Protein AF-0000000074039065 (afdb_homodimer)

Nearest PDB structures (foldseek):
  3qdk-assembly1_B  TM=7.767E-01  e=5.233E-31  Halalkalibacterium halodurans
  5ya0-assembly2_B  TM=8.020E-01  e=1.059E-30  Escherichia coli K-12
  3qdk-assembly2_C  TM=7.735E-01  e=3.270E-31  Halalkalibacterium halodurans
  3qdk-assembly2_D  TM=7.666E-01  e=1.580E-29  Halalkalibacterium halodurans
  3qdk-assembly1_A  TM=7.804E-01  e=1.389E-28  Halalkalibacterium halodurans

InterPro domains:
  IPR018484 Carbohydrate kinase FGGY, N-terminal [PF00370] (7-230)
  IPR018485 Carbohydrate kinase FGGY, C-terminal [PF02782] (267-465)
  IPR043129 ATPase, nucleotide binding domain [SSF53067] (6-253)
  IPR043129 ATPase, nucleotide binding domain [SSF53067] (262-509)
  IPR050406 FGGY Carbohydrate Kinase [PTHR43095] (1-510)

Solvent-accessible surface area (backbone atoms only — not comparable to full-atom values): 50045 Å² total; per-residue (Å²): 128,59,72,42,63,26,23,33,6,27,21,42,48,79,50,37,27,36,26,30,31,24,41,90,82,70,42,75,71,28,51,20,57,28,81,53,70,66,46,77,55,97,89,30,43,24,57,61,66,65,54,53,51,49,32,50,30,48,6,47,44,45,17,54,52,45,30,46,70,74,37,70,81,48,44,68,37,47,64,21,23,23,36,20,9,51,50,23,14,37,38,40,17,26,86,83,70,43,74,60,52,80,39,34,39,50,83,36,72,83,13,61,70,30,13,51,52,47,16,62,74,63,72,40,80,41,56,33,28,21,21,51,17,44,50,47,28,37,58,75,64,62,44,84,46,61,74,52,55,40,33,42,40,31,63,19,27,48,54,44,20,70,39,34,69,35,64,39,22,8,38,19,27,41,22,36,35,43,68,50,30,61,86,76,57,32,72,29,63,70,56,50,53,55,49,36,52,52,32,56,73,67,68,48,90,63,52,64,78,68,25,44,53,47,59,36,55,71,57,36,78,49,37,29,32,29,70,84,42,22,52,72,46,24,76,85,52,47,48,39,58,60,28,36,21,30,41,18,28,12,38,67,32,18,36,26,52,41,59,68,24,68,48,62,24,21,19,34,32,44,30,35,54,36,27,36,36,40,34,20,36,85,59,72,74,87,68,78,49,94,61,50,47,70,39,30,29,52,85,41,38,37,27,42,32,24,58,23,64,42,16,38,53,45,48,51,49,50,51,51,33,53,33,53,48,16,36,72,62,67,14,80,56,50,72,67,53,44,49,70,57,46,50,59,33,24,79,72,27,51,57,35,10,32,45,37,41,44,46,47,24,72,44,31,31,66,59,78,71,29,84,57,33,41,36,37,41,40,35,37,78,85,37,51,83,39,56,24,12,52,36,30,19,41,58,50,32,28,48,43,56,33,40,52,38,50,45,49,40,29,74,75,58,64,49,59,69,59,36,34,32,47,37,53,66,56,47,65,52,80,63,46,31,30,46,52,48,4,20,66,71,66,27,33,16,28,40,47,78,64,42,78,60,32,34,14,46,15,21,17,51,49,15,50,38,45,72,47,79,86,63,53,68,72,60,51,46,48,62,71,51,62,81,54,69,66,52,71,31,69,49,46,73,60,39,38,53,14,35,52,54,33,49,52,51,45,63,43,42,47,57,16,50,52,39,35,37,68,55,62,99,126,58,71,42,63,26,21,33,5,26,21,41,49,79,52,38,27,34,27,28,32,24,41,91,82,70,43,74,72,27,52,20,57,28,81,53,70,66,46,77,55,95,88,32,45,25,56,60,67,67,52,54,51,50,32,50,31,47,6,47,44,44,16,53,52,45,30,47,71,74,38,70,80,48,42,68,35,46,64,22,24,22,36,19,8,51,50,25,13,38,37,40,16,25,87,84,68,43,74,58,52,78,38,34,38,49,83,36,73,82,12,61,69,28,11,52,51,48,15,63,72,61,72,40,80,40,56,32,29,20,20,50,17,44,50,47,32,36,58,75,63,61,43,84,45,62,74,53,55,40,32,41,40,30,62,19,26,47,53,44,21,70,38,34,70,35,62,38,21,9,38,19,28,41,22,35,35,44,68,52,29,60,86,78,56,33,72,28,62,70,56,49,52,55,50,36,51,53,31,58,77,68,66,49,89,63,52,62,78,70,25,45,53,47,59,36,56,72,57,36,78,51,36,29,33,30,73,85,41,22,51,71,46,25,76,85,54,45,48,39,58,60,28,36,23,28,40,19,28,12,37,70,32,17,37,24,52,42,58,69,24,70,46,64,24,21,18,34,32,44,30,35,55,34,26,37,35,41,34,20,34,86,60,72,74,88,67,78,50,94,59,48,46,69,40,30,29,50,87,42,37,38,26,43,30,26,59,23,65,42,17,38,54,45,48,51,49,52,51,50,32,52,34,54,48,14,36,71,62,66,15,81,55,51,70,67,53,44,50,70,57,46,49,59,34,23,79,72,27,50,57,35,10,32,46,38,40,43,44,47,25,72,45,32,32,68,60,78,71,30,83,56,32,41,35,37,41,39,36,36,79,85,37,53,82,39,56,24,11,50,36,29,21,42,57,50,32,27,47,43,55,33,39,54,38,49,45,48,42,30,76,75,58,63,52,59,69,57,37,33,32,48,36,52,66,56,48,65,50,80,64,47,31,32,45,50,48,3,20,66,72,66,28,33,17,29,39,47,77,62,42,76,59,31,33,15,46,14,21,18,50,51,14,49,38,47,72,46,79,85,64,51,69,72,60,52,48,49,61,70,49,64,80,53,68,67,51,72,32,69,48,46,73,59,38,38,53,14,36,52,55,34,48,52,51,44,62,44,41,46,57,15,50,52,38,35,36,67,55,61,98

Structure (mmCIF, N/CA/C/O backbone):
data_AF-0000000074039065-model_v1
#
loop_
_entity.id
_entity.type
_entity.pdbx_description
1 polymer 'Sugar (Pentulose or hexulose) kinase'
#
loop_
_atom_site.group_PDB
_atom_site.id
_atom_site.type_symbol
_atom_site.label_atom_id
_atom_site.label_alt_id
_atom_site.label_comp_id
_atom_site.label_asym_id
_atom_site.label_entity_id
_atom_site.label_seq_id
_atom_site.pdbx_PDB_ins_code
_atom_site.Cartn_x
_atom_site.Cartn_y
_atom_site.Cartn_z
_atom_site.occupancy
_atom_site.B_iso_or_equiv
_atom_site.auth_seq_id
_atom_site.auth_comp_id
_atom_site.auth_asym_id
_atom_site.auth_atom_id
_atom_site.pdbx_PDB_model_num
ATOM 1 N N . MET A 1 1 ? 15.367 -64.438 1.387 1 46.06 1 MET A N 1
ATOM 2 C CA . MET A 1 1 ? 15.422 -62.969 1.493 1 46.06 1 MET A CA 1
ATOM 3 C C . MET A 1 1 ? 14.047 -62.375 1.239 1 46.06 1 MET A C 1
ATOM 5 O O . MET A 1 1 ? 13.297 -62.844 0.389 1 46.06 1 MET A O 1
ATOM 9 N N . ASN A 1 2 ? 13.344 -61.688 2.262 1 66.31 2 ASN A N 1
ATOM 10 C CA . ASN A 1 2 ? 11.984 -61.156 2.266 1 66.31 2 ASN A CA 1
ATOM 11 C C . ASN A 1 2 ? 11.766 -60.156 1.143 1 66.31 2 ASN A C 1
ATOM 13 O O . ASN A 1 2 ? 12.266 -59.031 1.215 1 66.31 2 ASN A O 1
ATOM 17 N N . LYS A 1 3 ? 11.312 -60.625 0.099 1 76.62 3 LYS A N 1
ATOM 18 C CA . LYS A 1 3 ? 11.078 -59.812 -1.09 1 76.62 3 LYS A CA 1
ATOM 19 C C . LYS A 1 3 ? 9.859 -58.906 -0.909 1 76.62 3 LYS A C 1
ATOM 21 O O . LYS A 1 3 ? 8.797 -59.375 -0.495 1 76.62 3 LYS A O 1
ATOM 26 N N . GLN A 1 4 ? 10.18 -57.656 -1.077 1 85.69 4 GLN A N 1
ATOM 27 C CA . GLN A 1 4 ? 9.102 -56.656 -0.965 1 85.69 4 GLN A CA 1
ATOM 28 C C . GLN A 1 4 ? 8.758 -56.062 -2.324 1 85.69 4 GLN A C 1
ATOM 30 O O . GLN A 1 4 ? 9.633 -55.531 -3.012 1 85.69 4 GLN A O 1
ATOM 35 N N . GLU A 1 5 ? 7.492 -56.125 -2.773 1 91.25 5 GLU A N 1
ATOM 36 C CA . GLU A 1 5 ? 7.043 -55.531 -4.031 1 91.25 5 GLU A CA 1
ATOM 37 C C . GLU A 1 5 ? 6.824 -54.031 -3.887 1 91.25 5 GLU A C 1
ATOM 39 O O . GLU A 1 5 ? 6.09 -53.594 -2.998 1 91.25 5 GLU A O 1
ATOM 44 N N . LEU A 1 6 ? 7.488 -53.312 -4.758 1 95.44 6 LEU A N 1
ATOM 45 C CA . LEU A 1 6 ? 7.406 -51.844 -4.746 1 95.44 6 LEU A CA 1
ATOM 46 C C . LEU A 1 6 ? 7 -51.312 -6.117 1 95.44 6 LEU A C 1
ATOM 48 O O . LEU A 1 6 ? 7.062 -52.031 -7.113 1 95.44 6 LEU A O 1
ATOM 52 N N . VAL A 1 7 ? 6.547 -50.094 -6.105 1 96.75 7 VAL A N 1
ATOM 53 C CA . VAL A 1 7 ? 6.168 -49.438 -7.344 1 96.75 7 VAL A CA 1
ATOM 54 C C . VAL A 1 7 ? 6.906 -48.094 -7.461 1 96.75 7 VAL A C 1
ATOM 56 O O . VAL A 1 7 ? 7.051 -47.375 -6.473 1 96.75 7 VAL A O 1
ATOM 59 N N . LEU A 1 8 ? 7.367 -47.812 -8.656 1 97.12 8 LEU A N 1
ATOM 60 C CA . LEU A 1 8 ? 8.211 -46.656 -8.898 1 97.12 8 LEU A CA 1
ATOM 61 C C . LEU A 1 8 ? 7.434 -45.562 -9.641 1 97.12 8 LEU A C 1
ATOM 63 O O . LEU A 1 8 ? 6.836 -45.812 -10.688 1 97.12 8 LEU A O 1
ATOM 67 N N . GLY A 1 9 ? 7.395 -44.375 -9.086 1 97.56 9 GLY A N 1
ATOM 68 C CA . GLY A 1 9 ? 6.883 -43.188 -9.758 1 97.56 9 GLY A CA 1
ATOM 69 C C . GLY A 1 9 ? 7.961 -42.188 -10.078 1 97.56 9 GLY A C 1
ATOM 70 O O . GLY A 1 9 ? 8.812 -41.875 -9.234 1 97.56 9 GLY A O 1
ATOM 71 N N . ILE A 1 10 ? 7.953 -41.625 -11.305 1 97.44 10 ILE A N 1
ATOM 72 C CA . ILE A 1 10 ? 8.945 -40.656 -11.781 1 97.44 10 ILE A CA 1
ATOM 73 C C . ILE A 1 10 ? 8.242 -39.406 -12.297 1 97.44 10 ILE A C 1
ATOM 75 O O . ILE A 1 10 ? 7.25 -39.5 -13.023 1 97.44 10 ILE A O 1
ATOM 79 N N . GLU A 1 11 ? 8.734 -38.25 -11.922 1 96.75 11 GLU A N 1
ATOM 80 C CA . GLU A 1 11 ? 8.203 -37 -12.453 1 96.75 11 GLU A CA 1
ATOM 81 C C . GLU A 1 11 ? 9.328 -36.094 -12.922 1 96.75 11 GLU A C 1
ATOM 83 O O . GLU A 1 11 ? 10.188 -35.688 -12.125 1 96.75 11 GLU A O 1
ATOM 88 N N . LEU A 1 12 ? 9.328 -35.75 -14.172 1 96.94 12 LEU A N 1
ATOM 89 C CA . LEU A 1 12 ? 10.242 -34.781 -14.727 1 96.94 12 LEU A CA 1
ATOM 90 C C . LEU A 1 12 ? 9.633 -33.375 -14.656 1 96.94 12 LEU A C 1
ATOM 92 O O . LEU A 1 12 ? 9.062 -32.875 -15.641 1 96.94 12 LEU A O 1
ATOM 96 N N . GLY A 1 13 ? 9.852 -32.75 -13.562 1 92.31 13 GLY A N 1
ATOM 97 C CA . GLY A 1 13 ? 9.336 -31.406 -13.359 1 92.31 13 GLY A CA 1
ATOM 98 C C . GLY A 1 13 ? 10.234 -30.344 -13.953 1 92.31 13 GLY A C 1
ATOM 99 O O . GLY A 1 13 ? 11.281 -30.641 -14.523 1 92.31 13 GLY A O 1
ATOM 100 N N . SER A 1 14 ? 9.898 -29.062 -13.797 1 88.25 14 SER A N 1
ATOM 101 C CA . SER A 1 14 ? 10.602 -27.938 -14.406 1 88.25 14 SER A CA 1
ATOM 102 C C . SER A 1 14 ? 11.93 -27.672 -13.695 1 88.25 14 SER A C 1
ATOM 104 O O . SER A 1 14 ? 12.891 -27.234 -14.32 1 88.25 14 SER A O 1
ATOM 106 N N . THR A 1 15 ? 11.969 -27.953 -12.336 1 87.06 15 THR A N 1
ATOM 107 C CA . THR A 1 15 ? 13.188 -27.609 -11.609 1 87.06 15 THR A CA 1
ATOM 108 C C . THR A 1 15 ? 13.836 -28.859 -11.023 1 87.06 15 THR A C 1
ATOM 110 O O . THR A 1 15 ? 15.008 -28.828 -10.641 1 87.06 15 THR A O 1
ATOM 113 N N . ARG A 1 16 ? 13 -29.906 -10.844 1 88.88 16 ARG A N 1
ATOM 114 C CA . ARG A 1 16 ? 13.5 -31.141 -10.258 1 88.88 16 ARG A CA 1
ATOM 115 C C . ARG A 1 16 ? 12.93 -32.375 -10.977 1 88.88 16 ARG A C 1
ATOM 117 O O . ARG A 1 16 ? 11.766 -32.375 -11.375 1 88.88 16 ARG A O 1
ATOM 124 N N . ILE A 1 17 ? 13.742 -33.281 -11.031 1 95.94 17 ILE A N 1
ATOM 125 C CA . ILE A 1 17 ? 13.289 -34.625 -11.352 1 95.94 17 ILE A CA 1
ATOM 126 C C . ILE A 1 17 ? 13.133 -35.438 -10.07 1 95.94 17 ILE A C 1
ATOM 128 O O . ILE A 1 17 ? 14.102 -35.656 -9.336 1 95.94 17 ILE A O 1
ATOM 132 N N . LYS A 1 18 ? 11.844 -35.844 -9.797 1 95.75 18 LYS A N 1
ATOM 133 C CA . LYS A 1 18 ? 11.539 -36.531 -8.547 1 95.75 18 LYS A CA 1
ATOM 134 C C . LYS A 1 18 ? 11.148 -38 -8.805 1 95.75 18 LYS A C 1
ATOM 136 O O . LYS A 1 18 ? 10.469 -38.312 -9.797 1 95.75 18 LYS A O 1
ATOM 141 N N . THR A 1 19 ? 11.625 -38.844 -7.902 1 96.56 19 THR A N 1
ATOM 142 C CA . THR A 1 19 ? 11.234 -40.25 -7.938 1 96.56 19 THR A CA 1
ATOM 143 C C . THR A 1 19 ? 10.773 -40.719 -6.559 1 96.56 19 THR A C 1
ATOM 145 O O . THR A 1 19 ? 11.234 -40.219 -5.539 1 96.56 19 THR A O 1
ATOM 148 N N . VAL A 1 20 ? 9.828 -41.656 -6.559 1 96.06 20 VAL A N 1
ATOM 149 C CA . VAL A 1 20 ? 9.312 -42.188 -5.297 1 96.06 20 VAL A CA 1
ATOM 150 C C . VAL A 1 20 ? 9.062 -43.688 -5.43 1 96.06 20 VAL A C 1
ATOM 152 O O . VAL A 1 20 ? 8.68 -44.156 -6.496 1 96.06 20 VAL A O 1
ATOM 155 N N . LEU A 1 21 ? 9.367 -44.406 -4.395 1 95.69 21 LEU A N 1
ATOM 156 C CA . LEU A 1 21 ? 8.969 -45.812 -4.246 1 95.69 21 LEU A CA 1
ATOM 157 C C . LEU A 1 21 ? 7.82 -45.938 -3.25 1 95.69 21 LEU A C 1
ATOM 159 O O . LEU A 1 21 ? 7.871 -45.344 -2.16 1 95.69 21 LEU A O 1
ATOM 163 N N . ILE A 1 22 ? 6.832 -46.688 -3.678 1 95.19 22 ILE A N 1
ATOM 164 C CA . ILE A 1 22 ? 5.75 -46.906 -2.727 1 95.19 22 ILE A CA 1
ATOM 165 C C . ILE A 1 22 ? 5.574 -48.406 -2.488 1 95.19 22 ILE A C 1
ATOM 167 O O . ILE A 1 22 ? 5.91 -49.219 -3.35 1 95.19 22 ILE A O 1
ATOM 171 N N . ASP A 1 23 ? 5.035 -48.75 -1.323 1 94.38 23 ASP A N 1
ATOM 172 C CA . ASP A 1 23 ? 4.812 -50.125 -0.967 1 94.38 23 ASP A CA 1
ATOM 173 C C . ASP A 1 23 ? 3.373 -50.562 -1.254 1 94.38 23 ASP A C 1
ATOM 175 O O . ASP A 1 23 ? 2.65 -49.844 -1.967 1 94.38 23 ASP A O 1
ATOM 179 N N . SER A 1 24 ? 3.014 -51.75 -0.788 1 92.56 24 SER A N 1
ATOM 180 C CA . SER A 1 24 ? 1.707 -52.312 -1.093 1 92.56 24 SER A CA 1
ATOM 181 C C . SER A 1 24 ? 0.589 -51.562 -0.399 1 92.56 24 SER A C 1
ATOM 183 O O . SER A 1 24 ? -0.582 -51.688 -0.764 1 92.56 24 SER A O 1
ATOM 185 N N . ASP A 1 25 ? 0.93 -50.719 0.588 1 91.81 25 ASP A N 1
ATOM 186 C CA . ASP A 1 25 ? -0.03 -49.844 1.277 1 91.81 25 ASP A CA 1
ATOM 187 C C . ASP A 1 25 ? 0.015 -48.406 0.73 1 91.81 25 ASP A C 1
ATOM 189 O O . ASP A 1 25 ? -0.49 -47.5 1.363 1 91.81 25 ASP A O 1
ATOM 193 N N . TRP A 1 26 ? 0.671 -48.281 -0.429 1 92.44 26 TRP A N 1
ATOM 194 C CA . TRP A 1 26 ? 0.768 -47.031 -1.175 1 92.44 26 TRP A CA 1
ATOM 195 C C . TRP A 1 26 ? 1.562 -45.969 -0.394 1 92.44 26 TRP A C 1
ATOM 197 O O . TRP A 1 26 ? 1.438 -44.781 -0.645 1 92.44 26 TRP A O 1
ATOM 207 N N . LYS A 1 27 ? 2.359 -46.406 0.579 1 90.94 27 LYS A N 1
ATOM 208 C CA . LYS A 1 27 ? 3.168 -45.5 1.368 1 90.94 27 LYS A CA 1
ATOM 209 C C . LYS A 1 27 ? 4.535 -45.281 0.727 1 90.94 27 LYS A C 1
ATOM 211 O O . LYS A 1 27 ? 5.184 -46.219 0.292 1 90.94 27 LYS A O 1
ATOM 216 N N . PRO A 1 28 ? 4.902 -44.031 0.631 1 92.81 28 PRO A N 1
ATOM 217 C CA . PRO A 1 28 ? 6.266 -43.812 0.154 1 92.81 28 PRO A CA 1
ATOM 218 C C . PRO A 1 28 ? 7.328 -44.375 1.086 1 92.81 28 PRO A C 1
ATOM 220 O O . PRO A 1 28 ? 7.262 -44.188 2.303 1 92.81 28 PRO A O 1
ATOM 223 N N . VAL A 1 29 ? 8.328 -45.031 0.6 1 93.31 29 VAL A N 1
ATOM 224 C CA . VAL A 1 29 ? 9.352 -45.656 1.432 1 93.31 29 VAL A CA 1
ATOM 225 C C . VAL A 1 29 ? 10.719 -45.094 1.086 1 93.31 29 VAL A C 1
ATOM 227 O O . VAL A 1 29 ? 11.664 -45.219 1.873 1 93.31 29 VAL A O 1
ATOM 230 N N . ALA A 1 30 ? 10.828 -44.5 -0.089 1 93.62 30 ALA A N 1
ATOM 231 C CA . ALA A 1 30 ? 12.07 -43.844 -0.505 1 93.62 30 ALA A CA 1
ATOM 232 C C . ALA A 1 30 ? 11.805 -42.812 -1.606 1 93.62 30 ALA A C 1
ATOM 234 O O . ALA A 1 30 ? 10.844 -42.938 -2.361 1 93.62 30 ALA A O 1
ATOM 235 N N . SER A 1 31 ? 12.648 -41.875 -1.648 1 94.88 31 SER A N 1
ATOM 236 C CA . SER A 1 31 ? 12.547 -40.844 -2.68 1 94.88 31 SER A CA 1
ATOM 237 C C . SER A 1 31 ? 13.922 -40.438 -3.199 1 94.88 31 SER A C 1
ATOM 239 O O . SER A 1 31 ? 14.938 -40.688 -2.545 1 94.88 31 SER A O 1
ATOM 241 N N . GLY A 1 32 ? 14.008 -39.969 -4.375 1 94.88 32 GLY A N 1
ATOM 242 C CA . GLY A 1 32 ? 15.172 -39.375 -5.012 1 94.88 32 GLY A CA 1
ATOM 243 C C . GLY A 1 32 ? 14.852 -38.094 -5.766 1 94.88 32 GLY A C 1
ATOM 244 O O . GLY A 1 32 ? 13.68 -37.812 -6.027 1 94.88 32 GLY A O 1
ATOM 245 N N . SER A 1 33 ? 15.883 -37.344 -6.035 1 95 33 SER A N 1
ATOM 246 C CA . SER A 1 33 ? 15.664 -36.125 -6.766 1 95 33 SER A CA 1
ATOM 247 C C . SER A 1 33 ? 16.922 -35.688 -7.504 1 95 33 SER A C 1
ATOM 249 O O . SER A 1 33 ? 18.031 -36.094 -7.168 1 95 33 SER A O 1
ATOM 251 N N . TYR A 1 34 ? 16.75 -34.906 -8.5 1 96.44 34 TYR A N 1
ATOM 252 C CA . TYR A 1 34 ? 17.781 -34.25 -9.297 1 96.44 34 TYR A CA 1
ATOM 253 C C . TYR A 1 34 ? 17.375 -32.844 -9.695 1 96.44 34 TYR A C 1
ATOM 255 O O . TYR A 1 34 ? 16.312 -32.656 -10.297 1 96.44 34 TYR A O 1
ATOM 263 N N . THR A 1 35 ? 18.203 -31.875 -9.305 1 95.31 35 THR A N 1
ATOM 264 C CA . THR A 1 35 ? 17.906 -30.484 -9.617 1 95.31 35 THR A CA 1
ATOM 265 C C . THR A 1 35 ? 18.453 -30.109 -10.984 1 95.31 35 THR A C 1
ATOM 267 O O . THR A 1 35 ? 19.594 -30.453 -11.32 1 95.31 35 THR A O 1
ATOM 270 N N . TRP A 1 36 ? 17.641 -29.516 -11.828 1 94.19 36 TRP A N 1
ATOM 271 C CA . TRP A 1 36 ? 18.078 -29.031 -13.141 1 94.19 36 TRP A CA 1
ATOM 272 C C . TRP A 1 36 ? 17.359 -27.734 -13.5 1 94.19 36 TRP A C 1
ATOM 274 O O . TRP A 1 36 ? 16.5 -27.25 -12.758 1 94.19 36 TRP A O 1
ATOM 284 N N . GLN A 1 37 ? 17.828 -27.109 -14.57 1 90.81 37 GLN A N 1
ATOM 285 C CA . GLN A 1 37 ? 17.281 -25.828 -14.984 1 90.81 37 GLN A CA 1
ATOM 286 C C . GLN A 1 37 ? 17.25 -25.703 -16.5 1 90.81 37 GLN A C 1
ATOM 288 O O . GLN A 1 37 ? 18.172 -26.172 -17.188 1 90.81 37 GLN A O 1
ATOM 293 N N . ASP A 1 38 ? 16.188 -25.047 -16.938 1 91.31 38 ASP A N 1
ATOM 294 C CA . ASP A 1 38 ? 16.109 -24.781 -18.375 1 91.31 38 ASP A CA 1
ATOM 295 C C . ASP A 1 38 ? 17.062 -23.672 -18.781 1 91.31 38 ASP A C 1
ATOM 297 O O . ASP A 1 38 ? 17.625 -22.984 -17.938 1 91.31 38 ASP A O 1
ATOM 301 N N . SER A 1 39 ? 17.312 -23.578 -20.062 1 92.5 39 SER A N 1
ATOM 302 C CA . SER A 1 39 ? 18.141 -22.516 -20.656 1 92.5 39 SER A CA 1
ATOM 303 C C . SER A 1 39 ? 17.625 -22.125 -22.031 1 92.5 39 SER A C 1
ATOM 305 O O . SER A 1 39 ? 16.828 -22.844 -22.625 1 92.5 39 SER A O 1
ATOM 307 N N . GLN A 1 40 ? 18.047 -20.984 -22.516 1 91.19 40 GLN A N 1
ATOM 308 C CA . GLN A 1 40 ? 17.688 -20.531 -23.844 1 91.19 40 GLN A CA 1
ATOM 309 C C . GLN A 1 40 ? 18.609 -21.141 -24.906 1 91.19 40 GLN A C 1
ATOM 311 O O . GLN A 1 40 ? 19.828 -21.047 -24.797 1 91.19 40 GLN A O 1
ATOM 316 N N . VAL A 1 41 ? 17.984 -21.859 -25.828 1 91.75 41 VAL A N 1
ATOM 317 C CA . VAL A 1 41 ? 18.688 -22.422 -26.969 1 91.75 41 VAL A CA 1
ATOM 318 C C . VAL A 1 41 ? 17.984 -21.984 -28.266 1 91.75 41 VAL A C 1
ATOM 320 O O . VAL A 1 41 ? 16.844 -22.359 -28.516 1 91.75 41 VAL A O 1
ATOM 323 N N . ASP A 1 42 ? 18.625 -21.172 -29.078 1 89 42 ASP A N 1
ATOM 324 C CA . ASP A 1 42 ? 18.094 -20.672 -30.344 1 89 42 ASP A CA 1
ATOM 325 C C . ASP A 1 42 ? 16.781 -19.906 -30.109 1 89 42 ASP A C 1
ATOM 327 O O . ASP A 1 42 ? 15.82 -20.094 -30.859 1 89 42 ASP A O 1
ATOM 331 N N . GLY A 1 43 ? 16.75 -19.203 -28.984 1 88.69 43 GLY A N 1
ATOM 332 C CA . GLY A 1 43 ? 15.602 -18.359 -28.688 1 88.69 43 GLY A CA 1
ATOM 333 C C . GLY A 1 43 ? 14.469 -19.094 -28 1 88.69 43 GLY A C 1
ATOM 334 O O . GLY A 1 43 ? 13.43 -18.516 -27.688 1 88.69 43 GLY A O 1
ATOM 335 N N . PHE A 1 44 ? 14.648 -20.438 -27.672 1 92.06 44 PHE A N 1
ATOM 336 C CA . PHE A 1 44 ? 13.609 -21.234 -27.031 1 92.06 44 PHE A CA 1
ATOM 337 C C . PHE A 1 44 ? 14.07 -21.734 -25.656 1 92.06 44 PHE A C 1
ATOM 339 O O . PHE A 1 44 ? 15.234 -22.094 -25.5 1 92.06 44 PHE A O 1
ATOM 346 N N . TRP A 1 45 ? 13.172 -21.641 -24.75 1 91.75 45 TRP A N 1
ATOM 347 C CA . TRP A 1 45 ? 13.422 -22.344 -23.5 1 91.75 45 TRP A CA 1
ATOM 348 C C . TRP A 1 45 ? 13.492 -23.859 -23.719 1 91.75 45 TRP A C 1
ATOM 350 O O . TRP A 1 45 ? 12.602 -24.438 -24.344 1 91.75 45 TRP A O 1
ATOM 360 N N . SER A 1 46 ? 14.562 -24.484 -23.172 1 95.94 46 SER A N 1
ATOM 361 C CA . SER A 1 46 ? 14.797 -25.891 -23.484 1 95.94 46 SER A CA 1
ATOM 362 C C . SER A 1 46 ? 15.539 -26.594 -22.344 1 95.94 46 SER A C 1
ATOM 364 O O . SER A 1 46 ? 15.945 -25.938 -21.375 1 95.94 46 SER A O 1
ATOM 366 N N . TYR A 1 47 ? 15.508 -27.922 -22.406 1 94.94 47 TYR A N 1
ATOM 367 C CA . TYR A 1 47 ? 16.391 -28.797 -21.641 1 94.94 47 TYR A CA 1
ATOM 368 C C . TYR A 1 47 ? 17.203 -29.703 -22.547 1 94.94 47 TYR A C 1
ATOM 370 O O . TYR A 1 47 ? 16.672 -30.219 -23.547 1 94.94 47 TYR A O 1
ATOM 378 N N . PRO A 1 48 ? 18.484 -29.844 -22.203 1 93.62 48 PRO A N 1
ATOM 379 C CA . PRO A 1 48 ? 19.172 -30.922 -22.922 1 93.62 48 PRO A CA 1
ATOM 380 C C . PRO A 1 48 ? 18.641 -32.312 -22.578 1 93.62 48 PRO A C 1
ATOM 382 O O . PRO A 1 48 ? 18.484 -32.625 -21.391 1 93.62 48 PRO A O 1
ATOM 385 N N . LEU A 1 49 ? 18.344 -33.125 -23.609 1 94.5 49 LEU A N 1
ATOM 386 C CA . LEU A 1 49 ? 17.75 -34.438 -23.359 1 94.5 49 LEU A CA 1
ATOM 387 C C . LEU A 1 49 ? 18.719 -35.344 -22.625 1 94.5 49 LEU A C 1
ATOM 389 O O . LEU A 1 49 ? 18.312 -36.219 -21.859 1 94.5 49 LEU A O 1
ATOM 393 N N . ASP A 1 50 ? 19.984 -35.094 -22.859 1 94.62 50 ASP A N 1
ATOM 394 C CA . ASP A 1 50 ? 20.984 -35.844 -22.125 1 94.62 50 ASP A CA 1
ATOM 395 C C . ASP A 1 50 ? 20.922 -35.531 -20.625 1 94.62 50 ASP A C 1
ATOM 397 O O . ASP A 1 50 ? 21.172 -36.406 -19.797 1 94.62 50 ASP A O 1
ATOM 401 N N . ASP A 1 51 ? 20.672 -34.312 -20.375 1 96.06 51 ASP A N 1
ATOM 402 C CA . ASP A 1 51 ? 20.516 -33.938 -18.969 1 96.06 51 ASP A CA 1
ATOM 403 C C . ASP A 1 51 ? 19.281 -34.594 -18.359 1 96.06 51 ASP A C 1
ATOM 405 O O . ASP A 1 51 ? 19.297 -34.969 -17.188 1 96.06 51 ASP A O 1
ATOM 409 N N . ALA A 1 52 ? 18.234 -34.625 -19.141 1 96.06 52 ALA A N 1
ATOM 410 C CA . ALA A 1 52 ? 17.031 -35.312 -18.656 1 96.06 52 ALA A CA 1
ATOM 411 C C . ALA A 1 52 ? 17.312 -36.781 -18.312 1 96.06 52 ALA A C 1
ATOM 413 O O . ALA A 1 52 ? 16.875 -37.25 -17.281 1 96.06 52 ALA A O 1
ATOM 414 N N . TRP A 1 53 ? 18.047 -37.375 -19.141 1 95.94 53 TRP A N 1
ATOM 415 C CA . TRP A 1 53 ? 18.391 -38.781 -18.922 1 95.94 53 TRP A CA 1
ATOM 416 C C . TRP A 1 53 ? 19.297 -38.938 -17.719 1 95.94 53 TRP A C 1
ATOM 418 O O . TRP A 1 53 ? 19.078 -39.844 -16.875 1 95.94 53 TRP A O 1
ATOM 428 N N . GLN A 1 54 ? 20.281 -38.094 -17.672 1 96.56 54 GLN A N 1
ATOM 429 C CA . GLN A 1 54 ? 21.188 -38.156 -16.531 1 96.56 54 GLN A CA 1
ATOM 430 C C . GLN A 1 54 ? 20.453 -37.875 -15.227 1 96.56 54 GLN A C 1
ATOM 432 O O . GLN A 1 54 ? 20.734 -38.5 -14.203 1 96.56 54 GLN A O 1
ATOM 437 N N . GLY A 1 55 ? 19.625 -36.906 -15.281 1 97.56 55 GLY A N 1
ATOM 438 C CA . GLY A 1 55 ? 18.844 -36.594 -14.102 1 97.56 55 GLY A CA 1
ATOM 439 C C . GLY A 1 55 ? 17.953 -37.719 -13.648 1 97.56 55 GLY A C 1
ATOM 440 O O . GLY A 1 55 ? 17.812 -38 -12.453 1 97.56 55 GLY A O 1
ATOM 441 N N . LEU A 1 56 ? 17.344 -38.406 -14.625 1 97.12 56 LEU A N 1
ATOM 442 C CA . LEU A 1 56 ? 16.516 -39.562 -14.328 1 97.12 56 LEU A CA 1
ATOM 443 C C . LEU A 1 56 ? 17.344 -40.656 -13.648 1 97.12 56 LEU A C 1
ATOM 445 O O . LEU A 1 56 ? 16.938 -41.188 -12.609 1 97.12 56 LEU A O 1
ATOM 449 N N . LYS A 1 57 ? 18.469 -40.969 -14.203 1 96.56 57 LYS A N 1
ATOM 450 C CA . LYS A 1 57 ? 19.344 -42 -13.664 1 96.56 57 LYS A CA 1
ATOM 451 C C . LYS A 1 57 ? 19.766 -41.656 -12.234 1 96.56 57 LYS A C 1
ATOM 453 O O . LYS A 1 57 ? 19.656 -42.469 -11.336 1 96.56 57 LYS A O 1
ATOM 458 N N . THR A 1 58 ? 20.141 -40.406 -12.125 1 97.62 58 THR A N 1
ATOM 459 C CA . THR A 1 58 ? 20.609 -39.938 -10.82 1 97.62 58 THR A CA 1
ATOM 460 C C . THR A 1 58 ? 19.5 -40.031 -9.789 1 97.62 58 THR A C 1
ATOM 462 O O . THR A 1 58 ? 19.719 -40.5 -8.664 1 97.62 58 THR A O 1
ATOM 465 N N . SER A 1 59 ? 18.375 -39.594 -10.125 1 97.25 59 SER A N 1
ATOM 466 C CA . SER A 1 59 ? 17.25 -39.625 -9.195 1 97.25 59 SER A CA 1
ATOM 467 C C . SER A 1 59 ? 16.875 -41.031 -8.797 1 97.25 59 SER A C 1
ATOM 469 O O . SER A 1 59 ? 16.609 -41.312 -7.625 1 97.25 59 SER A O 1
ATOM 471 N N . VAL A 1 60 ? 16.844 -42 -9.742 1 96.38 60 VAL A N 1
ATOM 472 C CA . VAL A 1 60 ? 16.484 -43.375 -9.477 1 96.38 60 VAL A CA 1
ATOM 473 C C . VAL A 1 60 ? 17.547 -44.031 -8.617 1 96.38 60 VAL A C 1
ATOM 475 O O . VAL A 1 60 ? 17.234 -44.75 -7.652 1 96.38 60 VAL A O 1
ATOM 478 N N . GLN A 1 61 ? 18.75 -43.781 -8.906 1 96.25 61 GLN A N 1
ATOM 479 C CA . GLN A 1 61 ? 19.844 -44.406 -8.156 1 96.25 61 GLN A CA 1
ATOM 480 C C . GLN A 1 61 ? 19.891 -43.875 -6.727 1 96.25 61 GLN A C 1
ATOM 482 O O . GLN A 1 61 ? 20.125 -44.625 -5.781 1 96.25 61 GLN A O 1
ATOM 487 N N . THR A 1 62 ? 19.688 -42.562 -6.652 1 96.44 62 THR A N 1
ATOM 488 C CA . THR A 1 62 ? 19.609 -41.969 -5.324 1 96.44 62 THR A CA 1
ATOM 489 C C . THR A 1 62 ? 18.469 -42.594 -4.527 1 96.44 62 THR A C 1
ATOM 491 O O . THR A 1 62 ? 18.625 -42.906 -3.34 1 96.44 62 THR A O 1
ATOM 494 N N . LEU A 1 63 ? 17.344 -42.781 -5.137 1 95.56 63 LEU A N 1
ATOM 495 C CA . LEU A 1 63 ? 16.172 -43.375 -4.531 1 95.56 63 LEU A CA 1
ATOM 496 C C . LEU A 1 63 ? 16.484 -44.812 -4.051 1 95.56 63 LEU A C 1
ATOM 498 O O . LEU A 1 63 ? 16.141 -45.156 -2.926 1 95.56 63 LEU A O 1
ATOM 502 N N . LEU A 1 64 ? 17.078 -45.562 -4.84 1 94.06 64 LEU A N 1
ATOM 503 C CA . LEU A 1 64 ? 17.391 -46.969 -4.504 1 94.06 64 LEU A CA 1
ATOM 504 C C . LEU A 1 64 ? 18.422 -47.031 -3.383 1 94.06 64 LEU A C 1
ATOM 506 O O . LEU A 1 64 ? 18.344 -47.906 -2.512 1 94.06 64 LEU A O 1
ATOM 510 N N . GLY A 1 65 ? 19.375 -46.094 -3.469 1 94.19 65 GLY A N 1
ATOM 511 C CA . GLY A 1 65 ? 20.312 -46 -2.363 1 94.19 65 GLY A CA 1
ATOM 512 C C . GLY A 1 65 ? 19.641 -45.656 -1.043 1 94.19 65 GLY A C 1
ATOM 513 O O . GLY A 1 65 ? 19.969 -46.25 -0.01 1 94.19 65 GLY A O 1
ATOM 514 N N . ASN A 1 66 ? 18.719 -44.75 -1.103 1 95.25 66 ASN A N 1
ATOM 515 C CA . ASN A 1 66 ? 17.984 -44.344 0.092 1 95.25 66 ASN A CA 1
ATOM 516 C C . ASN A 1 66 ? 17.156 -45.531 0.646 1 95.25 66 ASN A C 1
ATOM 518 O O . ASN A 1 66 ? 17.062 -45.688 1.863 1 95.25 66 ASN A O 1
ATOM 522 N N . TYR A 1 67 ? 16.578 -46.281 -0.207 1 93.88 67 TYR A N 1
ATOM 523 C CA . TYR A 1 67 ? 15.805 -47.469 0.215 1 93.88 67 TYR A CA 1
ATOM 524 C C . TYR A 1 67 ? 16.703 -48.469 0.897 1 93.88 67 TYR A C 1
ATOM 526 O O . TYR A 1 67 ? 16.344 -49.031 1.94 1 93.88 67 TYR A O 1
ATOM 534 N N . ALA A 1 68 ? 17.812 -48.75 0.317 1 91.44 68 ALA A N 1
ATOM 535 C CA . ALA A 1 68 ? 18.75 -49.75 0.87 1 91.44 68 ALA A CA 1
ATOM 536 C C . ALA A 1 68 ? 19.203 -49.344 2.27 1 91.44 68 ALA A C 1
ATOM 538 O O . ALA A 1 68 ? 19.406 -50.188 3.135 1 91.44 68 ALA A O 1
ATOM 539 N N . LYS A 1 69 ? 19.375 -48.062 2.508 1 91.38 69 LYS A N 1
ATOM 540 C CA . LYS A 1 69 ? 19.781 -47.562 3.812 1 91.38 69 LYS A CA 1
ATOM 541 C C . LYS A 1 69 ? 18.672 -47.719 4.84 1 91.38 69 LYS A C 1
ATOM 543 O O . LYS A 1 69 ? 18.922 -48.062 5.996 1 91.38 69 LYS A O 1
ATOM 548 N N . CYS A 1 70 ? 17.484 -47.562 4.391 1 91 70 CYS A N 1
ATOM 549 C CA . CYS A 1 70 ? 16.359 -47.562 5.305 1 91 70 CYS A CA 1
ATOM 550 C C . CYS A 1 70 ? 15.867 -48.969 5.594 1 91 70 CYS A C 1
ATOM 552 O O . CYS A 1 70 ? 15.344 -49.25 6.676 1 91 70 CYS A O 1
ATOM 554 N N . CYS A 1 71 ? 15.977 -49.781 4.559 1 88.81 71 CYS A N 1
ATOM 555 C CA . CYS A 1 71 ? 15.484 -51.156 4.68 1 88.81 71 CYS A CA 1
ATOM 556 C C . CYS A 1 71 ? 16.562 -52.156 4.281 1 88.81 71 CYS A C 1
ATOM 558 O O . CYS A 1 71 ? 16.359 -52.969 3.361 1 88.81 71 CYS A O 1
ATOM 560 N N . PRO A 1 72 ? 17.609 -52.312 5.098 1 84.38 72 PRO A N 1
ATOM 561 C CA . PRO A 1 72 ? 18.734 -53.125 4.703 1 84.38 72 PRO A CA 1
ATOM 562 C C . PRO A 1 72 ? 18.391 -54.625 4.641 1 84.38 72 PRO A C 1
ATOM 564 O O . PRO A 1 72 ? 19.016 -55.375 3.9 1 84.38 72 PRO A O 1
ATOM 567 N N . ASP A 1 73 ? 17.438 -55.062 5.309 1 86.44 73 ASP A N 1
ATOM 568 C CA . ASP A 1 73 ? 17.125 -56.469 5.387 1 86.44 73 ASP A CA 1
ATOM 569 C C . ASP A 1 73 ? 16.062 -56.844 4.363 1 86.44 73 ASP A C 1
ATOM 571 O O . ASP A 1 73 ? 15.578 -58 4.352 1 86.44 73 ASP A O 1
ATOM 575 N N . LYS A 1 74 ? 15.648 -55.875 3.568 1 86.5 74 LYS A N 1
ATOM 576 C CA . LYS A 1 74 ? 14.625 -56.156 2.559 1 86.5 74 LYS A CA 1
ATOM 577 C C . LYS A 1 74 ? 15.203 -56.031 1.15 1 86.5 74 LYS A C 1
ATOM 579 O O . LYS A 1 74 ? 16.047 -55.188 0.886 1 86.5 74 LYS A O 1
ATOM 584 N N . THR A 1 75 ? 14.844 -57.031 0.349 1 83.31 75 THR A N 1
ATOM 585 C CA . THR A 1 75 ? 15.227 -56.969 -1.058 1 83.31 75 THR A CA 1
ATOM 586 C C . THR A 1 75 ? 14.109 -56.375 -1.902 1 83.31 75 THR A C 1
ATOM 588 O O . THR A 1 75 ? 13.023 -56.938 -1.999 1 83.31 75 THR A O 1
ATOM 591 N N . PRO A 1 76 ? 14.305 -55.219 -2.477 1 87.56 76 PRO A N 1
ATOM 592 C CA . PRO A 1 76 ? 13.25 -54.594 -3.27 1 87.56 76 PRO A CA 1
ATOM 593 C C . PRO A 1 76 ? 13.07 -55.219 -4.641 1 87.56 76 PRO A C 1
ATOM 595 O O . PRO A 1 76 ? 14.055 -55.656 -5.266 1 87.56 76 PRO A O 1
ATOM 598 N N . ARG A 1 77 ? 11.875 -55.344 -5.047 1 90.12 77 ARG A N 1
ATOM 599 C CA . ARG A 1 77 ? 11.477 -55.719 -6.41 1 90.12 77 ARG A CA 1
ATOM 600 C C . ARG A 1 77 ? 10.484 -54.688 -6.969 1 90.12 77 ARG A C 1
ATOM 602 O O . ARG A 1 77 ? 9.398 -54.531 -6.418 1 90.12 77 ARG A O 1
ATOM 609 N N . ILE A 1 78 ? 10.828 -54.094 -8.078 1 95.12 78 ILE A N 1
ATOM 610 C CA . ILE A 1 78 ? 9.93 -53.125 -8.68 1 95.12 78 ILE A CA 1
ATOM 611 C C . ILE A 1 78 ? 8.891 -53.844 -9.539 1 95.12 78 ILE A C 1
ATOM 613 O O . ILE A 1 78 ? 9.227 -54.406 -10.586 1 95.12 78 ILE A O 1
ATOM 617 N N . ALA A 1 79 ? 7.668 -53.75 -9.109 1 94.62 79 ALA A N 1
ATOM 618 C CA . ALA A 1 79 ? 6.59 -54.469 -9.773 1 94.62 79 ALA A CA 1
ATOM 619 C C . ALA A 1 79 ? 6.027 -53.688 -10.945 1 94.62 79 ALA A C 1
ATOM 621 O O . ALA A 1 79 ? 5.461 -54.25 -11.875 1 94.62 79 ALA A O 1
ATOM 622 N N . ALA A 1 80 ? 6.105 -52.406 -10.883 1 96.5 80 ALA A N 1
ATOM 623 C CA . ALA A 1 80 ? 5.625 -51.5 -11.93 1 96.5 80 ALA A CA 1
ATOM 624 C C . ALA A 1 80 ? 6.254 -50.094 -11.789 1 96.5 80 ALA A C 1
ATOM 626 O O . ALA A 1 80 ? 6.793 -49.75 -10.734 1 96.5 80 ALA A O 1
ATOM 627 N N . ALA A 1 81 ? 6.191 -49.375 -12.844 1 97.38 81 ALA A N 1
ATOM 628 C CA . ALA A 1 81 ? 6.73 -48 -12.844 1 97.38 81 ALA A CA 1
ATOM 629 C C . ALA A 1 81 ? 5.914 -47.094 -13.75 1 97.38 81 ALA A C 1
ATOM 631 O O . ALA A 1 81 ? 5.105 -47.562 -14.555 1 97.38 81 ALA A O 1
ATOM 632 N N . GLY A 1 82 ? 6.035 -45.844 -13.625 1 97.62 82 GLY A N 1
ATOM 633 C CA . GLY A 1 82 ? 5.406 -44.844 -14.484 1 97.62 82 GLY A CA 1
ATOM 634 C C . GLY A 1 82 ? 6.191 -43.562 -14.586 1 97.62 82 GLY A C 1
ATOM 635 O O . GLY A 1 82 ? 6.988 -43.25 -13.703 1 97.62 82 GLY A O 1
ATOM 636 N N . ILE A 1 83 ? 5.961 -42.781 -15.703 1 97.88 83 ILE A N 1
ATOM 637 C CA . ILE A 1 83 ? 6.664 -41.562 -15.977 1 97.88 83 ILE A CA 1
ATOM 638 C C . ILE A 1 83 ? 5.656 -40.406 -16.109 1 97.88 83 ILE A C 1
ATOM 640 O O . ILE A 1 83 ? 4.68 -40.5 -16.844 1 97.88 83 ILE A O 1
ATOM 644 N N . SER A 1 84 ? 5.898 -39.438 -15.344 1 97.19 84 SER A N 1
ATOM 645 C CA . SER A 1 84 ? 5.195 -38.156 -15.531 1 97.19 84 SER A CA 1
ATOM 646 C C . SER A 1 84 ? 6.164 -37.031 -15.867 1 97.19 84 SER A C 1
ATOM 648 O O . SER A 1 84 ? 7.348 -37.125 -15.531 1 97.19 84 SER A O 1
ATOM 650 N N . GLY A 1 85 ? 5.734 -36.031 -16.562 1 95.38 85 GLY A N 1
ATOM 651 C CA . GLY A 1 85 ? 6.547 -34.875 -16.891 1 95.38 85 GLY A CA 1
ATOM 652 C C . GLY A 1 85 ? 5.73 -33.625 -17.109 1 95.38 85 GLY A C 1
ATOM 653 O O . GLY A 1 85 ? 4.496 -33.656 -17.078 1 95.38 85 GLY A O 1
ATOM 654 N N . MET A 1 86 ? 6.504 -32.531 -17.266 1 94 86 MET A N 1
ATOM 655 C CA . MET A 1 86 ? 5.84 -31.281 -17.609 1 94 86 MET A CA 1
ATOM 656 C C . MET A 1 86 ? 4.98 -31.438 -18.859 1 94 86 MET A C 1
ATOM 658 O O . MET A 1 86 ? 5.43 -32.031 -19.859 1 94 86 MET A O 1
ATOM 662 N N . MET A 1 87 ? 3.775 -30.938 -18.75 1 93.12 87 MET A N 1
ATOM 663 C CA . MET A 1 87 ? 2.854 -31.109 -19.875 1 93.12 87 MET A CA 1
ATOM 664 C C . MET A 1 87 ? 3.289 -30.266 -21.078 1 93.12 87 MET A C 1
ATOM 666 O O . MET A 1 87 ? 4.117 -29.359 -20.938 1 93.12 87 MET A O 1
ATOM 670 N N . HIS A 1 88 ? 2.693 -30.594 -22.141 1 91.94 88 HIS A N 1
ATOM 671 C CA . HIS A 1 88 ? 2.902 -29.859 -23.375 1 91.94 88 HIS A CA 1
ATOM 672 C C . HIS A 1 88 ? 4.34 -30 -23.875 1 91.94 88 HIS A C 1
ATOM 674 O O . HIS A 1 88 ? 5.035 -30.953 -23.5 1 91.94 88 HIS A O 1
ATOM 680 N N . GLY A 1 89 ? 4.672 -29.094 -24.797 1 91.81 89 GLY A N 1
ATOM 681 C CA . GLY A 1 89 ? 6.012 -29.078 -25.359 1 91.81 89 GLY A CA 1
ATOM 682 C C . GLY A 1 89 ? 6.074 -29.688 -26.75 1 91.81 89 GLY A C 1
ATOM 683 O O . GLY A 1 89 ? 5.09 -30.25 -27.234 1 91.81 89 GLY A O 1
ATOM 684 N N . TYR A 1 90 ? 7.168 -29.516 -27.328 1 96.81 90 TYR A N 1
ATOM 685 C CA . TYR A 1 90 ? 7.434 -29.906 -28.703 1 96.81 90 TYR A CA 1
ATOM 686 C C . TYR A 1 90 ? 8.789 -30.594 -28.828 1 96.81 90 TYR A C 1
ATOM 688 O O . TYR A 1 90 ? 9.836 -29.953 -28.719 1 96.81 90 TYR A O 1
ATOM 696 N N . LEU A 1 91 ? 8.672 -31.922 -28.984 1 97.81 91 LEU A N 1
ATOM 697 C CA . LEU A 1 91 ? 9.852 -32.75 -29.172 1 97.81 91 LEU A CA 1
ATOM 698 C C . LEU A 1 91 ? 9.773 -33.531 -30.484 1 97.81 91 LEU A C 1
ATOM 700 O O . LEU A 1 91 ? 9.305 -34.688 -30.5 1 97.81 91 LEU A O 1
ATOM 704 N N . PRO A 1 92 ? 10.312 -32.938 -31.562 1 98.06 92 PRO A N 1
ATOM 705 C CA . PRO A 1 92 ? 10.258 -33.562 -32.875 1 98.06 92 PRO A CA 1
ATOM 706 C C . PRO A 1 92 ? 11.414 -34.531 -33.125 1 98.06 92 PRO A C 1
ATOM 708 O O . PRO A 1 92 ? 12.578 -34.156 -32.938 1 98.06 92 PRO A O 1
ATOM 711 N N . LEU A 1 93 ? 11.062 -35.719 -33.625 1 98 93 LEU A N 1
ATOM 712 C CA . LEU A 1 93 ? 12.062 -36.75 -33.906 1 98 93 LEU A CA 1
ATOM 713 C C . LEU A 1 93 ? 11.961 -37.188 -35.375 1 98 93 LEU A C 1
ATOM 715 O O . LEU A 1 93 ? 10.875 -37.188 -35.938 1 98 93 LEU A O 1
ATOM 719 N N . ASP A 1 94 ? 13.109 -37.625 -35.875 1 97.69 94 ASP A N 1
ATOM 720 C CA . ASP A 1 94 ? 13.094 -38.25 -37.188 1 97.69 94 ASP A CA 1
ATOM 721 C C . ASP A 1 94 ? 12.875 -39.75 -37.094 1 97.69 94 ASP A C 1
ATOM 723 O O . ASP A 1 94 ? 12.594 -40.281 -36.031 1 97.69 94 ASP A O 1
ATOM 727 N N . ALA A 1 95 ? 12.922 -40.406 -38.219 1 95 95 ALA A N 1
ATOM 728 C CA . ALA A 1 95 ? 12.625 -41.844 -38.281 1 95 95 ALA A CA 1
ATOM 729 C C . ALA A 1 95 ? 13.672 -42.656 -37.531 1 95 95 ALA A C 1
ATOM 731 O O . ALA A 1 95 ? 13.445 -43.844 -37.219 1 95 95 ALA A O 1
ATOM 732 N N . ARG A 1 96 ? 14.859 -42.062 -37.25 1 94.38 96 ARG A N 1
ATOM 733 C CA . ARG A 1 96 ? 15.93 -42.719 -36.531 1 94.38 96 ARG A CA 1
ATOM 734 C C . ARG A 1 96 ? 15.961 -42.312 -35.062 1 94.38 96 ARG A C 1
ATOM 736 O O . ARG A 1 96 ? 16.938 -42.562 -34.375 1 94.38 96 ARG A O 1
ATOM 743 N N . ASP A 1 97 ? 14.969 -41.562 -34.656 1 94 97 ASP A N 1
ATOM 744 C CA . ASP A 1 97 ? 14.758 -41.125 -33.281 1 94 97 ASP A CA 1
ATOM 745 C C . ASP A 1 97 ? 15.766 -40.031 -32.875 1 94 97 ASP A C 1
ATOM 747 O O . ASP A 1 97 ? 16.078 -39.875 -31.703 1 94 97 ASP A O 1
ATOM 751 N N . ASN A 1 98 ? 16.266 -39.406 -33.938 1 95.88 98 ASN A N 1
ATOM 752 C CA . ASN A 1 98 ? 17.109 -38.25 -33.656 1 95.88 98 ASN A CA 1
ATOM 753 C C . ASN A 1 98 ? 16.266 -37 -33.469 1 95.88 98 ASN A C 1
ATOM 755 O O . ASN A 1 98 ? 15.266 -36.781 -34.156 1 95.88 98 ASN A O 1
ATOM 759 N N . LEU A 1 99 ? 16.703 -36.25 -32.469 1 95.81 99 LEU A N 1
ATOM 760 C CA . LEU A 1 99 ? 16.031 -34.969 -32.219 1 95.81 99 LEU A CA 1
ATOM 761 C C . LEU A 1 99 ? 16.266 -34 -33.375 1 95.81 99 LEU A C 1
ATOM 763 O O . LEU A 1 99 ? 17.406 -33.75 -33.75 1 95.81 99 LEU A O 1
ATOM 767 N N . LEU A 1 100 ? 15.219 -33.375 -33.906 1 97 100 LEU A N 1
ATOM 768 C CA . LEU A 1 100 ? 15.297 -32.562 -35.094 1 97 100 LEU A CA 1
ATOM 769 C C . LEU A 1 100 ? 15.445 -31.078 -34.719 1 97 100 LEU A C 1
ATOM 771 O O . LEU A 1 100 ? 15.938 -30.281 -35.531 1 97 100 LEU A O 1
ATOM 775 N N . ALA A 1 101 ? 15.039 -30.656 -33.625 1 95.69 101 ALA A N 1
ATOM 776 C CA . ALA A 1 101 ? 15.109 -29.312 -33.062 1 95.69 101 ALA A CA 1
ATOM 777 C C . ALA A 1 101 ? 15.156 -29.375 -31.531 1 95.69 101 ALA A C 1
ATOM 779 O O . ALA A 1 101 ? 14.734 -30.359 -30.922 1 95.69 101 ALA A O 1
ATOM 780 N N . PRO A 1 102 ? 15.727 -28.328 -30.922 1 95.5 102 PRO A N 1
ATOM 781 C CA . PRO A 1 102 ? 15.727 -28.344 -29.453 1 95.5 102 PRO A CA 1
ATOM 782 C C . PRO A 1 102 ? 14.328 -28.516 -28.859 1 95.5 102 PRO A C 1
ATOM 784 O O . PRO A 1 102 ? 13.359 -27.969 -29.391 1 95.5 102 PRO A O 1
ATOM 787 N N . PHE A 1 103 ? 14.258 -29.312 -27.766 1 96.44 103 PHE A N 1
ATOM 788 C CA . PHE A 1 103 ? 13 -29.5 -27.062 1 96.44 103 PHE A CA 1
ATOM 789 C C . PHE A 1 103 ? 12.398 -28.141 -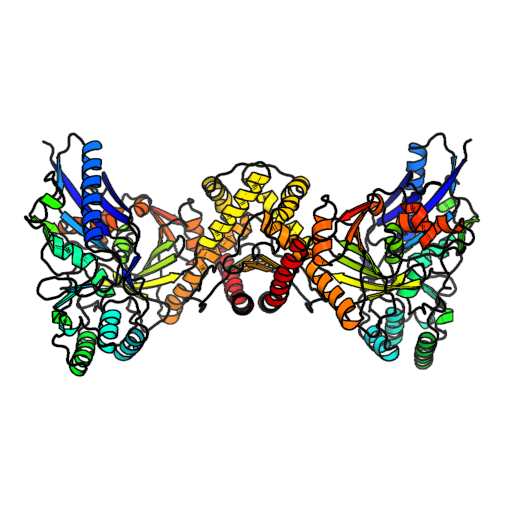26.672 1 96.44 103 PHE A C 1
ATOM 791 O O . PHE A 1 103 ? 13.023 -27.359 -25.953 1 96.44 103 PHE A O 1
ATOM 798 N N . ARG A 1 104 ? 11.211 -27.812 -27.172 1 96.69 104 ARG A N 1
ATOM 799 C CA . ARG A 1 104 ? 10.5 -26.594 -26.797 1 96.69 104 ARG A CA 1
ATOM 800 C C . ARG A 1 104 ? 9.547 -26.844 -25.625 1 96.69 104 ARG A C 1
ATOM 802 O O . ARG A 1 104 ? 8.5 -27.469 -25.812 1 96.69 104 ARG A O 1
ATOM 809 N N . THR A 1 105 ? 9.883 -26.297 -24.469 1 95.25 105 THR A N 1
ATOM 810 C CA . THR A 1 105 ? 9.117 -26.562 -23.266 1 95.25 105 THR A CA 1
ATOM 811 C C . THR A 1 105 ? 7.801 -25.781 -23.281 1 95.25 105 THR A C 1
ATOM 813 O O . THR A 1 105 ? 7.539 -25.016 -24.203 1 95.25 105 THR A O 1
ATOM 816 N N . TRP A 1 106 ? 7.023 -25.969 -22.266 1 90.12 106 TRP A N 1
ATOM 817 C CA . TRP A 1 106 ? 5.734 -25.312 -22.062 1 90.12 106 TRP A CA 1
ATOM 818 C C . TRP A 1 106 ? 5.906 -23.812 -21.906 1 90.12 106 TRP A C 1
ATOM 820 O O . TRP A 1 106 ? 4.953 -23.047 -22.094 1 90.12 106 TRP A O 1
ATOM 830 N N . ARG A 1 107 ? 7.094 -23.344 -21.609 1 86.44 107 ARG A N 1
ATOM 831 C CA . ARG A 1 107 ? 7.375 -21.938 -21.328 1 86.44 107 ARG A CA 1
ATOM 832 C C . ARG A 1 107 ? 7.387 -21.125 -22.609 1 86.44 107 ARG A C 1
ATOM 834 O O . ARG A 1 107 ? 7.363 -19.891 -22.578 1 86.44 107 ARG A O 1
ATOM 841 N N . ASN A 1 108 ? 7.426 -21.797 -23.75 1 89.5 108 ASN A N 1
ATOM 842 C CA . ASN A 1 108 ? 7.559 -21.094 -25.016 1 89.5 108 ASN A CA 1
ATOM 843 C C . ASN A 1 108 ? 6.199 -20.641 -25.547 1 89.5 108 ASN A C 1
ATOM 845 O O . ASN A 1 108 ? 5.434 -21.453 -26.062 1 89.5 108 ASN A O 1
ATOM 849 N N . ASN A 1 109 ? 5.949 -19.344 -25.484 1 85 109 ASN A N 1
ATOM 850 C CA . ASN A 1 109 ? 4.723 -18.734 -26 1 85 109 ASN A CA 1
ATOM 851 C C . ASN A 1 109 ? 4.984 -17.953 -27.281 1 85 109 ASN A C 1
ATOM 853 O O . ASN A 1 109 ? 4.598 -16.781 -27.391 1 85 109 ASN A O 1
ATOM 857 N N . ARG A 1 110 ? 5.578 -18.578 -28.219 1 87.69 110 ARG A N 1
ATOM 858 C CA . ARG A 1 110 ? 5.98 -17.922 -29.453 1 87.69 110 ARG A CA 1
ATOM 859 C C . ARG A 1 110 ? 5.18 -18.453 -30.641 1 87.69 110 ARG A C 1
ATOM 861 O O . ARG A 1 110 ? 5.68 -18.484 -31.766 1 87.69 110 ARG A O 1
ATOM 868 N N . THR A 1 111 ? 4.02 -18.938 -30.375 1 94.38 111 THR A N 1
ATOM 869 C CA . THR A 1 111 ? 3.219 -19.516 -31.453 1 94.38 111 THR A CA 1
ATOM 870 C C . THR A 1 111 ? 1.891 -18.781 -31.594 1 94.38 111 THR A C 1
ATOM 872 O O . THR A 1 111 ? 0.846 -19.406 -31.797 1 94.38 111 THR A O 1
ATOM 875 N N . GLN A 1 112 ? 1.94 -17.531 -31.516 1 90 112 GLN A N 1
ATOM 876 C CA . GLN A 1 112 ? 0.727 -16.719 -31.484 1 90 112 GLN A CA 1
ATOM 877 C C . GLN A 1 112 ? -0.106 -16.922 -32.75 1 90 112 GLN A C 1
ATOM 879 O O . GLN A 1 112 ? -1.316 -17.141 -32.656 1 90 112 GLN A O 1
ATOM 884 N N . LYS A 1 113 ? 0.505 -16.781 -33.938 1 95.12 113 LYS A N 1
ATOM 885 C CA . LYS A 1 113 ? -0.213 -16.922 -35.219 1 95.12 113 LYS A CA 1
ATOM 886 C C . LYS A 1 113 ? -0.849 -18.312 -35.312 1 95.12 113 LYS A C 1
ATOM 888 O O . LYS A 1 113 ? -2.029 -18.438 -35.656 1 95.12 113 LYS A O 1
ATOM 893 N N . ALA A 1 114 ? -0.089 -19.359 -35 1 96.75 114 ALA A N 1
ATOM 894 C CA . ALA A 1 114 ? -0.582 -20.734 -35.031 1 96.75 114 ALA A CA 1
ATOM 895 C C . ALA A 1 114 ? -1.725 -20.938 -34.062 1 96.75 114 ALA A C 1
ATOM 897 O O . ALA A 1 114 ? -2.74 -21.562 -34.406 1 96.75 114 ALA A O 1
ATOM 898 N N . SER A 1 115 ? -1.484 -20.516 -32.844 1 93.75 115 SER A N 1
ATOM 899 C CA . SER A 1 115 ? -2.492 -20.656 -31.812 1 93.75 115 SER A CA 1
ATOM 900 C C . SER A 1 115 ? -3.811 -20.016 -32.219 1 93.75 115 SER A C 1
ATOM 902 O O . SER A 1 115 ? -4.871 -20.625 -32.125 1 93.75 115 SER A O 1
ATOM 904 N N . GLN A 1 116 ? -3.77 -18.844 -32.75 1 92.31 116 GLN A N 1
ATOM 905 C CA . GLN A 1 116 ? -4.965 -18.109 -33.156 1 92.31 116 GLN A CA 1
ATOM 906 C C . GLN A 1 116 ? -5.668 -18.812 -34.312 1 92.31 116 GLN A C 1
ATOM 908 O O . GLN A 1 116 ? -6.883 -19.016 -34.281 1 92.31 116 GLN A O 1
ATOM 913 N N . GLU A 1 117 ? -4.941 -19.125 -35.281 1 96.19 117 GLU A N 1
ATOM 914 C CA . GLU A 1 117 ? -5.516 -19.75 -36.469 1 96.19 117 GLU A CA 1
ATOM 915 C C . GLU A 1 117 ? -6.137 -21.109 -36.156 1 96.19 117 GLU A C 1
ATOM 917 O O . GLU A 1 117 ? -7.246 -21.406 -36.594 1 96.19 117 GLU A O 1
ATOM 922 N N . LEU A 1 118 ? -5.41 -21.906 -35.438 1 96.06 118 LEU A N 1
ATOM 923 C CA . LEU A 1 118 ? -5.926 -23.234 -35.094 1 96.06 118 LEU A CA 1
ATOM 924 C C . LEU A 1 118 ? -7.176 -23.125 -34.219 1 96.06 118 LEU A C 1
ATOM 926 O O . LEU A 1 118 ? -8.125 -23.891 -34.375 1 96.06 118 LEU A O 1
ATOM 930 N N . SER A 1 119 ? -7.098 -22.234 -33.25 1 92.19 119 SER A N 1
ATOM 931 C CA . SER A 1 119 ? -8.266 -22.047 -32.375 1 92.19 119 SER A CA 1
ATOM 932 C C . SER A 1 119 ? -9.5 -21.672 -33.219 1 92.19 119 SER A C 1
ATOM 934 O O . SER A 1 119 ? -10.602 -22.141 -32.906 1 92.19 119 SER A O 1
ATOM 936 N N . GLU A 1 120 ? -9.305 -20.844 -34.188 1 92.5 120 GLU A N 1
ATOM 937 C CA . GLU A 1 120 ? -10.398 -20.438 -35.062 1 92.5 120 GLU A CA 1
ATOM 938 C C . GLU A 1 120 ? -10.898 -21.609 -35.906 1 92.5 120 GLU A C 1
ATOM 940 O O . GLU A 1 120 ? -12.109 -21.812 -36.062 1 92.5 120 GLU A O 1
ATOM 945 N N . ILE A 1 121 ? -9.992 -22.375 -36.406 1 94.25 121 ILE A N 1
ATOM 946 C CA . ILE A 1 121 ? -10.32 -23.484 -37.281 1 94.25 121 ILE A CA 1
ATOM 947 C C . ILE A 1 121 ? -11.039 -24.578 -36.5 1 94.25 121 ILE A C 1
ATOM 949 O O . ILE A 1 121 ? -12.023 -25.156 -36.969 1 94.25 121 ILE A O 1
ATOM 953 N N . PHE A 1 122 ? -10.492 -24.875 -35.312 1 92.31 122 PHE A N 1
ATOM 954 C CA . PHE A 1 122 ? -11.039 -25.953 -34.5 1 92.31 122 PHE A CA 1
ATOM 955 C C . PHE A 1 122 ? -12.258 -25.469 -33.719 1 92.31 122 PHE A C 1
ATOM 957 O O . PHE A 1 122 ? -13.039 -26.281 -33.219 1 92.31 122 PHE A O 1
ATOM 964 N N . GLN A 1 123 ? -12.406 -24.109 -33.594 1 87.44 123 GLN A N 1
ATOM 965 C CA . GLN A 1 123 ? -13.375 -23.562 -32.656 1 87.44 123 GLN A CA 1
ATOM 966 C C . GLN A 1 123 ? -13.172 -24.141 -31.266 1 87.44 123 GLN A C 1
ATOM 968 O O . GLN A 1 123 ? -14.133 -24.562 -30.625 1 87.44 123 GLN A O 1
ATOM 973 N N . PHE A 1 124 ? -11.969 -24.344 -31 1 86 124 PHE A N 1
ATOM 974 C CA . PHE A 1 124 ? -11.422 -24.875 -29.75 1 86 124 PHE A CA 1
ATOM 975 C C . PHE A 1 124 ? -10.125 -24.156 -29.391 1 86 124 PHE A C 1
ATOM 977 O O . PHE A 1 124 ? -9.289 -23.891 -30.25 1 86 124 PHE A O 1
ATOM 984 N N . PRO A 1 125 ? -10.047 -23.812 -28.172 1 86.69 125 PRO A N 1
ATOM 985 C CA . PRO A 1 125 ? -8.82 -23.094 -27.812 1 86.69 125 PRO A CA 1
ATOM 986 C C . PRO A 1 125 ? -7.566 -23.953 -27.953 1 86.69 125 PRO A C 1
ATOM 988 O O . PRO A 1 125 ? -7.512 -25.062 -27.422 1 86.69 125 PRO A O 1
ATOM 991 N N . ILE A 1 126 ? -6.605 -23.406 -28.641 1 91.5 126 ILE A N 1
ATOM 992 C CA . ILE A 1 126 ? -5.285 -24.016 -28.75 1 91.5 126 ILE A CA 1
ATOM 993 C C . ILE A 1 126 ? -4.234 -23.094 -28.141 1 91.5 126 ILE A C 1
ATOM 995 O O . ILE A 1 126 ? -3.752 -22.172 -28.812 1 91.5 126 ILE A O 1
ATOM 999 N N . PRO A 1 127 ? -3.832 -23.391 -26.906 1 87.62 127 PRO A N 1
ATOM 1000 C CA . PRO A 1 127 ? -2.811 -22.547 -26.281 1 87.62 127 PRO A CA 1
ATOM 1001 C C . PRO A 1 127 ? -1.482 -22.578 -27.031 1 87.62 127 PRO A C 1
ATOM 1003 O O . PRO A 1 127 ? -1.168 -23.562 -27.703 1 87.62 127 PRO A O 1
ATOM 1006 N N . GLN A 1 128 ? -0.702 -21.453 -26.828 1 89.56 128 GLN A N 1
ATOM 1007 C CA . GLN A 1 128 ? 0.567 -21.312 -27.547 1 89.56 128 GLN A CA 1
ATOM 1008 C C . GLN A 1 128 ? 1.559 -22.391 -27.125 1 89.56 128 GLN A C 1
ATOM 1010 O O . GLN A 1 128 ? 2.43 -22.781 -27.906 1 89.56 128 GLN A O 1
ATOM 1015 N N . ARG A 1 129 ? 1.397 -22.938 -25.969 1 90.94 129 ARG A N 1
ATOM 1016 C CA . ARG A 1 129 ? 2.369 -23.875 -25.406 1 90.94 129 ARG A CA 1
ATOM 1017 C C . ARG A 1 129 ? 2.102 -25.297 -25.875 1 90.94 129 ARG A C 1
ATOM 1019 O O . ARG A 1 129 ? 2.916 -26.188 -25.641 1 90.94 129 ARG A O 1
ATOM 1026 N N . TRP A 1 130 ? 0.993 -25.547 -26.562 1 95 130 TRP A N 1
ATOM 1027 C CA . TRP A 1 130 ? 0.639 -26.891 -27 1 95 130 TRP A CA 1
ATOM 1028 C C . TRP A 1 130 ? 1.587 -27.375 -28.094 1 95 130 TRP A C 1
ATOM 1030 O O . TRP A 1 130 ? 2.092 -26.562 -28.891 1 95 130 TRP A O 1
ATOM 1040 N N . SER A 1 131 ? 1.762 -28.672 -28.141 1 97.06 131 SER A N 1
ATOM 1041 C CA . SER A 1 131 ? 2.617 -29.297 -29.141 1 97.06 131 SER A CA 1
ATOM 1042 C C . SER A 1 131 ? 2.131 -28.984 -30.547 1 97.06 131 SER A C 1
ATOM 1044 O O . SER A 1 131 ? 2.934 -28.703 -31.438 1 97.06 131 SER A O 1
ATOM 1046 N N . ILE A 1 132 ? 0.854 -28.953 -30.766 1 97.44 132 ILE A N 1
ATOM 1047 C CA . ILE A 1 132 ? 0.302 -28.781 -32.094 1 97.44 132 ILE A CA 1
ATOM 1048 C C . ILE A 1 132 ? 0.468 -27.344 -32.562 1 97.44 132 ILE A C 1
ATOM 1050 O O . ILE A 1 132 ? 0.632 -27.062 -33.75 1 97.44 132 ILE A O 1
ATOM 1054 N N . ALA A 1 133 ? 0.321 -26.422 -31.641 1 96.56 133 ALA A N 1
ATOM 1055 C CA . ALA A 1 133 ? 0.591 -25.031 -31.984 1 96.56 133 ALA A CA 1
ATOM 1056 C C . ALA A 1 133 ? 2.035 -24.844 -32.438 1 96.56 133 ALA A C 1
ATOM 1058 O O . ALA A 1 133 ? 2.301 -24.141 -33.406 1 96.56 133 ALA A O 1
ATOM 1059 N N . HIS A 1 134 ? 2.943 -25.453 -31.719 1 97.25 134 HIS A N 1
ATOM 1060 C CA . HIS A 1 134 ? 4.352 -25.391 -32.094 1 97.25 134 HIS A CA 1
ATOM 1061 C C . HIS A 1 134 ? 4.582 -26.031 -33.469 1 97.25 134 HIS A C 1
ATOM 1063 O O . HIS A 1 134 ? 5.355 -25.5 -34.281 1 97.25 134 HIS A O 1
ATOM 1069 N N . LEU A 1 135 ? 3.99 -27.141 -33.75 1 98.19 135 LEU A N 1
ATOM 1070 C CA . LEU A 1 135 ? 4.129 -27.797 -35.031 1 98.19 135 LEU A CA 1
ATOM 1071 C C . LEU A 1 135 ? 3.604 -26.906 -36.156 1 98.19 135 LEU A C 1
ATOM 1073 O O . LEU A 1 135 ? 4.281 -26.703 -37.156 1 98.19 135 LEU A O 1
ATOM 1077 N N . TYR A 1 136 ? 2.404 -26.406 -35.938 1 98.38 136 TYR A N 1
ATOM 1078 C CA . TYR A 1 136 ? 1.795 -25.594 -36.969 1 98.38 136 TYR A CA 1
ATOM 1079 C C . TYR A 1 136 ? 2.6 -24.312 -37.188 1 98.38 136 TYR A C 1
ATOM 1081 O O . TYR A 1 136 ? 2.781 -23.875 -38.344 1 98.38 136 TYR A O 1
ATOM 1089 N N . GLU A 1 137 ? 3.047 -23.719 -36.125 1 97.88 137 GLU A N 1
ATOM 1090 C CA . GLU A 1 137 ? 3.902 -22.547 -36.25 1 97.88 137 GLU A CA 1
ATOM 1091 C C . GLU A 1 137 ? 5.16 -22.859 -37.031 1 97.88 137 GLU A C 1
ATOM 1093 O O . GLU A 1 137 ? 5.59 -22.062 -37.875 1 97.88 137 GLU A O 1
ATOM 1098 N N . ALA A 1 138 ? 5.766 -23.969 -36.781 1 97.5 138 ALA A N 1
ATOM 1099 C CA . ALA A 1 138 ? 6.957 -24.406 -37.531 1 97.5 138 ALA A CA 1
ATOM 1100 C C . ALA A 1 138 ? 6.656 -24.578 -39 1 97.5 138 ALA A C 1
ATOM 1102 O O . ALA A 1 138 ? 7.488 -24.281 -39.875 1 97.5 138 ALA A O 1
ATOM 1103 N N . ILE A 1 139 ? 5.516 -25.094 -39.281 1 97.88 139 ILE A N 1
ATOM 1104 C CA . ILE A 1 139 ? 5.078 -25.281 -40.688 1 97.88 139 ILE A CA 1
ATOM 1105 C C . ILE A 1 139 ? 4.902 -23.922 -41.344 1 97.88 139 ILE A C 1
ATOM 1107 O O . ILE A 1 139 ? 5.398 -23.719 -42.469 1 97.88 139 ILE A O 1
ATOM 1111 N N . LEU A 1 140 ? 4.211 -23.047 -40.625 1 97.44 140 LEU A N 1
ATOM 1112 C CA . LEU A 1 140 ? 3.998 -21.703 -41.156 1 97.44 140 LEU A CA 1
ATOM 1113 C C . LEU A 1 140 ? 5.328 -21 -41.438 1 97.44 140 LEU A C 1
ATOM 1115 O O . LEU A 1 140 ? 5.461 -20.266 -42.406 1 97.44 140 LEU A O 1
ATOM 1119 N N . ASN A 1 141 ? 6.27 -21.281 -40.594 1 96.56 141 ASN A N 1
ATOM 1120 C CA . ASN A 1 141 ? 7.578 -20.641 -40.719 1 96.56 141 ASN A CA 1
ATOM 1121 C C . ASN A 1 141 ? 8.492 -21.406 -41.656 1 96.56 141 ASN A C 1
ATOM 1123 O O . ASN A 1 141 ? 9.625 -20.984 -41.906 1 96.56 141 ASN A O 1
ATOM 1127 N N . LYS A 1 142 ? 8.125 -22.438 -42.094 1 96.31 142 LYS A N 1
ATOM 1128 C CA . LYS A 1 142 ? 8.906 -23.281 -43 1 96.31 142 LYS A CA 1
ATOM 1129 C C . LYS A 1 142 ? 10.234 -23.672 -42.375 1 96.31 142 LYS A C 1
ATOM 1131 O O . LYS A 1 142 ? 11.289 -23.547 -43 1 96.31 142 LYS A O 1
ATOM 1136 N N . GLU A 1 143 ? 10.086 -24.078 -41.125 1 96.62 143 GLU A N 1
ATOM 1137 C CA . GLU A 1 143 ? 11.305 -24.516 -40.438 1 96.62 143 GLU A CA 1
ATOM 1138 C C . GLU A 1 143 ? 11.891 -25.766 -41.094 1 96.62 143 GLU A C 1
ATOM 1140 O O . GLU A 1 143 ? 11.148 -26.641 -41.531 1 96.62 143 GLU A O 1
ATOM 1145 N N . SER A 1 144 ? 13.211 -25.969 -41.094 1 96.69 144 SER A N 1
ATOM 1146 C CA . SER A 1 144 ? 13.938 -26.953 -41.875 1 96.69 144 SER A CA 1
ATOM 1147 C C . SER A 1 144 ? 13.672 -28.359 -41.406 1 96.69 144 SER A C 1
ATOM 1149 O O . SER A 1 144 ? 13.773 -29.328 -42.156 1 96.69 144 SER A O 1
ATOM 1151 N N . HIS A 1 145 ? 13.289 -28.516 -40.156 1 97.31 145 HIS A N 1
ATOM 1152 C CA . HIS A 1 145 ? 13.172 -29.859 -39.594 1 97.31 145 HIS A CA 1
ATOM 1153 C C . HIS A 1 145 ? 11.828 -30.484 -39.938 1 97.31 145 HIS A C 1
ATOM 1155 O O . HIS A 1 145 ? 11.664 -31.703 -39.875 1 97.31 145 HIS A O 1
ATOM 1161 N N . VAL A 1 146 ? 10.828 -29.766 -40.406 1 97.62 146 VAL A N 1
ATOM 1162 C CA . VAL A 1 146 ? 9.438 -30.188 -40.531 1 97.62 146 VAL A CA 1
ATOM 1163 C C . VAL A 1 146 ? 9.328 -31.328 -41.531 1 97.62 146 VAL A C 1
ATOM 1165 O O . VAL A 1 146 ? 8.688 -32.344 -41.25 1 97.62 146 VAL A O 1
ATOM 1168 N N . PRO A 1 147 ? 10.039 -31.266 -42.562 1 96.56 147 PRO A N 1
ATOM 1169 C CA . PRO A 1 147 ? 9.883 -32.344 -43.562 1 96.56 147 PRO A CA 1
ATOM 1170 C C . PRO A 1 147 ? 10.469 -33.688 -43.062 1 96.56 147 PRO A C 1
ATOM 1172 O O . PRO A 1 147 ? 10.188 -34.75 -43.625 1 96.56 147 PRO A O 1
ATOM 1175 N N . HIS A 1 148 ? 11.281 -33.656 -42.094 1 97.25 148 HIS A N 1
ATOM 1176 C CA . HIS A 1 148 ? 11.977 -34.844 -41.594 1 97.25 148 HIS A CA 1
ATOM 1177 C C . HIS A 1 148 ? 11.289 -35.438 -40.375 1 97.25 148 HIS A C 1
ATOM 1179 O O . HIS A 1 148 ? 11.75 -36.406 -39.812 1 97.25 148 HIS A O 1
ATOM 1185 N N . LEU A 1 149 ? 10.18 -34.781 -40.031 1 97.69 149 LEU A N 1
ATOM 1186 C CA . LEU A 1 149 ? 9.477 -35.188 -38.812 1 97.69 149 LEU A CA 1
ATOM 1187 C C . LEU A 1 149 ? 8.828 -36.562 -39 1 97.69 149 LEU A C 1
ATOM 1189 O O . LEU A 1 149 ? 8.102 -36.781 -39.938 1 97.69 149 LEU A O 1
ATOM 1193 N N . ALA A 1 150 ? 9.133 -37.5 -38.062 1 97.81 150 ALA A N 1
ATOM 1194 C CA . ALA A 1 150 ? 8.531 -38.844 -38.062 1 97.81 150 ALA A CA 1
ATOM 1195 C C . ALA A 1 150 ? 7.746 -39.094 -36.781 1 97.81 150 ALA A C 1
ATOM 1197 O O . ALA A 1 150 ? 6.801 -39.875 -36.781 1 97.81 150 ALA A O 1
ATOM 1198 N N . ARG A 1 151 ? 8.18 -38.469 -35.719 1 97.75 151 ARG A N 1
ATOM 1199 C CA . ARG A 1 151 ? 7.535 -38.594 -34.438 1 97.75 151 ARG A CA 1
ATOM 1200 C C . ARG A 1 151 ? 7.523 -37.281 -33.688 1 97.75 151 ARG A C 1
ATOM 1202 O O . ARG A 1 151 ? 8.484 -36.5 -33.75 1 97.75 151 ARG A O 1
ATOM 1209 N N . LEU A 1 152 ? 6.445 -37 -33.094 1 98.38 152 LEU A N 1
ATOM 1210 C CA . LEU A 1 152 ? 6.266 -35.844 -32.219 1 98.38 152 LEU A CA 1
ATOM 1211 C C . LEU A 1 152 ? 5.746 -36.25 -30.859 1 98.38 152 LEU A C 1
ATOM 1213 O O . LEU A 1 152 ? 4.754 -37 -30.766 1 98.38 152 LEU A O 1
ATOM 1217 N N . THR A 1 153 ? 6.434 -35.906 -29.797 1 97.94 153 THR A N 1
ATOM 1218 C CA . THR A 1 153 ? 5.996 -36.312 -28.469 1 97.94 153 THR A CA 1
ATOM 1219 C C . THR A 1 153 ? 6.398 -35.281 -27.422 1 97.94 153 THR A C 1
ATOM 1221 O O . THR A 1 153 ? 6.762 -34.156 -27.781 1 97.94 153 THR A O 1
ATOM 1224 N N . THR A 1 154 ? 6.09 -35.5 -26.219 1 97.62 154 THR A N 1
ATOM 1225 C CA . THR A 1 154 ? 6.438 -34.656 -25.062 1 97.62 154 THR A CA 1
ATOM 1226 C C . THR A 1 154 ? 7.621 -35.25 -24.312 1 97.62 154 THR A C 1
ATOM 1228 O O . THR A 1 154 ? 8.148 -36.312 -24.688 1 97.62 154 THR A O 1
ATOM 1231 N N . LEU A 1 155 ? 8.039 -34.5 -23.312 1 97.88 155 LEU A N 1
ATOM 1232 C CA . LEU A 1 155 ? 9.172 -34.969 -22.531 1 97.88 155 LEU A CA 1
ATOM 1233 C C . LEU A 1 155 ? 8.852 -36.312 -21.875 1 97.88 155 LEU A C 1
ATOM 1235 O O . LEU A 1 155 ? 9.656 -37.25 -21.906 1 97.88 155 LEU A O 1
ATOM 1239 N N . ALA A 1 156 ? 7.68 -36.406 -21.266 1 97.75 156 ALA A N 1
ATOM 1240 C CA . ALA A 1 156 ? 7.262 -37.656 -20.641 1 97.75 156 ALA A CA 1
ATOM 1241 C C . ALA A 1 156 ? 7.207 -38.781 -21.656 1 97.75 156 ALA A C 1
ATOM 1243 O O . ALA A 1 156 ? 7.656 -39.906 -21.375 1 97.75 156 ALA A O 1
ATOM 1244 N N . GLY A 1 157 ? 6.641 -38.5 -22.781 1 97.88 157 GLY A N 1
ATOM 1245 C CA . GLY A 1 157 ? 6.559 -39.5 -23.828 1 97.88 157 GLY A CA 1
ATOM 1246 C C . GLY A 1 157 ? 7.914 -39.969 -24.344 1 97.88 157 GLY A C 1
ATOM 1247 O O . GLY A 1 157 ? 8.117 -41.125 -24.625 1 97.88 157 GLY A O 1
ATOM 1248 N N . TYR A 1 158 ? 8.789 -39 -24.453 1 97.94 158 TYR A N 1
ATOM 1249 C CA . TYR A 1 158 ? 10.125 -39.312 -24.938 1 97.94 158 TYR A CA 1
ATOM 1250 C C . TYR A 1 158 ? 10.859 -40.25 -23.984 1 97.94 158 TYR A C 1
ATOM 1252 O O . TYR A 1 158 ? 11.461 -41.219 -24.406 1 97.94 158 TYR A O 1
ATOM 1260 N N . ILE A 1 159 ? 10.828 -39.906 -22.75 1 97.81 159 ILE A N 1
ATOM 1261 C CA . ILE A 1 159 ? 11.531 -40.719 -21.766 1 97.81 159 ILE A CA 1
ATOM 1262 C C . ILE A 1 159 ? 10.891 -42.094 -21.688 1 97.81 159 ILE A C 1
ATOM 1264 O O . ILE A 1 159 ? 11.594 -43.125 -21.562 1 97.81 159 ILE A O 1
ATOM 1268 N N . HIS A 1 160 ? 9.586 -42.156 -21.703 1 98.19 160 HIS A N 1
ATOM 1269 C CA . HIS A 1 160 ? 8.898 -43.438 -21.734 1 98.19 160 HIS A CA 1
ATOM 1270 C C . HIS A 1 160 ? 9.359 -44.281 -22.922 1 98.19 160 HIS A C 1
ATOM 1272 O O . HIS A 1 160 ? 9.609 -45.469 -22.797 1 98.19 160 HIS A O 1
ATOM 1278 N N . TYR A 1 161 ? 9.406 -43.625 -24.062 1 97.44 161 TYR A N 1
ATOM 1279 C CA . TYR A 1 161 ? 9.867 -44.312 -25.266 1 97.44 161 TYR A CA 1
ATOM 1280 C C . TYR A 1 161 ? 11.289 -44.812 -25.094 1 97.44 161 TYR A C 1
ATOM 1282 O O . TYR A 1 161 ? 11.594 -45.938 -25.5 1 97.44 161 TYR A O 1
ATOM 1290 N N . LYS A 1 162 ? 12.133 -44.031 -24.547 1 96.06 162 LYS A N 1
ATOM 1291 C CA . LYS A 1 162 ? 13.516 -44.438 -24.312 1 96.06 162 LYS A CA 1
ATOM 1292 C C . LYS A 1 162 ? 13.594 -45.656 -23.391 1 96.06 162 LYS A C 1
ATOM 1294 O O . LYS A 1 162 ? 14.469 -46.5 -23.547 1 96.06 162 LYS A O 1
ATOM 1299 N N . LEU A 1 163 ? 12.711 -45.75 -22.516 1 96.94 163 LEU A N 1
ATOM 1300 C CA . LEU A 1 163 ? 12.742 -46.812 -21.516 1 96.94 163 LEU A CA 1
ATOM 1301 C C . LEU A 1 163 ? 12.094 -48.062 -22.047 1 96.94 163 LEU A C 1
ATOM 1303 O O . LEU A 1 163 ? 12.477 -49.188 -21.656 1 96.94 163 LEU A O 1
ATOM 1307 N N . THR A 1 164 ? 11.102 -47.969 -22.906 1 97.5 164 THR A N 1
ATOM 1308 C CA . THR A 1 164 ? 10.273 -49.125 -23.203 1 97.5 164 THR A CA 1
ATOM 1309 C C . THR A 1 164 ? 10.297 -49.438 -24.703 1 97.5 164 THR A C 1
ATOM 1311 O O . THR A 1 164 ? 9.883 -50.531 -25.125 1 97.5 164 THR A O 1
ATOM 1314 N N . GLY A 1 165 ? 10.648 -48.438 -25.438 1 96.25 165 GLY A N 1
ATOM 1315 C CA . GLY A 1 165 ? 10.578 -48.594 -26.891 1 96.25 165 GLY A CA 1
ATOM 1316 C C . GLY A 1 165 ? 9.195 -48.312 -27.438 1 96.25 165 GLY A C 1
ATOM 1317 O O . GLY A 1 165 ? 9 -48.312 -28.656 1 96.25 165 GLY A O 1
ATOM 1318 N N . ARG A 1 166 ? 8.258 -48.031 -26.609 1 97.38 166 ARG A N 1
ATOM 1319 C CA . ARG A 1 166 ? 6.891 -47.781 -27.078 1 97.38 166 ARG A CA 1
ATOM 1320 C C . ARG A 1 166 ? 6.578 -46.312 -27.125 1 97.38 166 ARG A C 1
ATOM 1322 O O . ARG A 1 166 ? 6.812 -45.594 -26.141 1 97.38 166 ARG A O 1
ATOM 1329 N N . PHE A 1 167 ? 6.047 -45.875 -28.25 1 97.69 167 PHE A N 1
ATOM 1330 C CA . PHE A 1 167 ? 5.676 -44.5 -28.484 1 97.69 167 PHE A CA 1
ATOM 1331 C C . PHE A 1 167 ? 4.227 -44.25 -28.094 1 97.69 167 PHE A C 1
ATOM 1333 O O . PHE A 1 167 ? 3.326 -44.312 -28.938 1 97.69 167 PHE A O 1
ATOM 1340 N N . ALA A 1 168 ? 3.986 -43.938 -26.781 1 97.88 168 ALA A N 1
ATOM 1341 C CA . ALA A 1 168 ? 2.637 -43.875 -26.234 1 97.88 168 ALA A CA 1
ATOM 1342 C C . ALA A 1 168 ? 2.518 -42.719 -25.203 1 97.88 168 ALA A C 1
ATOM 1344 O O . ALA A 1 168 ? 3.523 -42.281 -24.656 1 97.88 168 ALA A O 1
ATOM 1345 N N . LEU A 1 169 ? 1.354 -42.25 -25 1 98.25 169 LEU A N 1
ATOM 1346 C CA . LEU A 1 169 ? 0.998 -41.281 -23.953 1 98.25 169 LEU A CA 1
ATOM 1347 C C . LEU A 1 169 ? -0.284 -41.719 -23.25 1 98.25 169 LEU A C 1
ATOM 1349 O O . LEU A 1 169 ? -1.116 -42.406 -23.828 1 98.25 169 LEU A O 1
ATOM 1353 N N . GLY A 1 170 ? -0.334 -41.375 -22.016 1 98.06 170 GLY A N 1
ATOM 1354 C CA . GLY A 1 170 ? -1.626 -41.438 -21.344 1 98.06 170 GLY A CA 1
ATOM 1355 C C . GLY A 1 170 ? -2.588 -40.344 -21.797 1 98.06 170 GLY A C 1
ATOM 1356 O O . GLY A 1 170 ? -2.195 -39.406 -22.5 1 98.06 170 GLY A O 1
ATOM 1357 N N . ILE A 1 171 ? -3.771 -40.469 -21.328 1 97.38 171 ILE A N 1
ATOM 1358 C CA . ILE A 1 171 ? -4.871 -39.625 -21.781 1 97.38 171 ILE A CA 1
ATOM 1359 C C . ILE A 1 171 ? -4.605 -38.188 -21.391 1 97.38 171 ILE A C 1
ATOM 1361 O O . ILE A 1 171 ? -4.773 -37.281 -22.203 1 97.38 171 ILE A O 1
ATOM 1365 N N . ASN A 1 172 ? -4.238 -37.938 -20.188 1 97.25 172 ASN A N 1
ATOM 1366 C CA . ASN A 1 172 ? -3.994 -36.562 -19.703 1 97.25 172 ASN A CA 1
ATOM 1367 C C . ASN A 1 172 ? -2.902 -35.875 -20.516 1 97.25 172 ASN A C 1
ATOM 1369 O O . ASN A 1 172 ? -3.088 -34.75 -20.969 1 97.25 172 ASN A O 1
ATOM 1373 N N . GLU A 1 173 ? -1.782 -36.5 -20.656 1 97.44 173 GLU A N 1
ATOM 1374 C CA . GLU A 1 173 ? -0.659 -35.938 -21.391 1 97.44 173 GLU A CA 1
ATOM 1375 C C . GLU A 1 173 ? -1.013 -35.688 -22.844 1 97.44 173 GLU A C 1
ATOM 1377 O O . GLU A 1 173 ? -0.675 -34.656 -23.406 1 97.44 173 GLU A O 1
ATOM 1382 N N . ALA A 1 174 ? -1.701 -36.625 -23.438 1 98 174 ALA A N 1
ATOM 1383 C CA . ALA A 1 174 ? -2.119 -36.5 -24.828 1 98 174 ALA A CA 1
ATOM 1384 C C . ALA A 1 174 ? -3.02 -35.281 -25.031 1 98 174 ALA A C 1
ATOM 1386 O O . ALA A 1 174 ? -2.934 -34.594 -26.047 1 98 174 ALA A O 1
ATOM 1387 N N . SER A 1 175 ? -3.822 -35.062 -24.094 1 96.62 175 SER A N 1
ATOM 1388 C CA . SER A 1 175 ? -4.777 -33.938 -24.188 1 96.62 175 SER A CA 1
ATOM 1389 C C . SER A 1 175 ? -4.066 -32.594 -24.141 1 96.62 175 SER A C 1
ATOM 1391 O O . SER A 1 175 ? -4.645 -31.578 -24.516 1 96.62 175 SER A O 1
ATOM 1393 N N . GLY A 1 176 ? -2.85 -32.562 -23.719 1 94.56 176 GLY A N 1
ATOM 1394 C CA . GLY A 1 176 ? -2.053 -31.344 -23.734 1 94.56 176 GLY A CA 1
ATOM 1395 C C . GLY A 1 176 ? -1.302 -31.125 -25.031 1 94.56 176 GLY A C 1
ATOM 1396 O O . GLY A 1 176 ? -0.734 -30.062 -25.266 1 94.56 176 GLY A O 1
ATOM 1397 N N . MET A 1 177 ? -1.295 -32.156 -25.828 1 96.5 177 MET A N 1
ATOM 1398 C CA . MET A 1 177 ? -0.623 -32.094 -27.125 1 96.5 177 MET A CA 1
ATOM 1399 C C . MET A 1 177 ? -1.604 -31.703 -28.234 1 96.5 177 MET A C 1
ATOM 1401 O O . MET A 1 177 ? -1.269 -30.922 -29.125 1 96.5 177 MET A O 1
ATOM 1405 N N . PHE A 1 178 ? -2.75 -32.281 -28.188 1 96.94 178 PHE A N 1
ATOM 1406 C CA . PHE A 1 178 ? -3.818 -32.156 -29.172 1 96.94 178 PHE A CA 1
ATOM 1407 C C . PHE A 1 178 ? -5.168 -32.5 -28.562 1 96.94 178 PHE A C 1
ATOM 1409 O O . PHE A 1 178 ? -5.238 -33.312 -27.625 1 96.94 178 PHE A O 1
ATOM 1416 N N . PRO A 1 179 ? -6.273 -31.906 -29.109 1 94.88 179 PRO A N 1
ATOM 1417 C CA . PRO A 1 179 ? -7.59 -32.188 -28.531 1 94.88 179 PRO A CA 1
ATOM 1418 C C . PRO A 1 179 ? -7.91 -33.688 -28.531 1 94.88 179 PRO A C 1
ATOM 1420 O O . PRO A 1 179 ? -7.832 -34.344 -29.562 1 94.88 179 PRO A O 1
ATOM 1423 N N . VAL A 1 180 ? -8.219 -34.188 -27.359 1 95.5 180 VAL A N 1
ATOM 1424 C CA . VAL A 1 180 ? -8.641 -35.562 -27.156 1 95.5 180 VAL A CA 1
ATOM 1425 C C . VAL A 1 180 ? -10.141 -35.625 -26.906 1 95.5 180 VAL A C 1
ATOM 1427 O O . VAL A 1 180 ? -10.688 -34.781 -26.203 1 95.5 180 VAL A O 1
ATOM 1430 N N . ASP A 1 181 ? -10.797 -36.594 -27.547 1 92.94 181 ASP A N 1
ATOM 1431 C CA . ASP A 1 181 ? -12.234 -36.781 -27.359 1 92.94 181 ASP A CA 1
ATOM 1432 C C . ASP A 1 181 ? -12.508 -37.594 -26.094 1 92.94 181 ASP A C 1
ATOM 1434 O O . ASP A 1 181 ? -12.133 -38.781 -26.016 1 92.94 181 ASP A O 1
ATOM 1438 N N . PRO A 1 182 ? -13.203 -37.062 -25.141 1 89.81 182 PRO A N 1
ATOM 1439 C CA . PRO A 1 182 ? -13.469 -37.781 -23.906 1 89.81 182 PRO A CA 1
ATOM 1440 C C . PRO A 1 182 ? -14.297 -39.062 -24.125 1 89.81 182 PRO A C 1
ATOM 1442 O O . PRO A 1 182 ? -14.242 -39.969 -23.297 1 89.81 182 PRO A O 1
ATOM 1445 N N . GLU A 1 183 ? -15 -39.125 -25.141 1 90.69 183 GLU A N 1
ATOM 1446 C CA . GLU A 1 183 ? -15.836 -40.281 -25.422 1 90.69 183 GLU A CA 1
ATOM 1447 C C . GLU A 1 183 ? -15.016 -41.438 -26 1 90.69 183 GLU A C 1
ATOM 1449 O O . GLU A 1 183 ? -15.164 -42.594 -25.578 1 90.69 183 GLU A O 1
ATOM 1454 N N . THR A 1 184 ? -14.172 -41.125 -26.906 1 93.62 184 THR A N 1
ATOM 1455 C CA . THR A 1 184 ? -13.398 -42.156 -27.562 1 93.62 184 THR A CA 1
ATOM 1456 C C . THR A 1 184 ? -12.047 -42.375 -26.875 1 93.62 184 THR A C 1
ATOM 1458 O O . THR A 1 184 ? -11.352 -43.344 -27.125 1 93.62 184 THR A O 1
ATOM 1461 N N . MET A 1 185 ? -11.633 -41.469 -26.047 1 94 185 MET A N 1
ATOM 1462 C CA . MET A 1 185 ? -10.414 -41.5 -25.25 1 94 185 MET A CA 1
ATOM 1463 C C . MET A 1 185 ? -9.18 -41.5 -26.156 1 94 185 MET A C 1
ATOM 1465 O O . MET A 1 185 ? -8.195 -42.188 -25.859 1 94 185 MET A O 1
ATOM 1469 N N . THR A 1 186 ? -9.305 -40.938 -27.234 1 96.38 186 THR A N 1
ATOM 1470 C CA . THR A 1 186 ? -8.195 -40.719 -28.172 1 96.38 186 THR A CA 1
ATOM 1471 C C . THR A 1 186 ? -8.352 -39.406 -28.906 1 96.38 186 THR A C 1
ATOM 1473 O O . THR A 1 186 ? -9.266 -38.625 -28.594 1 96.38 186 THR A O 1
ATOM 1476 N N . TYR A 1 187 ? -7.391 -39.094 -29.844 1 97.81 187 TYR A N 1
ATOM 1477 C CA . TYR A 1 187 ? -7.383 -37.781 -30.531 1 97.81 187 TYR A CA 1
ATOM 1478 C C . TYR A 1 187 ? -8.703 -37.562 -31.25 1 97.81 187 TYR A C 1
ATOM 1480 O O . TYR A 1 187 ? -9.25 -38.469 -31.875 1 97.81 187 TYR A O 1
ATOM 1488 N N . ASN A 1 188 ? -9.242 -36.375 -31.109 1 96.38 188 ASN A N 1
ATOM 1489 C CA . ASN A 1 188 ? -10.508 -36 -31.734 1 96.38 188 ASN A CA 1
ATOM 1490 C C . ASN A 1 188 ? -10.414 -36.094 -33.25 1 96.38 188 ASN A C 1
ATOM 1492 O O . ASN A 1 188 ? -9.695 -35.312 -33.875 1 96.38 188 ASN A O 1
ATOM 1496 N N . THR A 1 189 ? -11.219 -36.906 -33.812 1 97.38 189 THR A N 1
ATOM 1497 C CA . THR A 1 189 ? -11.141 -37.25 -35.219 1 97.38 189 THR A CA 1
ATOM 1498 C C . THR A 1 189 ? -11.469 -36 -36.094 1 97.38 189 THR A C 1
ATOM 1500 O O . THR A 1 189 ? -10.867 -35.812 -37.125 1 97.38 189 THR A O 1
ATOM 1503 N N . THR A 1 190 ? -12.406 -35.25 -35.656 1 96.75 190 THR A N 1
ATOM 1504 C CA . THR A 1 190 ? -12.797 -34.062 -36.406 1 96.75 190 THR A CA 1
ATOM 1505 C C . THR A 1 190 ? -11.617 -33.094 -36.531 1 96.75 190 THR A C 1
ATOM 1507 O O . THR A 1 190 ? -11.328 -32.594 -37.625 1 96.75 190 THR A O 1
ATOM 1510 N N . TYR A 1 191 ? -10.992 -32.875 -35.469 1 96.75 191 TYR A N 1
ATOM 1511 C CA . TYR A 1 191 ? -9.875 -31.922 -35.469 1 96.75 191 TYR A CA 1
ATOM 1512 C C . TYR A 1 191 ? -8.68 -32.5 -36.219 1 96.75 191 TYR A C 1
ATOM 1514 O O . TYR A 1 191 ? -7.922 -31.766 -36.844 1 96.75 191 TYR A O 1
ATOM 1522 N N . VAL A 1 192 ? -8.508 -33.812 -36.156 1 98.25 192 VAL A N 1
ATOM 1523 C CA . VAL A 1 192 ? -7.441 -34.469 -36.875 1 98.25 192 VAL A CA 1
ATOM 1524 C C . VAL A 1 192 ? -7.633 -34.25 -38.375 1 98.25 192 VAL A C 1
ATOM 1526 O O . VAL A 1 192 ? -6.684 -33.906 -39.094 1 98.25 192 VAL A O 1
ATOM 1529 N N . ASN A 1 193 ? -8.828 -34.375 -38.781 1 98.12 193 ASN A N 1
ATOM 1530 C CA . ASN A 1 193 ? -9.133 -34.188 -40.188 1 98.12 193 ASN A CA 1
ATOM 1531 C C . ASN A 1 193 ? -8.891 -32.75 -40.625 1 98.12 193 ASN A C 1
ATOM 1533 O O . ASN A 1 193 ? -8.367 -32.5 -41.719 1 98.12 193 ASN A O 1
ATOM 1537 N N . LEU A 1 194 ? -9.273 -31.859 -39.812 1 97.81 194 LEU A N 1
ATOM 1538 C CA . LEU A 1 194 ? -9.055 -30.453 -40.094 1 97.81 194 LEU A CA 1
ATOM 1539 C C . LEU A 1 194 ? -7.57 -30.125 -40.188 1 97.81 194 LEU A C 1
ATOM 1541 O O . LEU A 1 194 ? -7.129 -29.391 -41.062 1 97.81 194 LEU A O 1
ATOM 1545 N N . PHE A 1 195 ? -6.859 -30.656 -39.281 1 98.19 195 PHE A N 1
ATOM 1546 C CA . PHE A 1 195 ? -5.426 -30.391 -39.281 1 98.19 195 PHE A CA 1
ATOM 1547 C C . PHE A 1 195 ? -4.746 -31.031 -40.469 1 98.19 195 PHE A C 1
ATOM 1549 O O . PHE A 1 195 ? -3.836 -30.453 -41.062 1 98.19 195 PHE A O 1
ATOM 1556 N N . ASP A 1 196 ? -5.164 -32.25 -40.812 1 98.06 196 ASP A N 1
ATOM 1557 C CA . ASP A 1 196 ? -4.594 -32.938 -41.938 1 98.06 196 ASP A CA 1
ATOM 1558 C C . ASP A 1 196 ? -4.816 -32.125 -43.25 1 98.06 196 ASP A C 1
ATOM 1560 O O . ASP A 1 196 ? -3.979 -32.156 -44.125 1 98.06 196 ASP A O 1
ATOM 1564 N N . SER A 1 197 ? -5.918 -31.469 -43.312 1 97.88 197 SER A N 1
ATOM 1565 C CA . SER A 1 197 ? -6.16 -30.594 -44.469 1 97.88 197 SER A CA 1
ATOM 1566 C C . SER A 1 197 ? -5.125 -29.469 -44.531 1 97.88 197 SER A C 1
ATOM 1568 O O . SER A 1 197 ? -4.715 -29.062 -45.625 1 97.88 197 SER A O 1
ATOM 1570 N N . LEU A 1 198 ? -4.812 -28.953 -43.375 1 97.19 198 LEU A N 1
ATOM 1571 C CA . LEU A 1 198 ? -3.77 -27.938 -43.312 1 97.19 198 LEU A CA 1
ATOM 1572 C C . LEU A 1 198 ? -2.422 -28.516 -43.75 1 97.19 198 LEU A C 1
ATOM 1574 O O . LEU A 1 198 ? -1.646 -27.844 -44.438 1 97.19 198 LEU A O 1
ATOM 1578 N N . LEU A 1 199 ? -2.199 -29.719 -43.344 1 96.62 199 LEU A N 1
ATOM 1579 C CA . LEU A 1 199 ? -0.955 -30.391 -43.688 1 96.62 199 LEU A CA 1
ATOM 1580 C C . LEU A 1 199 ? -0.872 -30.594 -45.219 1 96.62 199 LEU A C 1
ATOM 1582 O O . LEU A 1 199 ? 0.197 -30.438 -45.812 1 96.62 199 LEU A O 1
ATOM 1586 N N . GLU A 1 200 ? -1.927 -30.953 -45.781 1 96.62 200 GLU A N 1
ATOM 1587 C CA . GLU A 1 200 ? -1.983 -31.141 -47.219 1 96.62 200 GLU A CA 1
ATOM 1588 C C . GLU A 1 200 ? -1.692 -29.844 -47.969 1 96.62 200 GLU A C 1
ATOM 1590 O O . GLU A 1 200 ? -0.935 -29.844 -48.938 1 96.62 200 GLU A O 1
ATOM 1595 N N . LYS A 1 201 ? -2.316 -28.844 -47.5 1 96.69 201 LYS A N 1
ATOM 1596 C CA . LYS A 1 201 ? -2.104 -27.531 -48.094 1 96.69 201 LYS A CA 1
ATOM 1597 C C . LYS A 1 201 ? -0.642 -27.109 -48 1 96.69 201 LYS A C 1
ATOM 1599 O O . LYS A 1 201 ? -0.125 -26.422 -48.875 1 96.69 201 LYS A O 1
ATOM 1604 N N . ALA A 1 202 ? -0.013 -27.5 -46.969 1 96.19 202 ALA A N 1
ATOM 1605 C CA . ALA A 1 202 ? 1.379 -27.109 -46.75 1 96.19 202 ALA A CA 1
ATOM 1606 C C . ALA A 1 202 ? 2.334 -28.094 -47.406 1 96.19 202 ALA A C 1
ATOM 1608 O O . ALA A 1 202 ? 3.551 -27.891 -47.406 1 96.19 202 ALA A O 1
ATOM 1609 N N . ASN A 1 203 ? 1.896 -29.188 -47.938 1 95.75 203 ASN A N 1
ATOM 1610 C CA . ASN A 1 203 ? 2.65 -30.203 -48.656 1 95.75 203 ASN A CA 1
ATOM 1611 C C . ASN A 1 203 ? 3.701 -30.859 -47.781 1 95.75 203 ASN A C 1
ATOM 1613 O O . ASN A 1 203 ? 4.867 -30.969 -48.156 1 95.75 203 ASN A O 1
ATOM 1617 N N . VAL A 1 204 ? 3.27 -31.172 -46.562 1 95.56 204 VAL A N 1
ATOM 1618 C CA . VAL A 1 204 ? 4.164 -31.922 -45.688 1 95.56 204 VAL A CA 1
ATOM 1619 C C . VAL A 1 204 ? 3.975 -33.406 -45.906 1 95.56 204 VAL A C 1
ATOM 1621 O O . VAL A 1 204 ? 2.889 -33.875 -46.281 1 95.56 204 VAL A O 1
ATOM 1624 N N . PRO A 1 205 ? 4.988 -34.281 -45.688 1 95.19 205 PRO A N 1
ATOM 1625 C CA . PRO A 1 205 ? 4.977 -35.656 -46.125 1 95.19 205 PRO A CA 1
ATOM 1626 C C . PRO A 1 205 ? 4.348 -36.594 -45.094 1 95.19 205 PRO A C 1
ATOM 1628 O O . PRO A 1 205 ? 4.641 -37.781 -45.062 1 95.19 205 PRO A O 1
ATOM 1631 N N . PHE A 1 206 ? 3.625 -36.125 -44.156 1 96.94 206 PHE A N 1
ATOM 1632 C CA . PHE A 1 206 ? 3.021 -36.969 -43.156 1 96.94 206 PHE A CA 1
ATOM 1633 C C . PHE A 1 206 ? 1.608 -36.5 -42.812 1 96.94 206 PHE A C 1
ATOM 1635 O O . PHE A 1 206 ? 1.23 -35.375 -43.156 1 96.94 206 PHE A O 1
ATOM 1642 N N . ARG A 1 207 ? 0.8 -37.438 -42.219 1 97.62 207 ARG A N 1
ATOM 1643 C CA . ARG A 1 207 ? -0.47 -37.125 -41.562 1 97.62 207 ARG A CA 1
ATOM 1644 C C . ARG A 1 207 ? -0.305 -37.031 -40.062 1 97.62 207 ARG A C 1
ATOM 1646 O O . ARG A 1 207 ? 0.67 -37.531 -39.5 1 97.62 207 ARG A O 1
ATOM 1653 N N . LEU A 1 208 ? -1.208 -36.375 -39.5 1 98.06 208 LEU A N 1
ATOM 1654 C CA . LEU A 1 208 ? -1.049 -36.031 -38.062 1 98.06 208 LEU A CA 1
ATOM 1655 C C . LEU A 1 208 ? -0.904 -37.281 -37.219 1 98.06 208 LEU A C 1
ATOM 1657 O O . LEU A 1 208 ? 0.004 -37.375 -36.406 1 98.06 208 LEU A O 1
ATOM 1661 N N . LEU A 1 209 ? -1.772 -38.25 -37.469 1 97.75 209 LEU A N 1
ATOM 1662 C CA . LEU A 1 209 ? -1.793 -39.438 -36.594 1 97.75 209 LEU A CA 1
ATOM 1663 C C . LEU A 1 209 ? -0.585 -40.344 -36.875 1 97.75 209 LEU A C 1
ATOM 1665 O O . LEU A 1 209 ? -0.283 -41.25 -36.094 1 97.75 209 LEU A O 1
ATOM 1669 N N . ASP A 1 210 ? 0.203 -40.125 -37.969 1 96.69 210 ASP A N 1
ATOM 1670 C CA . ASP A 1 210 ? 1.44 -40.844 -38.281 1 96.69 210 ASP A CA 1
ATOM 1671 C C . ASP A 1 210 ? 2.543 -40.438 -37.281 1 96.69 210 ASP A C 1
ATOM 1673 O O . ASP A 1 210 ? 3.475 -41.219 -37.062 1 96.69 210 ASP A O 1
ATOM 1677 N N . ILE A 1 211 ? 2.396 -39.281 -36.812 1 97.81 211 ILE A N 1
ATOM 1678 C CA . ILE A 1 211 ? 3.559 -38.781 -36.094 1 97.81 211 ILE A CA 1
ATOM 1679 C C . ILE A 1 211 ? 3.232 -38.656 -34.594 1 97.81 211 ILE A C 1
ATOM 1681 O O . ILE A 1 211 ? 4.133 -38.531 -33.781 1 97.81 211 ILE A O 1
ATOM 1685 N N . LEU A 1 212 ? 1.948 -38.688 -34.188 1 98.31 212 LEU A N 1
ATOM 1686 C CA . LEU A 1 212 ? 1.574 -38.562 -32.781 1 98.31 212 LEU A CA 1
ATOM 1687 C C . LEU A 1 212 ? 1.65 -39.906 -32.062 1 98.31 212 LEU A C 1
ATOM 1689 O O . LEU A 1 212 ? 1.479 -40.969 -32.688 1 98.31 212 LEU A O 1
ATOM 1693 N N . PRO A 1 213 ? 1.936 -39.906 -30.797 1 98.19 213 PRO A N 1
ATOM 1694 C CA . PRO A 1 213 ? 1.96 -41.156 -30.047 1 98.19 213 PRO A CA 1
ATOM 1695 C C . PRO A 1 213 ? 0.575 -41.781 -29.891 1 98.19 213 PRO A C 1
ATOM 1697 O O . PRO A 1 213 ? -0.435 -41.062 -29.969 1 98.19 213 PRO A O 1
ATOM 1700 N N . GLU A 1 214 ? 0.606 -43.094 -29.672 1 97.94 214 GLU A N 1
ATOM 1701 C CA . GLU A 1 214 ? -0.63 -43.781 -29.328 1 97.94 214 GLU A CA 1
ATOM 1702 C C . GLU A 1 214 ? -1.161 -43.312 -27.969 1 97.94 214 GLU A C 1
ATOM 1704 O O . GLU A 1 214 ? -0.389 -43.125 -27.031 1 97.94 214 GLU A O 1
ATOM 1709 N N . VAL A 1 215 ? -2.508 -43.125 -27.891 1 98.25 215 VAL A N 1
ATOM 1710 C CA . VAL A 1 215 ? -3.119 -42.75 -26.625 1 98.25 215 VAL A CA 1
ATOM 1711 C C . VAL A 1 215 ? -3.598 -44.031 -25.906 1 98.25 215 VAL A C 1
ATOM 1713 O O . VAL A 1 215 ? -4.336 -44.812 -26.484 1 98.25 215 VAL A O 1
ATOM 1716 N N . LEU A 1 216 ? -3.162 -44.188 -24.703 1 97.19 216 LEU A N 1
ATOM 1717 C CA . LEU A 1 216 ? -3.535 -45.375 -23.922 1 97.19 216 LEU A CA 1
ATOM 1718 C C . LEU A 1 216 ? -4.281 -44.969 -22.656 1 97.19 216 LEU A C 1
ATOM 1720 O O . LEU A 1 216 ? -3.926 -44 -22.016 1 97.19 216 LEU A O 1
ATOM 1724 N N . PRO A 1 217 ? -5.324 -45.719 -22.312 1 94.5 217 PRO A N 1
ATOM 1725 C CA . PRO A 1 217 ? -6.039 -45.406 -21.062 1 94.5 217 PRO A CA 1
ATOM 1726 C C . PRO A 1 217 ? -5.27 -45.875 -19.828 1 94.5 217 PRO A C 1
ATOM 1728 O O . PRO A 1 217 ? -4.371 -46.719 -19.922 1 94.5 217 PRO A O 1
ATOM 1731 N N . HIS A 1 218 ? -5.637 -45.344 -18.734 1 93.38 218 HIS A N 1
ATOM 1732 C CA . HIS A 1 218 ? -5.078 -45.781 -17.469 1 93.38 218 HIS A CA 1
ATOM 1733 C C . HIS A 1 218 ? -5.336 -47.281 -17.25 1 93.38 218 HIS A C 1
ATOM 1735 O O . HIS A 1 218 ? -6.293 -47.844 -17.797 1 93.38 218 HIS A O 1
ATOM 1741 N N . GLY A 1 219 ? -4.438 -47.906 -16.469 1 92.5 219 GLY A N 1
ATOM 1742 C CA . GLY A 1 219 ? -4.621 -49.312 -16.141 1 92.5 219 GLY A CA 1
ATOM 1743 C C . GLY A 1 219 ? -4.094 -50.281 -17.203 1 92.5 219 GLY A C 1
ATOM 1744 O O . GLY A 1 219 ? -4.102 -51.5 -17.016 1 92.5 219 GLY A O 1
ATOM 1745 N N . THR A 1 220 ? -3.645 -49.688 -18.234 1 94.62 220 THR A N 1
ATOM 1746 C CA . THR A 1 220 ? -3.082 -50.5 -19.312 1 94.62 220 THR A CA 1
ATOM 1747 C C . THR A 1 220 ? -1.558 -50.5 -19.25 1 94.62 220 THR A C 1
ATOM 1749 O O . THR A 1 220 ? -0.952 -49.469 -18.906 1 94.62 220 THR A O 1
ATOM 1752 N N . GLU A 1 221 ? -0.978 -51.688 -19.562 1 96.19 221 GLU A N 1
ATOM 1753 C CA . GLU A 1 221 ? 0.475 -51.719 -19.703 1 96.19 221 GLU A CA 1
ATOM 1754 C C . GLU A 1 221 ? 0.929 -51 -20.969 1 96.19 221 GLU A C 1
ATOM 1756 O O . GLU A 1 221 ? 0.43 -51.281 -22.062 1 96.19 221 GLU A O 1
ATOM 1761 N N . ALA A 1 222 ? 1.792 -50.125 -20.812 1 97.75 222 ALA A N 1
ATOM 1762 C CA . ALA A 1 222 ? 2.234 -49.312 -21.938 1 97.75 222 ALA A CA 1
ATOM 1763 C C . ALA A 1 222 ? 3.629 -49.719 -22.406 1 97.75 222 ALA A C 1
ATOM 1765 O O . ALA A 1 222 ? 4.262 -49.031 -23.188 1 97.75 222 ALA A O 1
ATOM 1766 N N . GLY A 1 223 ? 4.098 -50.75 -21.906 1 97.25 223 GLY A N 1
ATOM 1767 C CA . GLY A 1 223 ? 5.414 -51.25 -22.25 1 97.25 223 GLY A CA 1
ATOM 1768 C C . GLY A 1 223 ? 6.184 -51.781 -21.047 1 97.25 223 GLY A C 1
ATOM 1769 O O . GLY A 1 223 ? 5.707 -51.656 -19.906 1 97.25 223 GLY A O 1
ATOM 1770 N N . ARG A 1 224 ? 7.336 -52.344 -21.344 1 97.44 224 ARG A N 1
ATOM 1771 C CA . ARG A 1 224 ? 8.211 -52.875 -20.297 1 97.44 224 ARG A CA 1
ATOM 1772 C C . ARG A 1 224 ? 9.633 -52.344 -20.453 1 97.44 224 ARG A C 1
ATOM 1774 O O . ARG A 1 224 ? 10.062 -52 -21.562 1 97.44 224 ARG A O 1
ATOM 1781 N N . LEU A 1 225 ? 10.258 -52.281 -19.297 1 97.06 225 LEU A N 1
ATOM 1782 C CA . LEU A 1 225 ? 11.625 -51.75 -19.328 1 97.06 225 LEU A CA 1
ATOM 1783 C C . LEU A 1 225 ? 12.523 -52.625 -20.203 1 97.06 225 LEU A C 1
ATOM 1785 O O . LEU A 1 225 ? 12.539 -53.844 -20.047 1 97.06 225 LEU A O 1
ATOM 1789 N N . LEU A 1 226 ? 13.219 -51.969 -21.047 1 96.69 226 LEU A N 1
ATOM 1790 C CA . LEU A 1 226 ? 14.086 -52.656 -21.984 1 96.69 226 LEU A CA 1
ATOM 1791 C C . LEU A 1 226 ? 15.32 -53.219 -21.281 1 96.69 226 LEU A C 1
ATOM 1793 O O . LEU A 1 226 ? 15.867 -52.562 -20.391 1 96.69 226 LEU A O 1
ATOM 1797 N N . ASP A 1 227 ? 15.773 -54.312 -21.797 1 94.88 227 ASP A N 1
ATOM 1798 C CA . ASP A 1 227 ? 16.969 -54.969 -21.266 1 94.88 227 ASP A CA 1
ATOM 1799 C C . ASP A 1 227 ? 18.203 -54.062 -21.438 1 94.88 227 ASP A C 1
ATOM 1801 O O . ASP A 1 227 ? 19.109 -54.094 -20.609 1 94.88 227 ASP A O 1
ATOM 1805 N N . SER A 1 228 ? 18.188 -53.344 -22.453 1 93.44 228 SER A N 1
ATOM 1806 C CA . SER A 1 228 ? 19.344 -52.531 -22.797 1 93.44 228 SER A CA 1
ATOM 1807 C C . SER A 1 228 ? 19.422 -51.281 -21.906 1 93.44 228 SER A C 1
ATOM 1809 O O . SER A 1 228 ? 20.484 -50.688 -21.766 1 93.44 228 SER A O 1
ATOM 1811 N N . VAL A 1 229 ? 18.312 -50.969 -21.281 1 94.19 229 VAL A N 1
ATOM 1812 C CA . VAL A 1 229 ? 18.234 -49.688 -20.578 1 94.19 229 VAL A CA 1
ATOM 1813 C C . VAL A 1 229 ? 18.281 -49.938 -19.062 1 94.19 229 VAL A C 1
ATOM 1815 O O . VAL A 1 229 ? 18.812 -49.125 -18.312 1 94.19 229 VAL A O 1
ATOM 1818 N N . ALA A 1 230 ? 17.844 -51.062 -18.641 1 92.56 230 ALA A N 1
ATOM 1819 C CA . ALA A 1 230 ? 17.641 -51.375 -17.234 1 92.56 230 ALA A CA 1
ATOM 1820 C C . ALA A 1 230 ? 18.938 -51.25 -16.438 1 92.56 230 ALA A C 1
ATOM 1822 O O . ALA A 1 230 ? 18.984 -50.656 -15.375 1 92.56 230 ALA A O 1
ATOM 1823 N N . PRO A 1 231 ? 20.078 -51.781 -17.031 1 92.06 231 PRO A N 1
ATOM 1824 C CA . PRO A 1 231 ? 21.328 -51.719 -16.25 1 92.06 231 PRO A CA 1
ATOM 1825 C C . PRO A 1 231 ? 21.844 -50.281 -16.094 1 92.06 231 PRO A C 1
ATOM 1827 O O . PRO A 1 231 ? 22.484 -49.969 -15.086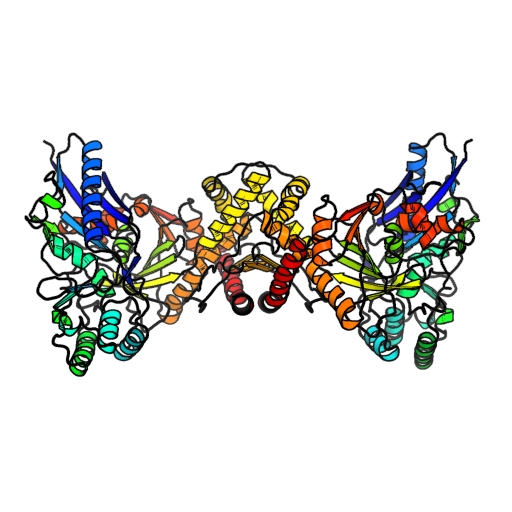 1 92.06 231 PRO A O 1
ATOM 1830 N N . ASP A 1 232 ? 21.547 -49.562 -17.078 1 92.06 232 ASP A N 1
ATOM 1831 C CA . ASP A 1 232 ? 21.969 -48.156 -17.016 1 92.06 232 ASP A CA 1
ATOM 1832 C C . ASP A 1 232 ? 21.141 -47.375 -15.984 1 92.06 232 ASP A C 1
ATOM 1834 O O . ASP A 1 232 ? 21.672 -46.531 -15.258 1 92.06 232 ASP A O 1
ATOM 1838 N N . LEU A 1 233 ? 19.906 -47.656 -15.945 1 92.5 233 LEU A N 1
ATOM 1839 C CA . LEU A 1 233 ? 18.969 -47 -15.023 1 92.5 233 LEU A CA 1
ATOM 1840 C C . LEU A 1 233 ? 19.234 -47.406 -13.586 1 92.5 233 LEU A C 1
ATOM 1842 O O . LEU A 1 233 ? 19.203 -46.594 -12.672 1 92.5 233 LEU A O 1
ATOM 1846 N N . ASP A 1 234 ? 19.547 -48.594 -13.438 1 91.88 234 ASP A N 1
ATOM 1847 C CA . ASP A 1 234 ? 19.797 -49.219 -12.133 1 91.88 234 ASP A CA 1
ATOM 1848 C C . ASP A 1 234 ? 20.906 -50.25 -12.211 1 91.88 234 ASP A C 1
ATOM 1850 O O . ASP A 1 234 ? 20.609 -51.438 -12.375 1 91.88 234 ASP A O 1
ATOM 1854 N N . PRO A 1 235 ? 22.016 -49.875 -11.836 1 86.25 235 PRO A N 1
ATOM 1855 C CA . PRO A 1 235 ? 23.125 -50.812 -11.891 1 86.25 235 PRO A CA 1
ATOM 1856 C C . PRO A 1 235 ? 23.016 -51.938 -10.852 1 86.25 235 PRO A C 1
ATOM 1858 O O . PRO A 1 235 ? 23.656 -52.969 -10.977 1 86.25 235 PRO A O 1
ATOM 1861 N N . THR A 1 236 ? 22.188 -51.781 -9.867 1 83.88 236 THR A N 1
ATOM 1862 C CA . THR A 1 236 ? 22.078 -52.75 -8.797 1 83.88 236 THR A CA 1
ATOM 1863 C C . THR A 1 236 ? 21.125 -53.906 -9.195 1 83.88 236 THR A C 1
ATOM 1865 O O . THR A 1 236 ? 21.094 -54.938 -8.547 1 83.88 236 THR A O 1
ATOM 1868 N N . GLY A 1 237 ? 20.328 -53.688 -10.25 1 85.12 237 GLY A N 1
ATOM 1869 C CA . GLY A 1 237 ? 19.469 -54.719 -10.781 1 85.12 237 GLY A CA 1
ATOM 1870 C C . GLY A 1 237 ? 18.109 -54.781 -10.102 1 85.12 237 GLY A C 1
ATOM 1871 O O . GLY A 1 237 ? 17.344 -55.719 -10.344 1 85.12 237 GLY A O 1
ATOM 1872 N N . THR A 1 238 ? 17.844 -53.906 -9.25 1 85.5 238 THR A N 1
ATOM 1873 C CA . THR A 1 238 ? 16.562 -53.844 -8.57 1 85.5 238 THR A CA 1
ATOM 1874 C C . THR A 1 238 ? 15.438 -53.562 -9.555 1 85.5 238 THR A C 1
ATOM 1876 O O . THR A 1 238 ? 14.359 -54.125 -9.469 1 85.5 238 THR A O 1
ATOM 1879 N N . VAL A 1 239 ? 15.711 -52.625 -10.422 1 89.62 239 VAL A N 1
ATOM 1880 C CA . VAL A 1 239 ? 14.781 -52.375 -11.516 1 89.62 239 VAL A CA 1
ATOM 1881 C C . VAL A 1 239 ? 15.102 -53.312 -12.68 1 89.62 239 VAL A C 1
ATOM 1883 O O . VAL A 1 239 ? 16.062 -53.094 -13.414 1 89.62 239 VAL A O 1
ATOM 1886 N N . SER A 1 240 ? 14.305 -54.281 -12.773 1 87.44 240 SER A N 1
ATOM 1887 C CA . SER A 1 240 ? 14.633 -55.344 -13.719 1 87.44 240 SER A CA 1
ATOM 1888 C C . SER A 1 240 ? 14.039 -55.062 -15.094 1 87.44 240 SER A C 1
ATOM 1890 O O . SER A 1 240 ? 13.055 -54.344 -15.211 1 87.44 240 SER A O 1
ATOM 1892 N N . ALA A 1 241 ? 14.711 -55.781 -15.945 1 86.38 241 ALA A N 1
ATOM 1893 C CA . ALA A 1 241 ? 14.109 -55.812 -17.281 1 86.38 241 ALA A CA 1
ATOM 1894 C C . ALA A 1 241 ? 12.711 -56.438 -17.234 1 86.38 241 ALA A C 1
ATOM 1896 O O . ALA A 1 241 ? 12.383 -57.188 -16.312 1 86.38 241 ALA A O 1
ATOM 1897 N N . GLU A 1 242 ? 11.82 -55.906 -18.016 1 89.75 242 GLU A N 1
ATOM 1898 C CA . GLU A 1 242 ? 10.461 -56.406 -18.203 1 89.75 242 GLU A CA 1
ATOM 1899 C C . GLU A 1 242 ? 9.5 -55.781 -17.188 1 89.75 242 GLU A C 1
ATOM 1901 O O . GLU A 1 242 ? 8.305 -56.094 -17.188 1 89.75 242 GLU A O 1
ATOM 1906 N N . THR A 1 243 ? 10.117 -54.938 -16.234 1 94.88 243 THR A N 1
ATOM 1907 C CA . THR A 1 243 ? 9.203 -54.188 -15.383 1 94.88 243 THR A CA 1
ATOM 1908 C C . THR A 1 243 ? 8.148 -53.5 -16.219 1 94.88 243 THR A C 1
ATOM 1910 O O . THR A 1 243 ? 8.477 -52.719 -17.141 1 94.88 243 THR A O 1
ATOM 1913 N N . PRO A 1 244 ? 6.887 -53.781 -15.953 1 96.69 244 PRO A N 1
ATOM 1914 C CA . PRO A 1 244 ? 5.844 -53.094 -16.719 1 96.69 244 PRO A CA 1
ATOM 1915 C C . PRO A 1 244 ? 5.719 -51.594 -16.375 1 96.69 244 PRO A C 1
ATOM 1917 O O . PRO A 1 244 ? 5.855 -51.219 -15.211 1 96.69 244 PRO A O 1
ATOM 1920 N N . LEU A 1 245 ? 5.473 -50.812 -17.375 1 98.06 245 LEU A N 1
ATOM 1921 C CA . LEU A 1 245 ? 5.219 -49.406 -17.188 1 98.06 245 LEU A CA 1
ATOM 1922 C C . LEU A 1 245 ? 3.799 -49.031 -17.609 1 98.06 245 LEU A C 1
ATOM 1924 O O . LEU A 1 245 ? 3.293 -49.562 -18.609 1 98.06 245 LEU A O 1
ATOM 1928 N N . CYS A 1 246 ? 3.105 -48.281 -16.781 1 97.69 246 CYS A N 1
ATOM 1929 C CA . CYS A 1 246 ? 1.818 -47.719 -17.172 1 97.69 246 CYS A CA 1
ATOM 1930 C C . CYS A 1 246 ? 2.006 -46.531 -18.141 1 97.69 246 CYS A C 1
ATOM 1932 O O . CYS A 1 246 ? 3.131 -46.094 -18.359 1 97.69 246 CYS A O 1
ATOM 1934 N N . PRO A 1 247 ? 0.935 -46.031 -18.797 1 97.88 247 PRO A N 1
ATOM 1935 C CA . PRO A 1 247 ? 1.073 -44.938 -19.75 1 97.88 247 PRO A CA 1
ATOM 1936 C C . PRO A 1 247 ? 1.652 -43.656 -19.125 1 97.88 247 PRO A C 1
ATOM 1938 O O . PRO A 1 247 ? 1.294 -43.312 -18 1 97.88 247 PRO A O 1
ATOM 1941 N N . PRO A 1 248 ? 2.578 -43 -19.828 1 98.31 248 PRO A N 1
ATOM 1942 C CA . PRO A 1 248 ? 3.125 -41.75 -19.297 1 98.31 248 PRO A CA 1
ATOM 1943 C C . PRO A 1 248 ? 2.086 -40.625 -19.234 1 98.31 248 PRO A C 1
ATOM 1945 O O . PRO A 1 248 ? 1.235 -40.531 -20.125 1 98.31 248 PRO A O 1
ATOM 1948 N N . GLU A 1 249 ? 2.111 -39.844 -18.219 1 98.19 249 GLU A N 1
ATOM 1949 C CA . GLU A 1 249 ? 1.13 -38.781 -17.984 1 98.19 249 GLU A CA 1
ATOM 1950 C C . GLU A 1 249 ? 1.811 -37.438 -17.75 1 98.19 249 GLU A C 1
ATOM 1952 O O . GLU A 1 249 ? 3.037 -37.375 -17.672 1 98.19 249 GLU A O 1
ATOM 1957 N N . GLY A 1 250 ? 0.964 -36.406 -17.719 1 96.31 250 GLY A N 1
ATOM 1958 C CA . GLY A 1 250 ? 1.437 -35.094 -17.391 1 96.31 250 GLY A CA 1
ATOM 1959 C C . GLY A 1 250 ? 1.402 -34.781 -15.906 1 96.31 250 GLY A C 1
ATOM 1960 O O . GLY A 1 250 ? 0.695 -35.438 -15.148 1 96.31 250 GLY A O 1
ATOM 1961 N N . ASP A 1 251 ? 2.197 -33.75 -15.523 1 93 251 ASP A N 1
ATOM 1962 C CA . ASP A 1 251 ? 2.299 -33.406 -14.117 1 93 251 ASP A CA 1
ATOM 1963 C C . ASP A 1 251 ? 0.954 -32.906 -13.578 1 93 251 ASP A C 1
ATOM 1965 O O . ASP A 1 251 ? 0.608 -33.188 -12.422 1 93 251 ASP A O 1
ATOM 1969 N N . ALA A 1 252 ? 0.099 -32.281 -14.398 1 91.12 252 ALA A N 1
ATOM 1970 C CA . ALA A 1 252 ? -1.222 -31.828 -13.945 1 91.12 252 ALA A CA 1
ATOM 1971 C C . ALA A 1 252 ? -2.086 -33.031 -13.555 1 91.12 252 ALA A C 1
ATOM 1973 O O . ALA A 1 252 ? -2.707 -33.031 -12.492 1 91.12 252 ALA A O 1
ATOM 1974 N N . GLY A 1 253 ? -2.092 -34 -14.406 1 94.56 253 GLY A N 1
ATOM 1975 C CA . GLY A 1 253 ? -2.889 -35.188 -14.156 1 94.56 253 GLY A CA 1
ATOM 1976 C C . GLY A 1 253 ? -2.432 -35.969 -12.938 1 94.56 253 GLY A C 1
ATOM 1977 O O . GLY A 1 253 ? -3.252 -36.406 -12.133 1 94.56 253 GLY A O 1
ATOM 1978 N N . THR A 1 254 ? -1.159 -36.125 -12.82 1 95.31 254 THR A N 1
ATOM 1979 C CA . THR A 1 254 ? -0.653 -36.906 -11.695 1 95.31 254 THR A CA 1
ATOM 1980 C C . THR A 1 254 ? -0.83 -36.125 -10.391 1 95.31 254 THR A C 1
ATOM 1982 O O . THR A 1 254 ? -1.002 -36.719 -9.328 1 95.31 254 THR A O 1
ATOM 1985 N N . GLY A 1 255 ? -0.78 -34.844 -10.492 1 92.31 255 GLY A N 1
ATOM 1986 C CA . GLY A 1 255 ? -1.151 -34.031 -9.328 1 92.31 255 GLY A CA 1
ATOM 1987 C C . GLY A 1 255 ? -2.586 -34.25 -8.891 1 92.31 255 GLY A C 1
ATOM 1988 O O . GLY A 1 255 ? -2.869 -34.312 -7.695 1 92.31 255 GLY A O 1
ATOM 1989 N N . MET A 1 256 ? -3.479 -34.344 -9.836 1 94.19 256 MET A N 1
ATOM 1990 C CA . MET A 1 256 ? -4.887 -34.625 -9.547 1 94.19 256 MET A CA 1
ATOM 1991 C C . MET A 1 256 ? -5.062 -36 -8.93 1 94.19 256 MET A C 1
ATOM 1993 O O . MET A 1 256 ? -5.895 -36.188 -8.039 1 94.19 256 MET A O 1
ATOM 1997 N N . ILE A 1 257 ? -4.273 -36.938 -9.375 1 94.88 257 ILE A N 1
ATOM 1998 C CA . ILE A 1 257 ? -4.289 -38.281 -8.797 1 94.88 257 ILE A CA 1
ATOM 1999 C C . ILE A 1 257 ? -3.826 -38.219 -7.344 1 94.88 257 ILE A C 1
ATOM 2001 O O . ILE A 1 257 ? -4.465 -38.781 -6.457 1 94.88 257 ILE A O 1
ATOM 2005 N N . ALA A 1 258 ? -2.766 -37.5 -7.105 1 92.56 258 ALA A N 1
ATOM 2006 C CA . ALA A 1 258 ? -2.145 -37.406 -5.785 1 92.56 258 ALA A CA 1
ATOM 2007 C C . ALA A 1 258 ? -3.074 -36.719 -4.785 1 92.56 258 ALA A C 1
ATOM 2009 O O . ALA A 1 258 ? -2.852 -36.812 -3.572 1 92.56 258 ALA A O 1
ATOM 2010 N N . THR A 1 259 ? -4.137 -36.125 -5.27 1 91.25 259 THR A N 1
ATOM 2011 C CA . THR A 1 259 ? -5.055 -35.406 -4.391 1 91.25 259 THR A CA 1
ATOM 2012 C C . THR A 1 259 ? -6.465 -35.969 -4.5 1 91.25 259 THR A C 1
ATOM 2014 O O . THR A 1 259 ? -7.414 -35.406 -3.973 1 91.25 259 THR A O 1
ATOM 2017 N N . ASN A 1 260 ? -6.609 -37.031 -5.242 1 92.31 260 ASN A N 1
ATOM 2018 C CA . ASN A 1 260 ? -7.898 -37.688 -5.469 1 92.31 260 ASN A CA 1
ATOM 2019 C C . ASN A 1 260 ? -8.93 -36.688 -6.023 1 92.31 260 ASN A C 1
ATOM 2021 O O . ASN A 1 260 ? -10.07 -36.656 -5.555 1 92.31 260 ASN A O 1
ATOM 2025 N N . SER A 1 261 ? -8.531 -35.906 -6.926 1 93.38 261 SER A N 1
ATOM 2026 C CA . SER A 1 261 ? -9.383 -34.906 -7.547 1 93.38 261 SER A CA 1
ATOM 2027 C C . SER A 1 261 ? -9.617 -35.219 -9.023 1 93.38 261 SER A C 1
ATOM 2029 O O . SER A 1 261 ? -9.273 -34.406 -9.891 1 93.38 261 SER A O 1
ATOM 2031 N N . ILE A 1 262 ? -10.258 -36.344 -9.258 1 95.19 262 ILE A N 1
ATOM 2032 C CA . ILE A 1 262 ? -10.422 -36.75 -10.648 1 95.19 262 ILE A CA 1
ATOM 2033 C C . ILE A 1 262 ? -11.906 -36.938 -10.961 1 95.19 262 ILE A C 1
ATOM 2035 O O . ILE A 1 262 ? -12.266 -37.312 -12.086 1 95.19 262 ILE A O 1
ATOM 2039 N N . ARG A 1 263 ? -12.812 -36.75 -9.977 1 95.5 263 ARG A N 1
ATOM 2040 C CA . ARG A 1 263 ? -14.25 -36.844 -10.18 1 95.5 263 ARG A CA 1
ATOM 2041 C C . ARG A 1 263 ? -14.859 -35.5 -10.539 1 95.5 263 ARG A C 1
ATOM 2043 O O . ARG A 1 263 ? -14.352 -34.469 -10.125 1 95.5 263 ARG A O 1
ATOM 2050 N N . PRO A 1 264 ? -15.969 -35.562 -11.273 1 95.19 264 PRO A N 1
ATOM 2051 C CA . PRO A 1 264 ? -16.656 -34.312 -11.523 1 95.19 264 PRO A CA 1
ATOM 2052 C C . PRO A 1 264 ? -16.984 -33.531 -10.242 1 95.19 264 PRO A C 1
ATOM 2054 O O . PRO A 1 264 ? -17.297 -34.156 -9.219 1 95.19 264 PRO A O 1
ATOM 2057 N N . ARG A 1 265 ? -16.844 -32.188 -10.281 1 95.06 265 ARG A N 1
ATOM 2058 C CA . ARG A 1 265 ? -17.172 -31.25 -9.219 1 95.06 265 ARG A CA 1
ATOM 2059 C C . ARG A 1 265 ? -16.094 -31.234 -8.141 1 95.06 265 ARG A C 1
ATOM 2061 O O . ARG A 1 265 ? -16.297 -30.688 -7.059 1 95.06 265 ARG A O 1
ATOM 2068 N N . THR A 1 266 ? -15.008 -31.906 -8.414 1 94.31 266 THR A N 1
ATOM 2069 C CA . THR A 1 266 ? -13.836 -31.781 -7.551 1 94.31 266 THR A CA 1
ATOM 2070 C C . THR A 1 266 ? -12.758 -30.922 -8.219 1 94.31 266 THR A C 1
ATOM 2072 O O . THR A 1 266 ? -12.797 -30.703 -9.422 1 94.31 266 THR A O 1
ATOM 2075 N N . ALA A 1 267 ? -11.914 -30.469 -7.367 1 94.88 267 ALA A N 1
ATOM 2076 C CA . ALA A 1 267 ? -10.82 -29.656 -7.883 1 94.88 267 ALA A CA 1
ATOM 2077 C C . ALA A 1 267 ? -9.586 -29.766 -6.988 1 94.88 267 ALA A C 1
ATOM 2079 O O . ALA A 1 267 ? -9.695 -30.078 -5.805 1 94.88 267 ALA A O 1
ATOM 2080 N N . ASN A 1 268 ? -8.492 -29.656 -7.559 1 93.94 268 ASN A N 1
ATOM 2081 C CA . ASN A 1 268 ? -7.273 -29.422 -6.789 1 93.94 268 ASN A CA 1
ATOM 2082 C C . ASN A 1 268 ? -6.699 -28.031 -7.039 1 93.94 268 ASN A C 1
ATOM 2084 O O . ASN A 1 268 ? -6.801 -27.5 -8.148 1 93.94 268 ASN A O 1
ATOM 2088 N N . VAL A 1 269 ? -6.184 -27.438 -6.008 1 93.56 269 VAL A N 1
ATOM 2089 C CA . VAL A 1 269 ? -5.594 -26.109 -6.078 1 93.56 269 VAL A CA 1
ATOM 2090 C C . VAL A 1 269 ? -4.148 -26.156 -5.598 1 93.56 269 VAL A C 1
ATOM 2092 O O . VAL A 1 269 ? -3.865 -26.672 -4.508 1 93.56 269 VAL A O 1
ATOM 2095 N N . SER A 1 270 ? -3.258 -25.797 -6.43 1 90.44 270 SER A N 1
ATOM 2096 C CA . SER A 1 270 ? -1.871 -25.562 -6.039 1 90.44 270 SER A CA 1
ATOM 2097 C C . SER A 1 270 ? -1.581 -24.078 -5.898 1 90.44 270 SER A C 1
ATOM 2099 O O . SER A 1 270 ? -1.729 -23.312 -6.855 1 90.44 270 SER A O 1
ATOM 2101 N N . ALA A 1 271 ? -1.19 -23.672 -4.723 1 91.94 271 ALA A N 1
ATOM 2102 C CA . ALA A 1 271 ? -0.982 -22.25 -4.465 1 91.94 271 ALA A CA 1
ATOM 2103 C C . ALA A 1 271 ? 0.373 -22.016 -3.809 1 91.94 271 ALA A C 1
ATOM 2105 O O . ALA A 1 271 ? 0.619 -22.469 -2.689 1 91.94 271 ALA A O 1
ATOM 2106 N N . GLY A 1 272 ? 1.293 -21.359 -4.508 1 89.88 272 GLY A N 1
ATOM 2107 C CA . GLY A 1 272 ? 2.592 -20.859 -4.086 1 89.88 272 GLY A CA 1
ATOM 2108 C C . GLY A 1 272 ? 2.887 -19.453 -4.59 1 89.88 272 GLY A C 1
ATOM 2109 O O . GLY A 1 272 ? 2.098 -18.531 -4.375 1 89.88 272 GLY A O 1
ATOM 2110 N N . THR A 1 273 ? 3.938 -19.375 -5.457 1 85 273 THR A N 1
ATOM 2111 C CA . THR A 1 273 ? 4.188 -18.094 -6.105 1 85 273 THR A CA 1
ATOM 2112 C C . THR A 1 273 ? 3.084 -17.766 -7.109 1 85 273 THR A C 1
ATOM 2114 O O . THR A 1 273 ? 2.611 -16.625 -7.172 1 85 273 THR A O 1
ATOM 2117 N N . SER A 1 274 ? 2.666 -18.766 -7.812 1 87.62 274 SER A N 1
ATOM 2118 C CA . SER A 1 274 ? 1.481 -18.75 -8.664 1 87.62 274 SER A CA 1
ATOM 2119 C C . SER A 1 274 ? 0.427 -19.734 -8.172 1 87.62 274 SER A C 1
ATOM 2121 O O . SER A 1 274 ? 0.668 -20.484 -7.23 1 87.62 274 SER A O 1
ATOM 2123 N N . ALA A 1 275 ? -0.751 -19.547 -8.672 1 91.69 275 ALA A N 1
ATOM 2124 C CA . ALA A 1 275 ? -1.818 -20.469 -8.281 1 91.69 275 ALA A CA 1
ATOM 2125 C C . ALA A 1 275 ? -2.545 -21.016 -9.508 1 91.69 275 ALA A C 1
ATOM 2127 O O . ALA A 1 275 ? -2.678 -20.312 -10.523 1 91.69 275 ALA A O 1
ATOM 2128 N N . PHE A 1 276 ? -2.979 -22.266 -9.469 1 91.25 276 PHE A N 1
ATOM 2129 C CA . PHE A 1 276 ? -3.891 -22.781 -10.484 1 91.25 276 PHE A CA 1
ATOM 2130 C C . PHE A 1 276 ? -4.902 -23.75 -9.867 1 91.25 276 PHE A C 1
ATOM 2132 O O . PHE A 1 276 ? -4.59 -24.453 -8.906 1 91.25 276 PHE A O 1
ATOM 2139 N N . ALA A 1 277 ? -5.996 -23.703 -10.289 1 94.5 277 ALA A N 1
ATOM 2140 C CA . ALA A 1 277 ? -7.098 -24.594 -9.953 1 94.5 277 ALA A CA 1
ATOM 2141 C C . ALA A 1 277 ? -7.496 -25.453 -11.148 1 94.5 277 ALA A C 1
ATOM 2143 O O . ALA A 1 277 ? -7.688 -24.938 -12.25 1 94.5 277 ALA A O 1
ATOM 2144 N N . MET A 1 278 ? -7.508 -26.734 -10.914 1 95.31 278 MET A N 1
ATOM 2145 C CA . MET A 1 278 ? -7.98 -27.688 -11.922 1 95.31 278 MET A CA 1
ATOM 2146 C C . MET A 1 278 ? -9.344 -28.25 -11.539 1 95.31 278 MET A C 1
ATOM 2148 O O . MET A 1 278 ? -9.445 -29.078 -10.625 1 95.31 278 MET A O 1
ATOM 2152 N N . VAL A 1 279 ? -10.297 -27.828 -12.25 1 95.62 279 VAL A N 1
ATOM 2153 C CA . VAL A 1 279 ? -11.68 -28.203 -11.961 1 95.62 279 VAL A CA 1
ATOM 2154 C C . VAL A 1 279 ? -12.125 -29.312 -12.906 1 95.62 279 VAL A C 1
ATOM 2156 O O . VAL A 1 279 ? -12.094 -29.156 -14.125 1 95.62 279 VAL A O 1
ATOM 2159 N N . VAL A 1 280 ? -12.547 -30.438 -12.305 1 96.44 280 VAL A N 1
ATOM 2160 C CA . VAL A 1 280 ? -13.094 -31.5 -13.125 1 96.44 280 VAL A CA 1
ATOM 2161 C C . VAL A 1 280 ? -14.555 -31.203 -13.469 1 96.44 280 VAL A C 1
ATOM 2163 O O . VAL A 1 280 ? -15.398 -31.094 -12.578 1 96.44 280 VAL A O 1
ATOM 2166 N N . LEU A 1 281 ? -14.812 -31.141 -14.711 1 94.75 281 LEU A N 1
ATOM 2167 C CA . LEU A 1 281 ? -16.109 -30.672 -15.195 1 94.75 281 LEU A CA 1
ATOM 2168 C C . LEU A 1 281 ? -17.094 -31.828 -15.336 1 94.75 281 LEU A C 1
ATOM 2170 O O . LEU A 1 281 ? -16.688 -32.969 -15.594 1 94.75 281 LEU A O 1
ATOM 2174 N N . GLU A 1 282 ? -18.344 -31.531 -15.156 1 93.19 282 GLU A N 1
ATOM 2175 C CA . GLU A 1 282 ? -19.406 -32.5 -15.43 1 93.19 282 GLU A CA 1
ATOM 2176 C C . GLU A 1 282 ? -19.609 -32.688 -16.922 1 93.19 282 GLU A C 1
ATOM 2178 O O . GLU A 1 282 ? -19.969 -33.781 -17.391 1 93.19 282 GLU A O 1
ATOM 2183 N N . GLN A 1 283 ? -19.406 -31.594 -17.641 1 88.62 283 GLN A N 1
ATOM 2184 C CA . GLN A 1 283 ? -19.516 -31.562 -19.094 1 88.62 283 GLN A CA 1
ATOM 2185 C C . GLN A 1 283 ? -18.422 -30.688 -19.703 1 88.62 283 GLN A C 1
ATOM 2187 O O . GLN A 1 283 ? -17.922 -29.75 -19.062 1 88.62 283 GLN A O 1
ATOM 2192 N N . PRO A 1 284 ? -18.062 -31.047 -20.922 1 86.44 284 PRO A N 1
ATOM 2193 C CA . PRO A 1 284 ? -17.094 -30.172 -21.578 1 86.44 284 PRO A CA 1
ATOM 2194 C C . PRO A 1 284 ? -17.578 -28.719 -21.672 1 86.44 284 PRO A C 1
ATOM 2196 O O . PRO A 1 284 ? -18.781 -28.469 -21.719 1 86.44 284 PRO A O 1
ATOM 2199 N N . LEU A 1 285 ? -16.656 -27.812 -21.719 1 86.56 285 LEU A N 1
ATOM 2200 C CA . LEU A 1 285 ? -17 -26.406 -21.828 1 86.56 285 LEU A CA 1
ATOM 2201 C C . LEU A 1 285 ? -17.781 -26.141 -23.109 1 86.56 285 LEU A C 1
ATOM 2203 O O . LEU A 1 285 ? -17.516 -26.75 -24.156 1 86.56 285 LEU A O 1
ATOM 2207 N N . SER A 1 286 ? -18.719 -25.234 -23.031 1 83.69 286 SER A N 1
ATOM 2208 C CA . SER A 1 286 ? -19.547 -24.891 -24.172 1 83.69 286 SER A CA 1
ATOM 2209 C C . SER A 1 286 ? -18.828 -23.953 -25.125 1 83.69 286 SER A C 1
ATOM 2211 O O . SER A 1 286 ? -19.125 -23.922 -26.328 1 83.69 286 SER A O 1
ATOM 2213 N N . GLY A 1 287 ? -17.859 -23.188 -24.609 1 78.5 287 GLY A N 1
ATOM 2214 C CA . GLY A 1 287 ? -17.141 -22.234 -25.438 1 78.5 287 GLY A CA 1
ATOM 2215 C C . GLY A 1 287 ? -15.703 -22.031 -24.984 1 78.5 287 GLY A C 1
ATOM 2216 O O . GLY A 1 287 ? -15.281 -22.594 -23.969 1 78.5 287 GLY A O 1
ATOM 2217 N N . HIS A 1 288 ? -15.102 -21.219 -25.875 1 78.5 288 HIS A N 1
ATOM 2218 C CA . HIS A 1 288 ? -13.711 -20.891 -25.594 1 78.5 288 HIS A CA 1
ATOM 2219 C C . HIS A 1 288 ? -13.602 -19.703 -24.656 1 78.5 288 HIS A C 1
ATOM 2221 O O . HIS A 1 288 ? -14.305 -18.703 -24.828 1 78.5 288 HIS A O 1
ATOM 2227 N N . HIS A 1 289 ? -12.805 -19.906 -23.609 1 81.56 289 HIS A N 1
ATOM 2228 C CA . HIS A 1 289 ? -12.477 -18.812 -22.703 1 81.56 289 HIS A CA 1
ATOM 2229 C C . HIS A 1 289 ? -10.969 -18.562 -22.656 1 81.56 289 HIS A C 1
ATOM 2231 O O . HIS A 1 289 ? -10.195 -19.453 -22.297 1 81.56 289 HIS A O 1
ATOM 2237 N N . GLU A 1 290 ? -10.492 -17.422 -23.031 1 74 290 GLU A N 1
ATOM 2238 C CA . GLU A 1 290 ? -9.086 -17.094 -23.234 1 74 290 GLU A CA 1
ATOM 2239 C C . GLU A 1 290 ? -8.266 -17.375 -21.969 1 74 290 GLU A C 1
ATOM 2241 O O . GLU A 1 290 ? -7.109 -17.781 -22.047 1 74 290 GLU A O 1
ATOM 2246 N N . ALA A 1 291 ? -8.828 -17.219 -20.859 1 77.88 291 ALA A N 1
ATOM 2247 C CA . ALA A 1 291 ? -8.031 -17.312 -19.641 1 77.88 291 ALA A CA 1
ATOM 2248 C C . ALA A 1 291 ? -8.18 -18.688 -18.984 1 77.88 291 ALA A C 1
ATOM 2250 O O . ALA A 1 291 ? -7.629 -18.922 -17.906 1 77.88 291 ALA A O 1
ATOM 2251 N N . ILE A 1 292 ? -8.812 -19.641 -19.703 1 86.19 292 ILE A N 1
ATOM 2252 C CA . ILE A 1 292 ? -9.07 -20.969 -19.141 1 86.19 292 ILE A CA 1
ATOM 2253 C C . ILE A 1 292 ? -8.445 -22.031 -20.047 1 86.19 292 ILE A C 1
ATOM 2255 O O . ILE A 1 292 ? -8.695 -22.062 -21.25 1 86.19 292 ILE A O 1
ATOM 2259 N N . ASP A 1 293 ? -7.59 -22.828 -19.484 1 85.94 293 ASP A N 1
ATOM 2260 C CA . ASP A 1 293 ? -7.035 -23.969 -20.203 1 85.94 293 ASP A CA 1
ATOM 2261 C C . ASP A 1 293 ? -7.879 -25.219 -19.984 1 85.94 293 ASP A C 1
ATOM 2263 O O . ASP A 1 293 ? -8.484 -25.391 -18.922 1 85.94 293 ASP A O 1
ATOM 2267 N N . VAL A 1 294 ? -7.871 -26.047 -21 1 89.5 294 VAL A N 1
ATOM 2268 C CA . VAL A 1 294 ? -8.68 -27.266 -20.891 1 89.5 294 VAL A CA 1
ATOM 2269 C C . VAL A 1 294 ? -7.824 -28.484 -21.219 1 89.5 294 VAL A C 1
ATOM 2271 O O . VAL A 1 294 ? -7.004 -28.438 -22.141 1 89.5 294 VAL A O 1
ATOM 2274 N N . PHE A 1 295 ? -7.961 -29.516 -20.453 1 92.81 295 PHE A N 1
ATOM 2275 C CA . PHE A 1 295 ? -7.379 -30.828 -20.688 1 92.81 295 PHE A CA 1
ATOM 2276 C C . PHE A 1 295 ? -8.227 -31.922 -20.062 1 92.81 295 PHE A C 1
ATOM 2278 O O . PHE A 1 295 ? -9.383 -31.688 -19.703 1 92.81 295 PHE A O 1
ATOM 2285 N N . LEU A 1 296 ? -7.727 -33.156 -20.047 1 96 296 LEU A N 1
ATOM 2286 C CA . LEU A 1 296 ? -8.477 -34.281 -19.453 1 96 296 LEU A CA 1
ATOM 2287 C C . LEU A 1 296 ? -7.727 -34.875 -18.266 1 96 296 LEU A C 1
ATOM 2289 O O . LEU A 1 296 ? -6.496 -34.781 -18.203 1 96 296 LEU A O 1
ATOM 2293 N N . THR A 1 297 ? -8.477 -35.406 -17.281 1 96.44 297 THR A N 1
ATOM 2294 C CA . THR A 1 297 ? -7.859 -36.25 -16.266 1 96.44 297 THR A CA 1
ATOM 2295 C C . THR A 1 297 ? -7.316 -37.531 -16.875 1 96.44 297 THR A C 1
ATOM 2297 O O . THR A 1 297 ? -7.68 -37.875 -18 1 96.44 297 THR A O 1
ATOM 2300 N N . PRO A 1 298 ? -6.469 -38.25 -16.062 1 95.81 298 PRO A N 1
ATOM 2301 C CA . PRO A 1 298 ? -6.062 -39.562 -16.547 1 95.81 298 PRO A CA 1
ATOM 2302 C C . PRO A 1 298 ? -7.246 -40.5 -16.766 1 95.81 298 PRO A C 1
ATOM 2304 O O . PRO A 1 298 ? -7.145 -41.469 -17.516 1 95.81 298 PRO A O 1
ATOM 2307 N N . ASP A 1 299 ? -8.344 -40.219 -16.188 1 95.12 299 ASP A N 1
ATOM 2308 C CA . ASP A 1 299 ? -9.562 -41.031 -16.297 1 95.12 299 ASP A CA 1
ATOM 2309 C C . ASP A 1 299 ? -10.453 -40.531 -17.422 1 95.12 299 ASP A C 1
ATOM 2311 O O . ASP A 1 299 ? -11.562 -41.031 -17.625 1 95.12 299 ASP A O 1
ATOM 2315 N N . GLY A 1 300 ? -10.062 -39.469 -18.078 1 94.56 300 GLY A N 1
ATOM 2316 C CA . GLY A 1 300 ? -10.742 -39.031 -19.281 1 94.56 300 GLY A CA 1
ATOM 2317 C C . GLY A 1 300 ? -11.828 -38 -19.031 1 94.56 300 GLY A C 1
ATOM 2318 O O . GLY A 1 300 ? -12.688 -37.75 -19.875 1 94.56 300 GLY A O 1
ATOM 2319 N N . LYS A 1 301 ? -11.82 -37.406 -17.891 1 95.25 301 LYS A N 1
ATOM 2320 C CA . LYS A 1 301 ? -12.789 -36.375 -17.578 1 95.25 301 LYS A CA 1
ATOM 2321 C C . LYS A 1 301 ? -12.234 -35 -17.938 1 95.25 301 LYS A C 1
ATOM 2323 O O . LYS A 1 301 ? -11.055 -34.719 -17.734 1 95.25 301 LYS A O 1
ATOM 2328 N N . SER A 1 302 ? -13.141 -34.125 -18.469 1 94.38 302 SER A N 1
ATOM 2329 C CA . SER A 1 302 ? -12.742 -32.781 -18.844 1 94.38 302 SER A CA 1
ATOM 2330 C C . SER A 1 302 ? -12.352 -31.969 -17.625 1 94.38 302 SER A C 1
ATOM 2332 O O . SER A 1 302 ? -13.023 -32.031 -16.594 1 94.38 302 SER A O 1
ATOM 2334 N N . VAL A 1 303 ? -11.242 -31.25 -17.797 1 95.31 303 VAL A N 1
ATOM 2335 C CA . VAL A 1 303 ? -10.734 -30.406 -16.719 1 95.31 303 VAL A CA 1
ATOM 2336 C C . VAL A 1 303 ? -10.562 -28.969 -17.234 1 95.31 303 VAL A C 1
ATOM 2338 O O . VAL A 1 303 ? -10.094 -28.766 -18.359 1 95.31 303 VAL A O 1
ATOM 2341 N N . ALA A 1 304 ? -11.016 -28.047 -16.516 1 93.56 304 ALA A N 1
ATOM 2342 C CA . ALA A 1 304 ? -10.727 -26.625 -16.766 1 93.56 304 ALA A CA 1
ATOM 2343 C C . ALA A 1 304 ? -9.727 -26.094 -15.742 1 93.56 304 ALA A C 1
ATOM 2345 O O . ALA A 1 304 ? -9.883 -26.312 -14.539 1 93.56 304 ALA A O 1
ATOM 2346 N N . MET A 1 305 ? -8.727 -25.5 -16.234 1 92.62 305 MET A N 1
ATOM 2347 C CA . MET A 1 305 ? -7.695 -24.969 -15.344 1 92.62 305 MET A CA 1
ATOM 2348 C C . MET A 1 305 ? -7.719 -23.438 -15.336 1 92.62 305 MET A C 1
ATOM 2350 O O . MET A 1 305 ? -7.664 -22.812 -16.391 1 92.62 305 MET A O 1
ATOM 2354 N N . ALA A 1 306 ? -7.879 -22.828 -14.227 1 92 306 ALA A N 1
ATOM 2355 C CA . ALA A 1 306 ? -7.68 -21.406 -13.992 1 92 306 ALA A CA 1
ATOM 2356 C C . ALA A 1 306 ? -6.332 -21.141 -13.328 1 92 306 ALA A C 1
ATOM 2358 O O . ALA A 1 306 ? -6.098 -21.562 -12.195 1 92 306 ALA A O 1
ATOM 2359 N N . HIS A 1 307 ? -5.488 -20.453 -14.047 1 90.75 307 HIS A N 1
ATOM 2360 C CA . HIS A 1 307 ? -4.133 -20.188 -13.578 1 90.75 307 HIS A CA 1
ATOM 2361 C C . HIS A 1 307 ? -3.926 -18.719 -13.266 1 90.75 307 HIS A C 1
ATOM 2363 O O . HIS A 1 307 ? -4.227 -17.859 -14.102 1 90.75 307 HIS A O 1
ATOM 2369 N N . SER A 1 308 ? -3.475 -18.406 -12.07 1 93.38 308 SER A N 1
ATOM 2370 C CA . SER A 1 308 ? -3.094 -17.047 -11.695 1 93.38 308 SER A CA 1
ATOM 2371 C C . SER A 1 308 ? -1.579 -16.906 -11.586 1 93.38 308 SER A C 1
ATOM 2373 O O . SER A 1 308 ? -0.918 -17.719 -10.938 1 93.38 308 SER A O 1
ATOM 2375 N N . ASN A 1 309 ? -1.029 -15.883 -12.211 1 87.88 309 ASN A N 1
ATOM 2376 C CA . ASN A 1 309 ? 0.41 -15.648 -12.188 1 87.88 309 ASN A CA 1
ATOM 2377 C C . ASN A 1 309 ? 0.869 -15.125 -10.828 1 87.88 309 ASN A C 1
ATOM 2379 O O . ASN A 1 309 ? 2.041 -15.258 -10.477 1 87.88 309 ASN A O 1
ATOM 2383 N N . ASN A 1 310 ? -0.002 -14.445 -10.195 1 93.44 310 ASN A N 1
ATOM 2384 C CA . ASN A 1 310 ? 0.316 -13.781 -8.938 1 93.44 310 ASN A CA 1
ATOM 2385 C C . ASN A 1 310 ? -0.458 -14.391 -7.773 1 93.44 310 ASN A C 1
ATOM 2387 O O . ASN A 1 310 ? -1.689 -14.367 -7.762 1 93.44 310 ASN A O 1
ATOM 2391 N N . CYS A 1 311 ? 0.282 -14.945 -6.832 1 95.75 311 CYS A N 1
ATOM 2392 C CA . CYS A 1 311 ? -0.373 -15.523 -5.664 1 95.75 311 CYS A CA 1
ATOM 2393 C C . CYS A 1 311 ? 0.311 -15.078 -4.375 1 95.75 311 CYS A C 1
ATOM 2395 O O . CYS A 1 311 ? 0.044 -13.984 -3.873 1 95.75 311 CYS A O 1
ATOM 2397 N N . THR A 1 312 ? 1.385 -15.797 -3.881 1 95.56 312 THR A N 1
ATOM 2398 C CA . THR A 1 312 ? 1.877 -15.492 -2.541 1 95.56 312 THR A CA 1
ATOM 2399 C C . THR A 1 312 ? 3.115 -14.602 -2.607 1 95.56 312 THR A C 1
ATOM 2401 O O . THR A 1 312 ? 3.631 -14.172 -1.574 1 95.56 312 THR A O 1
ATOM 2404 N N . SER A 1 313 ? 3.619 -14.281 -3.785 1 92.44 313 SER A N 1
ATOM 2405 C CA . SER A 1 313 ? 4.867 -13.531 -3.9 1 92.44 313 SER A CA 1
ATOM 2406 C C . SER A 1 313 ? 4.797 -12.211 -3.139 1 92.44 313 SER A C 1
ATOM 2408 O O . SER A 1 313 ? 5.73 -11.852 -2.418 1 92.44 313 SER A O 1
ATOM 2410 N N . ASP A 1 314 ? 3.707 -11.508 -3.309 1 96.94 314 ASP A N 1
ATOM 2411 C CA . ASP A 1 314 ? 3.566 -10.242 -2.602 1 96.94 314 ASP A CA 1
ATOM 2412 C C . ASP A 1 314 ? 3.461 -10.461 -1.095 1 96.94 314 ASP A C 1
ATOM 2414 O O . ASP A 1 314 ? 4.008 -9.68 -0.31 1 96.94 314 ASP A O 1
ATOM 2418 N N . LEU A 1 315 ? 2.701 -11.453 -0.689 1 97.25 315 LEU A N 1
ATOM 2419 C CA . LEU A 1 315 ? 2.631 -11.805 0.723 1 97.25 315 LEU A CA 1
ATOM 2420 C C . LEU A 1 315 ? 4.023 -12.078 1.285 1 97.25 315 LEU A C 1
ATOM 2422 O O . LEU A 1 315 ? 4.352 -11.633 2.387 1 97.25 315 LEU A O 1
ATOM 2426 N N . ASN A 1 316 ? 4.832 -12.805 0.553 1 95.25 316 ASN A N 1
ATOM 2427 C CA . ASN A 1 316 ? 6.195 -13.102 0.973 1 95.25 316 ASN A CA 1
ATOM 2428 C C . ASN A 1 316 ? 7.012 -11.828 1.176 1 95.25 316 ASN A C 1
ATOM 2430 O O . ASN A 1 316 ? 7.785 -11.727 2.131 1 95.25 316 ASN A O 1
ATOM 2434 N N . ASP A 1 317 ? 6.891 -10.883 0.267 1 96.44 317 ASP A N 1
ATOM 2435 C CA . ASP A 1 317 ? 7.57 -9.602 0.402 1 96.44 317 ASP A CA 1
ATOM 2436 C C . ASP A 1 317 ? 7.172 -8.898 1.697 1 96.44 317 ASP A C 1
ATOM 2438 O O . ASP A 1 317 ? 8.016 -8.336 2.393 1 96.44 317 ASP A O 1
ATOM 2442 N N . TRP A 1 318 ? 5.895 -8.914 2.014 1 98 318 TRP A N 1
ATOM 2443 C CA . TRP A 1 318 ? 5.391 -8.266 3.221 1 98 318 TRP A CA 1
ATOM 2444 C C . TRP A 1 318 ? 5.922 -8.961 4.473 1 98 318 TRP A C 1
ATOM 2446 O O . TRP A 1 318 ? 6.348 -8.297 5.422 1 98 318 TRP A O 1
ATOM 2456 N N . ILE A 1 319 ? 5.918 -10.281 4.457 1 97.12 319 ILE A N 1
ATOM 2457 C CA . ILE A 1 319 ? 6.441 -11.031 5.594 1 97.12 319 ILE A CA 1
ATOM 2458 C C . ILE A 1 319 ? 7.922 -10.711 5.785 1 97.12 319 ILE A C 1
ATOM 2460 O O . ILE A 1 319 ? 8.383 -10.547 6.918 1 97.12 319 ILE A O 1
ATOM 2464 N N . SER A 1 320 ? 8.625 -10.648 4.68 1 96 320 SER A N 1
ATOM 2465 C CA . SER A 1 320 ? 10.039 -10.289 4.75 1 96 320 SER A CA 1
ATOM 2466 C C . SER A 1 320 ? 10.227 -8.906 5.371 1 96 320 SER A C 1
ATOM 2468 O O . SER A 1 320 ? 11.086 -8.719 6.227 1 96 320 SER A O 1
ATOM 2470 N N . LEU A 1 321 ? 9.438 -7.926 4.961 1 97.5 321 LEU A N 1
ATOM 2471 C CA . LEU A 1 321 ? 9.516 -6.574 5.504 1 97.5 321 LEU A CA 1
ATOM 2472 C C . LEU A 1 321 ? 9.188 -6.566 6.996 1 97.5 321 LEU A C 1
ATOM 2474 O O . LEU A 1 321 ? 9.883 -5.922 7.781 1 97.5 321 LEU A O 1
ATOM 2478 N N . LEU A 1 322 ? 8.094 -7.215 7.391 1 96.88 322 LEU A N 1
ATOM 2479 C CA . LEU A 1 322 ? 7.676 -7.262 8.781 1 96.88 322 LEU A CA 1
ATOM 2480 C C . LEU A 1 322 ? 8.734 -7.941 9.648 1 96.88 322 LEU A C 1
ATOM 2482 O O . LEU A 1 322 ? 8.961 -7.531 10.789 1 96.88 322 LEU A O 1
ATOM 2486 N N . THR A 1 323 ? 9.359 -8.961 9.078 1 95.81 323 THR A N 1
ATOM 2487 C CA . THR A 1 323 ? 10.453 -9.633 9.781 1 95.81 323 THR A CA 1
ATOM 2488 C C . THR A 1 323 ? 11.633 -8.688 9.977 1 95.81 323 THR A C 1
ATOM 2490 O O . THR A 1 323 ? 12.203 -8.609 11.062 1 95.81 323 THR A O 1
ATOM 2493 N N . GLU A 1 324 ? 11.984 -8.016 8.906 1 95.44 324 GLU A N 1
ATOM 2494 C CA . GLU A 1 324 ? 13.086 -7.055 8.945 1 95.44 324 GLU A CA 1
ATOM 2495 C C . GLU A 1 324 ? 12.859 -5.988 10.008 1 95.44 324 GLU A C 1
ATOM 2497 O O . GLU A 1 324 ? 13.773 -5.668 10.781 1 95.44 324 GLU A O 1
ATOM 2502 N N . THR A 1 325 ? 11.672 -5.402 10.078 1 95.25 325 THR A N 1
ATOM 2503 C CA . THR A 1 325 ? 11.367 -4.344 11.039 1 95.25 325 THR A CA 1
ATOM 2504 C C . THR A 1 325 ? 11.344 -4.895 12.461 1 95.25 325 THR A C 1
ATOM 2506 O O . THR A 1 325 ? 11.766 -4.215 13.398 1 95.25 325 THR A O 1
ATOM 2509 N N . SER A 1 326 ? 10.82 -6.09 12.602 1 94 326 SER A N 1
ATOM 2510 C CA . SER A 1 326 ? 10.844 -6.727 13.914 1 94 326 SER A CA 1
ATOM 2511 C C . SER A 1 326 ? 12.273 -6.934 14.406 1 94 326 SER A C 1
ATOM 2513 O O . SER A 1 326 ? 12.57 -6.723 15.586 1 94 326 SER A O 1
ATOM 2515 N N . CYS A 1 327 ? 13.133 -7.371 13.516 1 94.06 327 CYS A N 1
ATOM 2516 C CA . CYS A 1 327 ? 14.539 -7.539 13.867 1 94.06 327 CYS A CA 1
ATOM 2517 C C . CYS A 1 327 ? 15.156 -6.211 14.289 1 94.06 327 CYS A C 1
ATOM 2519 O O . CYS A 1 327 ? 15.898 -6.152 15.273 1 94.06 327 CYS A O 1
ATOM 2521 N N . ALA A 1 328 ? 14.867 -5.188 13.586 1 94.06 328 ALA A N 1
ATOM 2522 C CA . ALA A 1 328 ? 15.367 -3.854 13.914 1 94.06 328 ALA A CA 1
ATOM 2523 C C . ALA A 1 328 ? 14.883 -3.404 15.289 1 94.06 328 ALA A C 1
ATOM 2525 O O . ALA A 1 328 ? 15.602 -2.703 16 1 94.06 328 ALA A O 1
ATOM 2526 N N . LEU A 1 329 ? 13.688 -3.818 15.672 1 93.5 329 LEU A N 1
ATOM 2527 C CA . LEU A 1 329 ? 13.078 -3.4 16.938 1 93.5 329 LEU A CA 1
ATOM 2528 C C . LEU A 1 329 ? 13.469 -4.344 18.062 1 93.5 329 LEU A C 1
ATOM 2530 O O . LEU A 1 329 ? 12.961 -4.219 19.188 1 93.5 329 LEU A O 1
ATOM 2534 N N . GLY A 1 330 ? 14.328 -5.348 17.734 1 88.56 330 GLY A N 1
ATOM 2535 C CA . GLY A 1 330 ? 14.93 -6.145 18.797 1 88.56 330 GLY A CA 1
ATOM 2536 C C . GLY A 1 330 ? 14.336 -7.535 18.906 1 88.56 330 GLY A C 1
ATOM 2537 O O . GLY A 1 330 ? 14.484 -8.195 19.938 1 88.56 330 GLY A O 1
ATOM 2538 N N . ALA A 1 331 ? 13.602 -7.926 17.953 1 82.12 331 ALA A N 1
ATOM 2539 C CA . ALA A 1 331 ? 13.078 -9.289 17.938 1 82.12 331 ALA A CA 1
ATOM 2540 C C . ALA A 1 331 ? 13.625 -10.07 16.75 1 82.12 331 ALA A C 1
ATOM 2542 O O . ALA A 1 331 ? 13.031 -10.062 15.664 1 82.12 331 ALA A O 1
ATOM 2543 N N . PRO A 1 332 ? 14.688 -10.742 17.016 1 84.75 332 PRO A N 1
ATOM 2544 C CA . PRO A 1 332 ? 15.148 -11.555 15.883 1 84.75 332 PRO A CA 1
ATOM 2545 C C . PRO A 1 332 ? 14.172 -12.672 15.523 1 84.75 332 PRO A C 1
ATOM 2547 O O . PRO A 1 332 ? 13.711 -13.406 16.406 1 84.75 332 PRO A O 1
ATOM 2550 N N . ALA A 1 333 ? 13.68 -12.68 14.383 1 86 333 ALA A N 1
ATOM 2551 C CA . ALA A 1 333 ? 12.758 -13.695 13.875 1 86 333 ALA A CA 1
ATOM 2552 C C . ALA A 1 333 ? 13.211 -14.203 12.508 1 86 333 ALA A C 1
ATOM 2554 O O . ALA A 1 333 ? 13.766 -13.445 11.711 1 86 333 ALA A O 1
ATOM 2555 N N . SER A 1 334 ? 13.023 -15.484 12.305 1 90.06 334 SER A N 1
ATOM 2556 C CA . SER A 1 334 ? 13.211 -16.047 10.977 1 90.06 334 SER A CA 1
ATOM 2557 C C . SER A 1 334 ? 11.969 -15.867 10.117 1 90.06 334 SER A C 1
ATOM 2559 O O . SER A 1 334 ? 10.883 -15.602 10.641 1 90.06 334 SER A O 1
ATOM 2561 N N . THR A 1 335 ? 12.141 -16.016 8.875 1 87.62 335 THR A N 1
ATOM 2562 C CA . THR A 1 335 ? 11.008 -15.93 7.961 1 87.62 335 THR A CA 1
ATOM 2563 C C . THR A 1 335 ? 9.945 -16.969 8.312 1 87.62 335 THR A C 1
ATOM 2565 O O . THR A 1 335 ? 8.75 -16.672 8.289 1 87.62 335 THR A O 1
ATOM 2568 N N . ASN A 1 336 ? 10.359 -18.078 8.641 1 87.44 336 ASN A N 1
ATOM 2569 C CA . ASN A 1 336 ? 9.438 -19.156 8.992 1 87.44 336 ASN A CA 1
ATOM 2570 C C . ASN A 1 336 ? 8.664 -18.828 10.273 1 87.44 336 ASN A C 1
ATOM 2572 O O . ASN A 1 336 ? 7.477 -19.125 10.375 1 87.44 336 ASN A O 1
ATOM 2576 N N . ASP A 1 337 ? 9.352 -18.25 11.188 1 90.56 337 ASP A N 1
ATOM 2577 C CA . ASP A 1 337 ? 8.703 -17.828 12.422 1 90.56 337 ASP A CA 1
ATOM 2578 C C . ASP A 1 337 ? 7.645 -16.766 12.156 1 90.56 337 ASP A C 1
ATOM 2580 O O . ASP A 1 337 ? 6.57 -16.781 12.758 1 90.56 337 ASP A O 1
ATOM 2584 N N . SER A 1 338 ? 8.039 -15.914 11.305 1 94.06 338 SER A N 1
ATOM 2585 C CA . SER A 1 338 ? 7.109 -14.844 10.969 1 94.06 338 SER A CA 1
ATOM 2586 C C . SER A 1 338 ? 5.848 -15.383 10.305 1 94.06 338 SER A C 1
ATOM 2588 O O . SER A 1 338 ? 4.738 -14.961 10.641 1 94.06 338 SER A O 1
ATOM 2590 N N . PHE A 1 339 ? 6.023 -16.344 9.406 1 94 339 PHE A N 1
ATOM 2591 C CA . PHE A 1 339 ? 4.863 -16.953 8.766 1 94 339 PHE A CA 1
ATOM 2592 C C . PHE A 1 339 ? 3.973 -17.641 9.797 1 94 339 PHE A C 1
ATOM 2594 O O . PHE A 1 339 ? 2.76 -17.406 9.82 1 94 339 PHE A O 1
ATOM 2601 N N . SER A 1 340 ? 4.574 -18.422 10.664 1 93.69 340 SER A N 1
ATOM 2602 C CA . SER A 1 340 ? 3.842 -19.25 11.625 1 93.69 340 SER A CA 1
ATOM 2603 C C . SER A 1 340 ? 3.139 -18.375 12.664 1 93.69 340 SER A C 1
ATOM 2605 O O . SER A 1 340 ? 2.115 -18.781 13.219 1 93.69 340 SER A O 1
ATOM 2607 N N . THR A 1 341 ? 3.67 -17.219 12.859 1 95.25 341 THR A N 1
ATOM 2608 C CA . THR A 1 341 ? 3.115 -16.344 13.891 1 95.25 341 THR A CA 1
ATOM 2609 C C . THR A 1 341 ? 2.086 -15.391 13.289 1 95.25 341 THR A C 1
ATOM 2611 O O . THR A 1 341 ? 1.03 -15.156 13.883 1 95.25 341 THR A O 1
ATOM 2614 N N . LEU A 1 342 ? 2.338 -14.828 12.148 1 96.94 342 LEU A N 1
ATOM 2615 C CA . LEU A 1 342 ? 1.537 -13.727 11.625 1 96.94 342 LEU A CA 1
ATOM 2616 C C . LEU A 1 342 ? 0.347 -14.25 10.828 1 96.94 342 LEU A C 1
ATOM 2618 O O . LEU A 1 342 ? -0.733 -13.656 10.859 1 96.94 342 LEU A O 1
ATOM 2622 N N . LEU A 1 343 ? 0.466 -15.352 10.078 1 97.25 343 LEU A N 1
ATOM 2623 C CA . LEU A 1 343 ? -0.589 -15.797 9.172 1 97.25 343 LEU A CA 1
ATOM 2624 C C . LEU A 1 343 ? -1.828 -16.219 9.953 1 97.25 343 LEU A C 1
ATOM 2626 O O . LEU A 1 343 ? -2.955 -15.938 9.539 1 97.25 343 LEU A O 1
ATOM 2630 N N . PRO A 1 344 ? -1.639 -16.891 11.156 1 97 344 PRO A N 1
ATOM 2631 C CA . PRO A 1 344 ? -2.832 -17.266 11.914 1 97 344 PRO A CA 1
ATOM 2632 C C . PRO A 1 344 ? -3.645 -16.062 12.375 1 97 344 PRO A C 1
ATOM 2634 O O . PRO A 1 344 ? -4.844 -16.188 12.633 1 97 344 PRO A O 1
ATOM 2637 N N . LEU A 1 345 ? -3.025 -14.906 12.469 1 97.5 345 LEU A N 1
ATOM 2638 C CA . LEU A 1 345 ? -3.742 -13.695 12.859 1 97.5 345 LEU A CA 1
ATOM 2639 C C . LEU A 1 345 ? -4.863 -13.383 11.867 1 97.5 345 LEU A C 1
ATOM 2641 O O . LEU A 1 345 ? -5.84 -12.719 12.219 1 97.5 345 LEU A O 1
ATOM 2645 N N . ALA A 1 346 ? -4.691 -13.836 10.602 1 97.81 346 ALA A N 1
ATOM 2646 C CA . ALA A 1 346 ? -5.684 -13.586 9.555 1 97.81 346 ALA A CA 1
ATOM 2647 C C . ALA A 1 346 ? -7.07 -14.047 10 1 97.81 346 ALA A C 1
ATOM 2649 O O . ALA A 1 346 ? -8.078 -13.461 9.609 1 97.81 346 ALA A O 1
ATOM 2650 N N . LEU A 1 347 ? -7.105 -15.109 10.828 1 96.94 347 LEU A N 1
ATOM 2651 C CA . LEU A 1 347 ? -8.367 -15.695 11.25 1 96.94 347 LEU A CA 1
ATOM 2652 C C . LEU A 1 347 ? -9 -14.891 12.375 1 96.94 347 LEU A C 1
ATOM 2654 O O . LEU A 1 347 ? -10.164 -15.086 12.711 1 96.94 347 LEU A O 1
ATOM 2658 N N . GLN A 1 348 ? -8.281 -13.93 12.883 1 97.25 348 GLN A N 1
ATOM 2659 C CA . GLN A 1 348 ? -8.766 -13.07 13.961 1 97.25 348 GLN A CA 1
ATOM 2660 C C . GLN A 1 348 ? -9.203 -11.711 13.422 1 97.25 348 GLN A C 1
ATOM 2662 O O . GLN A 1 348 ? -9.75 -10.891 14.156 1 97.25 348 GLN A O 1
ATOM 2667 N N . GLY A 1 349 ? -8.922 -11.422 12.188 1 97.56 349 GLY A N 1
ATOM 2668 C CA . GLY A 1 349 ? -9.281 -10.148 11.578 1 97.56 349 GLY A CA 1
ATOM 2669 C C . GLY A 1 349 ? -10.75 -10.047 11.227 1 97.56 349 GLY A C 1
ATOM 2670 O O . GLY A 1 349 ? -11.492 -11.031 11.352 1 97.56 349 GLY A O 1
ATOM 2671 N N . ASP A 1 350 ? -11.148 -8.836 10.781 1 98.44 350 ASP A N 1
ATOM 2672 C CA . ASP A 1 350 ? -12.508 -8.648 10.273 1 98.44 350 ASP A CA 1
ATOM 2673 C C . ASP A 1 350 ? -12.766 -9.539 9.062 1 98.44 350 ASP A C 1
ATOM 2675 O O . ASP A 1 350 ? -11.867 -9.773 8.25 1 98.44 350 ASP A O 1
ATOM 2679 N N . SER A 1 351 ? -13.969 -10.062 8.859 1 98.19 351 SER A N 1
ATOM 2680 C CA . SER A 1 351 ? -14.297 -11.047 7.828 1 98.19 351 SER A CA 1
ATOM 2681 C C . SER A 1 351 ? -14.031 -10.492 6.43 1 98.19 351 SER A C 1
ATOM 2683 O O . SER A 1 351 ? -13.742 -11.25 5.5 1 98.19 351 SER A O 1
ATOM 2685 N N . ASP A 1 352 ? -14.133 -9.156 6.254 1 98.44 352 ASP A N 1
ATOM 2686 C CA . ASP A 1 352 ? -13.891 -8.547 4.949 1 98.44 352 ASP A CA 1
ATOM 2687 C C . ASP A 1 352 ? -12.484 -7.949 4.875 1 98.44 352 ASP A C 1
ATOM 2689 O O . ASP A 1 352 ? -12.227 -7.078 4.043 1 98.44 352 ASP A O 1
ATOM 2693 N N . ALA A 1 353 ? -11.625 -8.25 5.898 1 98.62 353 ALA A N 1
ATOM 2694 C CA . ALA A 1 353 ? -10.25 -7.766 6.004 1 98.62 353 ALA A CA 1
ATOM 2695 C C . ALA A 1 353 ? -10.219 -6.293 6.387 1 98.62 353 ALA A C 1
ATOM 2697 O O . ALA A 1 353 ? -9.289 -5.566 6.016 1 98.62 353 ALA A O 1
ATOM 2698 N N . GLY A 1 354 ? -11.211 -5.715 6.992 1 98.5 354 GLY A N 1
ATOM 2699 C CA . GLY A 1 354 ? -11.234 -4.41 7.629 1 98.5 354 GLY A CA 1
ATOM 2700 C C . GLY A 1 354 ? -11.195 -3.26 6.641 1 98.5 354 GLY A C 1
ATOM 2701 O O . GLY A 1 354 ? -10.711 -2.172 6.961 1 98.5 354 GLY A O 1
ATOM 2702 N N . GLY A 1 355 ? -11.57 -3.502 5.387 1 98.31 355 GLY A N 1
ATOM 2703 C CA . GLY A 1 355 ? -11.555 -2.438 4.398 1 98.31 355 GLY A CA 1
ATOM 2704 C C . GLY A 1 355 ? -10.227 -2.316 3.672 1 98.31 355 GLY A C 1
ATOM 2705 O O . GLY A 1 355 ? -10.031 -1.405 2.865 1 98.31 355 GLY A O 1
ATOM 2706 N N . LEU A 1 356 ? -9.281 -3.23 3.961 1 98.69 356 LEU A N 1
ATOM 2707 C CA . LEU A 1 356 ? -8 -3.268 3.262 1 98.69 356 LEU A CA 1
ATOM 2708 C C . LEU A 1 356 ? -8.125 -4.004 1.932 1 98.69 356 LEU A C 1
ATOM 2710 O O . LEU A 1 356 ? -8.828 -5.012 1.84 1 98.69 356 LEU A O 1
ATOM 2714 N N . THR A 1 357 ? -7.531 -3.516 0.858 1 98.69 357 THR A N 1
ATOM 2715 C CA . THR A 1 357 ? -7.512 -4.156 -0.452 1 98.69 357 THR A CA 1
ATOM 2716 C C . THR A 1 357 ? -6.086 -4.254 -0.986 1 98.69 357 THR A C 1
ATOM 2718 O O . THR A 1 357 ? -5.359 -3.258 -1.023 1 98.69 357 THR A O 1
ATOM 2721 N N . VAL A 1 358 ? -5.715 -5.457 -1.335 1 98.62 358 VAL A N 1
ATOM 2722 C CA . VAL A 1 358 ? -4.391 -5.727 -1.886 1 98.62 358 VAL A CA 1
ATOM 2723 C C . VAL A 1 358 ? -4.523 -6.246 -3.316 1 98.62 358 VAL A C 1
ATOM 2725 O O . VAL A 1 358 ? -5.293 -7.176 -3.576 1 98.62 358 VAL A O 1
ATOM 2728 N N . ILE A 1 359 ? -3.898 -5.637 -4.285 1 98.5 359 ILE A N 1
ATOM 2729 C CA . ILE A 1 359 ? -3.633 -6.211 -5.602 1 98.5 359 ILE A CA 1
ATOM 2730 C C . ILE A 1 359 ? -2.186 -6.695 -5.672 1 98.5 359 ILE A C 1
ATOM 2732 O O . ILE A 1 359 ? -1.257 -5.883 -5.707 1 98.5 359 ILE A O 1
ATOM 2736 N N . PRO A 1 360 ? -2.002 -7.938 -5.695 1 97.88 360 PRO A N 1
ATOM 2737 C CA . PRO A 1 360 ? -0.663 -8.477 -5.453 1 97.88 360 PRO A CA 1
ATOM 2738 C C . PRO A 1 360 ? 0.156 -8.625 -6.734 1 97.88 360 PRO A C 1
ATOM 2740 O O . PRO A 1 360 ? 1.135 -9.375 -6.766 1 97.88 360 PRO A O 1
ATOM 2743 N N . TYR A 1 361 ? -0.064 -7.918 -7.836 1 96.25 361 TYR A N 1
ATOM 2744 C CA . TYR A 1 361 ? 0.519 -8.18 -9.148 1 96.25 361 TYR A CA 1
ATOM 2745 C C . TYR A 1 361 ? 1.98 -7.746 -9.188 1 96.25 361 TYR A C 1
ATOM 2747 O O . TYR A 1 361 ? 2.281 -6.551 -9.188 1 96.25 361 TYR A O 1
ATOM 2755 N N . ARG A 1 362 ? 2.846 -8.664 -9.141 1 92.19 362 ARG A N 1
ATOM 2756 C CA . ARG A 1 362 ? 4.258 -8.406 -9.406 1 92.19 362 ARG A CA 1
ATOM 2757 C C . ARG A 1 362 ? 4.562 -8.508 -10.898 1 92.19 362 ARG A C 1
ATOM 2759 O O . ARG A 1 362 ? 5.574 -7.98 -11.367 1 92.19 362 ARG A O 1
ATOM 2766 N N . SER A 1 363 ? 3.711 -9.203 -11.594 1 87.12 363 SER A N 1
ATOM 2767 C CA . SER A 1 363 ? 3.725 -9.375 -13.047 1 87.12 363 SER A CA 1
ATOM 2768 C C . SER A 1 363 ? 2.32 -9.258 -13.633 1 87.12 363 SER A C 1
ATOM 2770 O O . SER A 1 363 ? 1.35 -9.078 -12.891 1 87.12 363 SER A O 1
ATOM 2772 N N . GLY A 1 364 ? 2.236 -9.336 -14.891 1 88.81 364 GLY A N 1
ATOM 2773 C CA . GLY A 1 364 ? 0.924 -9.328 -15.523 1 88.81 364 GLY A CA 1
ATOM 2774 C C . GLY A 1 364 ? 0.01 -10.422 -15.008 1 88.81 364 GLY A C 1
ATOM 2775 O O . GLY A 1 364 ? 0.477 -11.414 -14.438 1 88.81 364 GLY A O 1
ATOM 2776 N N . GLU A 1 365 ? -1.28 -10.219 -15.102 1 91.94 365 GLU A N 1
ATOM 2777 C CA . GLU A 1 365 ? -2.316 -11.164 -14.695 1 91.94 365 GLU A CA 1
ATOM 2778 C C . GLU A 1 365 ? -3.4 -11.289 -15.766 1 91.94 365 GLU A C 1
ATOM 2780 O O . GLU A 1 365 ? -4.332 -10.484 -15.805 1 91.94 365 GLU A O 1
ATOM 2785 N N . HIS A 1 366 ? -3.346 -12.281 -16.547 1 85.12 366 HIS A N 1
ATOM 2786 C CA . HIS A 1 366 ? -4.211 -12.43 -17.719 1 85.12 366 HIS A CA 1
ATOM 2787 C C . HIS A 1 366 ? -5.66 -12.656 -17.297 1 85.12 366 HIS A C 1
ATOM 2789 O O . HIS A 1 366 ? -6.586 -12.273 -18.016 1 85.12 366 HIS A O 1
ATOM 2795 N N . LEU A 1 367 ? -5.926 -13.281 -16.109 1 89 367 LEU A N 1
ATOM 2796 C CA . LEU A 1 367 ? -7.293 -13.539 -15.656 1 89 367 LEU A CA 1
ATOM 2797 C C . LEU A 1 367 ? -8.047 -12.227 -15.445 1 89 367 LEU A C 1
ATOM 2799 O O . LEU A 1 367 ? -9.273 -12.203 -15.469 1 89 367 LEU A O 1
ATOM 2803 N N . THR A 1 368 ? -7.254 -11.125 -15.227 1 93.5 368 THR A N 1
ATOM 2804 C CA . THR A 1 368 ? -7.871 -9.828 -15 1 93.5 368 THR A CA 1
ATOM 2805 C C . THR A 1 368 ? -7.465 -8.836 -16.094 1 93.5 368 THR A C 1
ATOM 2807 O O . THR A 1 368 ? -7.672 -7.629 -15.945 1 93.5 368 THR A O 1
ATOM 2810 N N . GLY A 1 369 ? -6.785 -9.336 -17.078 1 88.5 369 GLY A N 1
ATOM 2811 C CA . GLY A 1 369 ? -6.531 -8.555 -18.281 1 88.5 369 GLY A CA 1
ATOM 2812 C C . GLY A 1 369 ? -5.305 -7.664 -18.156 1 88.5 369 GLY A C 1
ATOM 2813 O O . GLY A 1 369 ? -5.223 -6.625 -18.812 1 88.5 369 GLY A O 1
ATOM 2814 N N . PHE A 1 370 ? -4.359 -7.973 -17.297 1 91.62 370 PHE A N 1
ATOM 2815 C CA . PHE A 1 370 ? -3.17 -7.152 -17.125 1 91.62 370 PHE A CA 1
ATOM 2816 C C . PHE A 1 370 ? -1.961 -7.801 -17.781 1 91.62 370 PHE A C 1
ATOM 2818 O O . PHE A 1 370 ? -1.658 -8.969 -17.531 1 91.62 370 PHE A O 1
ATOM 2825 N N . THR A 1 371 ? -1.256 -7.043 -18.641 1 85.44 371 THR A N 1
ATOM 2826 C CA . THR A 1 371 ? -0.021 -7.512 -19.25 1 85.44 371 THR A CA 1
ATOM 2827 C C . THR A 1 371 ? 1.175 -7.238 -18.344 1 85.44 371 THR A C 1
ATOM 2829 O O . THR A 1 371 ? 2.207 -7.906 -18.453 1 85.44 371 THR A O 1
ATOM 2832 N N . ASP A 1 372 ? 1.051 -6.227 -17.562 1 90.12 372 ASP A N 1
ATOM 2833 C CA . ASP A 1 372 ? 2.018 -5.855 -16.531 1 90.12 372 ASP A CA 1
ATOM 2834 C C . ASP A 1 372 ? 1.329 -5.617 -15.188 1 90.12 372 ASP A C 1
ATOM 2836 O O . ASP A 1 372 ? 0.102 -5.516 -15.125 1 90.12 372 ASP A O 1
ATOM 2840 N N . GLY A 1 373 ? 2.146 -5.609 -14.172 1 94.12 373 GLY A N 1
ATOM 2841 C CA . GLY A 1 373 ? 1.562 -5.375 -12.859 1 94.12 373 GLY A CA 1
ATOM 2842 C C . GLY A 1 373 ? 2.529 -4.73 -11.883 1 94.12 373 GLY A C 1
ATOM 2843 O O . GLY A 1 373 ? 3.744 -4.785 -12.086 1 94.12 373 GLY A O 1
ATOM 2844 N N . LEU A 1 374 ? 2.092 -4.055 -10.977 1 96.5 374 LEU A N 1
ATOM 2845 C CA . LEU A 1 374 ? 2.82 -3.596 -9.805 1 96.5 374 LEU A CA 1
ATOM 2846 C C . LEU A 1 374 ? 1.971 -3.74 -8.547 1 96.5 374 LEU A C 1
ATOM 2848 O O . LEU A 1 374 ? 0.761 -3.506 -8.578 1 96.5 374 LEU A O 1
ATOM 2852 N N . PRO A 1 375 ? 2.541 -4.16 -7.453 1 97.88 375 PRO A N 1
ATOM 2853 C CA . PRO A 1 375 ? 1.775 -4.344 -6.219 1 97.88 375 PRO A CA 1
ATOM 2854 C C . PRO A 1 375 ? 1.139 -3.049 -5.719 1 97.88 375 PRO A C 1
ATOM 2856 O O . PRO A 1 375 ? 1.791 -2.002 -5.703 1 97.88 375 PRO A O 1
ATOM 2859 N N . LEU A 1 376 ? -0.135 -3.109 -5.43 1 98.19 376 LEU A N 1
ATOM 2860 C CA . LEU A 1 376 ? -0.944 -1.979 -4.988 1 98.19 376 LEU A CA 1
ATOM 2861 C C . LEU A 1 376 ? -1.651 -2.297 -3.676 1 98.19 376 LEU A C 1
ATOM 2863 O O . LEU A 1 376 ? -2.197 -3.389 -3.508 1 98.19 376 LEU A O 1
ATOM 2867 N N . PHE A 1 377 ? -1.539 -1.451 -2.645 1 98.69 377 PHE A N 1
ATOM 2868 C CA . PHE A 1 377 ? -2.205 -1.575 -1.354 1 98.69 377 PHE A CA 1
ATOM 2869 C C . PHE A 1 377 ? -3.051 -0.342 -1.061 1 98.69 377 PHE A C 1
ATOM 2871 O O . PHE A 1 377 ? -2.539 0.78 -1.055 1 98.69 377 PHE A O 1
ATOM 2878 N N . LEU A 1 378 ? -4.398 -0.551 -0.834 1 98.44 378 LEU A N 1
ATOM 2879 C CA . LEU A 1 378 ? -5.355 0.526 -0.606 1 98.44 378 LEU A CA 1
ATOM 2880 C C . LEU A 1 378 ? -6.078 0.339 0.724 1 98.44 378 LEU A C 1
ATOM 2882 O O . LEU A 1 378 ? -6.348 -0.792 1.135 1 98.44 378 LEU A O 1
ATOM 2886 N N . ARG A 1 379 ? -6.371 1.387 1.366 1 98.25 379 ARG A N 1
ATOM 2887 C CA . ARG A 1 379 ? -7.184 1.377 2.578 1 98.25 379 ARG A CA 1
ATOM 2888 C C . ARG A 1 379 ? -8.406 2.277 2.426 1 98.25 379 ARG A C 1
ATOM 2890 O O . ARG A 1 379 ? -8.273 3.5 2.352 1 98.25 379 ARG A O 1
ATOM 2897 N N . SER A 1 380 ? -9.578 1.66 2.377 1 97 380 SER A N 1
ATOM 2898 C CA . SER A 1 380 ? -10.812 2.414 2.236 1 97 380 SER A CA 1
ATOM 2899 C C . SER A 1 380 ? -11.047 3.322 3.439 1 97 380 SER A C 1
ATOM 2901 O O . SER A 1 380 ? -10.477 3.105 4.508 1 97 380 SER A O 1
ATOM 2903 N N . PRO A 1 381 ? -11.883 4.402 3.244 1 90.44 381 PRO A N 1
ATOM 2904 C CA . PRO A 1 381 ? -12.211 5.242 4.398 1 90.44 381 PRO A CA 1
ATOM 2905 C C . PRO A 1 381 ? -12.742 4.441 5.582 1 90.44 381 PRO A C 1
ATOM 2907 O O . PRO A 1 381 ? -13.625 3.594 5.41 1 90.44 381 PRO A O 1
ATOM 2910 N N . GLY A 1 382 ? -12.148 4.625 6.688 1 91.31 382 GLY A N 1
ATOM 2911 C CA . GLY A 1 382 ? -12.594 3.926 7.879 1 91.31 382 GLY A CA 1
ATOM 2912 C C . GLY A 1 382 ? -11.984 2.547 8.031 1 91.31 382 GLY A C 1
ATOM 2913 O O . GLY A 1 382 ? -12.352 1.792 8.93 1 91.31 382 GLY A O 1
ATOM 2914 N N . ALA A 1 383 ? -11.062 2.225 7.129 1 97.06 383 ALA A N 1
ATOM 2915 C CA . ALA A 1 383 ? -10.414 0.918 7.195 1 97.06 383 ALA A CA 1
ATOM 2916 C C . ALA A 1 383 ? -9.734 0.712 8.547 1 97.06 383 ALA A C 1
ATOM 2918 O O . ALA A 1 383 ? -9.234 1.666 9.148 1 97.06 383 ALA A O 1
ATOM 2919 N N . ARG A 1 384 ? -9.758 -0.451 9.102 1 97.81 384 ARG A N 1
ATOM 2920 C CA . ARG A 1 384 ? -9.07 -0.852 10.32 1 97.81 384 ARG A CA 1
ATOM 2921 C C . ARG A 1 384 ? -7.738 -1.521 10.008 1 97.81 384 ARG A C 1
ATOM 2923 O O . ARG A 1 384 ? -7.68 -2.732 9.789 1 97.81 384 ARG A O 1
ATOM 2930 N N . PHE A 1 385 ? -6.672 -0.771 9.977 1 98.19 385 PHE A N 1
ATOM 2931 C CA . PHE A 1 385 ? -5.324 -1.163 9.578 1 98.19 385 PHE A CA 1
ATOM 2932 C C . PHE A 1 385 ? -4.605 -1.875 10.719 1 98.19 385 PHE A C 1
ATOM 2934 O O . PHE A 1 385 ? -3.949 -1.234 11.539 1 98.19 385 PHE A O 1
ATOM 2941 N N . SER A 1 386 ? -4.723 -3.184 10.789 1 98.06 386 SER A N 1
ATOM 2942 C CA . SER A 1 386 ? -4.129 -4.039 11.805 1 98.06 386 SER A CA 1
ATOM 2943 C C . SER A 1 386 ? -3.391 -5.219 11.18 1 98.06 386 SER A C 1
ATOM 2945 O O . SER A 1 386 ? -3.568 -5.508 9.992 1 98.06 386 SER A O 1
ATOM 2947 N N . ALA A 1 387 ? -2.576 -5.883 12 1 98 387 ALA A N 1
ATOM 2948 C CA . ALA A 1 387 ? -1.831 -7.047 11.523 1 98 387 ALA A CA 1
ATOM 2949 C C . ALA A 1 387 ? -2.775 -8.148 11.062 1 98 387 ALA A C 1
ATOM 2951 O O . ALA A 1 387 ? -2.553 -8.766 10.016 1 98 387 ALA A O 1
ATOM 2952 N N . ALA A 1 388 ? -3.814 -8.391 11.805 1 98.56 388 ALA A N 1
ATOM 2953 C CA . ALA A 1 388 ? -4.789 -9.438 11.492 1 98.56 388 ALA A CA 1
ATOM 2954 C C . ALA A 1 388 ? -5.473 -9.156 10.156 1 98.56 388 ALA A C 1
ATOM 2956 O O . ALA A 1 388 ? -5.559 -10.039 9.297 1 98.56 388 ALA A O 1
ATOM 2957 N N . ASN A 1 389 ? -5.934 -7.918 9.961 1 98.81 389 ASN A N 1
ATOM 2958 C CA . ASN A 1 389 ? -6.613 -7.547 8.727 1 98.81 389 ASN A CA 1
ATOM 2959 C C . ASN A 1 389 ? -5.66 -7.543 7.539 1 98.81 389 ASN A C 1
ATOM 2961 O O . ASN A 1 389 ? -6.047 -7.883 6.422 1 98.81 389 ASN A O 1
ATOM 2965 N N . LEU A 1 390 ? -4.406 -7.148 7.789 1 98.81 390 LEU A N 1
ATOM 2966 C CA . LEU A 1 390 ? -3.41 -7.148 6.719 1 98.81 390 LEU A CA 1
ATOM 2967 C C . LEU A 1 390 ? -3.148 -8.57 6.223 1 98.81 390 LEU A C 1
ATOM 2969 O O . LEU A 1 390 ? -3.092 -8.805 5.012 1 98.81 390 LEU A O 1
ATOM 2973 N N . MET A 1 391 ? -2.982 -9.508 7.117 1 98.56 391 MET A N 1
ATOM 2974 C CA . MET A 1 391 ? -2.748 -10.898 6.73 1 98.56 391 MET A CA 1
ATOM 2975 C C . MET A 1 391 ? -3.947 -11.461 5.973 1 98.56 391 MET A C 1
ATOM 2977 O O . MET A 1 391 ? -3.783 -12.125 4.949 1 98.56 391 MET A O 1
ATOM 2981 N N . ARG A 1 392 ? -5.145 -11.203 6.48 1 98.62 392 ARG A N 1
ATOM 2982 C CA . ARG A 1 392 ? -6.344 -11.695 5.812 1 98.62 392 ARG A CA 1
ATOM 2983 C C . ARG A 1 392 ? -6.465 -11.125 4.406 1 98.62 392 ARG A C 1
ATOM 2985 O O . ARG A 1 392 ? -6.805 -11.836 3.463 1 98.62 392 ARG A O 1
ATOM 2992 N N . ALA A 1 393 ? -6.207 -9.805 4.262 1 98.81 393 ALA A N 1
ATOM 2993 C CA . ALA A 1 393 ? -6.273 -9.156 2.953 1 98.81 393 ALA A CA 1
ATOM 2994 C C . ALA A 1 393 ? -5.293 -9.805 1.975 1 98.81 393 ALA A C 1
ATOM 2996 O O . ALA A 1 393 ? -5.625 -10.008 0.804 1 98.81 393 ALA A O 1
ATOM 2997 N N . HIS A 1 394 ? -4.094 -10.125 2.418 1 98.62 394 HIS A N 1
ATOM 2998 C CA . HIS A 1 394 ? -3.088 -10.719 1.549 1 98.62 394 HIS A CA 1
ATOM 2999 C C . HIS A 1 394 ? -3.475 -12.141 1.153 1 98.62 394 HIS A C 1
ATOM 3001 O O . HIS A 1 394 ? -3.248 -12.555 0.015 1 98.62 394 HIS A O 1
ATOM 3007 N N . LEU A 1 395 ? -3.996 -12.836 2.09 1 98.31 395 LEU A N 1
ATOM 3008 C CA . LEU A 1 395 ? -4.418 -14.195 1.769 1 98.31 395 LEU A CA 1
ATOM 3009 C C . LEU A 1 395 ? -5.598 -14.18 0.802 1 98.31 395 LEU A C 1
ATOM 3011 O O . LEU A 1 395 ? -5.633 -14.961 -0.155 1 98.31 395 LEU A O 1
ATOM 3015 N N . PHE A 1 396 ? -6.574 -13.297 1.03 1 98.69 396 PHE A N 1
ATOM 3016 C CA . PHE A 1 396 ? -7.664 -13.125 0.079 1 98.69 396 PHE A CA 1
ATOM 3017 C C . PHE A 1 396 ? -7.129 -12.766 -1.302 1 98.69 396 PHE A C 1
ATOM 3019 O O . PHE A 1 396 ? -7.508 -13.383 -2.301 1 98.69 396 PHE A O 1
ATOM 3026 N N . SER A 1 397 ? -6.258 -11.797 -1.327 1 98.44 397 SER A N 1
ATOM 3027 C CA . SER A 1 397 ? -5.754 -11.273 -2.592 1 98.44 397 SER A CA 1
ATOM 3028 C C . SER A 1 397 ? -5.023 -12.352 -3.385 1 98.44 397 SER A C 1
ATOM 3030 O O . SER A 1 397 ? -5.074 -12.367 -4.617 1 98.44 397 SER A O 1
ATOM 3032 N N . ALA A 1 398 ? -4.348 -13.234 -2.729 1 97.81 398 ALA A N 1
ATOM 3033 C CA . ALA A 1 398 ? -3.535 -14.273 -3.354 1 97.81 398 ALA A CA 1
ATOM 3034 C C . ALA A 1 398 ? -4.391 -15.188 -4.23 1 97.81 398 ALA A C 1
ATOM 3036 O O . ALA A 1 398 ? -3.918 -15.703 -5.246 1 97.81 398 ALA A O 1
ATOM 3037 N N . LEU A 1 399 ? -5.691 -15.344 -3.875 1 97.81 399 LEU A N 1
ATOM 3038 C CA . LEU A 1 399 ? -6.516 -16.312 -4.574 1 97.81 399 LEU A CA 1
ATOM 3039 C C . LEU A 1 399 ? -7.613 -15.633 -5.379 1 97.81 399 LEU A C 1
ATOM 3041 O O . LEU A 1 399 ? -8.383 -16.297 -6.082 1 97.81 399 LEU A O 1
ATOM 3045 N N . THR A 1 400 ? -7.684 -14.305 -5.293 1 98.25 400 THR A N 1
ATOM 3046 C CA . THR A 1 400 ? -8.844 -13.609 -5.84 1 98.25 400 THR A CA 1
ATOM 3047 C C . THR A 1 400 ? -8.812 -13.625 -7.367 1 98.25 400 THR A C 1
ATOM 3049 O O . THR A 1 400 ? -9.859 -13.766 -8.008 1 98.25 400 THR A O 1
ATOM 3052 N N . ALA A 1 401 ? -7.629 -13.422 -7.973 1 96.31 401 ALA A N 1
ATOM 3053 C CA . ALA A 1 401 ? -7.559 -13.523 -9.43 1 96.31 401 ALA A CA 1
ATOM 3054 C C . ALA A 1 401 ? -8.031 -14.898 -9.898 1 96.31 401 ALA A C 1
ATOM 3056 O O . ALA A 1 401 ? -8.781 -15 -10.875 1 96.31 401 ALA A O 1
ATOM 3057 N N . MET A 1 402 ? -7.617 -15.93 -9.195 1 95.62 402 MET A N 1
ATOM 3058 C CA . MET A 1 402 ? -8.07 -17.281 -9.523 1 95.62 402 MET A CA 1
ATOM 3059 C C . MET A 1 402 ? -9.586 -17.406 -9.391 1 95.62 402 MET A C 1
ATOM 3061 O O . MET A 1 402 ? -10.242 -18.016 -10.227 1 95.62 402 MET A O 1
ATOM 3065 N N . ARG A 1 403 ? -10.125 -16.828 -8.359 1 96.75 403 ARG A N 1
ATOM 3066 C CA . ARG A 1 403 ? -11.57 -16.812 -8.164 1 96.75 403 ARG A CA 1
ATOM 3067 C C . ARG A 1 403 ? -12.289 -16.188 -9.359 1 96.75 403 ARG A C 1
ATOM 3069 O O . ARG A 1 403 ? -13.336 -16.672 -9.781 1 96.75 403 ARG A O 1
ATOM 3076 N N . ILE A 1 404 ? -11.773 -15.156 -9.859 1 95.19 404 ILE A N 1
ATOM 3077 C CA . ILE A 1 404 ? -12.359 -14.516 -11.031 1 95.19 404 ILE A CA 1
ATOM 3078 C C . ILE A 1 404 ? -12.406 -15.508 -12.188 1 95.19 404 ILE A C 1
ATOM 3080 O O . ILE A 1 404 ? -13.406 -15.578 -12.914 1 95.19 404 ILE A O 1
ATOM 3084 N N . GLY A 1 405 ? -11.367 -16.281 -12.352 1 92.06 405 GLY A N 1
ATOM 3085 C CA . GLY A 1 405 ? -11.375 -17.344 -13.344 1 92.06 405 GLY A CA 1
ATOM 3086 C C . GLY A 1 405 ? -12.43 -18.406 -13.07 1 92.06 405 GLY A C 1
ATOM 3087 O O . GLY A 1 405 ? -13.109 -18.859 -13.992 1 92.06 405 GLY A O 1
ATOM 3088 N N . LEU A 1 406 ? -12.57 -18.797 -11.844 1 94.12 406 LEU A N 1
ATOM 3089 C CA . LEU A 1 406 ? -13.555 -19.797 -11.453 1 94.12 406 LEU A CA 1
ATOM 3090 C C . LEU A 1 406 ? -14.977 -19.281 -11.664 1 94.12 406 LEU A C 1
ATOM 3092 O O . LEU A 1 406 ? -15.875 -20.047 -12 1 94.12 406 LEU A O 1
ATOM 3096 N N . ASP A 1 407 ? -15.148 -18.031 -11.469 1 94.5 407 ASP A N 1
ATOM 3097 C CA . ASP A 1 407 ? -16.453 -17.422 -11.695 1 94.5 407 ASP A CA 1
ATOM 3098 C C . ASP A 1 407 ? -16.859 -17.531 -13.164 1 94.5 407 ASP A C 1
ATOM 3100 O O . ASP A 1 407 ? -18.031 -17.719 -13.477 1 94.5 407 ASP A O 1
ATOM 3104 N N . VAL A 1 408 ? -15.914 -17.391 -14.031 1 89.5 408 VAL A N 1
ATOM 3105 C CA . VAL A 1 408 ? -16.188 -17.562 -15.461 1 89.5 408 VAL A CA 1
ATOM 3106 C C . VAL A 1 408 ? -16.719 -18.969 -15.719 1 89.5 408 VAL A C 1
ATOM 3108 O O . VAL A 1 408 ? -17.703 -19.156 -16.438 1 89.5 408 VAL A O 1
ATOM 3111 N N . LEU A 1 409 ? -16.109 -19.984 -15.102 1 90.81 409 LEU A N 1
ATOM 3112 C CA . LEU A 1 409 ? -16.5 -21.375 -15.258 1 90.81 409 LEU A CA 1
ATOM 3113 C C . LEU A 1 409 ? -17.906 -21.594 -14.68 1 90.81 409 LEU A C 1
ATOM 3115 O O . LEU A 1 409 ? -18.719 -22.297 -15.289 1 90.81 409 LEU A O 1
ATOM 3119 N N . ARG A 1 410 ? -18.109 -21 -13.602 1 92.19 410 ARG A N 1
ATOM 3120 C CA . ARG A 1 410 ? -19.406 -21.156 -12.945 1 92.19 410 ARG A CA 1
ATOM 3121 C C . ARG A 1 410 ? -20.5 -20.422 -13.711 1 92.19 410 ARG A C 1
ATOM 3123 O O . ARG A 1 410 ? -21.516 -21.016 -14.086 1 92.19 410 ARG A O 1
ATOM 3130 N N . ASP A 1 411 ? -20.312 -19.188 -13.984 1 91.81 411 ASP A N 1
ATOM 3131 C CA . ASP A 1 411 ? -21.359 -18.297 -14.492 1 91.81 411 ASP A CA 1
ATOM 3132 C C . ASP A 1 411 ? -21.609 -18.547 -15.977 1 91.81 411 ASP A C 1
ATOM 3134 O O . ASP A 1 411 ? -22.75 -18.469 -16.438 1 91.81 411 ASP A O 1
ATOM 3138 N N . ARG A 1 412 ? -20.609 -18.891 -16.703 1 87.38 412 ARG A N 1
ATOM 3139 C CA . ARG A 1 412 ? -20.766 -19.031 -18.141 1 87.38 412 ARG A CA 1
ATOM 3140 C C . ARG A 1 412 ? -20.938 -20.5 -18.531 1 87.38 412 ARG A C 1
ATOM 3142 O O . ARG A 1 412 ? -21.547 -20.812 -19.562 1 87.38 412 ARG A O 1
ATOM 3149 N N . GLU A 1 413 ? -20.438 -21.406 -17.719 1 89.12 413 GLU A N 1
ATOM 3150 C CA . GLU A 1 413 ? -20.406 -22.812 -18.125 1 89.12 413 GLU A CA 1
ATOM 3151 C C . GLU A 1 413 ? -21.188 -23.688 -17.156 1 89.12 413 GLU A C 1
ATOM 3153 O O . GLU A 1 413 ? -21.359 -24.891 -17.391 1 89.12 413 GLU A O 1
ATOM 3158 N N . GLY A 1 414 ? -21.625 -23.062 -16.047 1 89.81 414 GLY A N 1
ATOM 3159 C CA . GLY A 1 414 ? -22.422 -23.797 -15.078 1 89.81 414 GLY A CA 1
ATOM 3160 C C . GLY A 1 414 ? -21.625 -24.812 -14.289 1 89.81 414 GLY A C 1
ATOM 3161 O O . GLY A 1 414 ? -22.172 -25.781 -13.773 1 89.81 414 GLY A O 1
ATOM 3162 N N . ALA A 1 415 ? -20.375 -24.688 -14.25 1 89.31 415 ALA A N 1
ATOM 3163 C CA . ALA A 1 415 ? -19.531 -25.609 -13.492 1 89.31 415 ALA A CA 1
ATOM 3164 C C . ALA A 1 415 ? -19.797 -25.5 -11.992 1 89.31 415 ALA A C 1
ATOM 3166 O O . ALA A 1 415 ? -19.875 -24.391 -11.453 1 89.31 415 ALA A O 1
ATOM 3167 N N . ALA A 1 416 ? -20.031 -26.547 -11.383 1 90.25 416 ALA A N 1
ATOM 3168 C CA . ALA A 1 416 ? -20.234 -26.609 -9.938 1 90.25 416 ALA A CA 1
ATOM 3169 C C . ALA A 1 416 ? -19.031 -27.219 -9.234 1 90.25 416 ALA A C 1
ATOM 3171 O O . ALA A 1 416 ? -18.391 -28.141 -9.766 1 90.25 416 ALA A O 1
ATOM 3172 N N . LEU A 1 417 ? -18.688 -26.672 -8.117 1 92.88 417 LEU A N 1
ATOM 3173 C CA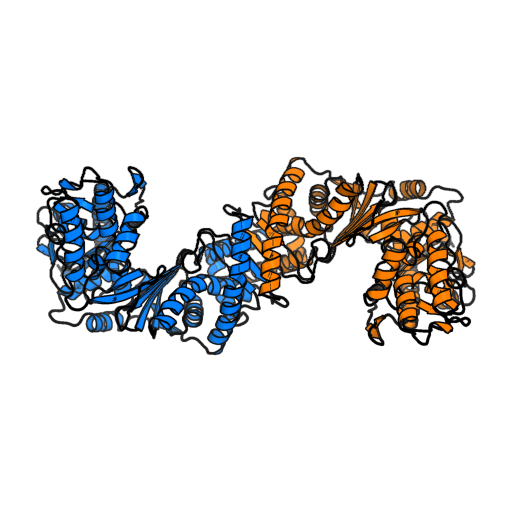 . LEU A 1 417 ? -17.578 -27.188 -7.312 1 92.88 417 LEU A CA 1
ATOM 3174 C C . LEU A 1 417 ? -18.062 -27.625 -5.938 1 92.88 417 LEU A C 1
ATOM 3176 O O . LEU A 1 417 ? -18.734 -26.859 -5.227 1 92.88 417 LEU A O 1
ATOM 3180 N N . GLU A 1 418 ? -17.766 -28.828 -5.59 1 92.12 418 GLU A N 1
ATOM 3181 C CA . GLU A 1 418 ? -18.172 -29.359 -4.293 1 92.12 418 GLU A CA 1
ATOM 3182 C C . GLU A 1 418 ? -17.016 -29.312 -3.301 1 92.12 418 GLU A C 1
ATOM 3184 O O . GLU A 1 418 ? -17.219 -29.078 -2.109 1 92.12 418 GLU A O 1
ATOM 3189 N N . ARG A 1 419 ? -15.883 -29.594 -3.756 1 93.88 419 ARG A N 1
ATOM 3190 C CA . ARG A 1 419 ? -14.727 -29.625 -2.875 1 93.88 419 ARG A CA 1
ATOM 3191 C C . ARG A 1 419 ? -13.445 -29.312 -3.641 1 93.88 419 ARG A C 1
ATOM 3193 O O . ARG A 1 419 ? -13.289 -29.703 -4.797 1 93.88 419 ARG A O 1
ATOM 3200 N N . ILE A 1 420 ? -12.57 -28.688 -2.912 1 94.88 420 ILE A N 1
ATOM 3201 C CA . ILE A 1 420 ? -11.234 -28.469 -3.455 1 94.88 420 ILE A CA 1
ATOM 3202 C C . ILE A 1 420 ? -10.195 -29.062 -2.516 1 94.88 420 ILE A C 1
ATOM 3204 O O . ILE A 1 420 ? -10.391 -29.094 -1.298 1 94.88 420 ILE A O 1
ATOM 3208 N N . THR A 1 421 ? -9.195 -29.594 -3.045 1 94 421 THR A N 1
ATOM 3209 C CA . THR A 1 421 ? -8.039 -30.047 -2.285 1 94 421 THR A CA 1
ATOM 3210 C C . THR A 1 421 ? -6.824 -29.172 -2.553 1 94 421 THR A C 1
ATOM 3212 O O . THR A 1 421 ? -6.395 -29.031 -3.699 1 94 421 THR A O 1
ATOM 3215 N N . GLY A 1 422 ? -6.355 -28.641 -1.476 1 92.38 422 GLY A N 1
ATOM 3216 C CA . GLY A 1 422 ? -5.285 -27.672 -1.623 1 92.38 422 GLY A CA 1
ATOM 3217 C C . GLY A 1 422 ? -3.916 -28.234 -1.295 1 92.38 422 GLY A C 1
ATOM 3218 O O . GLY A 1 422 ? -3.783 -29.078 -0.396 1 92.38 422 GLY A O 1
ATOM 3219 N N . HIS A 1 423 ? -2.904 -27.75 -1.988 1 87.75 423 HIS A N 1
ATOM 3220 C CA . HIS A 1 423 ? -1.506 -28 -1.654 1 87.75 423 HIS A CA 1
ATOM 3221 C C . HIS A 1 423 ? -0.625 -26.812 -2.047 1 87.75 423 HIS A C 1
ATOM 3223 O O . HIS A 1 423 ? -1.071 -25.906 -2.756 1 87.75 423 HIS A O 1
ATOM 3229 N N . GLY A 1 424 ? 0.677 -26.797 -1.553 1 85.75 424 GLY A N 1
ATOM 3230 C CA . GLY A 1 424 ? 1.596 -25.688 -1.802 1 85.75 424 GLY A CA 1
ATOM 3231 C C . GLY A 1 424 ? 1.855 -24.844 -0.573 1 85.75 424 GLY A C 1
ATOM 3232 O O . GLY A 1 424 ? 1.289 -25.094 0.493 1 85.75 424 GLY A O 1
ATOM 3233 N N . GLY A 1 425 ? 2.627 -23.828 -0.778 1 85.88 425 GLY A N 1
ATOM 3234 C CA . GLY A 1 425 ? 3.062 -22.984 0.324 1 85.88 425 GLY A CA 1
ATOM 3235 C C . GLY A 1 425 ? 1.922 -22.25 1.001 1 85.88 425 GLY A C 1
ATOM 3236 O O . GLY A 1 425 ? 1.972 -22 2.205 1 85.88 425 GLY A O 1
ATOM 3237 N N . PHE A 1 426 ? 0.854 -21.953 0.284 1 93.5 426 PHE A N 1
ATOM 3238 C CA . PHE A 1 426 ? -0.31 -21.234 0.803 1 93.5 426 PHE A CA 1
ATOM 3239 C C . PHE A 1 426 ? -0.98 -22.031 1.914 1 93.5 426 PHE A C 1
ATOM 3241 O O . PHE A 1 426 ? -1.587 -21.469 2.82 1 93.5 426 PHE A O 1
ATOM 3248 N N . PHE A 1 427 ? -0.802 -23.375 1.892 1 91.62 427 PHE A N 1
ATOM 3249 C CA . PHE A 1 427 ? -1.534 -24.25 2.791 1 91.62 427 PHE A CA 1
ATOM 3250 C C . PHE A 1 427 ? -0.618 -24.797 3.881 1 91.62 427 PHE A C 1
ATOM 3252 O O . PHE A 1 427 ? -0.98 -25.734 4.59 1 91.62 427 PHE A O 1
ATOM 3259 N N . THR A 1 428 ? 0.544 -24.25 4.016 1 83.44 428 THR A N 1
ATOM 3260 C CA . THR A 1 428 ? 1.53 -24.797 4.941 1 83.44 428 THR A CA 1
ATOM 3261 C C . THR A 1 428 ? 1.111 -24.547 6.387 1 83.44 428 THR A C 1
ATOM 3263 O O . THR A 1 428 ? 1.362 -25.375 7.266 1 83.44 428 THR A O 1
ATOM 3266 N N . THR A 1 429 ? 0.544 -23.344 6.641 1 85.31 429 THR A N 1
ATOM 3267 C CA . THR A 1 429 ? 0.042 -23.078 7.984 1 85.31 429 THR A CA 1
ATOM 3268 C C . THR A 1 429 ? -1.301 -23.766 8.211 1 85.31 429 THR A C 1
ATOM 3270 O O . THR A 1 429 ? -2.266 -23.516 7.484 1 85.31 429 THR A O 1
ATOM 3273 N N . PRO A 1 430 ? -1.349 -24.562 9.219 1 84.06 430 PRO A N 1
ATOM 3274 C CA . PRO A 1 430 ? -2.559 -25.375 9.414 1 84.06 430 PRO A CA 1
ATOM 3275 C C . PRO A 1 430 ? -3.822 -24.516 9.508 1 84.06 430 PRO A C 1
ATOM 3277 O O . PRO A 1 430 ? -3.83 -23.484 10.18 1 84.06 430 PRO A O 1
ATOM 3280 N N . VAL A 1 431 ? -4.809 -24.891 8.805 1 92.06 431 VAL A N 1
ATOM 3281 C CA . VAL A 1 431 ? -6.184 -24.422 8.867 1 92.06 431 VAL A CA 1
ATOM 3282 C C . VAL A 1 431 ? -6.297 -23.078 8.156 1 92.06 431 VAL A C 1
ATOM 3284 O O . VAL A 1 431 ? -7.312 -22.797 7.512 1 92.06 431 VAL A O 1
ATOM 3287 N N . VAL A 1 432 ? -5.266 -22.219 8.242 1 95.5 432 VAL A N 1
ATOM 3288 C CA . VAL A 1 432 ? -5.359 -20.844 7.766 1 95.5 432 VAL A CA 1
ATOM 3289 C C . VAL A 1 432 ? -5.645 -20.828 6.266 1 95.5 432 VAL A C 1
ATOM 3291 O O . VAL A 1 432 ? -6.652 -20.281 5.824 1 95.5 432 VAL A O 1
ATOM 3294 N N . GLY A 1 433 ? -4.758 -21.484 5.531 1 95.69 433 GLY A N 1
ATOM 3295 C CA . GLY A 1 433 ? -4.941 -21.547 4.09 1 95.69 433 GLY A CA 1
ATOM 3296 C C . GLY A 1 433 ? -6.258 -22.188 3.68 1 95.69 433 GLY A C 1
ATOM 3297 O O . GLY A 1 433 ? -6.922 -21.703 2.758 1 95.69 433 GLY A O 1
ATOM 3298 N N . GLN A 1 434 ? -6.672 -23.203 4.395 1 95.88 434 GLN A N 1
ATOM 3299 C CA . GLN A 1 434 ? -7.902 -23.922 4.094 1 95.88 434 GLN A CA 1
ATOM 3300 C C . GLN A 1 434 ? -9.125 -23.031 4.305 1 95.88 434 GLN A C 1
ATOM 3302 O O . GLN A 1 434 ? -10.039 -23.016 3.473 1 95.88 434 GLN A O 1
ATOM 3307 N N . ARG A 1 435 ? -9.117 -22.422 5.418 1 97.06 435 ARG A N 1
ATOM 3308 C CA . ARG A 1 435 ? -10.242 -21.547 5.746 1 97.06 435 ARG A CA 1
ATOM 3309 C C . ARG A 1 435 ? -10.398 -20.438 4.723 1 97.06 435 ARG A C 1
ATOM 3311 O O . ARG A 1 435 ? -11.508 -20.125 4.293 1 97.06 435 ARG A O 1
ATOM 3318 N N . ILE A 1 436 ? -9.281 -19.859 4.387 1 97.94 436 ILE A N 1
ATOM 3319 C CA . ILE A 1 436 ? -9.297 -18.75 3.434 1 97.94 436 ILE A CA 1
ATOM 3320 C C . ILE A 1 436 ? -9.727 -19.266 2.061 1 97.94 436 ILE A C 1
ATOM 3322 O O . ILE A 1 436 ? -10.578 -18.656 1.406 1 97.94 436 ILE A O 1
ATOM 3326 N N . ALA A 1 437 ? -9.141 -20.344 1.625 1 97.56 437 ALA A N 1
ATOM 3327 C CA . ALA A 1 437 ? -9.477 -20.922 0.323 1 97.56 437 ALA A CA 1
ATOM 3328 C C . ALA A 1 437 ? -10.953 -21.297 0.262 1 97.56 437 ALA A C 1
ATOM 3330 O O . ALA A 1 437 ? -11.625 -21.062 -0.749 1 97.56 437 ALA A O 1
ATOM 3331 N N . ALA A 1 438 ? -11.461 -21.906 1.349 1 97.44 438 ALA A N 1
ATOM 3332 C CA . ALA A 1 438 ? -12.875 -22.281 1.406 1 97.44 438 ALA A CA 1
ATOM 3333 C C . ALA A 1 438 ? -13.766 -21.047 1.239 1 97.44 438 ALA A C 1
ATOM 3335 O O . ALA A 1 438 ? -14.773 -21.094 0.531 1 97.44 438 ALA A O 1
ATOM 3336 N N . ALA A 1 439 ? -13.391 -20.031 1.868 1 97.75 439 ALA A N 1
ATOM 3337 C CA . ALA A 1 439 ? -14.156 -18.781 1.781 1 97.75 439 ALA A CA 1
ATOM 3338 C C . ALA A 1 439 ? -14.094 -18.203 0.372 1 97.75 439 ALA A C 1
ATOM 3340 O O . ALA A 1 439 ? -15.109 -17.734 -0.161 1 97.75 439 ALA A O 1
ATOM 3341 N N . VAL A 1 440 ? -12.938 -18.203 -0.236 1 97.75 440 VAL A N 1
ATOM 3342 C CA . VAL A 1 440 ? -12.711 -17.578 -1.537 1 97.75 440 VAL A CA 1
ATOM 3343 C C . VAL A 1 440 ? -13.43 -18.375 -2.623 1 97.75 440 VAL A C 1
ATOM 3345 O O . VAL A 1 440 ? -14.094 -17.812 -3.49 1 97.75 440 VAL A O 1
ATOM 3348 N N . ILE A 1 441 ? -13.312 -19.641 -2.541 1 95.75 441 ILE A N 1
ATOM 3349 C CA . ILE A 1 441 ? -13.844 -20.5 -3.6 1 95.75 441 ILE A CA 1
ATOM 3350 C C . ILE A 1 441 ? -15.312 -20.797 -3.326 1 95.75 441 ILE A C 1
ATOM 3352 O O . ILE A 1 441 ? -16.094 -21 -4.258 1 95.75 441 ILE A O 1
ATOM 3356 N N . GLY A 1 442 ? -15.703 -20.812 -2.031 1 95.44 442 GLY A N 1
ATOM 3357 C CA . GLY A 1 442 ? -17.094 -21 -1.665 1 95.44 442 GLY A CA 1
ATOM 3358 C C . GLY A 1 442 ? -17.484 -22.469 -1.542 1 95.44 442 GLY A C 1
ATOM 3359 O O . GLY A 1 442 ? -18.625 -22.844 -1.83 1 95.44 442 GLY A O 1
ATOM 3360 N N . CYS A 1 443 ? -16.547 -23.359 -1.207 1 95.19 443 CYS A N 1
ATOM 3361 C CA . CYS A 1 443 ? -16.812 -24.781 -1.011 1 95.19 443 CYS A CA 1
ATOM 3362 C C . CYS A 1 443 ? -15.82 -25.391 -0.023 1 95.19 443 CYS A C 1
ATOM 3364 O O . CYS A 1 443 ? -14.961 -24.688 0.51 1 95.19 443 CYS A O 1
ATOM 3366 N N . ASP A 1 444 ? -15.961 -26.641 0.274 1 96.06 444 ASP A N 1
ATOM 3367 C CA . ASP A 1 444 ? -15.078 -27.344 1.213 1 96.06 444 ASP A CA 1
ATOM 3368 C C . ASP A 1 444 ? -13.641 -27.375 0.692 1 96.06 444 ASP A C 1
ATOM 3370 O O . ASP A 1 444 ? -13.414 -27.594 -0.501 1 96.06 444 ASP A O 1
ATOM 3374 N N . CYS A 1 445 ? -12.734 -27.094 1.567 1 96 445 CYS A N 1
ATOM 3375 C CA . CYS A 1 445 ? -11.32 -27.172 1.231 1 96 445 CYS A CA 1
ATOM 3376 C C . CYS A 1 445 ? -10.602 -28.188 2.102 1 96 445 CYS A C 1
ATOM 3378 O O . CYS A 1 445 ? -10.625 -28.094 3.33 1 96 445 CYS A O 1
ATOM 3380 N N . SER A 1 446 ? -10 -29.094 1.468 1 93.31 446 SER A N 1
ATOM 3381 C CA . SER A 1 446 ? -9.273 -30.156 2.162 1 93.31 446 SER A CA 1
ATOM 3382 C C . SER A 1 446 ? -7.773 -30.047 1.918 1 93.31 446 SER A C 1
ATOM 3384 O O . SER A 1 446 ? -7.344 -29.562 0.868 1 93.31 446 SER A O 1
ATOM 3386 N N . VAL A 1 447 ? -7.023 -30.375 2.916 1 90.69 447 VAL A N 1
ATOM 3387 C CA . VAL A 1 447 ? -5.582 -30.547 2.787 1 90.69 447 VAL A CA 1
ATOM 3388 C C . VAL A 1 447 ? -5.188 -31.938 3.275 1 90.69 447 VAL A C 1
ATOM 3390 O O . VAL A 1 447 ? -5.777 -32.469 4.223 1 90.69 447 VAL A O 1
ATOM 3393 N N . MET A 1 448 ? -4.293 -32.5 2.52 1 85.56 448 MET A N 1
ATOM 3394 C CA . MET A 1 448 ? -3.84 -33.844 2.861 1 85.56 448 MET A CA 1
ATOM 3395 C C . MET A 1 448 ? -2.35 -33.844 3.188 1 85.56 448 MET A C 1
ATOM 3397 O O . MET A 1 448 ? -1.569 -33.125 2.555 1 85.56 448 MET A O 1
ATOM 3401 N N . GLU A 1 449 ? -1.937 -34.625 4.164 1 75.81 449 GLU A N 1
ATOM 3402 C CA . GLU A 1 449 ? -0.531 -34.75 4.527 1 75.81 449 GLU A CA 1
ATOM 3403 C C . GLU A 1 449 ? 0.288 -35.312 3.371 1 75.81 449 GLU A C 1
ATOM 3405 O O . GLU A 1 449 ? 1.452 -34.969 3.191 1 75.81 449 GLU A O 1
ATOM 3410 N N . THR A 1 450 ? -0.321 -36.094 2.617 1 65.19 450 THR A N 1
ATOM 3411 C CA . THR A 1 450 ? 0.369 -36.812 1.552 1 65.19 450 THR A CA 1
ATOM 3412 C C . THR A 1 450 ? 0.512 -35.938 0.311 1 65.19 450 THR A C 1
ATOM 3414 O O . THR A 1 450 ? 1.253 -36.25 -0.614 1 65.19 450 THR A O 1
ATOM 3417 N N . ALA A 1 451 ? -0.106 -34.906 0.277 1 61.03 451 ALA A N 1
ATOM 3418 C CA . ALA A 1 451 ? -0.083 -34 -0.889 1 61.03 451 ALA A CA 1
ATOM 3419 C C . ALA A 1 451 ? 1.333 -33.531 -1.184 1 61.03 451 ALA A C 1
ATOM 3421 O O . ALA A 1 451 ? 1.671 -33.25 -2.334 1 61.03 451 ALA A O 1
ATOM 3422 N N . GLY A 1 452 ? 2.033 -33.5 -0.199 1 62.16 452 GLY A N 1
ATOM 3423 C CA . GLY A 1 452 ? 3.404 -33.031 -0.349 1 62.16 452 GLY A CA 1
ATOM 3424 C C . GLY A 1 452 ? 4.258 -33.969 -1.188 1 62.16 452 GLY A C 1
ATOM 3425 O O . GLY A 1 452 ? 5.273 -33.562 -1.749 1 62.16 452 GLY A O 1
ATOM 3426 N N . GLU A 1 453 ? 3.77 -35.188 -1.336 1 68 453 GLU A N 1
ATOM 3427 C CA . GLU A 1 453 ? 4.523 -36.125 -2.164 1 68 453 GLU A CA 1
ATOM 3428 C C . GLU A 1 453 ? 4.445 -35.75 -3.641 1 68 453 GLU A C 1
ATOM 3430 O O . GLU A 1 453 ? 5.375 -36 -4.406 1 68 453 GLU A O 1
ATOM 3435 N N . GLY A 1 454 ? 3.32 -35.156 -4.062 1 80.88 454 GLY A N 1
ATOM 3436 C CA . GLY A 1 454 ? 3.219 -34.469 -5.34 1 80.88 454 GLY A CA 1
ATOM 3437 C C . GLY A 1 454 ? 2.99 -35.406 -6.508 1 80.88 454 GLY A C 1
ATOM 3438 O O . GLY A 1 454 ? 2.283 -36.406 -6.379 1 80.88 454 GLY A O 1
ATOM 3439 N N . GLY A 1 455 ? 3.434 -35.062 -7.703 1 88.69 455 GLY A N 1
ATOM 3440 C CA . GLY A 1 455 ? 3.145 -35.719 -8.969 1 88.69 455 GLY A CA 1
ATOM 3441 C C . GLY A 1 455 ? 3.807 -37.062 -9.109 1 88.69 455 GLY A C 1
ATOM 3442 O O . GLY A 1 455 ? 3.242 -38 -9.711 1 88.69 455 GLY A O 1
ATOM 3443 N N . SER A 1 456 ? 5.012 -37.25 -8.414 1 94.69 456 SER A N 1
ATOM 3444 C CA . SER A 1 456 ? 5.684 -38.531 -8.492 1 94.69 456 SER A CA 1
ATOM 3445 C C . SER A 1 456 ? 4.891 -39.625 -7.758 1 94.69 456 SER A C 1
ATOM 3447 O O . SER A 1 456 ? 4.809 -40.75 -8.219 1 94.69 456 SER A O 1
ATOM 3449 N N . TRP A 1 457 ? 4.34 -39.25 -6.676 1 95.19 457 TRP A N 1
ATOM 3450 C CA . TRP A 1 457 ? 3.49 -40.188 -5.957 1 95.19 457 TRP A CA 1
ATOM 3451 C C . TRP A 1 457 ? 2.232 -40.5 -6.758 1 95.19 457 TRP A C 1
ATOM 3453 O O . TRP A 1 457 ? 1.828 -41.688 -6.855 1 95.19 457 TRP A O 1
ATOM 3463 N N . GLY A 1 458 ? 1.621 -39.5 -7.305 1 95.69 458 GLY A N 1
ATOM 3464 C CA . GLY A 1 458 ? 0.479 -39.719 -8.172 1 95.69 458 GLY A CA 1
ATOM 3465 C C . GLY A 1 458 ? 0.777 -40.688 -9.312 1 95.69 458 GLY A C 1
ATOM 3466 O O . GLY A 1 458 ? -0.047 -41.531 -9.641 1 95.69 458 GLY A O 1
ATOM 3467 N N . MET A 1 459 ? 1.929 -40.531 -9.859 1 97.31 459 MET A N 1
ATOM 3468 C CA . MET A 1 459 ? 2.324 -41.406 -10.945 1 97.31 459 MET A CA 1
ATOM 3469 C C . MET A 1 459 ? 2.537 -42.844 -10.445 1 97.31 459 MET A C 1
ATOM 3471 O O . MET A 1 459 ? 2.193 -43.812 -11.125 1 97.31 459 MET A O 1
ATOM 3475 N N . ALA A 1 460 ? 3.143 -42.938 -9.25 1 97.19 460 ALA A N 1
ATOM 3476 C CA . ALA A 1 460 ? 3.314 -44.25 -8.648 1 97.19 460 ALA A CA 1
ATOM 3477 C C . ALA A 1 460 ? 1.967 -44.938 -8.43 1 97.19 460 ALA A C 1
ATOM 3479 O O . ALA A 1 460 ? 1.841 -46.156 -8.625 1 97.19 460 ALA A O 1
ATOM 3480 N N . LEU A 1 461 ? 1.008 -44.219 -8.031 1 96.38 461 LEU A N 1
ATOM 3481 C CA . LEU A 1 461 ? -0.325 -44.781 -7.82 1 96.38 461 LEU A CA 1
ATOM 3482 C C . LEU A 1 461 ? -0.912 -45.281 -9.125 1 96.38 461 LEU A C 1
ATOM 3484 O O . LEU A 1 461 ? -1.532 -46.344 -9.156 1 96.38 461 LEU A O 1
ATOM 3488 N N . LEU A 1 462 ? -0.769 -44.531 -10.18 1 97.25 462 LEU A N 1
ATOM 3489 C CA . LEU A 1 462 ? -1.251 -44.969 -11.477 1 97.25 462 LEU A CA 1
ATOM 3490 C C . LEU A 1 462 ? -0.543 -46.25 -11.914 1 97.25 462 LEU A C 1
ATOM 3492 O O . LEU A 1 462 ? -1.167 -47.156 -12.484 1 97.25 462 LEU A O 1
ATOM 3496 N N . ALA A 1 463 ? 0.738 -46.312 -11.641 1 97.56 463 ALA A N 1
ATOM 3497 C CA . ALA A 1 463 ? 1.489 -47.5 -11.969 1 97.56 463 ALA A CA 1
ATOM 3498 C C . ALA A 1 463 ? 0.999 -48.688 -11.141 1 97.56 463 ALA A C 1
ATOM 3500 O O . ALA A 1 463 ? 0.851 -49.812 -11.664 1 97.56 463 ALA A O 1
ATOM 3501 N N . ALA A 1 464 ? 0.782 -48.438 -9.891 1 96.56 464 ALA A N 1
ATOM 3502 C CA . ALA A 1 464 ? 0.287 -49.5 -9.008 1 96.56 464 ALA A CA 1
ATOM 3503 C C . ALA A 1 464 ? -1.085 -50 -9.453 1 96.56 464 ALA A C 1
ATOM 3505 O O . ALA A 1 464 ? -1.418 -51.156 -9.273 1 96.56 464 ALA A O 1
ATOM 3506 N N . PHE A 1 465 ? -1.845 -49.188 -10.016 1 97.06 465 PHE A N 1
ATOM 3507 C CA . PHE A 1 465 ? -3.193 -49.5 -10.477 1 97.06 465 PHE A CA 1
ATOM 3508 C C . PHE A 1 465 ? -3.16 -50.562 -11.57 1 97.06 465 PHE A C 1
ATOM 3510 O O . PHE A 1 465 ? -4.164 -51.219 -11.828 1 97.06 465 PHE A O 1
ATOM 3517 N N . LEU A 1 466 ? -2.037 -50.719 -12.281 1 94.62 466 LEU A N 1
ATOM 3518 C CA . LEU A 1 466 ? -1.895 -51.781 -13.289 1 94.62 466 LEU A CA 1
ATOM 3519 C C . LEU A 1 466 ? -2.262 -53.125 -12.719 1 94.62 466 LEU A C 1
ATOM 3521 O O . LEU A 1 466 ? -2.721 -54 -13.445 1 94.62 466 LEU A O 1
ATOM 3525 N N . LYS A 1 467 ? -1.998 -53.25 -11.453 1 89.12 467 LYS A N 1
ATOM 3526 C CA . LYS A 1 467 ? -2.246 -54.531 -10.805 1 89.12 467 LYS A CA 1
ATOM 3527 C C . LYS A 1 467 ? -3.713 -54.656 -10.406 1 89.12 467 LYS A C 1
ATOM 3529 O O . LYS A 1 467 ? -4.156 -55.75 -10.023 1 89.12 467 LYS A O 1
ATOM 3534 N N . ASP A 1 468 ? -4.344 -53.562 -10.359 1 83.06 468 ASP A N 1
ATOM 3535 C CA . ASP A 1 468 ? -5.754 -53.594 -9.977 1 83.06 468 ASP A CA 1
ATOM 3536 C C . ASP A 1 468 ? -6.637 -54 -11.148 1 83.06 468 ASP A C 1
ATOM 3538 O O . ASP A 1 468 ? -7.508 -53.25 -11.578 1 83.06 468 ASP A O 1
ATOM 3542 N N . ARG A 1 469 ? -6.531 -55.219 -11.719 1 73.25 469 ARG A N 1
ATOM 3543 C CA . ARG A 1 469 ? -7.133 -55.812 -12.906 1 73.25 469 ARG A CA 1
ATOM 3544 C C . ARG A 1 469 ? -8.648 -55.625 -12.914 1 73.25 469 ARG A C 1
ATOM 3546 O O . ARG A 1 469 ? -9.375 -56.375 -12.242 1 73.25 469 ARG A O 1
ATOM 3553 N N . GLY A 1 470 ? -9.047 -54.594 -13.719 1 71.12 470 GLY A N 1
ATOM 3554 C CA . GLY A 1 470 ? -10.477 -54.469 -13.938 1 71.12 470 GLY A CA 1
ATOM 3555 C C . GLY A 1 470 ? -11.133 -53.469 -13.008 1 71.12 470 GLY A C 1
ATOM 3556 O O . GLY A 1 470 ? -12.352 -53.281 -13.031 1 71.12 470 GLY A O 1
ATOM 3557 N N . GLY A 1 471 ? -10.391 -52.844 -12.227 1 85.25 471 GLY A N 1
ATOM 3558 C CA . GLY A 1 471 ? -10.984 -51.906 -11.297 1 85.25 471 GLY A CA 1
ATOM 3559 C C . GLY A 1 471 ? -11.203 -50.531 -11.906 1 85.25 471 GLY A C 1
ATOM 3560 O O . GLY A 1 471 ? -10.797 -50.281 -13.039 1 85.25 471 GLY A O 1
ATOM 3561 N N . ASN A 1 472 ? -12.047 -49.812 -11.117 1 92.75 472 ASN A N 1
ATOM 3562 C CA . ASN A 1 472 ? -12.328 -48.406 -11.414 1 92.75 472 ASN A CA 1
ATOM 3563 C C . ASN A 1 472 ? -11.367 -47.469 -10.688 1 92.75 472 ASN A C 1
ATOM 3565 O O . ASN A 1 472 ? -11.148 -47.625 -9.484 1 92.75 472 ASN A O 1
ATOM 3569 N N . LEU A 1 473 ? -10.711 -46.562 -11.531 1 95.75 473 LEU A N 1
ATOM 3570 C CA . LEU A 1 473 ? -9.656 -45.719 -10.961 1 95.75 473 LEU A CA 1
ATOM 3571 C C . LEU A 1 473 ? -10.188 -44.906 -9.789 1 95.75 473 LEU A C 1
ATOM 3573 O O . LEU A 1 473 ? -9.578 -44.875 -8.719 1 95.75 473 LEU A O 1
ATOM 3577 N N . PRO A 1 474 ? -11.383 -44.219 -9.867 1 95.12 474 PRO A N 1
ATOM 3578 C CA . PRO A 1 474 ? -11.898 -43.469 -8.727 1 95.12 474 PRO A CA 1
ATOM 3579 C C . PRO A 1 474 ? -12.078 -44.344 -7.477 1 95.12 474 PRO A C 1
ATOM 3581 O O . PRO A 1 474 ? -11.727 -43.906 -6.371 1 95.12 474 PRO A O 1
ATOM 3584 N N . ASP A 1 475 ? -12.539 -45.562 -7.633 1 94.88 475 ASP A N 1
ATOM 3585 C CA . ASP A 1 475 ? -12.719 -46.469 -6.508 1 94.88 475 ASP A CA 1
ATOM 3586 C C . ASP A 1 475 ? -11.375 -46.875 -5.918 1 94.88 475 ASP A C 1
ATOM 3588 O O . ASP A 1 475 ? -11.242 -47 -4.699 1 94.88 475 ASP A O 1
ATOM 3592 N N . TYR A 1 476 ? -10.5 -47.156 -6.777 1 95.5 476 TYR A N 1
ATOM 3593 C CA . TYR A 1 476 ? -9.148 -47.5 -6.352 1 95.5 476 TYR A CA 1
ATOM 3594 C C . TYR A 1 476 ? -8.562 -46.375 -5.492 1 95.5 476 TYR A C 1
ATOM 3596 O O . TYR A 1 476 ? -8.008 -46.656 -4.418 1 95.5 476 TYR A O 1
ATOM 3604 N N . LEU A 1 477 ? -8.703 -45.156 -5.957 1 94.19 477 LEU A N 1
ATOM 3605 C CA . LEU A 1 477 ? -8.156 -44 -5.219 1 94.19 477 LEU A CA 1
ATOM 3606 C C . LEU A 1 477 ? -8.867 -43.844 -3.877 1 94.19 477 LEU A C 1
ATOM 3608 O O . LEU A 1 477 ? -8.25 -43.438 -2.889 1 94.19 477 LEU A O 1
ATOM 3612 N N . ASP A 1 478 ? -10.117 -44.156 -3.816 1 93.19 478 ASP A N 1
ATOM 3613 C CA . ASP A 1 478 ? -10.828 -44.125 -2.541 1 93.19 478 ASP A CA 1
ATOM 3614 C C . ASP A 1 478 ? -10.172 -45.062 -1.523 1 93.19 478 ASP A C 1
ATOM 3616 O O . ASP A 1 478 ? -10.086 -44.719 -0.338 1 93.19 478 ASP A O 1
ATOM 3620 N N . ARG A 1 479 ? -9.773 -46.188 -1.97 1 92.88 479 ARG A N 1
ATOM 3621 C CA . ARG A 1 479 ? -9.094 -47.125 -1.087 1 92.88 479 ARG A CA 1
ATOM 3622 C C . ARG A 1 479 ? -7.734 -46.594 -0.65 1 92.88 479 ARG A C 1
ATOM 3624 O O . ARG A 1 479 ? -7.359 -46.719 0.518 1 92.88 479 ARG A O 1
ATOM 3631 N N . VAL A 1 480 ? -7.004 -46.031 -1.577 1 91.75 480 VAL A N 1
ATOM 3632 C CA . VAL A 1 480 ? -5.684 -45.469 -1.301 1 91.75 480 VAL A CA 1
ATOM 3633 C C . VAL A 1 480 ? -5.793 -44.406 -0.221 1 91.75 480 VAL A C 1
ATOM 3635 O O . VAL A 1 480 ? -4.961 -44.344 0.685 1 91.75 480 VAL A O 1
ATOM 3638 N N . PHE A 1 481 ? -6.844 -43.594 -0.336 1 90.44 481 PHE A N 1
ATOM 3639 C CA . PHE A 1 481 ? -6.938 -42.406 0.508 1 90.44 481 PHE A CA 1
ATOM 3640 C C . PHE A 1 481 ? -7.82 -42.688 1.722 1 90.44 481 PHE A C 1
ATOM 3642 O O . PHE A 1 481 ? -8.094 -41.781 2.51 1 90.44 481 PHE A O 1
ATOM 3649 N N . ALA A 1 482 ? -8.391 -43.844 1.886 1 87.19 482 ALA A N 1
ATOM 3650 C CA . ALA A 1 482 ? -9.281 -44.188 2.984 1 87.19 482 ALA A CA 1
ATOM 3651 C C . ALA A 1 482 ? -8.633 -43.906 4.336 1 87.19 482 ALA A C 1
ATOM 3653 O O . ALA A 1 482 ? -9.297 -43.469 5.273 1 87.19 482 ALA A O 1
ATOM 3654 N N . GLY A 1 483 ? -7.379 -44.156 4.547 1 77.94 483 GLY A N 1
ATOM 3655 C CA . GLY A 1 483 ? -6.715 -43.969 5.828 1 77.94 483 GLY A CA 1
ATOM 3656 C C . GLY A 1 483 ? -5.965 -42.656 5.926 1 77.94 483 GLY A C 1
ATOM 3657 O O . GLY A 1 483 ? -5.312 -42.375 6.934 1 77.94 483 GLY A O 1
ATOM 3658 N N . ALA A 1 484 ? -6.168 -41.875 4.902 1 77.56 484 ALA A N 1
ATOM 3659 C CA . ALA A 1 484 ? -5.402 -40.625 4.895 1 77.56 484 ALA A CA 1
ATOM 3660 C C . ALA A 1 484 ? -6.02 -39.625 5.844 1 77.56 484 ALA A C 1
ATOM 3662 O O . ALA A 1 484 ? -7.242 -39.531 5.98 1 77.56 484 ALA A O 1
ATOM 3663 N N . SER A 1 485 ? -5.191 -39 6.59 1 80.06 485 SER A N 1
ATOM 3664 C CA . SER A 1 485 ? -5.641 -37.875 7.414 1 80.06 485 SER A CA 1
ATOM 3665 C C . SER A 1 485 ? -5.98 -36.656 6.559 1 80.06 485 SER A C 1
ATOM 3667 O O . SER A 1 485 ? -5.098 -36.031 5.957 1 80.06 485 SER A O 1
ATOM 3669 N N . ILE A 1 486 ? -7.242 -36.469 6.234 1 83.75 486 ILE A N 1
ATOM 3670 C CA . ILE A 1 486 ? -7.762 -35.312 5.477 1 83.75 486 ILE A CA 1
ATOM 3671 C C . ILE A 1 486 ? -8.422 -34.344 6.43 1 83.75 486 ILE A C 1
ATOM 3673 O O . ILE A 1 486 ? -9.281 -34.688 7.234 1 83.75 486 ILE A O 1
ATOM 3677 N N . GLN A 1 487 ? -7.82 -33.188 6.449 1 89.12 487 GLN A N 1
ATOM 3678 C CA . GLN A 1 487 ? -8.453 -32.125 7.195 1 89.12 487 GLN A CA 1
ATOM 3679 C C . GLN A 1 487 ? -9.281 -31.219 6.277 1 89.12 487 GLN A C 1
ATOM 3681 O O . GLN A 1 487 ? -8.75 -30.609 5.344 1 89.12 487 GLN A O 1
ATOM 3686 N N . THR A 1 488 ? -10.562 -31.188 6.516 1 93.25 488 THR A N 1
ATOM 3687 C CA . THR A 1 488 ? -11.477 -30.422 5.684 1 93.25 488 THR A CA 1
ATOM 3688 C C . THR A 1 488 ? -12.07 -29.25 6.469 1 93.25 488 THR A C 1
ATOM 3690 O O . THR A 1 488 ? -12.422 -29.406 7.641 1 93.25 488 THR A O 1
ATOM 3693 N N . VAL A 1 489 ? -12.07 -28.109 5.816 1 95.5 489 VAL A N 1
ATOM 3694 C CA . VAL A 1 489 ? -12.688 -26.922 6.383 1 95.5 489 VAL A CA 1
ATOM 3695 C C . VAL A 1 489 ? -13.812 -26.438 5.465 1 95.5 489 VAL A C 1
ATOM 3697 O O . VAL A 1 489 ? -13.617 -26.297 4.258 1 95.5 489 VAL A O 1
ATOM 3700 N N . SER A 1 490 ? -14.977 -26.25 6.035 1 96.56 490 SER A N 1
ATOM 3701 C CA . SER A 1 490 ? -16.094 -25.656 5.309 1 96.56 490 SER A CA 1
ATOM 3702 C C . SER A 1 490 ? -16.156 -24.156 5.523 1 96.56 490 SER A C 1
ATOM 3704 O O . SER A 1 490 ? -15.859 -23.672 6.617 1 96.56 490 SER A O 1
ATOM 3706 N N . PRO A 1 491 ? -16.484 -23.469 4.492 1 96.44 491 PRO A N 1
ATOM 3707 C CA . PRO A 1 491 ? -16.609 -22.016 4.707 1 96.44 491 PRO A CA 1
ATOM 3708 C C . PRO A 1 491 ? -17.766 -21.656 5.629 1 96.44 491 PRO A C 1
ATOM 3710 O O . PRO A 1 491 ? -18.828 -22.297 5.574 1 96.44 491 PRO A O 1
ATOM 3713 N N . THR A 1 492 ? -17.594 -20.703 6.449 1 96.81 492 THR A N 1
ATOM 3714 C CA . THR A 1 492 ? -18.672 -20.188 7.289 1 96.81 492 THR A CA 1
ATOM 3715 C C . THR A 1 492 ? -19.438 -19.094 6.562 1 96.81 492 THR A C 1
ATOM 3717 O O . THR A 1 492 ? -18.906 -18.438 5.676 1 96.81 492 THR A O 1
ATOM 3720 N N . PRO A 1 493 ? -20.703 -18.938 6.949 1 97.62 493 PRO A N 1
ATOM 3721 C CA . PRO A 1 493 ? -21.453 -17.828 6.344 1 97.62 493 PRO A CA 1
ATOM 3722 C C . PRO A 1 493 ? -20.75 -16.484 6.512 1 97.62 493 PRO A C 1
ATOM 3724 O O . PRO A 1 493 ? -20.766 -15.656 5.594 1 97.62 493 PRO A O 1
ATOM 3727 N N . GLU A 1 494 ? -20.141 -16.266 7.598 1 97.62 494 GLU A N 1
ATOM 3728 C CA . GLU A 1 494 ? -19.438 -15.008 7.875 1 97.62 494 GLU A CA 1
ATOM 3729 C C . GLU A 1 494 ? -18.234 -14.828 6.941 1 97.62 494 GLU A C 1
ATOM 3731 O O . GLU A 1 494 ? -18.016 -13.734 6.41 1 97.62 494 GLU A O 1
ATOM 3736 N N . ASP A 1 495 ? -17.484 -15.859 6.738 1 96.94 495 ASP A N 1
ATOM 3737 C CA . ASP A 1 495 ? -16.328 -15.797 5.848 1 96.94 495 ASP A CA 1
ATOM 3738 C C . ASP A 1 495 ? -16.766 -15.555 4.402 1 96.94 495 ASP A C 1
ATOM 3740 O O . ASP A 1 495 ? -16.109 -14.82 3.666 1 96.94 495 ASP A O 1
ATOM 3744 N N . LEU A 1 496 ? -17.906 -16.219 4.031 1 98.06 496 LEU A N 1
ATOM 3745 C CA . LEU A 1 496 ? -18.406 -16.062 2.676 1 98.06 496 LEU A CA 1
ATOM 3746 C C . LEU A 1 496 ? -18.859 -14.625 2.434 1 98.06 496 LEU A C 1
ATOM 3748 O O . LEU A 1 496 ? -18.531 -14.031 1.401 1 98.06 496 LEU A O 1
ATOM 3752 N N . GLU A 1 497 ? -19.547 -14.078 3.385 1 98.38 497 GLU A N 1
ATOM 3753 C CA . GLU A 1 497 ? -20 -12.695 3.271 1 98.38 497 GLU A CA 1
ATOM 3754 C C . GLU A 1 497 ? -18.812 -11.727 3.291 1 98.38 497 GLU A C 1
ATOM 3756 O O . GLU A 1 497 ? -18.797 -10.75 2.541 1 98.38 497 GLU A O 1
ATOM 3761 N N . GLY A 1 498 ? -17.953 -11.93 4.215 1 98.56 498 GLY A N 1
ATOM 3762 C CA . GLY A 1 498 ? -16.75 -11.102 4.289 1 98.56 498 GLY A CA 1
ATOM 3763 C C . GLY A 1 498 ? -15.953 -11.094 2.998 1 98.56 498 GLY A C 1
ATOM 3764 O O . GLY A 1 498 ? -15.547 -10.031 2.525 1 98.56 498 GLY A O 1
ATOM 3765 N N . PHE A 1 499 ? -15.758 -12.219 2.432 1 98.62 499 PHE A N 1
ATOM 3766 C CA . PHE A 1 499 ? -15.016 -12.273 1.178 1 98.62 499 PHE A CA 1
ATOM 3767 C C . PHE A 1 499 ? -15.789 -11.586 0.061 1 98.62 499 PHE A C 1
ATOM 3769 O O . PHE A 1 499 ? -15.203 -10.93 -0.799 1 98.62 499 PHE A O 1
ATOM 3776 N N . ALA A 1 500 ? -17.062 -11.828 0.018 1 98.56 500 ALA A N 1
ATOM 3777 C CA . ALA A 1 500 ? -17.859 -11.164 -1.016 1 98.56 500 ALA A CA 1
ATOM 3778 C C . ALA A 1 500 ? -17.625 -9.656 -1.007 1 98.56 500 ALA A C 1
ATOM 3780 O O . ALA A 1 500 ? -17.516 -9.031 -2.064 1 98.56 500 ALA A O 1
ATOM 3781 N N . LYS A 1 501 ? -17.562 -9.039 0.176 1 98.44 501 LYS A N 1
ATOM 3782 C CA . LYS A 1 501 ? -17.281 -7.617 0.305 1 98.44 501 LYS A CA 1
ATOM 3783 C C . LYS A 1 501 ? -15.867 -7.293 -0.169 1 98.44 501 LYS A C 1
ATOM 3785 O O . LYS A 1 501 ? -15.656 -6.32 -0.896 1 98.44 501 LYS A O 1
ATOM 3790 N N . TYR 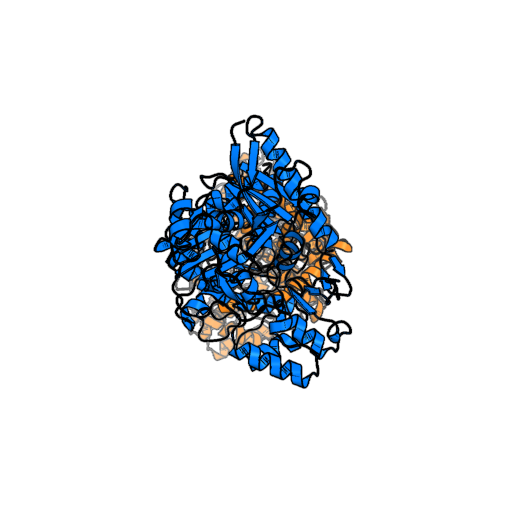A 1 502 ? -14.945 -8.055 0.251 1 98.69 502 TYR A N 1
ATOM 3791 C CA . TYR A 1 502 ? -13.57 -7.875 -0.186 1 98.69 502 TYR A CA 1
ATOM 3792 C C . TYR A 1 502 ? -13.453 -8 -1.701 1 98.69 502 TYR A C 1
ATOM 3794 O O . TYR A 1 502 ? -12.766 -7.207 -2.346 1 98.69 502 TYR A O 1
ATOM 3802 N N . TYR A 1 503 ? -14.133 -9.031 -2.215 1 98.69 503 TYR A N 1
ATOM 3803 C CA . TYR A 1 503 ? -14.133 -9.32 -3.643 1 98.69 503 TYR A CA 1
ATOM 3804 C C . TYR A 1 503 ? -14.641 -8.125 -4.441 1 98.69 503 TYR A C 1
ATOM 3806 O O . TYR A 1 503 ? -14.055 -7.754 -5.461 1 98.69 503 TYR A O 1
ATOM 3814 N N . SER A 1 504 ? -15.68 -7.559 -4.012 1 98.25 504 SER A N 1
ATOM 3815 C CA . SER A 1 504 ? -16.234 -6.371 -4.66 1 98.25 504 SER A CA 1
ATOM 3816 C C . SER A 1 504 ? -15.227 -5.227 -4.652 1 98.25 504 SER A C 1
ATOM 3818 O O . SER A 1 504 ? -15.062 -4.531 -5.66 1 98.25 504 SER A O 1
ATOM 3820 N N . ARG A 1 505 ? -14.586 -4.949 -3.557 1 98.19 505 ARG A N 1
ATOM 3821 C CA . ARG A 1 505 ? -13.562 -3.908 -3.465 1 98.19 505 ARG A CA 1
ATOM 3822 C C . ARG A 1 505 ? -12.398 -4.203 -4.395 1 98.19 505 ARG A C 1
ATOM 3824 O O . ARG A 1 505 ? -11.867 -3.299 -5.043 1 98.19 505 ARG A O 1
ATOM 3831 N N . TYR A 1 506 ? -11.984 -5.465 -4.371 1 98.56 506 TYR A N 1
ATOM 3832 C CA . TYR A 1 506 ? -10.891 -5.898 -5.23 1 98.56 506 TYR A CA 1
ATOM 3833 C C . TYR A 1 506 ? -11.18 -5.582 -6.691 1 98.56 506 TYR A C 1
ATOM 3835 O O . TYR A 1 506 ? -10.352 -4.977 -7.379 1 98.56 506 TYR A O 1
ATOM 3843 N N . LYS A 1 507 ? -12.297 -5.961 -7.18 1 97.88 507 LYS A N 1
ATOM 3844 C CA . LYS A 1 507 ? -12.688 -5.711 -8.562 1 97.88 507 LYS A CA 1
ATOM 3845 C C . LYS A 1 507 ? -12.734 -4.215 -8.859 1 97.88 507 LYS A C 1
ATOM 3847 O O . LYS A 1 507 ? -12.281 -3.771 -9.914 1 97.88 507 LYS A O 1
ATOM 3852 N N . ALA A 1 508 ? -13.258 -3.447 -7.949 1 97.81 508 ALA A N 1
ATOM 3853 C CA . ALA A 1 508 ? -13.305 -1.997 -8.117 1 97.81 508 ALA A CA 1
ATOM 3854 C C . ALA A 1 508 ? -11.898 -1.401 -8.172 1 97.81 508 ALA A C 1
ATOM 3856 O O . ALA A 1 508 ? -11.641 -0.475 -8.938 1 97.81 508 ALA A O 1
ATOM 3857 N N . ALA A 1 509 ? -11.016 -1.923 -7.383 1 98.12 509 ALA A N 1
ATOM 3858 C CA . ALA A 1 509 ? -9.656 -1.406 -7.25 1 98.12 509 ALA A CA 1
ATOM 3859 C C . ALA A 1 509 ? -8.836 -1.696 -8.508 1 98.12 509 ALA A C 1
ATOM 3861 O O . ALA A 1 509 ? -7.777 -1.103 -8.711 1 98.12 509 ALA A O 1
ATOM 3862 N N . LEU A 1 510 ? -9.289 -2.623 -9.352 1 97.94 510 LEU A N 1
ATOM 3863 C CA . LEU A 1 510 ? -8.547 -2.965 -10.562 1 97.94 510 LEU A CA 1
ATOM 3864 C C . LEU A 1 510 ? -8.406 -1.751 -11.469 1 97.94 510 LEU A C 1
ATOM 3866 O O . LEU A 1 510 ? -7.43 -1.64 -12.219 1 97.94 510 LEU A O 1
ATOM 3870 N N . ALA A 1 511 ? -9.352 -0.844 -11.438 1 97.56 511 ALA A N 1
ATOM 3871 C CA . ALA A 1 511 ? -9.219 0.393 -12.203 1 97.56 511 ALA A CA 1
ATOM 3872 C C . ALA A 1 511 ? -8.008 1.193 -11.75 1 97.56 511 ALA A C 1
ATOM 3874 O O . ALA A 1 511 ? -7.301 1.785 -12.578 1 97.56 511 ALA A O 1
ATOM 3875 N N . SER A 1 512 ? -7.848 1.301 -10.453 1 97.69 512 SER A N 1
ATOM 3876 C CA . SER A 1 512 ? -6.676 1.971 -9.898 1 97.69 512 SER A CA 1
ATOM 3877 C C . SER A 1 512 ? -5.387 1.271 -10.32 1 97.69 512 SER A C 1
ATOM 3879 O O . SER A 1 512 ? -4.391 1.927 -10.625 1 97.69 512 SER A O 1
ATOM 3881 N N . GLU A 1 513 ? -5.391 -0.056 -10.289 1 98.06 513 GLU A N 1
ATOM 3882 C CA . GLU A 1 513 ? -4.242 -0.831 -10.758 1 98.06 513 GLU A CA 1
ATOM 3883 C C . GLU A 1 513 ? -3.92 -0.517 -12.219 1 98.06 513 GLU A C 1
ATOM 3885 O O . GLU A 1 513 ? -2.752 -0.383 -12.586 1 98.06 513 GLU A O 1
ATOM 3890 N N . ARG A 1 514 ? -4.918 -0.43 -13.039 1 97.19 514 ARG A N 1
ATOM 3891 C CA . ARG A 1 514 ? -4.703 -0.107 -14.445 1 97.19 514 ARG A CA 1
ATOM 3892 C C . ARG A 1 514 ? -4.035 1.254 -14.602 1 97.19 514 ARG A C 1
ATOM 3894 O O . ARG A 1 514 ? -3.096 1.404 -15.383 1 97.19 514 ARG A O 1
ATOM 3901 N N . SER A 1 515 ? -4.5 2.264 -13.852 1 97.5 515 SER A N 1
ATOM 3902 C CA . SER A 1 515 ? -3.91 3.598 -13.891 1 97.5 515 SER A CA 1
ATOM 3903 C C . SER A 1 515 ? -2.461 3.576 -13.414 1 97.5 515 SER A C 1
ATOM 3905 O O . SER A 1 515 ? -1.61 4.273 -13.969 1 97.5 515 SER A O 1
ATOM 3907 N N . ALA A 1 516 ? -2.215 2.834 -12.367 1 97.12 516 ALA A N 1
ATOM 3908 C CA . ALA A 1 516 ? -0.858 2.725 -11.836 1 97.12 516 ALA A CA 1
ATOM 3909 C C . ALA A 1 516 ? 0.085 2.105 -12.859 1 97.12 516 ALA A C 1
ATOM 3911 O O . ALA A 1 516 ? 1.198 2.596 -13.062 1 97.12 516 ALA A O 1
ATOM 3912 N N . VAL A 1 517 ? -0.367 0.985 -13.469 1 95.19 517 VAL A N 1
ATOM 3913 C CA . VAL A 1 517 ? 0.443 0.292 -14.461 1 95.19 517 VAL A CA 1
ATOM 3914 C C . VAL A 1 517 ? 0.727 1.224 -15.641 1 95.19 517 VAL A C 1
ATOM 3916 O O . VAL A 1 517 ? 1.863 1.312 -16.109 1 95.19 517 VAL A O 1
ATOM 3919 N N . ASP A 1 518 ? -0.213 1.958 -16.078 1 94.5 518 ASP A N 1
ATOM 3920 C CA . ASP A 1 518 ? -0.061 2.893 -17.188 1 94.5 518 ASP A CA 1
ATOM 3921 C C . ASP A 1 518 ? 0.927 4.004 -16.844 1 94.5 518 ASP A C 1
ATOM 3923 O O . ASP A 1 518 ? 1.713 4.434 -17.688 1 94.5 518 ASP A O 1
ATOM 3927 N N . ALA A 1 519 ? 0.889 4.391 -15.602 1 94.12 519 ALA A N 1
ATOM 3928 C CA . ALA A 1 519 ? 1.649 5.566 -15.195 1 94.12 519 ALA A CA 1
ATOM 3929 C C . ALA A 1 519 ? 3.08 5.195 -14.82 1 94.12 519 ALA A C 1
ATOM 3931 O O . ALA A 1 519 ? 4.004 5.992 -14.992 1 94.12 519 ALA A O 1
ATOM 3932 N N . LEU A 1 520 ? 3.312 4.012 -14.336 1 94.75 520 LEU A N 1
ATOM 3933 C CA . LEU A 1 520 ? 4.57 3.76 -13.633 1 94.75 520 LEU A CA 1
ATOM 3934 C C . LEU A 1 520 ? 5.324 2.604 -14.281 1 94.75 520 LEU A C 1
ATOM 3936 O O . LEU A 1 520 ? 6.41 2.234 -13.82 1 94.75 520 LEU A O 1
ATOM 3940 N N . THR A 1 521 ? 4.68 1.855 -15.172 1 87.5 521 THR A N 1
ATOM 3941 C CA . THR A 1 521 ? 5.391 0.794 -15.875 1 87.5 521 THR A CA 1
ATOM 3942 C C . THR A 1 521 ? 5.727 1.227 -17.297 1 87.5 521 THR A C 1
ATOM 3944 O O . THR A 1 521 ? 5.051 2.082 -17.875 1 87.5 521 THR A O 1
ATOM 3947 N N . MET B 1 1 ? 13.883 42.062 48.5 1 44.69 1 MET B N 1
ATOM 3948 C CA . MET B 1 1 ? 13.43 40.938 47.719 1 44.69 1 MET B CA 1
ATOM 3949 C C . MET B 1 1 ? 13.773 41.125 46.219 1 44.69 1 MET B C 1
ATOM 3951 O O . MET B 1 1 ? 13.656 42.219 45.688 1 44.69 1 MET B O 1
ATOM 3955 N N . ASN B 1 2 ? 14.648 40.25 45.625 1 62.44 2 ASN B N 1
ATOM 3956 C CA . ASN B 1 2 ? 15.242 40.375 44.281 1 62.44 2 ASN B CA 1
ATOM 3957 C C . ASN B 1 2 ? 14.18 40.312 43.188 1 62.44 2 ASN B C 1
ATOM 3959 O O . ASN B 1 2 ? 13.539 39.281 43 1 62.44 2 ASN B O 1
ATOM 3963 N N . LYS B 1 3 ? 13.703 41.5 42.812 1 75.75 3 LYS B N 1
ATOM 3964 C CA . LYS B 1 3 ? 12.672 41.625 41.781 1 75.75 3 LYS B CA 1
ATOM 3965 C C . LYS B 1 3 ? 13.211 41.25 40.406 1 75.75 3 LYS B C 1
ATOM 3967 O O . LYS B 1 3 ? 14.273 41.719 40 1 75.75 3 LYS B O 1
ATOM 3972 N N . GLN B 1 4 ? 12.547 40.25 39.906 1 86.25 4 GLN B N 1
ATOM 3973 C CA . GLN B 1 4 ? 12.914 39.812 38.562 1 86.25 4 GLN B CA 1
ATOM 3974 C C . GLN B 1 4 ? 11.867 40.25 37.562 1 86.25 4 GLN B C 1
ATOM 3976 O O . GLN B 1 4 ? 10.68 39.969 37.688 1 86.25 4 GLN B O 1
ATOM 3981 N N . GLU B 1 5 ? 12.258 41 36.531 1 91.31 5 GLU B N 1
ATOM 3982 C CA . GLU B 1 5 ? 11.359 41.406 35.438 1 91.31 5 GLU B CA 1
ATOM 3983 C C . GLU B 1 5 ? 11.102 40.281 34.469 1 91.31 5 GLU B C 1
ATOM 3985 O O . GLU B 1 5 ? 12.047 39.688 33.938 1 91.31 5 GLU B O 1
ATOM 3990 N N . LEU B 1 6 ? 9.836 40 34.281 1 95.44 6 LEU B N 1
ATOM 3991 C CA . LEU B 1 6 ? 9.422 38.938 33.375 1 95.44 6 LEU B CA 1
ATOM 3992 C C . LEU B 1 6 ? 8.438 39.438 32.344 1 95.44 6 LEU B C 1
ATOM 3994 O O . LEU B 1 6 ? 7.879 40.531 32.5 1 95.44 6 LEU B O 1
ATOM 3998 N N . VAL B 1 7 ? 8.305 38.656 31.312 1 96.75 7 VAL B N 1
ATOM 3999 C CA . VAL B 1 7 ? 7.359 39 30.25 1 96.75 7 VAL B CA 1
ATOM 4000 C C . VAL B 1 7 ? 6.418 37.812 30.016 1 96.75 7 VAL B C 1
ATOM 4002 O O . VAL B 1 7 ? 6.848 36.656 30.031 1 96.75 7 VAL B O 1
ATOM 4005 N N . LEU B 1 8 ? 5.16 38.125 29.828 1 97.12 8 LEU B N 1
ATOM 4006 C CA . LEU B 1 8 ? 4.121 37.125 29.719 1 97.12 8 LEU B CA 1
ATOM 4007 C C . LEU B 1 8 ? 3.639 36.969 28.281 1 97.12 8 LEU B C 1
ATOM 4009 O O . LEU B 1 8 ? 3.273 37.969 27.641 1 97.12 8 LEU B O 1
ATOM 4013 N N . GLY B 1 9 ? 3.699 35.781 27.75 1 97.62 9 GLY B N 1
ATOM 4014 C CA . GLY B 1 9 ? 3.088 35.438 26.469 1 97.62 9 GLY B CA 1
ATOM 4015 C C . GLY B 1 9 ? 1.906 34.5 26.609 1 97.62 9 GLY B C 1
ATOM 4016 O O . GLY B 1 9 ? 1.973 33.531 27.344 1 97.62 9 GLY B O 1
ATOM 4017 N N . ILE B 1 10 ? 0.807 34.781 25.891 1 97.5 10 ILE B N 1
ATOM 4018 C CA . ILE B 1 10 ? -0.426 34 25.953 1 97.5 10 ILE B CA 1
ATOM 4019 C C . ILE B 1 10 ? -0.834 33.594 24.531 1 97.5 10 ILE B C 1
ATOM 4021 O O . ILE B 1 10 ? -0.799 34.406 23.609 1 97.5 10 ILE B O 1
ATOM 4025 N N . GLU B 1 11 ? -1.207 32.344 24.359 1 96.81 11 GLU B N 1
ATOM 4026 C CA . GLU B 1 11 ? -1.724 31.891 23.078 1 96.81 11 GLU B CA 1
ATOM 4027 C C . GLU B 1 11 ? -3.012 31.094 23.266 1 96.81 11 GLU B C 1
ATOM 4029 O O . GLU B 1 11 ? -3.02 30.062 23.938 1 96.81 11 GLU B O 1
ATOM 4034 N N . LEU B 1 12 ? -4.062 31.562 22.672 1 96.94 12 LEU B N 1
ATOM 4035 C CA . LEU B 1 12 ? -5.324 30.828 22.625 1 96.94 12 LEU B CA 1
ATOM 4036 C C . LEU B 1 12 ? -5.383 29.953 21.375 1 96.94 12 LEU B C 1
ATOM 4038 O O . LEU B 1 12 ? -5.977 30.328 20.359 1 96.94 12 LEU B O 1
ATOM 4042 N N . GLY B 1 13 ? -4.879 28.781 21.531 1 92.44 13 GLY B N 1
ATOM 4043 C CA . GLY B 1 13 ? -4.883 27.828 20.438 1 92.44 13 GLY B CA 1
ATOM 4044 C C . GLY B 1 13 ? -6.188 27.062 20.312 1 92.44 13 GLY B C 1
ATOM 4045 O O . GLY B 1 13 ? -7.105 27.266 21.109 1 92.44 13 GLY B O 1
ATOM 4046 N N . SER B 1 14 ? -6.289 26.125 19.391 1 88.56 14 SER B N 1
ATOM 4047 C CA . SER B 1 14 ? -7.52 25.406 19.078 1 88.56 14 SER B CA 1
ATOM 4048 C C . SER B 1 14 ? -7.82 24.359 20.156 1 88.56 14 SER B C 1
ATOM 4050 O O . SER B 1 14 ? -8.984 24.078 20.438 1 88.56 14 SER B O 1
ATOM 4052 N N . THR B 1 15 ? -6.723 23.766 20.781 1 87.31 15 THR B N 1
ATOM 4053 C CA . THR B 1 15 ? -6.977 22.703 21.734 1 87.31 15 THR B CA 1
ATOM 4054 C C . THR B 1 15 ? -6.484 23.094 23.125 1 87.31 15 THR B C 1
ATOM 4056 O O . THR B 1 15 ? -6.863 22.469 24.109 1 87.31 15 THR B O 1
ATOM 4059 N N . ARG B 1 16 ? -5.531 24.094 23.141 1 88.69 16 ARG B N 1
ATOM 4060 C CA . ARG B 1 16 ? -4.957 24.531 24.422 1 88.69 16 ARG B CA 1
ATOM 4061 C C . ARG B 1 16 ? -4.785 26.047 24.453 1 88.69 16 ARG B C 1
ATOM 4063 O O . ARG B 1 16 ? -4.434 26.656 23.438 1 88.69 16 ARG B O 1
ATOM 4070 N N . ILE B 1 17 ? -4.98 26.453 25.578 1 96.06 17 ILE B N 1
ATOM 4071 C CA . ILE B 1 17 ? -4.523 27.797 25.906 1 96.06 17 ILE B CA 1
ATOM 4072 C C . ILE B 1 17 ? -3.195 27.719 26.656 1 96.06 17 ILE B C 1
ATOM 4074 O O . ILE B 1 17 ? -3.123 27.141 27.75 1 96.06 17 ILE B O 1
ATOM 4078 N N . LYS B 1 18 ? -2.137 28.312 26.016 1 95.75 18 LYS B N 1
ATOM 4079 C CA . LYS B 1 18 ? -0.79 28.219 26.578 1 95.75 18 LYS B CA 1
ATOM 4080 C C . LYS B 1 18 ? -0.289 29.594 27.031 1 95.75 18 LYS B C 1
ATOM 4082 O O . LYS B 1 18 ? -0.557 30.594 26.375 1 95.75 18 LYS B O 1
ATOM 4087 N N . THR B 1 19 ? 0.408 29.562 28.172 1 96.62 19 THR B N 1
ATOM 4088 C CA . THR B 1 19 ? 1.061 30.766 28.672 1 96.62 19 THR B CA 1
ATOM 4089 C C . THR B 1 19 ? 2.52 30.484 29.016 1 96.62 19 THR B C 1
ATOM 4091 O O . THR B 1 19 ? 2.871 29.375 29.391 1 96.62 19 THR B O 1
ATOM 4094 N N . VAL B 1 20 ? 3.363 31.5 28.828 1 96.06 20 VAL B N 1
ATOM 4095 C CA . VAL B 1 20 ? 4.781 31.344 29.141 1 96.06 20 VAL B CA 1
ATOM 4096 C C . VAL B 1 20 ? 5.312 32.625 29.766 1 96.06 20 VAL B C 1
ATOM 4098 O O . VAL B 1 20 ? 4.871 33.719 29.422 1 96.06 20 VAL B O 1
ATOM 4101 N N . LEU B 1 21 ? 6.16 32.469 30.734 1 95.69 21 LEU B N 1
ATOM 4102 C CA . LEU B 1 21 ? 6.949 33.562 31.281 1 95.69 21 LEU B CA 1
ATOM 4103 C C . LEU B 1 21 ? 8.398 33.5 30.797 1 95.69 21 LEU B C 1
ATOM 4105 O O . LEU B 1 21 ? 9.008 32.406 30.859 1 95.69 21 LEU B O 1
ATOM 4109 N N . ILE B 1 22 ? 8.875 34.625 30.344 1 95.19 22 ILE B N 1
ATOM 4110 C CA . ILE B 1 22 ? 10.273 34.594 29.953 1 95.19 22 ILE B CA 1
ATOM 4111 C C . ILE B 1 22 ? 11.047 35.656 30.75 1 95.19 22 ILE B C 1
ATOM 4113 O O . ILE B 1 22 ? 10.469 36.656 31.203 1 95.19 22 ILE B O 1
ATOM 4117 N N . ASP B 1 23 ? 12.344 35.438 30.906 1 94.38 23 ASP B N 1
ATOM 4118 C CA . ASP B 1 23 ? 13.195 36.344 31.656 1 94.38 23 ASP B CA 1
ATOM 4119 C C . ASP B 1 23 ? 13.93 37.312 30.703 1 94.38 23 ASP B C 1
ATOM 4121 O O . ASP B 1 23 ? 13.562 37.438 29.531 1 94.38 23 ASP B O 1
ATOM 4125 N N . SER B 1 24 ? 14.875 38.031 31.266 1 92.44 24 SER B N 1
ATOM 4126 C CA . SER B 1 24 ? 15.57 39.094 30.5 1 92.44 24 SER B CA 1
ATOM 4127 C C . SER B 1 24 ? 16.469 38.469 29.438 1 92.44 24 SER B C 1
ATOM 4129 O O . SER B 1 24 ? 16.891 39.156 28.516 1 92.44 24 SER B O 1
ATOM 4131 N N . ASP B 1 25 ? 16.75 37.156 29.516 1 91.75 25 ASP B N 1
ATOM 4132 C CA . ASP B 1 25 ? 17.531 36.438 28.516 1 91.75 25 ASP B CA 1
ATOM 4133 C C . ASP B 1 25 ? 16.625 35.656 27.562 1 91.75 25 ASP B C 1
ATOM 4135 O O . ASP B 1 25 ? 17.094 34.781 26.859 1 91.75 25 ASP B O 1
ATOM 4139 N N . TRP B 1 26 ? 15.328 36 27.609 1 92.38 26 TRP B N 1
ATOM 4140 C CA . TRP B 1 26 ? 14.297 35.438 26.734 1 92.38 26 TRP B CA 1
ATOM 4141 C C . TRP B 1 26 ? 14.102 33.969 26.984 1 92.38 26 TRP B C 1
ATOM 4143 O O . TRP B 1 26 ? 13.594 33.25 26.125 1 92.38 26 TRP B O 1
ATOM 4153 N N . LYS B 1 27 ? 14.539 33.469 28.141 1 90.94 27 LYS B N 1
ATOM 4154 C CA . LYS B 1 27 ? 14.383 32.062 28.484 1 90.94 27 LYS B CA 1
ATOM 4155 C C . LYS B 1 27 ? 13.055 31.828 29.188 1 90.94 27 LYS B C 1
ATOM 4157 O O . LYS B 1 27 ? 12.672 32.594 30.078 1 90.94 27 LYS B O 1
ATOM 4162 N N . PRO B 1 28 ? 12.375 30.828 28.734 1 92.81 28 PRO B N 1
ATOM 4163 C CA . PRO B 1 28 ? 11.164 30.469 29.484 1 92.81 28 PRO B CA 1
ATOM 4164 C C . PRO B 1 28 ? 11.461 30.016 30.906 1 92.81 28 PRO B C 1
ATOM 4166 O O . PRO B 1 28 ? 12.367 29.203 31.125 1 92.81 28 PRO B O 1
ATOM 4169 N N . VAL B 1 29 ? 10.75 30.453 31.891 1 93.31 29 VAL B N 1
ATOM 4170 C CA . VAL B 1 29 ? 11.008 30.109 33.281 1 93.31 29 VAL B CA 1
ATOM 4171 C C . VAL B 1 29 ? 9.781 29.422 33.906 1 93.31 29 VAL B C 1
ATOM 4173 O O . VAL B 1 29 ? 9.891 28.75 34.906 1 93.31 29 VAL B O 1
ATOM 4176 N N . ALA B 1 30 ? 8.633 29.609 33.25 1 93.69 30 ALA B N 1
ATOM 4177 C CA . ALA B 1 30 ? 7.402 28.953 33.688 1 93.69 30 ALA B CA 1
ATOM 4178 C C . ALA B 1 30 ? 6.379 28.891 32.562 1 93.69 30 ALA B C 1
ATOM 4180 O O . ALA B 1 30 ? 6.391 29.734 31.656 1 93.69 30 ALA B O 1
ATOM 4181 N N . SER B 1 31 ? 5.562 27.922 32.625 1 94.94 31 SER B N 1
ATOM 4182 C CA . SER B 1 31 ? 4.5 27.781 31.641 1 94.94 31 SER B CA 1
ATOM 4183 C C . SER B 1 31 ? 3.199 27.328 32.281 1 94.94 31 SER B C 1
ATOM 4185 O O . SER B 1 31 ? 3.207 26.797 33.406 1 94.94 31 SER B O 1
ATOM 4187 N N . GLY B 1 32 ? 2.113 27.609 31.719 1 94.94 32 GLY B N 1
ATOM 4188 C CA . GLY B 1 32 ? 0.778 27.141 32.062 1 94.94 32 GLY B CA 1
ATOM 4189 C C . GLY B 1 32 ? -0.027 26.719 30.844 1 94.94 32 GLY B C 1
ATOM 4190 O O . GLY B 1 32 ? 0.338 27.031 29.719 1 94.94 32 GLY B O 1
ATOM 4191 N N . SER B 1 33 ? -1.066 25.969 31.125 1 95.06 33 SER B N 1
ATOM 4192 C CA . SER B 1 33 ? -1.902 25.516 30.016 1 95.06 33 SER B CA 1
ATOM 4193 C C . SER B 1 33 ? -3.316 25.203 30.484 1 95.06 33 SER B C 1
ATOM 4195 O O . SER B 1 33 ? -3.541 24.969 31.672 1 95.06 33 SER B O 1
ATOM 4197 N N . TYR B 1 34 ? -4.23 25.234 29.594 1 96.5 34 TYR B N 1
ATOM 4198 C CA . TYR B 1 34 ? -5.633 24.859 29.75 1 96.5 34 TYR B CA 1
ATOM 4199 C C . TYR B 1 34 ? -6.156 24.172 28.516 1 96.5 34 TYR B C 1
ATOM 4201 O O . TYR B 1 34 ? -6.086 24.719 27.406 1 96.5 34 TYR B O 1
ATOM 4209 N N . THR B 1 35 ? -6.645 22.938 28.703 1 95.38 35 THR B N 1
ATOM 4210 C CA . THR B 1 35 ? -7.176 22.172 27.578 1 95.38 35 THR B CA 1
ATOM 4211 C C . THR B 1 35 ? -8.656 22.484 27.359 1 95.38 35 THR B C 1
ATOM 4213 O O . THR B 1 35 ? -9.422 22.562 28.312 1 95.38 35 THR B O 1
ATOM 4216 N N . TRP B 1 36 ? -9.023 22.797 26.125 1 94.19 36 TRP B N 1
ATOM 4217 C CA . TRP B 1 36 ? -10.414 23.031 25.781 1 94.19 36 TRP B CA 1
ATOM 4218 C C . TRP B 1 36 ? -10.719 22.5 24.375 1 94.19 36 TRP B C 1
ATOM 4220 O O . TRP B 1 36 ? -9.828 22 23.688 1 94.19 36 TRP B O 1
ATOM 4230 N N . GLN B 1 37 ? -11.992 22.469 24.047 1 91.06 37 GLN B N 1
ATOM 4231 C CA . GLN B 1 37 ? -12.422 21.922 22.766 1 91.06 37 GLN B CA 1
ATOM 4232 C C . GLN B 1 37 ? -13.602 22.703 22.188 1 91.06 37 GLN B C 1
ATOM 4234 O O . GLN B 1 37 ? -14.477 23.141 22.938 1 91.06 37 GLN B O 1
ATOM 4239 N N . ASP B 1 38 ? -13.555 22.797 20.875 1 91.5 38 ASP B N 1
ATOM 4240 C CA . ASP B 1 38 ? -14.68 23.453 20.219 1 91.5 38 ASP B CA 1
ATOM 4241 C C . ASP B 1 38 ? -15.898 22.531 20.172 1 91.5 38 ASP B C 1
ATOM 4243 O O . ASP B 1 38 ? -15.797 21.344 20.484 1 91.5 38 ASP B O 1
ATOM 4247 N N . SER B 1 39 ? -17.031 23.094 19.922 1 92.62 39 SER B N 1
ATOM 4248 C CA . SER B 1 39 ? -18.297 22.375 19.75 1 92.62 39 SER B CA 1
ATOM 4249 C C . SER B 1 39 ? -19.188 23.031 18.703 1 92.62 39 SER B C 1
ATOM 4251 O O . SER B 1 39 ? -18.953 24.188 18.328 1 92.62 39 SER B O 1
ATOM 4253 N N . GLN B 1 40 ? -20.156 22.312 18.219 1 91.44 40 GLN B N 1
ATOM 4254 C CA . GLN B 1 40 ? -21.109 22.859 17.266 1 91.44 40 GLN B CA 1
ATOM 4255 C C . GLN B 1 40 ? -22.219 23.625 17.984 1 91.44 40 GLN B C 1
ATOM 4257 O O . GLN B 1 40 ? -22.859 23.094 18.891 1 91.44 40 GLN B O 1
ATOM 4262 N N . VAL B 1 41 ? -22.328 24.891 17.625 1 91.94 41 VAL B N 1
ATOM 4263 C CA . VAL B 1 41 ? -23.406 25.75 18.125 1 91.94 41 VAL B CA 1
ATOM 4264 C C . VAL B 1 41 ? -24.141 26.391 16.953 1 91.94 41 VAL B C 1
ATOM 4266 O O . VAL B 1 41 ? -23.547 27.172 16.188 1 91.94 41 VAL B O 1
ATOM 4269 N N . ASP B 1 42 ? -25.375 26.031 16.719 1 89 42 ASP B N 1
ATOM 4270 C CA . ASP B 1 42 ? -26.203 26.547 15.625 1 89 42 ASP B CA 1
ATOM 4271 C C . ASP B 1 42 ? -25.547 26.266 14.266 1 89 42 ASP B C 1
ATOM 4273 O O . ASP B 1 42 ? -25.516 27.141 13.398 1 89 42 ASP B O 1
ATOM 4277 N N . GLY B 1 43 ? -24.906 25.109 14.188 1 88.94 43 GLY B N 1
ATOM 4278 C CA . GLY B 1 43 ? -24.328 24.672 12.93 1 88.94 43 GLY B CA 1
ATOM 4279 C C . GLY B 1 43 ? -22.922 25.203 12.711 1 88.94 43 GLY B C 1
ATOM 4280 O O . GLY B 1 43 ? -22.297 24.922 11.688 1 88.94 43 GLY B O 1
ATOM 4281 N N . PHE B 1 44 ? -22.328 25.969 13.695 1 92.25 44 PHE B N 1
ATOM 4282 C CA . PHE B 1 44 ? -20.984 26.531 13.562 1 92.25 44 PHE B CA 1
ATOM 4283 C C . PHE B 1 44 ? -20.047 25.969 14.625 1 92.25 44 PHE B C 1
ATOM 4285 O O . PHE B 1 44 ? -20.453 25.766 15.773 1 92.25 44 PHE B O 1
ATOM 4292 N N . TRP B 1 45 ? -18.875 25.688 14.188 1 91.94 45 TRP B N 1
ATOM 4293 C CA . TRP B 1 45 ? -17.844 25.422 15.172 1 91.94 45 TRP B CA 1
ATOM 4294 C C . TRP B 1 45 ? -17.547 26.656 16.016 1 91.94 45 TRP B C 1
ATOM 4296 O O . TRP B 1 45 ? -17.328 27.75 15.484 1 91.94 45 TRP B O 1
ATOM 4306 N N . SER B 1 46 ? -17.531 26.469 17.359 1 96 46 SER B N 1
ATOM 4307 C CA . SER B 1 46 ? -17.438 27.625 18.25 1 96 46 SER B CA 1
ATOM 4308 C C . SER B 1 46 ? -16.766 27.266 19.562 1 96 46 SER B C 1
ATOM 4310 O O . SER B 1 46 ? -16.469 26.094 19.812 1 96 46 SER B O 1
ATOM 4312 N N . TYR B 1 47 ? -16.359 28.297 20.281 1 95.06 47 TYR B N 1
ATOM 4313 C CA . TYR B 1 47 ? -15.992 28.234 21.688 1 95.06 47 TYR B CA 1
ATOM 4314 C C . TYR B 1 47 ? -16.844 29.172 22.531 1 95.06 47 TYR B C 1
ATOM 4316 O O . TYR B 1 47 ? -17.141 30.297 22.109 1 95.06 47 TYR B O 1
ATOM 4324 N N . PRO B 1 48 ? -17.266 28.672 23.688 1 93.62 48 PRO B N 1
ATOM 4325 C CA . PRO B 1 48 ? -17.844 29.656 24.609 1 93.62 48 PRO B CA 1
ATOM 4326 C C . PRO B 1 48 ? -16.812 30.688 25.094 1 93.62 48 PRO B C 1
ATOM 4328 O O . PRO B 1 48 ? -15.727 30.312 25.547 1 93.62 48 PRO B O 1
ATOM 4331 N N . LEU B 1 49 ? -17.156 32 25.016 1 94.5 49 LEU B N 1
ATOM 4332 C CA . LEU B 1 49 ? -16.203 33.031 25.391 1 94.5 49 LEU B CA 1
ATOM 4333 C C . LEU B 1 49 ? -15.898 32.969 26.891 1 94.5 49 LEU B C 1
ATOM 4335 O O . LEU B 1 49 ? -14.797 33.312 27.312 1 94.5 49 LEU B O 1
ATOM 4339 N N . ASP B 1 50 ? -16.891 32.5 27.609 1 94.56 50 ASP B N 1
ATOM 4340 C CA . ASP B 1 50 ? -16.641 32.312 29.047 1 94.56 50 ASP B CA 1
ATOM 4341 C C . ASP B 1 50 ? -15.57 31.266 29.281 1 94.56 50 ASP B C 1
ATOM 4343 O O . ASP B 1 50 ? -14.797 31.359 30.234 1 94.56 50 ASP B O 1
ATOM 4347 N N . ASP B 1 51 ? -15.633 30.297 28.484 1 96.06 51 ASP B N 1
ATOM 4348 C CA . ASP B 1 51 ? -14.609 29.25 28.594 1 96.06 51 ASP B CA 1
ATOM 4349 C C . ASP B 1 51 ? -13.234 29.797 28.219 1 96.06 51 ASP B C 1
ATOM 4351 O O . ASP B 1 51 ? -12.227 29.422 28.812 1 96.06 51 ASP B O 1
ATOM 4355 N N . ALA B 1 52 ? -13.211 30.609 27.203 1 96.12 52 ALA B N 1
ATOM 4356 C CA . ALA B 1 52 ? -11.953 31.25 26.828 1 96.12 52 ALA B CA 1
ATOM 4357 C C . ALA B 1 52 ? -11.375 32.062 27.984 1 96.12 52 ALA B C 1
ATOM 4359 O O . ALA B 1 52 ? -10.18 31.984 28.266 1 96.12 52 ALA B O 1
ATOM 4360 N N . TRP B 1 53 ? -12.211 32.75 28.641 1 95.94 53 TRP B N 1
ATOM 4361 C CA . TRP B 1 53 ? -11.781 33.562 29.766 1 95.94 53 TRP B CA 1
ATOM 4362 C C . TRP B 1 53 ? -11.328 32.688 30.938 1 95.94 53 TRP B C 1
ATOM 4364 O O . TRP B 1 53 ? -10.281 32.969 31.531 1 95.94 53 TRP B O 1
ATOM 4374 N N . GLN B 1 54 ? -12.125 31.719 31.203 1 96.62 54 GLN B N 1
ATOM 4375 C CA . GLN B 1 54 ? -11.766 30.797 32.281 1 96.62 54 GLN B CA 1
ATOM 4376 C C . GLN B 1 54 ? -10.445 30.094 31.984 1 96.62 54 GLN B C 1
ATOM 4378 O O . GLN B 1 54 ? -9.625 29.891 32.875 1 96.62 54 GLN B O 1
ATOM 4383 N N . GLY B 1 55 ? -10.344 29.656 30.781 1 97.62 55 GLY B N 1
ATOM 4384 C CA . GLY B 1 55 ? -9.102 29.016 30.375 1 97.62 55 GLY B CA 1
ATOM 4385 C C . GLY B 1 55 ? -7.887 29.906 30.5 1 97.62 55 GLY B C 1
ATOM 4386 O O . GLY B 1 55 ? -6.82 29.453 30.922 1 97.62 55 GLY B O 1
ATOM 4387 N N . LEU B 1 56 ? -8.055 31.172 30.109 1 97.12 56 LEU B N 1
ATOM 4388 C CA . LEU B 1 56 ? -6.98 32.156 30.25 1 97.12 56 LEU B CA 1
ATOM 4389 C C . LEU B 1 56 ? -6.578 32.312 31.719 1 97.12 56 LEU B C 1
ATOM 4391 O O . LEU B 1 56 ? -5.395 32.25 32.031 1 97.12 56 LEU B O 1
ATOM 4395 N N . LYS B 1 57 ? -7.531 32.5 32.562 1 96.62 57 LYS B N 1
ATOM 4396 C CA . LYS B 1 57 ? -7.285 32.656 34 1 96.62 57 LYS B CA 1
ATOM 4397 C C . LYS B 1 57 ? -6.547 31.453 34.562 1 96.62 57 LYS B C 1
ATOM 4399 O O . LYS B 1 57 ? -5.531 31.609 35.25 1 96.62 57 LYS B O 1
ATOM 4404 N N . THR B 1 58 ? -7.094 30.328 34.188 1 97.62 58 THR B N 1
ATOM 4405 C CA . THR B 1 58 ? -6.516 29.094 34.688 1 97.62 58 THR B CA 1
ATOM 4406 C C . THR B 1 58 ? -5.074 28.938 34.219 1 97.62 58 THR B C 1
ATOM 4408 O O . THR B 1 58 ? -4.195 28.562 35 1 97.62 58 THR B O 1
ATOM 4411 N N . SER B 1 59 ? -4.84 29.172 33 1 97.19 59 SER B N 1
ATOM 4412 C CA . SER B 1 59 ? -3.5 29.016 32.438 1 97.19 59 SER B CA 1
ATOM 4413 C C . SER B 1 59 ? -2.516 29.984 33.094 1 97.19 59 SER B C 1
ATOM 4415 O O . SER B 1 59 ? -1.387 29.609 33.438 1 97.19 59 SER B O 1
ATOM 4417 N N . VAL B 1 60 ? -2.902 31.25 33.312 1 96.44 60 VAL B N 1
ATOM 4418 C CA . VAL B 1 60 ? -2.041 32.281 33.906 1 96.44 60 VAL B CA 1
ATOM 4419 C C . VAL B 1 60 ? -1.768 31.922 35.375 1 96.44 60 VAL B C 1
ATOM 4421 O O . VAL B 1 60 ? -0.628 32.031 35.844 1 96.44 60 VAL B O 1
ATOM 4424 N N . GLN B 1 61 ? -2.748 31.5 36.062 1 96.31 61 GLN B N 1
ATOM 4425 C CA . GLN B 1 61 ? -2.594 31.172 37.469 1 96.31 61 GLN B CA 1
ATOM 4426 C C . GLN B 1 61 ? -1.707 29.953 37.656 1 96.31 61 GLN B C 1
ATOM 4428 O O . GLN B 1 61 ? -0.882 29.906 38.562 1 96.31 61 GLN B O 1
ATOM 4433 N N . THR B 1 62 ? -1.97 28.984 36.781 1 96.44 62 THR B N 1
ATOM 4434 C CA . THR B 1 62 ? -1.108 27.812 36.812 1 96.44 62 THR B CA 1
ATOM 4435 C C . THR B 1 62 ? 0.344 28.203 36.562 1 96.44 62 THR B C 1
ATOM 4437 O O . THR B 1 62 ? 1.255 27.703 37.219 1 96.44 62 THR B O 1
ATOM 4440 N N . LEU B 1 63 ? 0.558 29.047 35.594 1 95.5 63 LEU B N 1
ATOM 4441 C CA . LEU B 1 63 ? 1.883 29.547 35.25 1 95.5 63 LEU B CA 1
ATOM 4442 C C . LEU B 1 63 ? 2.535 30.234 36.438 1 95.5 63 LEU B C 1
ATOM 4444 O O . LEU B 1 63 ? 3.705 30 36.75 1 95.5 63 LEU B O 1
ATOM 4448 N N . LEU B 1 64 ? 1.867 31.094 37.094 1 94.06 64 LEU B N 1
ATOM 4449 C CA . LEU B 1 64 ? 2.396 31.828 38.25 1 94.06 64 LEU B CA 1
ATOM 4450 C C . LEU B 1 64 ? 2.688 30.906 39.406 1 94.06 64 LEU B C 1
ATOM 4452 O O . LEU B 1 64 ? 3.672 31.094 40.125 1 94.06 64 LEU B O 1
ATOM 4456 N N . GLY B 1 65 ? 1.786 29.938 39.562 1 94.12 65 GLY B N 1
ATOM 4457 C CA . GLY B 1 65 ? 2.055 28.922 40.562 1 94.12 65 GLY B CA 1
ATOM 4458 C C . GLY B 1 65 ? 3.326 28.141 40.281 1 94.12 65 GLY B C 1
ATOM 4459 O O . GLY B 1 65 ? 4.113 27.875 41.219 1 94.12 65 GLY B O 1
ATOM 4460 N N . ASN B 1 66 ? 3.496 27.781 39.062 1 95.19 66 ASN B N 1
ATOM 4461 C CA . ASN B 1 66 ? 4.695 27.047 38.656 1 95.19 66 ASN B CA 1
ATOM 4462 C C . ASN B 1 66 ? 5.957 27.875 38.875 1 95.19 66 ASN B C 1
ATOM 4464 O O . ASN B 1 66 ? 6.992 27.344 39.281 1 95.19 66 ASN B O 1
ATOM 4468 N N . TYR B 1 67 ? 5.883 29.141 38.594 1 93.75 67 TYR B N 1
ATOM 4469 C CA . TYR B 1 67 ? 7.02 30.031 38.812 1 93.75 67 TYR B CA 1
ATOM 4470 C C . TYR B 1 67 ? 7.367 30.125 40.281 1 93.75 67 TYR B C 1
ATOM 4472 O O . TYR B 1 67 ? 8.539 30.078 40.656 1 93.75 67 TYR B O 1
ATOM 4480 N N . ALA B 1 68 ? 6.398 30.297 41.125 1 91.44 68 ALA B N 1
ATOM 4481 C CA . ALA B 1 68 ? 6.613 30.422 42.562 1 91.44 68 ALA B CA 1
ATOM 4482 C C . ALA B 1 68 ? 7.285 29.172 43.125 1 91.44 68 ALA B C 1
ATOM 4484 O O . ALA B 1 68 ? 8.094 29.25 44.031 1 91.44 68 ALA B O 1
ATOM 4485 N N . LYS B 1 69 ? 6.965 28.031 42.594 1 91.75 69 LYS B N 1
ATOM 4486 C CA . LYS B 1 69 ? 7.555 26.766 43.031 1 91.75 69 LYS B CA 1
ATOM 4487 C C . LYS B 1 69 ? 9.016 26.656 42.594 1 91.75 69 LYS B C 1
ATOM 4489 O O . LYS B 1 69 ? 9.859 26.172 43.344 1 91.75 69 LYS B O 1
ATOM 4494 N N . CYS B 1 70 ? 9.273 27.172 41.469 1 90.94 70 CYS B N 1
ATOM 4495 C CA . CYS B 1 70 ? 10.602 27.016 40.875 1 90.94 70 CYS B CA 1
ATOM 4496 C C . CYS B 1 70 ? 11.562 28.078 41.406 1 90.94 70 CYS B C 1
ATOM 4498 O O . CYS B 1 70 ? 12.766 27.844 41.5 1 90.94 70 CYS B O 1
ATOM 4500 N N . CYS B 1 71 ? 10.992 29.266 41.625 1 88.5 71 CYS B N 1
ATOM 4501 C CA . CYS B 1 71 ? 11.812 30.391 42.062 1 88.5 71 CYS B CA 1
ATOM 4502 C C . CYS B 1 71 ? 11.234 31.016 43.344 1 88.5 71 CYS B C 1
ATOM 4504 O O . CYS B 1 71 ? 10.914 32.219 43.344 1 88.5 71 CYS B O 1
ATOM 4506 N N . PRO B 1 72 ? 11.312 30.312 44.469 1 84 72 PRO B N 1
ATOM 4507 C CA . PRO B 1 72 ? 10.648 30.781 45.688 1 84 72 PRO B CA 1
ATOM 4508 C C . PRO B 1 72 ? 11.289 32.062 46.25 1 84 72 PRO B C 1
ATOM 4510 O O . PRO B 1 72 ? 10.617 32.844 46.906 1 84 72 PRO B O 1
ATOM 4513 N N . ASP B 1 73 ? 12.469 32.312 46 1 86.38 73 ASP B N 1
ATOM 4514 C CA . ASP B 1 73 ? 13.18 33.438 46.594 1 86.38 73 ASP B CA 1
ATOM 4515 C C . ASP B 1 73 ? 13.133 34.656 45.688 1 86.38 73 ASP B C 1
ATOM 4517 O O . ASP B 1 73 ? 13.766 35.688 45.969 1 86.38 73 ASP B O 1
ATOM 4521 N N . LYS B 1 74 ? 12.445 34.531 44.562 1 86.31 74 LYS B N 1
ATOM 4522 C CA . LYS B 1 74 ? 12.336 35.656 43.625 1 86.31 74 LYS B CA 1
ATOM 4523 C C . LYS B 1 74 ? 10.914 36.188 43.562 1 86.31 74 LYS B C 1
ATOM 4525 O O . LYS B 1 74 ? 9.953 35.406 43.625 1 86.31 74 LYS B O 1
ATOM 4530 N N . THR B 1 75 ? 10.82 37.5 43.594 1 83.06 75 THR B N 1
ATOM 4531 C CA . THR B 1 75 ? 9.523 38.125 43.406 1 83.06 75 THR B CA 1
ATOM 4532 C C . THR B 1 75 ? 9.305 38.531 41.969 1 83.06 75 THR B C 1
ATOM 4534 O O . THR B 1 75 ? 10.023 39.375 41.406 1 83.06 75 THR B O 1
ATOM 4537 N N . PRO B 1 76 ? 8.383 37.906 41.281 1 87.31 76 PRO B N 1
ATOM 4538 C CA . PRO B 1 76 ? 8.156 38.219 39.844 1 87.31 76 PRO B CA 1
ATOM 4539 C C . PRO B 1 76 ? 7.426 39.531 39.656 1 87.31 76 PRO B C 1
ATOM 4541 O O . PRO B 1 76 ? 6.539 39.875 40.438 1 87.31 76 PRO B O 1
ATOM 4544 N N . ARG B 1 77 ? 7.832 40.281 38.688 1 90.19 77 ARG B N 1
ATOM 4545 C CA . ARG B 1 77 ? 7.133 41.438 38.156 1 90.19 77 ARG B CA 1
ATOM 4546 C C . ARG B 1 77 ? 6.938 41.344 36.656 1 90.19 77 ARG B C 1
ATOM 4548 O O . ARG B 1 77 ? 7.906 41.25 35.906 1 90.19 77 ARG B O 1
ATOM 4555 N N . ILE B 1 78 ? 5.703 41.375 36.219 1 95.12 78 ILE B N 1
ATOM 4556 C CA . ILE B 1 78 ? 5.43 41.281 34.781 1 95.12 78 ILE B CA 1
ATOM 4557 C C . ILE B 1 78 ? 5.59 42.656 34.125 1 95.12 78 ILE B C 1
ATOM 4559 O O . ILE B 1 78 ? 4.789 43.562 34.375 1 95.12 78 ILE B O 1
ATOM 4563 N N . ALA B 1 79 ? 6.59 42.75 33.281 1 94.62 79 ALA B N 1
ATOM 4564 C CA . ALA B 1 79 ? 6.926 44.031 32.688 1 94.62 79 ALA B CA 1
ATOM 4565 C C . ALA B 1 79 ? 6.094 44.281 31.422 1 94.62 79 ALA B C 1
ATOM 4567 O O . ALA B 1 79 ? 5.891 45.438 31.031 1 94.62 79 ALA B O 1
ATOM 4568 N N . ALA B 1 80 ? 5.672 43.281 30.781 1 96.44 80 ALA B N 1
ATOM 4569 C CA . ALA B 1 80 ? 4.859 43.344 29.562 1 96.44 80 ALA B CA 1
ATOM 4570 C C . ALA B 1 80 ? 4.156 42 29.297 1 96.44 80 ALA B C 1
ATOM 4572 O O . ALA B 1 80 ? 4.547 40.969 29.844 1 96.44 80 ALA B O 1
ATOM 4573 N N . ALA B 1 81 ? 3.158 42.062 28.5 1 97.31 81 ALA B N 1
ATOM 4574 C CA . ALA B 1 81 ? 2.41 40.875 28.125 1 97.31 81 ALA B CA 1
ATOM 4575 C C . ALA B 1 81 ? 1.879 40.969 26.703 1 97.31 81 ALA B C 1
ATOM 4577 O O . ALA B 1 81 ? 1.882 42.031 26.109 1 97.31 81 ALA B O 1
ATOM 4578 N N . GLY B 1 82 ? 1.502 39.906 26.125 1 97.62 82 GLY B N 1
ATOM 4579 C CA . GLY B 1 82 ? 0.882 39.875 24.812 1 97.62 82 GLY B CA 1
ATOM 4580 C C . GLY B 1 82 ? -0.065 38.688 24.641 1 97.62 82 GLY B C 1
ATOM 4581 O O . GLY B 1 82 ? 0.052 37.688 25.344 1 97.62 82 GLY B O 1
ATOM 4582 N N . ILE B 1 83 ? -1.028 38.844 23.672 1 97.88 83 ILE B N 1
ATOM 4583 C CA . ILE B 1 83 ? -2.043 37.812 23.406 1 97.88 83 ILE B CA 1
ATOM 4584 C C . ILE B 1 83 ? -1.939 37.375 21.953 1 97.88 83 ILE B C 1
ATOM 4586 O O . ILE B 1 83 ? -1.92 38.188 21.031 1 97.88 83 ILE B O 1
ATOM 4590 N N . SER B 1 84 ? -1.814 36.125 21.812 1 97.19 84 SER B N 1
ATOM 4591 C CA . SER B 1 84 ? -1.976 35.5 20.5 1 97.19 84 SER B CA 1
ATOM 4592 C C . SER B 1 84 ? -3.145 34.531 20.484 1 97.19 84 SER B C 1
ATOM 4594 O O . SER B 1 84 ? -3.533 34 21.531 1 97.19 84 SER B O 1
ATOM 4596 N N . GLY B 1 85 ? -3.754 34.312 19.375 1 95.38 85 GLY B N 1
ATOM 4597 C CA . GLY B 1 85 ? -4.848 33.375 19.219 1 95.38 85 GLY B CA 1
ATOM 4598 C C . GLY B 1 85 ? -4.965 32.812 17.812 1 95.38 85 GLY B C 1
ATOM 4599 O O . GLY B 1 85 ? -4.23 33.219 16.906 1 95.38 85 GLY B O 1
ATOM 4600 N N . MET B 1 86 ? -5.871 31.828 17.719 1 94.12 86 MET B N 1
ATOM 4601 C CA . MET B 1 86 ? -6.172 31.297 16.391 1 94.12 86 MET B CA 1
ATOM 4602 C C . MET B 1 86 ? -6.578 32.438 15.445 1 94.12 86 MET B C 1
ATOM 4604 O O . MET B 1 86 ? -7.379 33.281 15.805 1 94.12 86 MET B O 1
ATOM 4608 N N . MET B 1 87 ? -5.992 32.375 14.266 1 93.25 87 MET B N 1
ATOM 4609 C CA . MET B 1 87 ? -6.273 33.469 13.312 1 93.25 87 MET B CA 1
ATOM 4610 C C . MET B 1 87 ? -7.695 33.344 12.781 1 93.25 87 MET B C 1
ATOM 4612 O O . MET B 1 87 ? -8.352 32.312 12.945 1 93.25 87 MET B O 1
ATOM 4616 N N . HIS B 1 88 ? -8.078 34.406 12.172 1 92 88 HIS B N 1
ATOM 4617 C CA . HIS B 1 88 ? -9.375 34.469 11.508 1 92 88 HIS B CA 1
ATOM 4618 C C . HIS B 1 88 ? -10.516 34.375 12.523 1 92 88 HIS B C 1
ATOM 4620 O O . HIS B 1 88 ? -10.312 34.656 13.711 1 92 88 HIS B O 1
ATOM 4626 N N . GLY B 1 89 ? -11.688 34.094 11.953 1 91.75 89 GLY B N 1
ATOM 4627 C CA . GLY B 1 89 ? -12.883 33.969 12.773 1 91.75 89 GLY B CA 1
ATOM 4628 C C . GLY B 1 89 ? -13.766 35.188 12.742 1 91.75 89 GLY B C 1
ATOM 4629 O O . GLY B 1 89 ? -13.398 36.219 12.148 1 91.75 89 GLY B O 1
ATOM 4630 N N . TYR B 1 90 ? -14.875 35.031 13.312 1 96.88 90 TYR B N 1
ATOM 4631 C CA . TYR B 1 90 ? -15.945 36.031 13.297 1 96.88 90 TYR B CA 1
ATOM 4632 C C . TYR B 1 90 ? -16.562 36.188 14.68 1 96.88 90 TYR B C 1
ATOM 4634 O O . TYR B 1 90 ? -17.266 35.281 15.156 1 96.88 90 TYR B O 1
ATOM 4642 N N . LEU B 1 91 ? -16.188 37.312 15.305 1 97.88 91 LEU B N 1
ATOM 4643 C CA . LEU B 1 91 ? -16.703 37.656 16.625 1 97.88 91 LEU B CA 1
ATOM 4644 C C . LEU B 1 91 ? -17.406 39 16.594 1 97.88 91 LEU B C 1
ATOM 4646 O O . LEU B 1 91 ? -16.797 40.031 16.891 1 97.88 91 LEU B O 1
ATOM 4650 N N . PRO B 1 92 ? -18.719 39 16.312 1 98.06 92 PRO B N 1
ATOM 4651 C CA . PRO B 1 92 ? -19.484 40.25 16.219 1 98.06 92 PRO B CA 1
ATOM 4652 C C . PRO B 1 92 ? -20.016 40.719 17.562 1 98.06 92 PRO B C 1
ATOM 4654 O O . PRO B 1 92 ? -20.625 39.938 18.312 1 98.06 92 PRO B O 1
ATOM 4657 N N . LEU B 1 93 ? -19.797 42 17.844 1 98.06 93 LEU B N 1
ATOM 4658 C CA . LEU B 1 93 ? -20.25 42.625 19.094 1 98.06 93 LEU B CA 1
ATOM 4659 C C . LEU B 1 93 ? -21.141 43.812 18.812 1 98.06 93 LEU B C 1
ATOM 4661 O O . LEU B 1 93 ? -20.984 44.5 17.797 1 98.06 93 LEU B O 1
ATOM 4665 N N . ASP B 1 94 ? -22.047 44.062 19.766 1 97.69 94 ASP B N 1
ATOM 4666 C CA . ASP B 1 94 ? -22.828 45.281 19.688 1 97.69 94 ASP B CA 1
ATOM 4667 C C . ASP B 1 94 ? -22.141 46.438 20.406 1 97.69 94 ASP B C 1
ATOM 4669 O O . ASP B 1 94 ? -20.984 46.281 20.844 1 97.69 94 ASP B O 1
ATOM 4673 N N . ALA B 1 95 ? -22.781 47.562 20.484 1 94.94 95 ALA B N 1
ATOM 4674 C CA . ALA B 1 95 ? -22.203 48.75 21.047 1 94.94 95 ALA B CA 1
ATOM 4675 C C . ALA B 1 95 ? -21.969 48.625 22.547 1 94.94 95 ALA B C 1
ATOM 4677 O O . ALA B 1 95 ? -21.219 49.375 23.141 1 94.94 95 ALA B O 1
ATOM 4678 N N . ARG B 1 96 ? -22.625 47.625 23.172 1 94.94 96 ARG B N 1
ATOM 4679 C CA . ARG B 1 96 ? -22.469 47.344 24.594 1 94.94 96 ARG B CA 1
ATOM 4680 C C . ARG B 1 96 ? -21.516 46.188 24.844 1 94.94 96 ARG B C 1
ATOM 4682 O O . ARG B 1 96 ? -21.438 45.656 25.953 1 94.94 96 ARG B O 1
ATOM 4689 N N . ASP B 1 97 ? -20.891 45.688 23.797 1 93.94 97 ASP B N 1
ATOM 4690 C CA . ASP B 1 97 ? -19.859 44.656 23.828 1 93.94 97 ASP B CA 1
ATOM 4691 C C . ASP B 1 97 ? -20.484 43.281 24.094 1 93.94 97 ASP B C 1
ATOM 4693 O O . ASP B 1 97 ? -19.812 42.406 24.625 1 93.94 97 ASP B O 1
ATOM 4697 N N . ASN B 1 98 ? -21.781 43.25 23.766 1 95.88 98 ASN B N 1
ATOM 4698 C CA . ASN B 1 98 ? -22.422 41.938 23.828 1 95.88 98 ASN B CA 1
ATOM 4699 C C . ASN B 1 98 ? -22.188 41.156 22.531 1 95.88 98 ASN B C 1
ATOM 4701 O O . ASN B 1 98 ? -22.219 41.719 21.438 1 95.88 98 ASN B O 1
ATOM 4705 N N . LEU B 1 99 ? -21.938 39.875 22.766 1 95.81 99 LEU B N 1
ATOM 4706 C CA . LEU B 1 99 ? -21.781 39 21.609 1 95.81 99 LEU B CA 1
ATOM 4707 C C . LEU B 1 99 ? -23.109 38.844 20.859 1 95.81 99 LEU B C 1
ATOM 4709 O O . LEU B 1 99 ? -24.141 38.531 21.469 1 95.81 99 LEU B O 1
ATOM 4713 N N . LEU B 1 100 ? -23.125 39.062 19.547 1 97.06 100 LEU B N 1
ATOM 4714 C CA . LEU B 1 100 ? -24.359 39.094 18.75 1 97.06 100 LEU B CA 1
ATOM 4715 C C . LEU B 1 100 ? -24.641 37.719 18.141 1 97.06 100 LEU B C 1
ATOM 4717 O O . LEU B 1 100 ? -25.781 37.406 17.812 1 97.06 100 LEU B O 1
ATOM 4721 N N . ALA B 1 101 ? -23.719 36.906 17.938 1 95.81 101 ALA B N 1
ATOM 4722 C CA . ALA B 1 101 ? -23.75 35.531 17.406 1 95.81 101 ALA B CA 1
ATOM 4723 C C . ALA B 1 101 ? -22.609 34.688 17.953 1 95.81 101 ALA B C 1
ATOM 4725 O O . ALA B 1 101 ? -21.578 35.25 18.391 1 95.81 101 ALA B O 1
ATOM 4726 N N . PRO B 1 102 ? -22.812 33.375 17.984 1 95.56 102 PRO B N 1
ATOM 4727 C CA . PRO B 1 102 ? -21.688 32.562 18.469 1 95.56 102 PRO B CA 1
ATOM 4728 C C . PRO B 1 102 ? -20.406 32.812 17.688 1 95.56 102 PRO B C 1
ATOM 4730 O O . PRO B 1 102 ? -20.438 33.031 16.484 1 95.56 102 PRO B O 1
ATOM 4733 N N . PHE B 1 103 ? -19.266 32.812 18.438 1 96.5 103 PHE B N 1
ATOM 4734 C CA . PHE B 1 103 ? -17.953 32.969 17.812 1 96.5 103 PHE B CA 1
ATOM 4735 C C . PHE B 1 103 ? -17.766 31.922 16.703 1 96.5 103 PHE B C 1
ATOM 4737 O O . PHE B 1 103 ? -17.828 30.719 16.953 1 96.5 103 PHE B O 1
ATOM 4744 N N . ARG B 1 104 ? -17.594 32.344 15.461 1 96.75 104 ARG B N 1
ATOM 4745 C CA . ARG B 1 104 ? -17.312 31.438 14.344 1 96.75 104 ARG B CA 1
ATOM 4746 C C . ARG B 1 104 ? -15.805 31.281 14.133 1 96.75 104 ARG B C 1
ATOM 4748 O O . ARG B 1 104 ? -15.148 32.188 13.625 1 96.75 104 ARG B O 1
ATOM 4755 N N . THR B 1 105 ? -15.289 30.109 14.438 1 95.25 105 THR B N 1
ATOM 4756 C CA . THR B 1 105 ? -13.852 29.891 14.391 1 95.25 105 THR B CA 1
ATOM 4757 C C . THR B 1 105 ? -13.375 29.75 12.945 1 95.25 105 THR B C 1
ATOM 4759 O O . THR B 1 105 ? -14.188 29.781 12.016 1 95.25 105 THR B O 1
ATOM 4762 N N . TRP B 1 106 ? -12.117 29.547 12.781 1 90.12 106 TRP B N 1
ATOM 4763 C CA . TRP B 1 106 ? -11.453 29.375 11.492 1 90.12 106 TRP B CA 1
ATOM 4764 C C . TRP B 1 106 ? -11.922 28.094 10.812 1 90.12 106 TRP B C 1
ATOM 4766 O O . TRP B 1 106 ? -11.781 27.922 9.602 1 90.12 106 TRP B O 1
ATOM 4776 N N . ARG B 1 107 ? -12.508 27.188 11.555 1 86.62 107 ARG B N 1
ATOM 4777 C CA . ARG B 1 107 ? -12.914 25.875 11.055 1 86.62 107 ARG B CA 1
ATOM 4778 C C . ARG B 1 107 ? -14.172 25.984 10.188 1 86.62 107 ARG B C 1
ATOM 4780 O O . ARG B 1 107 ? -14.523 25.047 9.477 1 86.62 107 ARG B O 1
ATOM 4787 N N . ASN B 1 108 ? -14.836 27.141 10.242 1 89.69 108 ASN B N 1
ATOM 4788 C CA . ASN B 1 108 ? -16.094 27.281 9.539 1 89.69 108 ASN B CA 1
ATOM 4789 C C . ASN B 1 108 ? -15.883 27.703 8.086 1 89.69 108 ASN B C 1
ATOM 4791 O O . ASN B 1 108 ? -15.562 28.844 7.805 1 89.69 108 ASN B O 1
ATOM 4795 N N . ASN B 1 109 ? -16.125 26.766 7.16 1 85.12 109 ASN B N 1
ATOM 4796 C CA . ASN B 1 109 ? -16.031 27.016 5.727 1 85.12 109 ASN B CA 1
ATOM 4797 C C . ASN B 1 109 ? -17.406 27.078 5.066 1 85.12 109 ASN B C 1
ATOM 4799 O O . ASN B 1 109 ? -17.641 26.391 4.074 1 85.12 109 ASN B O 1
ATOM 4803 N N . ARG B 1 110 ? -18.234 27.859 5.598 1 87.88 110 ARG B N 1
ATOM 4804 C CA . ARG B 1 110 ? -19.609 27.938 5.137 1 87.88 110 ARG B CA 1
ATOM 4805 C C . ARG B 1 110 ? -19.891 29.281 4.461 1 87.88 110 ARG B C 1
ATOM 4807 O O . ARG B 1 110 ? -21.016 29.781 4.492 1 87.88 110 ARG B O 1
ATOM 4814 N N . THR B 1 111 ? -18.891 29.875 3.934 1 94.38 111 THR B N 1
ATOM 4815 C CA . THR B 1 111 ? -19.047 31.188 3.326 1 94.38 111 THR B CA 1
ATOM 4816 C C . THR B 1 111 ? -18.656 31.156 1.851 1 94.38 111 THR B C 1
ATOM 4818 O O . THR B 1 111 ? -18.016 32.062 1.352 1 94.38 111 THR B O 1
ATOM 4821 N N . GLN B 1 112 ? -19.047 30.141 1.193 1 90.12 112 GLN B N 1
ATOM 4822 C CA . GLN B 1 112 ? -18.594 29.906 -0.179 1 90.12 112 GLN B CA 1
ATOM 4823 C C . GLN B 1 112 ? -19.016 31.062 -1.091 1 90.12 112 GLN B C 1
ATOM 4825 O O . GLN B 1 112 ? -18.203 31.578 -1.859 1 90.12 112 GLN B O 1
ATOM 4830 N N . LYS B 1 113 ? -20.328 31.438 -1.1 1 95.12 113 LYS B N 1
ATOM 4831 C CA . LYS B 1 113 ? -20.828 32.5 -1.953 1 95.12 113 LYS B CA 1
ATOM 4832 C C . LYS B 1 113 ? -20.094 33.812 -1.679 1 95.12 113 LYS B C 1
ATOM 4834 O O . LYS B 1 113 ? -19.641 34.5 -2.609 1 95.12 113 LYS B O 1
ATOM 4839 N N . ALA B 1 114 ? -19.922 34.156 -0.392 1 96.75 114 ALA B N 1
ATOM 4840 C CA . ALA B 1 114 ? -19.234 35.406 0.003 1 96.75 114 ALA B CA 1
ATOM 4841 C C . ALA B 1 114 ? -17.781 35.375 -0.43 1 96.75 114 ALA B C 1
ATOM 4843 O O . ALA B 1 114 ? -17.266 36.344 -0.956 1 96.75 114 ALA B O 1
ATOM 4844 N N . SER B 1 115 ? -17.141 34.281 -0.11 1 93.81 115 SER B N 1
ATOM 4845 C CA . SER B 1 115 ? -15.742 34.125 -0.465 1 93.81 115 SER B CA 1
ATOM 4846 C C . SER B 1 115 ? -15.523 34.312 -1.962 1 93.81 115 SER B C 1
ATOM 4848 O O . SER B 1 115 ? -14.633 35.062 -2.375 1 93.81 115 SER B O 1
ATOM 4850 N N . GLN B 1 116 ? -16.328 33.719 -2.773 1 92.38 116 GLN B N 1
ATOM 4851 C CA . GLN B 1 116 ? -16.203 33.812 -4.227 1 92.38 116 GLN B CA 1
ATOM 4852 C C . GLN B 1 116 ? -16.453 35.219 -4.727 1 92.38 116 GLN B C 1
ATOM 4854 O O . GLN B 1 116 ? -15.68 35.75 -5.516 1 92.38 116 GLN B O 1
ATOM 4859 N N . GLU B 1 117 ? -17.484 35.75 -4.301 1 96.19 117 GLU B N 1
ATOM 4860 C CA . GLU B 1 117 ? -17.859 37.094 -4.754 1 96.19 117 GLU B CA 1
ATOM 4861 C C . GLU B 1 117 ? -16.828 38.125 -4.344 1 96.19 117 GLU B C 1
ATOM 4863 O O . GLU B 1 117 ? -16.438 38.969 -5.152 1 96.19 117 GLU B O 1
ATOM 4868 N N . LEU B 1 118 ? -16.406 38.094 -3.104 1 96.06 118 LEU B N 1
ATOM 4869 C CA . LEU B 1 118 ? -15.43 39.062 -2.633 1 96.06 118 LEU B CA 1
ATOM 4870 C C . LEU B 1 118 ? -14.102 38.875 -3.373 1 96.06 118 LEU B C 1
ATOM 4872 O O . LEU B 1 118 ? -13.438 39.875 -3.695 1 96.06 118 LEU B O 1
ATOM 4876 N N . SER B 1 119 ? -13.711 37.656 -3.512 1 92.12 119 SER B N 1
ATOM 4877 C CA . SER B 1 119 ? -12.469 37.406 -4.238 1 92.12 119 SER B CA 1
ATOM 4878 C C . SER B 1 119 ? -12.516 38 -5.641 1 92.12 119 SER B C 1
ATOM 4880 O O . SER B 1 119 ? -11.523 38.562 -6.121 1 92.12 119 SER B O 1
ATOM 4882 N N . GLU B 1 120 ? -13.625 37.875 -6.273 1 92.38 120 GLU B N 1
ATOM 4883 C CA . GLU B 1 120 ? -13.812 38.438 -7.613 1 92.38 120 GLU B CA 1
ATOM 4884 C C . GLU B 1 120 ? -13.781 39.938 -7.586 1 92.38 120 GLU B C 1
ATOM 4886 O O . GLU B 1 120 ? -13.148 40.594 -8.43 1 92.38 120 GLU B O 1
ATOM 4891 N N . ILE B 1 121 ? -14.422 40.5 -6.617 1 94.19 121 ILE B N 1
ATOM 4892 C CA . ILE B 1 121 ? -14.539 41.969 -6.512 1 94.19 121 ILE B CA 1
ATOM 4893 C C . ILE B 1 121 ? -13.18 42.562 -6.18 1 94.19 121 ILE B C 1
ATOM 4895 O O . ILE B 1 121 ? -12.797 43.594 -6.75 1 94.19 121 ILE B O 1
ATOM 4899 N N . PHE B 1 122 ? -12.5 41.938 -5.227 1 92.19 122 PHE B N 1
ATOM 4900 C CA . PHE B 1 122 ? -11.219 42.469 -4.773 1 92.19 122 PHE B CA 1
ATOM 4901 C C . PHE B 1 122 ? -10.094 42.062 -5.727 1 92.19 122 PHE B C 1
ATOM 4903 O O . PHE B 1 122 ? -9.008 42.625 -5.691 1 92.19 122 PHE B O 1
ATOM 4910 N N . GLN B 1 123 ? -10.375 41 -6.586 1 87.25 123 GLN B N 1
ATOM 4911 C CA . GLN B 1 123 ? -9.297 40.375 -7.336 1 87.25 123 GLN B CA 1
ATOM 4912 C C . GLN B 1 123 ? -8.156 39.938 -6.41 1 87.25 123 GLN B C 1
ATOM 4914 O O . GLN B 1 123 ? -6.988 40.219 -6.688 1 87.25 123 GLN B O 1
ATOM 4919 N N . PHE B 1 124 ? -8.57 39.562 -5.309 1 85.81 124 PHE B N 1
ATOM 4920 C CA . PHE B 1 124 ? -7.762 39.062 -4.195 1 85.81 124 PHE B CA 1
ATOM 4921 C C . PHE B 1 124 ? -8.445 37.906 -3.5 1 85.81 124 PHE B C 1
ATOM 4923 O O . PHE B 1 124 ? -9.656 37.906 -3.291 1 85.81 124 PHE B O 1
ATOM 4930 N N . PRO B 1 125 ? -7.676 36.906 -3.25 1 86.69 125 PRO B N 1
ATOM 4931 C CA . PRO B 1 125 ? -8.328 35.75 -2.621 1 86.69 125 PRO B CA 1
ATOM 4932 C C . PRO B 1 125 ? -8.859 36.062 -1.225 1 86.69 125 PRO B C 1
ATOM 4934 O O . PRO B 1 125 ? -8.125 36.594 -0.381 1 86.69 125 PRO B O 1
ATOM 4937 N N . ILE B 1 126 ? -10.109 35.75 -1.028 1 91.44 126 ILE B N 1
ATOM 4938 C CA . ILE B 1 126 ? -10.734 35.844 0.287 1 91.44 126 ILE B CA 1
ATOM 4939 C C . ILE B 1 126 ? -11.164 34.438 0.749 1 91.44 126 ILE B C 1
ATOM 4941 O O . ILE B 1 126 ? -12.25 33.969 0.387 1 91.44 126 ILE B O 1
ATOM 4945 N N . PRO B 1 127 ? -10.359 33.844 1.631 1 87.69 127 PRO B N 1
ATOM 4946 C CA . PRO B 1 127 ? -10.734 32.5 2.123 1 87.69 127 PRO B CA 1
ATOM 4947 C C . PRO B 1 127 ? -12.047 32.531 2.9 1 87.69 127 PRO B C 1
ATOM 4949 O O . PRO B 1 127 ? -12.414 33.531 3.49 1 87.69 127 PRO B O 1
ATOM 4952 N N . GLN B 1 128 ? -12.695 31.312 2.916 1 89.5 128 GLN B N 1
ATOM 4953 C CA . GLN B 1 128 ? -14 31.172 3.566 1 89.5 128 GLN B CA 1
ATOM 4954 C C . GLN B 1 128 ? -13.891 31.422 5.066 1 89.5 128 GLN B C 1
ATOM 4956 O O . GLN B 1 128 ? -14.852 31.875 5.699 1 89.5 128 GLN B O 1
ATOM 4961 N N . ARG B 1 129 ? -12.742 31.234 5.625 1 91 129 ARG B N 1
ATOM 4962 C CA . ARG B 1 129 ? -12.562 31.297 7.07 1 91 129 ARG B CA 1
ATOM 4963 C C . ARG B 1 129 ? -12.305 32.719 7.535 1 91 129 ARG B C 1
ATOM 4965 O O . ARG B 1 129 ? -12.305 33 8.734 1 91 129 ARG B O 1
ATOM 4972 N N . TRP B 1 130 ? -12.117 33.688 6.629 1 95.06 130 TRP B N 1
ATOM 4973 C CA . TRP B 1 130 ? -11.812 35.062 6.988 1 95.06 130 TRP B CA 1
ATOM 4974 C C . TRP B 1 130 ? -13.023 35.719 7.633 1 95.06 130 TRP B C 1
ATOM 4976 O O . TRP B 1 130 ? -14.164 35.406 7.305 1 95.06 130 TRP B O 1
ATOM 4986 N N . SER B 1 131 ? -12.727 36.656 8.492 1 97.06 131 SER B N 1
ATOM 4987 C CA . SER B 1 131 ? -13.766 37.438 9.188 1 97.06 131 SER B CA 1
ATOM 4988 C C . SER B 1 131 ? -14.664 38.156 8.195 1 97.06 131 SER B C 1
ATOM 4990 O O . SER B 1 131 ? -15.883 38.188 8.359 1 97.06 131 SER B O 1
ATOM 4992 N N . ILE B 1 132 ? -14.109 38.656 7.137 1 97.44 132 ILE B N 1
ATOM 4993 C CA . ILE B 1 132 ? -14.875 39.5 6.207 1 97.44 132 ILE B CA 1
ATOM 4994 C C . ILE B 1 132 ? -15.781 38.594 5.355 1 97.44 132 ILE B C 1
ATOM 4996 O O . ILE B 1 132 ? -16.859 39.031 4.949 1 97.44 132 ILE B O 1
ATOM 5000 N N . ALA B 1 133 ? -15.305 37.438 5 1 96.56 133 ALA B N 1
ATOM 5001 C CA . ALA B 1 133 ? -16.172 36.5 4.297 1 96.56 133 ALA B CA 1
ATOM 5002 C C . ALA B 1 133 ? -17.391 36.156 5.145 1 96.56 133 ALA B C 1
ATOM 5004 O O . ALA B 1 133 ? -18.516 36.062 4.629 1 96.56 133 ALA B O 1
ATOM 5005 N N . HIS B 1 134 ? -17.156 35.906 6.414 1 97.31 134 HIS B N 1
ATOM 5006 C CA . HIS B 1 134 ? -18.266 35.594 7.316 1 97.31 134 HIS B CA 1
ATOM 5007 C C . HIS B 1 134 ? -19.219 36.781 7.426 1 97.31 134 HIS B C 1
ATOM 5009 O O . HIS B 1 134 ? -20.438 36.594 7.457 1 97.31 134 HIS B O 1
ATOM 5015 N N . LEU B 1 135 ? -18.719 37.969 7.535 1 98.25 135 LEU B N 1
ATOM 5016 C CA . LEU B 1 135 ? -19.578 39.156 7.605 1 98.25 135 LEU B CA 1
ATOM 5017 C C . LEU B 1 135 ? -20.422 39.312 6.344 1 98.25 135 LEU B C 1
ATOM 5019 O O . LEU B 1 135 ? -21.625 39.5 6.422 1 98.25 135 LEU B O 1
ATOM 5023 N N . TYR B 1 136 ? -19.734 39.188 5.215 1 98.44 136 TYR B N 1
ATOM 5024 C CA . TYR B 1 136 ? -20.453 39.375 3.955 1 98.44 136 TYR B CA 1
ATOM 5025 C C . TYR B 1 136 ? -21.484 38.281 3.764 1 98.44 136 TYR B C 1
ATOM 5027 O O . TYR B 1 136 ? -22.594 38.531 3.295 1 98.44 136 TYR B O 1
ATOM 5035 N N . GLU B 1 137 ? -21.125 37.062 4.109 1 97.94 137 GLU B N 1
ATOM 5036 C CA . GLU B 1 137 ? -22.078 35.969 4.043 1 97.94 137 GLU B CA 1
ATOM 5037 C C . GLU B 1 137 ? -23.297 36.25 4.926 1 97.94 137 GLU B C 1
ATOM 5039 O O . GLU B 1 137 ? -24.438 35.969 4.531 1 97.94 137 GLU B O 1
ATOM 5044 N N . ALA B 1 138 ? -23.094 36.75 6.109 1 97.56 138 ALA B N 1
ATOM 5045 C CA . ALA B 1 138 ? -24.172 37.094 7.027 1 97.56 138 ALA B CA 1
ATOM 5046 C C . ALA B 1 138 ? -25.062 38.156 6.434 1 97.56 138 ALA B C 1
ATOM 5048 O O . ALA B 1 138 ? -26.281 38.125 6.625 1 97.56 138 ALA B O 1
ATOM 5049 N N . ILE B 1 139 ? -24.469 39.094 5.766 1 97.94 139 ILE B N 1
ATOM 5050 C CA . ILE B 1 139 ? -25.219 40.156 5.109 1 97.94 139 ILE B CA 1
ATOM 5051 C C . ILE B 1 139 ? -26.078 39.594 3.986 1 97.94 139 ILE B C 1
ATOM 5053 O O . ILE B 1 139 ? -27.266 39.906 3.881 1 97.94 139 ILE B O 1
ATOM 5057 N N . LEU B 1 140 ? -25.438 38.719 3.18 1 97.5 140 LEU B N 1
ATOM 5058 C CA . LEU B 1 140 ? -26.156 38.094 2.086 1 97.5 140 LEU B CA 1
ATOM 5059 C C . LEU B 1 140 ? -27.328 37.281 2.611 1 97.5 140 LEU B C 1
ATOM 5061 O O . LEU B 1 140 ? -28.391 37.219 1.979 1 97.5 140 LEU B O 1
ATOM 5065 N N . ASN B 1 141 ? -27.125 36.719 3.74 1 96.69 141 ASN B N 1
ATOM 5066 C CA . ASN B 1 141 ? -28.156 35.875 4.34 1 96.69 141 ASN B CA 1
ATOM 5067 C C . ASN B 1 141 ? -29.156 36.688 5.164 1 96.69 141 ASN B C 1
ATOM 5069 O O . ASN B 1 141 ? -30.109 36.125 5.699 1 96.69 141 ASN B O 1
ATOM 5073 N N . LYS B 1 142 ? -28.938 37.844 5.34 1 96.38 142 LYS B N 1
ATOM 5074 C CA . LYS B 1 142 ? -29.797 38.719 6.133 1 96.38 142 LYS B CA 1
ATOM 5075 C C . LYS B 1 142 ? -29.922 38.219 7.566 1 96.38 142 LYS B C 1
ATOM 5077 O O . LYS B 1 142 ? -31.047 38.125 8.086 1 96.38 142 LYS B O 1
ATOM 5082 N N . GLU B 1 143 ? -28.781 37.875 8.062 1 96.69 143 GLU B N 1
ATOM 5083 C CA . GLU B 1 143 ? -28.812 37.406 9.445 1 96.69 143 GLU B CA 1
ATOM 5084 C C . GLU B 1 143 ? -29.219 38.531 10.398 1 96.69 143 GLU B C 1
ATOM 5086 O O . GLU B 1 143 ? -28.844 39.688 10.203 1 96.69 143 GLU B O 1
ATOM 5091 N N . SER B 1 144 ? -29.875 38.25 11.531 1 96.75 144 SER B N 1
ATOM 5092 C CA . SER B 1 144 ? -30.562 39.188 12.383 1 96.75 144 SER B CA 1
ATOM 5093 C C . SER B 1 144 ? -29.578 40.062 13.148 1 96.75 144 SER B C 1
ATOM 5095 O O . SER B 1 144 ? -29.906 41.188 13.539 1 96.75 144 SER B O 1
ATOM 5097 N N . HIS B 1 145 ? -28.375 39.594 13.344 1 97.38 145 HIS B N 1
ATOM 5098 C CA . HIS B 1 145 ? -27.453 40.312 14.203 1 97.38 145 HIS B CA 1
ATOM 5099 C C . HIS B 1 145 ? -26.75 41.438 13.438 1 97.38 145 HIS B C 1
ATOM 5101 O O . HIS B 1 145 ? -26.203 42.375 14.039 1 97.38 145 HIS B O 1
ATOM 5107 N N . VAL B 1 146 ? -26.766 41.469 12.117 1 97.69 146 VAL B N 1
ATOM 5108 C CA .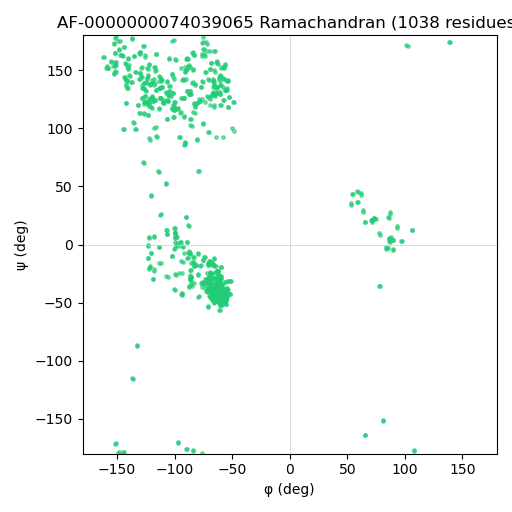 VAL B 1 146 ? -25.938 42.312 11.273 1 97.69 146 VAL B CA 1
ATOM 5109 C C . VAL B 1 146 ? -26.25 43.781 11.531 1 97.69 146 VAL B C 1
ATOM 5111 O O . VAL B 1 146 ? -25.344 44.625 11.711 1 97.69 146 VAL B O 1
ATOM 5114 N N . PRO B 1 147 ? -27.484 44.125 11.695 1 96.56 147 PRO B N 1
ATOM 5115 C CA . PRO B 1 147 ? -27.766 45.562 11.891 1 96.56 147 PRO B CA 1
ATOM 5116 C C . PRO B 1 147 ? -27.297 46.062 13.25 1 96.56 147 PRO B C 1
ATOM 5118 O O . PRO B 1 147 ? -27.203 47.281 13.461 1 96.56 147 PRO B O 1
ATOM 5121 N N . HIS B 1 148 ? -27.016 45.219 14.156 1 97.31 148 HIS B N 1
ATOM 5122 C CA . HIS B 1 148 ? -26.656 45.594 15.516 1 97.31 148 HIS B CA 1
ATOM 5123 C C . HIS B 1 148 ? -25.141 45.562 15.711 1 97.31 148 HIS B C 1
ATOM 5125 O O . HIS B 1 148 ? -24.656 45.844 16.812 1 97.31 148 HIS B O 1
ATOM 5131 N N . LEU B 1 149 ? -24.469 45.25 14.617 1 97.75 149 LEU B N 1
ATOM 5132 C CA . LEU B 1 149 ? -23.031 45.094 14.68 1 97.75 149 LEU B CA 1
ATOM 5133 C C . LEU B 1 149 ? -22.344 46.438 14.922 1 97.75 149 LEU B C 1
ATOM 5135 O O . LEU B 1 149 ? -22.578 47.406 14.195 1 97.75 149 LEU B O 1
ATOM 5139 N N . ALA B 1 150 ? -21.5 46.531 15.992 1 97.81 150 ALA B N 1
ATOM 5140 C CA . ALA B 1 150 ? -20.734 47.719 16.297 1 97.81 150 ALA B CA 1
ATOM 5141 C C . ALA B 1 150 ? -19.234 47.438 16.25 1 97.81 150 ALA B C 1
ATOM 5143 O O . ALA B 1 150 ? -18.438 48.344 15.977 1 97.81 150 ALA B O 1
ATOM 5144 N N . ARG B 1 151 ? -18.891 46.25 16.547 1 97.75 151 ARG B N 1
ATOM 5145 C CA . ARG B 1 151 ? -17.484 45.812 16.562 1 97.75 151 ARG B CA 1
ATOM 5146 C C . ARG B 1 151 ? -17.344 44.406 16.031 1 97.75 151 ARG B C 1
ATOM 5148 O O . ARG B 1 151 ? -18.188 43.531 16.281 1 97.75 151 ARG B O 1
ATOM 5155 N N . LEU B 1 152 ? -16.391 44.219 15.242 1 98.38 152 LEU B N 1
ATOM 5156 C CA . LEU B 1 152 ? -16.016 42.906 14.711 1 98.38 152 LEU B CA 1
ATOM 5157 C C . LEU B 1 152 ? -14.539 42.594 14.984 1 98.38 152 LEU B C 1
ATOM 5159 O O . LEU B 1 152 ? -13.664 43.438 14.688 1 98.38 152 LEU B O 1
ATOM 5163 N N . THR B 1 153 ? -14.234 41.531 15.641 1 97.94 153 THR B N 1
ATOM 5164 C CA . THR B 1 153 ? -12.844 41.219 15.961 1 97.94 153 THR B CA 1
ATOM 5165 C C . THR B 1 153 ? -12.625 39.688 15.992 1 97.94 153 THR B C 1
ATOM 5167 O O . THR B 1 153 ? -13.461 38.938 15.516 1 97.94 153 THR B O 1
ATOM 5170 N N . THR B 1 154 ? -11.469 39.281 16.281 1 97.62 154 THR B N 1
ATOM 5171 C CA . THR B 1 154 ? -11.062 37.875 16.422 1 97.62 154 THR B CA 1
ATOM 5172 C C . THR B 1 154 ? -10.961 37.5 17.891 1 97.62 154 THR B C 1
ATOM 5174 O O . THR B 1 154 ? -11.188 38.344 18.781 1 97.62 154 THR B O 1
ATOM 5177 N N . LEU B 1 155 ? -10.695 36.25 18.109 1 97.88 155 LEU B N 1
ATOM 5178 C CA . LEU B 1 155 ? -10.57 35.781 19.484 1 97.88 155 LEU B CA 1
ATOM 5179 C C . LEU B 1 155 ? -9.445 36.531 20.203 1 97.88 155 LEU B C 1
ATOM 5181 O O . LEU B 1 155 ? -9.625 36.969 21.344 1 97.88 155 LEU B O 1
ATOM 5185 N N . ALA B 1 156 ? -8.297 36.625 19.562 1 97.75 156 ALA B N 1
ATOM 5186 C CA . ALA B 1 156 ? -7.176 37.344 20.156 1 97.75 156 ALA B CA 1
ATOM 5187 C C . ALA B 1 156 ? -7.547 38.812 20.438 1 97.75 156 ALA B C 1
ATOM 5189 O O . ALA B 1 156 ? -7.215 39.344 21.5 1 97.75 156 ALA B O 1
ATOM 5190 N N . GLY B 1 157 ? -8.172 39.406 19.5 1 97.94 157 GLY B N 1
ATOM 5191 C CA . GLY B 1 157 ? -8.602 40.781 19.672 1 97.94 157 GLY B CA 1
ATOM 5192 C C . GLY B 1 157 ? -9.602 40.969 20.797 1 97.94 157 GLY B C 1
ATOM 5193 O O . GLY B 1 157 ? -9.555 41.938 21.531 1 97.94 157 GLY B O 1
ATOM 5194 N N . TYR B 1 158 ? -10.484 40.031 20.875 1 97.94 158 TYR B N 1
ATOM 5195 C CA . TYR B 1 158 ? -11.516 40.094 21.906 1 97.94 158 TYR B CA 1
ATOM 5196 C C . TYR B 1 158 ? -10.898 40 23.297 1 97.94 158 TYR B C 1
ATOM 5198 O O . TYR B 1 158 ? -11.234 40.781 24.188 1 97.94 158 TYR B O 1
ATOM 5206 N N . ILE B 1 159 ? -10.055 39.062 23.484 1 97.81 159 ILE B N 1
ATOM 5207 C CA . ILE B 1 159 ? -9.43 38.875 24.781 1 97.81 159 ILE B CA 1
ATOM 5208 C C . ILE B 1 159 ? -8.562 40.094 25.125 1 97.81 159 ILE B C 1
ATOM 5210 O O . ILE B 1 159 ? -8.523 40.531 26.266 1 97.81 159 ILE B O 1
ATOM 5214 N N . HIS B 1 160 ? -7.812 40.562 24.141 1 98.19 160 HIS B N 1
ATOM 5215 C CA . HIS B 1 160 ? -7.035 41.781 24.344 1 98.19 160 HIS B CA 1
ATOM 5216 C C . HIS B 1 160 ? -7.926 42.938 24.797 1 98.19 160 HIS B C 1
ATOM 5218 O O . HIS B 1 160 ? -7.57 43.688 25.719 1 98.19 160 HIS B O 1
ATOM 5224 N N . TYR B 1 161 ? -9.023 43.094 24.125 1 97.44 161 TYR B N 1
ATOM 5225 C CA . TYR B 1 161 ? -9.992 44.125 24.469 1 97.44 161 TYR B CA 1
ATOM 5226 C C . TYR B 1 161 ? -10.484 43.938 25.906 1 97.44 161 TYR B C 1
ATOM 5228 O O . TYR B 1 161 ? -10.602 44.906 26.656 1 97.44 161 TYR B O 1
ATOM 5236 N N . LYS B 1 162 ? -10.797 42.75 26.266 1 96.06 162 LYS B N 1
ATOM 5237 C CA . LYS B 1 162 ? -11.273 42.469 27.609 1 96.06 162 LYS B CA 1
ATOM 5238 C C . LYS B 1 162 ? -10.219 42.844 28.656 1 96.06 162 LYS B C 1
ATOM 5240 O O . LYS B 1 162 ? -10.555 43.25 29.766 1 96.06 162 LYS B O 1
ATOM 5245 N N . LEU B 1 163 ? -9.031 42.688 28.312 1 97 163 LEU B N 1
ATOM 5246 C CA . LEU B 1 163 ? -7.938 42.906 29.25 1 97 163 LEU B CA 1
ATOM 5247 C C . LEU B 1 163 ? -7.57 44.375 29.328 1 97 163 LEU B C 1
ATOM 5249 O O . LEU B 1 163 ? -7.125 44.875 30.359 1 97 163 LEU B O 1
ATOM 5253 N N . THR B 1 164 ? -7.688 45.125 28.25 1 97.5 164 THR B N 1
ATOM 5254 C CA . THR B 1 164 ? -7.066 46.438 28.188 1 97.5 164 THR B CA 1
ATOM 5255 C C . THR B 1 164 ? -8.117 47.531 27.906 1 97.5 164 THR B C 1
ATOM 5257 O O . THR B 1 164 ? -7.855 48.719 28.094 1 97.5 164 THR B O 1
ATOM 5260 N N . GLY B 1 165 ? -9.211 47.062 27.375 1 96.25 165 GLY B N 1
ATOM 5261 C CA . GLY B 1 165 ? -10.219 48.031 26.938 1 96.25 165 GLY B CA 1
ATOM 5262 C C . GLY B 1 165 ? -9.953 48.594 25.562 1 96.25 165 GLY B C 1
ATOM 5263 O O . GLY B 1 165 ? -10.773 49.344 25.016 1 96.25 165 GLY B O 1
ATOM 5264 N N . ARG B 1 166 ? -8.883 48.219 24.953 1 97.38 166 ARG B N 1
ATOM 5265 C CA . ARG B 1 166 ? -8.547 48.75 23.625 1 97.38 166 ARG B CA 1
ATOM 5266 C C . ARG B 1 166 ? -8.891 47.75 22.531 1 97.38 166 ARG B C 1
ATOM 5268 O O . ARG B 1 166 ? -8.531 46.594 22.609 1 97.38 166 ARG B O 1
ATOM 5275 N N . PHE B 1 167 ? -9.586 48.25 21.531 1 97.69 167 PHE B N 1
ATOM 5276 C CA . PHE B 1 167 ? -10.016 47.469 20.391 1 97.69 167 PHE B CA 1
ATOM 5277 C C . PHE B 1 167 ? -8.977 47.531 19.266 1 97.69 167 PHE B C 1
ATOM 5279 O O . PHE B 1 167 ? -9.086 48.375 18.359 1 97.69 167 PHE B O 1
ATOM 5286 N N . ALA B 1 168 ? -7.941 46.625 19.328 1 97.88 168 ALA B N 1
ATOM 5287 C CA . ALA B 1 168 ? -6.785 46.719 18.438 1 97.88 168 ALA B CA 1
ATOM 5288 C C . ALA B 1 168 ? -6.316 45.312 18.016 1 97.88 168 ALA B C 1
ATOM 5290 O O . ALA B 1 168 ? -6.617 44.344 18.688 1 97.88 168 ALA B O 1
ATOM 5291 N N . LEU B 1 169 ? -5.66 45.219 16.906 1 98.31 169 LEU B N 1
ATOM 5292 C CA . LEU B 1 169 ? -4.98 44.031 16.422 1 98.31 169 LEU B CA 1
ATOM 5293 C C . LEU B 1 169 ? -3.582 44.375 15.922 1 98.31 169 LEU B C 1
ATOM 5295 O O . LEU B 1 169 ? -3.328 45.5 15.5 1 98.31 169 LEU B O 1
ATOM 5299 N N . GLY B 1 170 ? -2.721 43.406 16.094 1 98.06 170 GLY B N 1
ATOM 5300 C CA . GLY B 1 170 ? -1.466 43.531 15.359 1 98.06 170 GLY B CA 1
ATOM 5301 C C . GLY B 1 170 ? -1.617 43.281 13.875 1 98.06 170 GLY B C 1
ATOM 5302 O O . GLY B 1 170 ? -2.676 42.844 13.414 1 98.06 170 GLY B O 1
ATOM 5303 N N . ILE B 1 171 ? -0.562 43.5 13.18 1 97.44 171 ILE B N 1
ATOM 5304 C CA . ILE B 1 171 ? -0.562 43.469 11.727 1 97.44 171 ILE B CA 1
ATOM 5305 C C . ILE B 1 171 ? -0.885 42.062 11.219 1 97.44 171 ILE B C 1
ATOM 5307 O O . ILE B 1 171 ? -1.699 41.906 10.312 1 97.44 171 ILE B O 1
ATOM 5311 N N . ASN B 1 172 ? -0.261 41.094 11.734 1 97.31 172 ASN B N 1
ATOM 5312 C CA . ASN B 1 172 ? -0.473 39.719 11.305 1 97.31 172 ASN B CA 1
ATOM 5313 C C . ASN B 1 172 ? -1.928 39.281 11.477 1 97.31 172 ASN B C 1
ATOM 5315 O O . ASN B 1 172 ? -2.539 38.75 10.555 1 97.31 172 ASN B O 1
ATOM 5319 N N . GLU B 1 173 ? -2.469 39.469 12.641 1 97.5 173 GLU B N 1
ATOM 5320 C CA . GLU B 1 173 ? -3.844 39.094 12.93 1 97.5 173 GLU B CA 1
ATOM 5321 C C . GLU B 1 173 ? -4.832 39.844 12.062 1 97.5 173 GLU B C 1
ATOM 5323 O O . GLU B 1 173 ? -5.793 39.281 11.539 1 97.5 173 GLU B O 1
ATOM 5328 N N . ALA B 1 174 ? -4.59 41.125 11.883 1 98 174 ALA B N 1
ATOM 5329 C CA . ALA B 1 174 ? -5.457 41.938 11.047 1 98 174 ALA B CA 1
ATOM 5330 C C . ALA B 1 174 ? -5.492 41.438 9.609 1 98 174 ALA B C 1
ATOM 5332 O O . ALA B 1 174 ? -6.539 41.469 8.961 1 98 174 ALA B O 1
ATOM 5333 N N . SER B 1 175 ? -4.395 41 9.172 1 96.62 175 SER B N 1
ATOM 5334 C CA . SER B 1 175 ? -4.285 40.531 7.793 1 96.62 175 SER B CA 1
ATOM 5335 C C . SER B 1 175 ? -5.082 39.25 7.574 1 96.62 175 SER B C 1
ATOM 5337 O O . SER B 1 175 ? -5.379 38.875 6.438 1 96.62 175 SER B O 1
ATOM 5339 N N . GLY B 1 176 ? -5.477 38.594 8.602 1 94.62 176 GLY B N 1
ATOM 5340 C CA . GLY B 1 176 ? -6.328 37.406 8.516 1 94.62 176 GLY B CA 1
ATOM 5341 C C . GLY B 1 176 ? -7.809 37.75 8.547 1 94.62 176 GLY B C 1
ATOM 5342 O O . GLY B 1 176 ? -8.648 36.875 8.297 1 94.62 176 GLY B O 1
ATOM 5343 N N . MET B 1 177 ? -8.078 38.969 8.883 1 96.5 177 MET B N 1
ATOM 5344 C CA . MET B 1 177 ? -9.461 39.438 8.953 1 96.5 177 MET B CA 1
ATOM 5345 C C . MET B 1 177 ? -9.867 40.094 7.648 1 96.5 177 MET B C 1
ATOM 5347 O O . MET B 1 177 ? -10.992 39.906 7.172 1 96.5 177 MET B O 1
ATOM 5351 N N . PHE B 1 178 ? -9.023 40.875 7.109 1 96.88 178 PHE B N 1
ATOM 5352 C CA . PHE B 1 178 ? -9.203 41.719 5.922 1 96.88 178 PHE B CA 1
ATOM 5353 C C . PHE B 1 178 ? -7.863 42.062 5.293 1 96.88 178 PHE B C 1
ATOM 5355 O O . PHE B 1 178 ? -6.852 42.156 5.992 1 96.88 178 PHE B O 1
ATOM 5362 N N . PRO B 1 179 ? -7.852 42.312 3.938 1 94.88 179 PRO B N 1
ATOM 5363 C CA . PRO B 1 179 ? -6.578 42.625 3.291 1 94.88 179 PRO B CA 1
ATOM 5364 C C . PRO B 1 179 ? -5.902 43.844 3.902 1 94.88 179 PRO B C 1
ATOM 5366 O O . PRO B 1 179 ? -6.523 44.906 4.016 1 94.88 179 PRO B O 1
ATOM 5369 N N . VAL B 1 180 ? -4.68 43.656 4.332 1 95.5 180 VAL B N 1
ATOM 5370 C CA . VAL B 1 180 ? -3.836 44.719 4.867 1 95.5 180 VAL B CA 1
ATOM 5371 C C . VAL B 1 180 ? -2.779 45.125 3.836 1 95.5 180 VAL B C 1
ATOM 5373 O O . VAL B 1 180 ? -2.221 44.25 3.154 1 95.5 180 VAL B O 1
ATOM 5376 N N . ASP B 1 181 ? -2.578 46.406 3.676 1 92.94 181 ASP B N 1
ATOM 5377 C CA . ASP B 1 181 ? -1.562 46.938 2.764 1 92.94 181 ASP B CA 1
ATOM 5378 C C . ASP B 1 181 ? -0.182 46.938 3.414 1 92.94 181 ASP B C 1
ATOM 5380 O O . ASP B 1 181 ? 0.051 47.625 4.398 1 92.94 181 ASP B O 1
ATOM 5384 N N . PRO B 1 182 ? 0.755 46.219 2.879 1 90 182 PRO B N 1
ATOM 5385 C CA . PRO B 1 182 ? 2.088 46.125 3.482 1 90 182 PRO B CA 1
ATOM 5386 C C . PRO B 1 182 ? 2.799 47.469 3.516 1 90 182 PRO B C 1
ATOM 5388 O O . PRO B 1 182 ? 3.691 47.688 4.34 1 90 182 PRO B O 1
ATOM 5391 N N . GLU B 1 183 ? 2.445 48.375 2.707 1 90.75 183 GLU B N 1
ATOM 5392 C CA . GLU B 1 183 ? 3.082 49.688 2.646 1 90.75 183 GLU B CA 1
ATOM 5393 C C . GLU B 1 183 ? 2.564 50.594 3.748 1 90.75 183 GLU B C 1
ATOM 5395 O O . GLU B 1 183 ? 3.348 51.25 4.422 1 90.75 183 GLU B O 1
ATOM 5400 N N . THR B 1 184 ? 1.291 50.594 3.924 1 93.69 184 THR B N 1
ATOM 5401 C CA . THR B 1 184 ? 0.7 51.5 4.902 1 93.69 184 THR B CA 1
ATOM 5402 C C . THR B 1 184 ? 0.527 50.781 6.25 1 93.69 184 THR B C 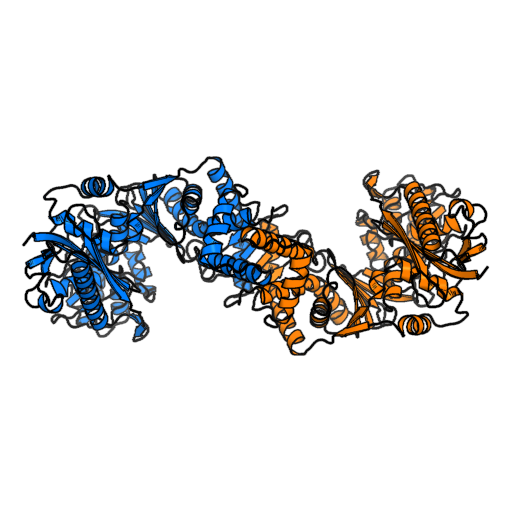1
ATOM 5404 O O . THR B 1 184 ? 0.273 51.438 7.266 1 93.69 184 THR B O 1
ATOM 5407 N N . MET B 1 185 ? 0.628 49.5 6.312 1 94.12 185 MET B N 1
ATOM 5408 C CA . MET B 1 185 ? 0.556 48.688 7.508 1 94.12 185 MET B CA 1
ATOM 5409 C C . MET B 1 185 ? -0.814 48.781 8.172 1 94.12 185 MET B C 1
ATOM 5411 O O . MET B 1 185 ? -0.917 48.812 9.398 1 94.12 185 MET B O 1
ATOM 5415 N N . THR B 1 186 ? -1.766 49.031 7.395 1 96.44 186 THR B N 1
ATOM 5416 C CA . THR B 1 186 ? -3.16 49.031 7.82 1 96.44 186 THR B CA 1
ATOM 5417 C C . THR B 1 186 ? -4.066 48.5 6.715 1 96.44 186 THR B C 1
ATOM 5419 O O . THR B 1 186 ? -3.586 48.062 5.672 1 96.44 186 THR B O 1
ATOM 5422 N N . TYR B 1 187 ? -5.43 48.469 6.961 1 97.88 187 TYR B N 1
ATOM 5423 C CA . TYR B 1 187 ? -6.383 47.906 6.016 1 97.88 187 TYR B CA 1
ATOM 5424 C C . TYR B 1 187 ? -6.266 48.562 4.652 1 97.88 187 TYR B C 1
ATOM 5426 O O . TYR B 1 187 ? -6.133 49.812 4.562 1 97.88 187 TYR B O 1
ATOM 5434 N N . ASN B 1 188 ? -6.219 47.781 3.613 1 96.38 188 ASN B N 1
ATOM 5435 C CA . ASN B 1 188 ? -6.105 48.281 2.248 1 96.38 188 ASN B CA 1
ATOM 5436 C C . ASN B 1 188 ? -7.281 49.188 1.884 1 96.38 188 ASN B C 1
ATOM 5438 O O . ASN B 1 188 ? -8.414 48.719 1.788 1 96.38 188 ASN B O 1
ATOM 5442 N N . THR B 1 189 ? -6.98 50.375 1.566 1 97.38 189 THR B N 1
ATOM 5443 C CA . THR B 1 189 ? -7.996 51.406 1.364 1 97.38 189 THR B CA 1
ATOM 5444 C C . THR B 1 189 ? -8.859 51.062 0.148 1 97.38 189 THR B C 1
ATOM 5446 O O . THR B 1 189 ? -10.062 51.312 0.154 1 97.38 189 THR B O 1
ATOM 5449 N N . THR B 1 190 ? -8.266 50.562 -0.861 1 96.75 190 THR B N 1
ATOM 5450 C CA . THR B 1 190 ? -9.008 50.219 -2.07 1 96.75 190 THR B CA 1
ATOM 5451 C C . THR B 1 190 ? -10.086 49.188 -1.767 1 96.75 190 THR B C 1
ATOM 5453 O O . THR B 1 190 ? -11.234 49.344 -2.172 1 96.75 190 THR B O 1
ATOM 5456 N N . TYR B 1 191 ? -9.703 48.188 -1.094 1 96.75 191 TYR B N 1
ATOM 5457 C CA . TYR B 1 191 ? -10.641 47.125 -0.783 1 96.75 191 TYR B CA 1
ATOM 5458 C C . TYR B 1 191 ? -11.688 47.594 0.219 1 96.75 191 TYR B C 1
ATOM 5460 O O . TYR B 1 191 ? -12.844 47.156 0.173 1 96.75 191 TYR B O 1
ATOM 5468 N N . VAL B 1 192 ? -11.297 48.469 1.121 1 98.25 192 VAL B N 1
ATOM 5469 C CA . VAL B 1 192 ? -12.242 49.062 2.074 1 98.25 192 VAL B CA 1
ATOM 5470 C C . VAL B 1 192 ? -13.344 49.781 1.324 1 98.25 192 VAL B C 1
ATOM 5472 O O . VAL B 1 192 ? -14.531 49.625 1.629 1 98.25 192 VAL B O 1
ATOM 5475 N N . ASN B 1 193 ? -12.93 50.531 0.367 1 98.19 193 ASN B N 1
ATOM 5476 C CA . ASN B 1 193 ? -13.898 51.281 -0.418 1 98.19 193 ASN B CA 1
ATOM 5477 C C . ASN B 1 193 ? -14.836 50.375 -1.192 1 98.19 193 ASN B C 1
ATOM 5479 O O . ASN B 1 193 ? -16.047 50.625 -1.271 1 98.19 193 ASN B O 1
ATOM 5483 N N . LEU B 1 194 ? -14.305 49.344 -1.724 1 97.81 194 LEU B N 1
ATOM 5484 C CA . LEU B 1 194 ? -15.109 48.375 -2.463 1 97.81 194 LEU B CA 1
ATOM 5485 C C . LEU B 1 194 ? -16.109 47.688 -1.538 1 97.81 194 LEU B C 1
ATOM 5487 O O . LEU B 1 194 ? -17.266 47.5 -1.901 1 97.81 194 LEU B O 1
ATOM 5491 N N . PHE B 1 195 ? -15.656 47.344 -0.417 1 98.25 195 PHE B N 1
ATOM 5492 C CA . PHE B 1 195 ? -16.547 46.656 0.524 1 98.25 195 PHE B CA 1
ATOM 5493 C C . PHE B 1 195 ? -17.625 47.625 1.025 1 98.25 195 PHE B C 1
ATOM 5495 O O . PHE B 1 195 ? -18.781 47.219 1.196 1 98.25 195 PHE B O 1
ATOM 5502 N N . ASP B 1 196 ? -17.25 48.844 1.292 1 98.12 196 ASP B N 1
ATOM 5503 C CA . ASP B 1 196 ? -18.219 49.844 1.754 1 98.12 196 ASP B CA 1
ATOM 5504 C C . ASP B 1 196 ? -19.328 50.031 0.725 1 98.12 196 ASP B C 1
ATOM 5506 O O . ASP B 1 196 ? -20.469 50.281 1.087 1 98.12 196 ASP B O 1
ATOM 5510 N N . SER B 1 197 ? -18.984 49.938 -0.523 1 97.94 197 SER B N 1
ATOM 5511 C CA . SER B 1 197 ? -20 50.031 -1.565 1 97.94 197 SER B CA 1
ATOM 5512 C C . SER B 1 197 ? -21 48.875 -1.441 1 97.94 197 SER B C 1
ATOM 5514 O O . SER B 1 197 ? -22.188 49.062 -1.713 1 97.94 197 SER B O 1
ATOM 5516 N N . LEU B 1 198 ? -20.484 47.719 -1.133 1 97.31 198 LEU B N 1
ATOM 5517 C CA . LEU B 1 198 ? -21.359 46.594 -0.91 1 97.31 198 LEU B CA 1
ATOM 5518 C C . LEU B 1 198 ? -22.25 46.812 0.304 1 97.31 198 LEU B C 1
ATOM 5520 O O . LEU B 1 198 ? -23.422 46.438 0.294 1 97.31 198 LEU B O 1
ATOM 5524 N N . LEU B 1 199 ? -21.656 47.406 1.3 1 96.81 199 LEU B N 1
ATOM 5525 C CA . LEU B 1 199 ? -22.422 47.688 2.512 1 96.81 199 LEU B CA 1
ATOM 5526 C C . LEU B 1 199 ? -23.547 48.688 2.223 1 96.81 199 LEU B C 1
ATOM 5528 O O . LEU B 1 199 ? -24.641 48.562 2.758 1 96.81 199 LEU B O 1
ATOM 5532 N N . GLU B 1 200 ? -23.266 49.625 1.436 1 96.62 200 GLU B N 1
ATOM 5533 C CA . GLU B 1 200 ? -24.25 50.625 1.054 1 96.62 200 GLU B CA 1
ATOM 5534 C C . GLU B 1 200 ? -25.406 49.969 0.293 1 96.62 200 GLU B C 1
ATOM 5536 O O . GLU B 1 200 ? -26.578 50.281 0.558 1 96.62 200 GLU B O 1
ATOM 5541 N N . LYS B 1 201 ? -25.062 49.094 -0.647 1 95.5 201 LYS B N 1
ATOM 5542 C CA . LYS B 1 201 ? -26.062 48.406 -1.436 1 95.5 201 LYS B CA 1
ATOM 5543 C C . LYS B 1 201 ? -26.953 47.531 -0.546 1 95.5 201 LYS B C 1
ATOM 5545 O O . LYS B 1 201 ? -28.141 47.344 -0.846 1 95.5 201 LYS B O 1
ATOM 5550 N N . ALA B 1 202 ? -26.391 47.094 0.532 1 96.38 202 ALA B N 1
ATOM 5551 C CA . ALA B 1 202 ? -27.125 46.219 1.443 1 96.38 202 ALA B CA 1
ATOM 5552 C C . ALA B 1 202 ? -27.844 47.031 2.52 1 96.38 202 ALA B C 1
ATOM 5554 O O . ALA B 1 202 ? -28.594 46.469 3.318 1 96.38 202 ALA B O 1
ATOM 5555 N N . ASN B 1 203 ? -27.641 48.281 2.629 1 95.88 203 ASN B N 1
ATOM 5556 C CA . ASN B 1 203 ? -28.266 49.219 3.557 1 95.88 203 ASN B CA 1
ATOM 5557 C C . ASN B 1 203 ? -27.969 48.875 5.008 1 95.88 203 ASN B C 1
ATOM 5559 O O . ASN B 1 203 ? -28.875 48.781 5.836 1 95.88 203 ASN B O 1
ATOM 5563 N N . VAL B 1 204 ? -26.719 48.531 5.246 1 95.69 204 VAL B N 1
ATOM 5564 C CA . VAL B 1 204 ? -26.312 48.312 6.625 1 95.69 204 VAL B CA 1
ATOM 5565 C C . VAL B 1 204 ? -25.891 49.625 7.273 1 95.69 204 VAL B C 1
ATOM 5567 O O . VAL B 1 204 ? -25.406 50.531 6.59 1 95.69 204 VAL B O 1
ATOM 5570 N N . PRO B 1 205 ? -26 49.812 8.586 1 95.31 205 PRO B N 1
ATOM 5571 C CA . PRO B 1 205 ? -25.859 51.094 9.25 1 95.31 205 PRO B CA 1
ATOM 5572 C C . PRO B 1 205 ? -24.422 51.438 9.633 1 95.31 205 PRO B C 1
ATOM 5574 O O . PRO B 1 205 ? -24.188 52.219 10.555 1 95.31 205 PRO B O 1
ATOM 5577 N N . PHE B 1 206 ? -23.484 50.781 9.094 1 97 206 PHE B N 1
ATOM 5578 C CA . PHE B 1 206 ? -22.094 51.031 9.453 1 97 206 PHE B CA 1
ATOM 5579 C C . PHE B 1 206 ? -21.203 50.969 8.219 1 97 206 PHE B C 1
ATOM 5581 O O . PHE B 1 206 ? -21.594 50.438 7.188 1 97 206 PHE B O 1
ATOM 5588 N N . ARG B 1 207 ? -19.969 51.594 8.336 1 97.69 207 ARG B N 1
ATOM 5589 C CA . ARG B 1 207 ? -18.875 51.406 7.402 1 97.69 207 ARG B CA 1
ATOM 5590 C C . ARG B 1 207 ? -17.859 50.406 7.945 1 97.69 207 ARG B C 1
ATOM 5592 O O . ARG B 1 207 ? -17.812 50.156 9.148 1 97.69 207 ARG B O 1
ATOM 5599 N N . LEU B 1 208 ? -17.125 49.906 7.059 1 98.12 208 LEU B N 1
ATOM 5600 C CA . LEU B 1 208 ? -16.25 48.781 7.43 1 98.12 208 LEU B CA 1
ATOM 5601 C C . LEU B 1 208 ? -15.281 49.219 8.523 1 98.12 208 LEU B C 1
ATOM 5603 O O . LEU B 1 208 ? -15.133 48.5 9.531 1 98.12 208 LEU B O 1
ATOM 5607 N N . LEU B 1 209 ? -14.648 50.375 8.352 1 97.75 209 LEU B N 1
ATOM 5608 C CA . LEU B 1 209 ? -13.602 50.781 9.281 1 97.75 209 LEU B CA 1
ATOM 5609 C C . LEU B 1 209 ? -14.203 51.219 10.617 1 97.75 209 LEU B C 1
ATOM 5611 O O . LEU B 1 209 ? -13.484 51.344 11.617 1 97.75 209 LEU B O 1
ATOM 5615 N N . ASP B 1 210 ? -15.547 51.406 10.742 1 96.69 210 ASP B N 1
ATOM 5616 C CA . ASP B 1 210 ? -16.234 51.688 12 1 96.69 210 ASP B CA 1
ATOM 5617 C C . ASP B 1 210 ? -16.234 50.469 12.922 1 96.69 210 ASP B C 1
ATOM 5619 O O . ASP B 1 210 ? -16.328 50.625 14.141 1 96.69 210 ASP B O 1
ATOM 5623 N N . ILE B 1 211 ? -16.156 49.406 12.312 1 97.81 211 ILE B N 1
ATOM 5624 C CA . ILE B 1 211 ? -16.438 48.219 13.133 1 97.81 211 ILE B CA 1
ATOM 5625 C C . ILE B 1 211 ? -15.164 47.375 13.289 1 97.81 211 ILE B C 1
ATOM 5627 O O . ILE B 1 211 ? -15.094 46.5 14.148 1 97.81 211 ILE B O 1
ATOM 5631 N N . LEU B 1 212 ? -14.117 47.594 12.453 1 98.31 212 LEU B N 1
ATOM 5632 C CA . LEU B 1 212 ? -12.891 46.812 12.539 1 98.31 212 LEU B CA 1
ATOM 5633 C C . LEU B 1 212 ? -11.953 47.375 13.594 1 98.31 212 LEU B C 1
ATOM 5635 O O . LEU B 1 212 ? -11.977 48.594 13.859 1 98.31 212 LEU B O 1
ATOM 5639 N N . PRO B 1 213 ? -11.148 46.562 14.203 1 98.19 213 PRO B N 1
ATOM 5640 C CA . PRO B 1 213 ? -10.18 47.062 15.172 1 98.19 213 PRO B CA 1
ATOM 5641 C C . PRO B 1 213 ? -9.078 47.906 14.531 1 98.19 213 PRO B C 1
ATOM 5643 O O . PRO B 1 213 ? -8.797 47.75 13.344 1 98.19 213 PRO B O 1
ATOM 5646 N N . GLU B 1 214 ? -8.508 48.75 15.383 1 97.94 214 GLU B N 1
ATOM 5647 C CA . GLU B 1 214 ? -7.32 49.5 14.953 1 97.94 214 GLU B CA 1
ATOM 5648 C C . GLU B 1 214 ? -6.141 48.562 14.719 1 97.94 214 GLU B C 1
ATOM 5650 O O . GLU B 1 214 ? -5.922 47.625 15.484 1 97.94 214 GLU B O 1
ATOM 5655 N N . VAL B 1 215 ? -5.398 48.812 13.602 1 98.31 215 VAL B N 1
ATOM 5656 C CA . VAL B 1 215 ? -4.203 48 13.336 1 98.31 215 VAL B CA 1
ATOM 5657 C C . VAL B 1 215 ? -2.979 48.719 13.922 1 98.31 215 VAL B C 1
ATOM 5659 O O . VAL B 1 215 ? -2.734 49.875 13.633 1 98.31 215 VAL B O 1
ATOM 5662 N N . LEU B 1 216 ? -2.248 48.031 14.727 1 97.19 216 LEU B N 1
ATOM 5663 C CA . LEU B 1 216 ? -1.062 48.594 15.367 1 97.19 216 LEU B CA 1
ATOM 5664 C C . LEU B 1 216 ? 0.189 47.812 14.969 1 97.19 216 LEU B C 1
ATOM 5666 O O . LEU B 1 216 ? 0.155 46.562 14.867 1 97.19 216 LEU B O 1
ATOM 5670 N N . PRO B 1 217 ? 1.283 48.5 14.711 1 94.44 217 PRO B N 1
ATOM 5671 C CA . PRO B 1 217 ? 2.533 47.812 14.398 1 94.44 217 PRO B CA 1
ATOM 5672 C C . PRO B 1 217 ? 3.186 47.156 15.625 1 94.44 217 PRO B C 1
ATOM 5674 O O . PRO B 1 217 ? 2.885 47.562 16.75 1 94.44 217 PRO B O 1
ATOM 5677 N N . HIS B 1 218 ? 4.051 46.281 15.398 1 93.38 218 HIS B N 1
ATOM 5678 C CA . HIS B 1 218 ? 4.844 45.719 16.484 1 93.38 218 HIS B CA 1
ATOM 5679 C C . HIS B 1 218 ? 5.641 46.781 17.203 1 93.38 218 HIS B C 1
ATOM 5681 O O . HIS B 1 218 ? 5.941 47.844 16.641 1 93.38 218 HIS B O 1
ATOM 5687 N N . GLY B 1 219 ? 5.926 46.562 18.469 1 92.25 219 GLY B N 1
ATOM 5688 C CA . GLY B 1 219 ? 6.746 47.469 19.234 1 92.25 219 GLY B CA 1
ATOM 5689 C C . GLY B 1 219 ? 5.953 48.625 19.844 1 92.25 219 GLY B C 1
ATOM 5690 O O . GLY B 1 219 ? 6.492 49.406 20.625 1 92.25 219 GLY B O 1
ATOM 5691 N N . THR B 1 220 ? 4.707 48.625 19.516 1 94.62 220 THR B N 1
ATOM 5692 C CA . THR B 1 220 ? 3.855 49.688 20.078 1 94.62 220 THR B CA 1
ATOM 5693 C C . THR B 1 220 ? 3.035 49.125 21.25 1 94.62 220 THR B C 1
ATOM 5695 O O . THR B 1 220 ? 2.633 47.969 21.234 1 94.62 220 THR B O 1
ATOM 5698 N N . GLU B 1 221 ? 2.861 50 22.25 1 96.12 221 GLU B N 1
ATOM 5699 C CA . GLU B 1 221 ? 1.952 49.625 23.344 1 96.12 221 GLU B CA 1
ATOM 5700 C C . GLU B 1 221 ? 0.499 49.656 22.875 1 96.12 221 GLU B C 1
ATOM 5702 O O . GLU B 1 221 ? 0.042 50.656 22.312 1 96.12 221 GLU B O 1
ATOM 5707 N N . ALA B 1 222 ? -0.157 48.625 23.094 1 97.81 222 ALA B N 1
ATOM 5708 C CA . ALA B 1 222 ? -1.529 48.5 22.594 1 97.81 222 ALA B CA 1
ATOM 5709 C C . ALA B 1 222 ? -2.529 48.625 23.75 1 97.81 222 ALA B C 1
ATOM 5711 O O . ALA B 1 222 ? -3.715 48.312 23.578 1 97.81 222 ALA B O 1
ATOM 5712 N N . GLY B 1 223 ? -2.092 48.969 24.828 1 97.25 223 GLY B N 1
ATOM 5713 C CA . GLY B 1 223 ? -2.924 49.094 26.016 1 97.25 223 GLY B CA 1
ATOM 5714 C C . GLY B 1 223 ? -2.275 48.562 27.281 1 97.25 223 GLY B C 1
ATOM 5715 O O . GLY B 1 223 ? -1.177 48 27.219 1 97.25 223 GLY B O 1
ATOM 5716 N N . ARG B 1 224 ? -2.961 48.781 28.391 1 97.44 224 ARG B N 1
ATOM 5717 C CA . ARG B 1 224 ? -2.494 48.281 29.672 1 97.44 224 ARG B CA 1
ATOM 5718 C C . ARG B 1 224 ? -3.584 47.5 30.391 1 97.44 224 ARG B C 1
ATOM 5720 O O . ARG B 1 224 ? -4.773 47.75 30.188 1 97.44 224 ARG B O 1
ATOM 5727 N N . LEU B 1 225 ? -3.074 46.594 31.203 1 97.06 225 LEU B N 1
ATOM 5728 C CA . LEU B 1 225 ? -4.031 45.75 31.922 1 97.06 225 LEU B CA 1
ATOM 5729 C C . LEU B 1 225 ? -4.914 46.625 32.844 1 97.06 225 LEU B C 1
ATOM 5731 O O . LEU B 1 225 ? -4.414 47.438 33.594 1 97.06 225 LEU B O 1
ATOM 5735 N N . LEU B 1 226 ? -6.176 46.375 32.719 1 96.75 226 LEU B N 1
ATOM 5736 C CA . LEU B 1 226 ? -7.148 47.156 33.469 1 96.75 226 LEU B CA 1
ATOM 5737 C C . LEU B 1 226 ? -7.121 46.75 34.938 1 96.75 226 LEU B C 1
ATOM 5739 O O . LEU B 1 226 ? -6.957 45.562 35.281 1 96.75 226 LEU B O 1
ATOM 5743 N N . ASP B 1 227 ? -7.414 47.75 35.75 1 94.94 227 ASP B N 1
ATOM 5744 C CA . ASP B 1 227 ? -7.469 47.531 37.188 1 94.94 227 ASP B CA 1
ATOM 5745 C C . ASP B 1 227 ? -8.578 46.531 37.562 1 94.94 227 ASP B C 1
ATOM 5747 O O . ASP B 1 227 ? -8.453 45.781 38.531 1 94.94 227 ASP B O 1
ATOM 5751 N N . SER B 1 228 ? -9.57 46.562 36.812 1 93.44 228 SER B N 1
ATOM 5752 C CA . SER B 1 228 ? -10.75 45.75 37.125 1 93.44 228 SER B CA 1
ATOM 5753 C C . SER B 1 228 ? -10.516 44.312 36.75 1 93.44 228 SER B C 1
ATOM 5755 O O . SER B 1 228 ? -11.203 43.406 37.25 1 93.44 228 SER B O 1
ATOM 5757 N N . VAL B 1 229 ? -9.539 44.062 35.906 1 94.25 229 VAL B N 1
ATOM 5758 C CA . VAL B 1 229 ? -9.367 42.719 35.344 1 94.25 229 VAL B CA 1
ATOM 5759 C C . VAL B 1 229 ? -8.164 42.031 36 1 94.25 229 VAL B C 1
ATOM 5761 O O . VAL B 1 229 ? -8.156 40.812 36.188 1 94.25 229 VAL B O 1
ATOM 5764 N N . ALA B 1 230 ? -7.219 42.781 36.438 1 92.62 230 ALA B N 1
ATOM 5765 C CA . ALA B 1 230 ? -5.93 42.312 36.938 1 92.62 230 ALA B CA 1
ATOM 5766 C C . ALA B 1 230 ? -6.109 41.344 38.094 1 92.62 230 ALA B C 1
ATOM 5768 O O . ALA B 1 230 ? -5.512 40.25 38.125 1 92.62 230 ALA B O 1
ATOM 5769 N N . PRO B 1 231 ? -7.031 41.688 39.094 1 92 231 PRO B N 1
ATOM 5770 C CA . PRO B 1 231 ? -7.176 40.781 40.219 1 92 231 PRO B CA 1
ATOM 5771 C C . PRO B 1 231 ? -7.805 39.438 39.875 1 92 231 PRO B C 1
ATOM 5773 O O . PRO B 1 231 ? -7.516 38.406 40.5 1 92 231 PRO B O 1
ATOM 5776 N N . ASP B 1 232 ? -8.625 39.562 38.906 1 92.06 232 ASP B N 1
ATOM 5777 C CA . ASP B 1 232 ? -9.266 38.312 38.438 1 92.06 232 ASP B CA 1
ATOM 5778 C C . ASP B 1 232 ? -8.266 37.438 37.688 1 92.06 232 ASP B C 1
ATOM 5780 O O . ASP B 1 232 ? -8.297 36.219 37.844 1 92.06 232 ASP B O 1
ATOM 5784 N N . LEU B 1 233 ? -7.449 38 36.906 1 92.56 233 LEU B N 1
ATOM 5785 C CA . LEU B 1 233 ? -6.449 37.312 36.125 1 92.56 233 LEU B CA 1
ATOM 5786 C C . LEU B 1 233 ? -5.359 36.719 37.031 1 92.56 233 LEU B C 1
ATOM 5788 O O . LEU B 1 233 ? -4.914 35.594 36.812 1 92.56 233 LEU B O 1
ATOM 5792 N N . ASP B 1 234 ? -5.031 37.438 38 1 91.94 234 ASP B N 1
ATOM 5793 C CA . ASP B 1 234 ? -3.986 37.062 38.938 1 91.94 234 ASP B CA 1
ATOM 5794 C C . ASP B 1 234 ? -4.316 37.531 40.344 1 91.94 234 ASP B C 1
ATOM 5796 O O . ASP B 1 234 ? -3.893 38.625 40.75 1 91.94 234 ASP B O 1
ATOM 5800 N N . PRO B 1 235 ? -4.801 36.656 41.094 1 86.12 235 PRO B N 1
ATOM 5801 C CA . PRO B 1 235 ? -5.16 37.031 42.469 1 86.12 235 PRO B CA 1
ATOM 5802 C C . PRO B 1 235 ? -3.939 37.312 43.344 1 86.12 235 PRO B C 1
ATOM 5804 O O . PRO B 1 235 ? -4.055 37.969 44.375 1 86.12 235 PRO B O 1
ATOM 5807 N N . THR B 1 236 ? -2.779 36.938 42.938 1 83.81 236 THR B N 1
ATOM 5808 C CA . THR B 1 236 ? -1.579 37.094 43.75 1 83.81 236 THR B CA 1
ATOM 5809 C C . THR B 1 236 ? -0.979 38.469 43.562 1 83.81 236 THR B C 1
ATOM 5811 O O . THR B 1 236 ? -0.131 38.906 44.344 1 83.81 236 THR B O 1
ATOM 5814 N N . GLY B 1 237 ? -1.398 39.188 42.5 1 85.06 237 GLY B N 1
ATOM 5815 C CA . GLY B 1 237 ? -0.981 40.562 42.281 1 85.06 237 GLY B CA 1
ATOM 5816 C C . GLY B 1 237 ? 0.318 40.656 41.5 1 85.06 237 GLY B C 1
ATOM 5817 O O . GLY B 1 237 ? 0.873 41.75 41.344 1 85.06 237 GLY B O 1
ATOM 5818 N N . THR B 1 238 ? 0.824 39.594 41.031 1 85.38 238 THR B N 1
ATOM 5819 C CA . THR B 1 238 ? 2.049 39.594 40.25 1 85.38 238 THR B CA 1
ATOM 5820 C C . THR B 1 238 ? 1.831 40.312 38.906 1 85.38 238 THR B C 1
ATOM 5822 O O . THR B 1 238 ? 2.699 41.031 38.438 1 85.38 238 THR B O 1
ATOM 5825 N N . VAL B 1 239 ? 0.706 40 38.312 1 89.62 239 VAL B N 1
ATOM 5826 C CA . VAL B 1 239 ? 0.313 40.75 37.125 1 89.62 239 VAL B CA 1
ATOM 5827 C C . VAL B 1 239 ? -0.43 42.031 37.531 1 89.62 239 VAL B C 1
ATOM 5829 O O . VAL B 1 239 ? -1.605 41.969 37.906 1 89.62 239 VAL B O 1
ATOM 5832 N N . SER B 1 240 ? 0.276 43.062 37.469 1 87.44 240 SER B N 1
ATOM 5833 C CA . SER B 1 240 ? -0.273 44.312 38.031 1 87.44 240 SER B CA 1
ATOM 5834 C C . SER B 1 240 ? -1.079 45.062 36.969 1 87.44 240 SER B C 1
ATOM 5836 O O . SER B 1 240 ? -0.86 44.906 35.781 1 87.44 240 SER B O 1
ATOM 5838 N N . ALA B 1 241 ? -1.877 45.875 37.625 1 86.25 241 ALA B N 1
ATOM 5839 C CA . ALA B 1 241 ? -2.545 46.844 36.781 1 86.25 241 ALA B CA 1
ATOM 5840 C C . ALA B 1 241 ? -1.53 47.75 36.062 1 86.25 241 ALA B C 1
ATOM 5842 O O . ALA B 1 241 ? -0.403 47.906 36.531 1 86.25 241 ALA B O 1
ATOM 5843 N N . GLU B 1 242 ? -1.792 48.062 34.844 1 89.69 242 GLU B N 1
ATOM 5844 C CA . GLU B 1 242 ? -1.01 49 34.031 1 89.69 242 GLU B CA 1
ATOM 5845 C C . GLU B 1 242 ? 0.09 48.281 33.281 1 89.69 242 GLU B C 1
ATOM 5847 O O . GLU B 1 242 ? 0.859 48.906 32.531 1 89.69 242 GLU B O 1
ATOM 5852 N N . THR B 1 243 ? 0.21 46.906 33.594 1 94.88 243 THR B N 1
ATOM 5853 C CA . THR B 1 243 ? 1.121 46.156 32.719 1 94.88 243 THR B CA 1
ATOM 5854 C C . THR B 1 243 ? 0.844 46.438 31.25 1 94.88 243 THR B C 1
ATOM 5856 O O . THR B 1 243 ? -0.283 46.281 30.781 1 94.88 243 THR B O 1
ATOM 5859 N N . PRO B 1 244 ? 1.853 46.906 30.547 1 96.69 244 PRO B N 1
ATOM 5860 C CA . PRO B 1 244 ? 1.627 47.188 29.125 1 96.69 244 PRO B CA 1
ATOM 5861 C C . PRO B 1 244 ? 1.475 45.906 28.297 1 96.69 244 PRO B C 1
ATOM 5863 O O . PRO B 1 244 ? 2.16 44.938 28.547 1 96.69 244 PRO B O 1
ATOM 5866 N N . LEU B 1 245 ? 0.601 45.969 27.344 1 98.06 245 LEU B N 1
ATOM 5867 C CA . LEU B 1 245 ? 0.422 44.875 26.391 1 98.06 245 LEU B CA 1
ATOM 5868 C C . LEU B 1 245 ? 0.787 45.312 24.984 1 98.06 245 LEU B C 1
ATOM 5870 O O . LEU B 1 245 ? 0.481 46.438 24.578 1 98.06 245 LEU B O 1
ATOM 5874 N N . CYS B 1 246 ? 1.562 44.5 24.281 1 97.69 246 CYS B N 1
ATOM 5875 C CA . CYS B 1 246 ? 1.801 44.719 22.859 1 97.69 246 CYS B CA 1
ATOM 5876 C C . CYS B 1 246 ? 0.583 44.344 22.031 1 97.69 246 CYS B C 1
ATOM 5878 O O . CYS B 1 246 ? -0.367 43.75 22.562 1 97.69 246 CYS B O 1
ATOM 5880 N N . PRO B 1 247 ? 0.515 44.688 20.719 1 97.88 247 PRO B N 1
ATOM 5881 C CA . PRO B 1 247 ? -0.65 44.344 19.906 1 97.88 247 PRO B CA 1
ATOM 5882 C C . PRO B 1 247 ? -0.909 42.844 19.812 1 97.88 247 PRO B C 1
ATOM 5884 O O . PRO B 1 247 ? 0.034 42.062 19.703 1 97.88 247 PRO B O 1
ATOM 5887 N N . PRO B 1 248 ? -2.182 42.438 19.922 1 98.31 248 PRO B N 1
ATOM 5888 C CA . PRO B 1 248 ? -2.498 41.031 19.781 1 98.31 248 PRO B CA 1
ATOM 5889 C C . PRO B 1 248 ? -2.23 40.5 18.375 1 98.31 248 PRO B C 1
ATOM 5891 O O . PRO B 1 248 ? -2.461 41.188 17.391 1 98.31 248 PRO B O 1
ATOM 5894 N N . GLU B 1 249 ? -1.726 39.312 18.266 1 98.19 249 GLU B N 1
ATOM 5895 C CA . GLU B 1 249 ? -1.34 38.719 17 1 98.19 249 GLU B CA 1
ATOM 5896 C C . GLU B 1 249 ? -1.981 37.344 16.828 1 98.19 249 GLU B C 1
ATOM 5898 O O . GLU B 1 249 ? -2.633 36.844 17.734 1 98.19 249 GLU B O 1
ATOM 5903 N N . GLY B 1 250 ? -1.824 36.812 15.609 1 96.31 250 GLY B N 1
ATOM 5904 C CA . GLY B 1 250 ? -2.281 35.469 15.312 1 96.31 250 GLY B CA 1
ATOM 5905 C C . GLY B 1 250 ? -1.231 34.406 15.578 1 96.31 250 GLY B C 1
ATOM 5906 O O . GLY B 1 250 ? -0.039 34.719 15.648 1 96.31 250 GLY B O 1
ATOM 5907 N N . ASP B 1 251 ? -1.716 33.156 15.727 1 93 251 ASP B N 1
ATOM 5908 C CA . ASP B 1 251 ? -0.825 32.062 16.031 1 93 251 ASP B CA 1
ATOM 5909 C C . ASP B 1 251 ? 0.184 31.828 14.914 1 93 251 ASP B C 1
ATOM 5911 O O . ASP B 1 251 ? 1.342 31.5 15.172 1 93 251 ASP B O 1
ATOM 5915 N N . ALA B 1 252 ? -0.173 32.094 13.641 1 91.19 252 ALA B N 1
ATOM 5916 C CA . ALA B 1 252 ? 0.769 31.953 12.531 1 91.19 252 ALA B CA 1
ATOM 5917 C C . ALA B 1 252 ? 1.942 32.906 12.68 1 91.19 252 ALA B C 1
ATOM 5919 O O . ALA B 1 252 ? 3.102 32.531 12.539 1 91.19 252 ALA B O 1
ATOM 5920 N N . GLY B 1 253 ? 1.614 34.125 12.953 1 94.62 253 GLY B N 1
ATOM 5921 C CA . GLY B 1 253 ? 2.643 35.156 13.109 1 94.62 253 GLY B CA 1
ATOM 5922 C C . GLY B 1 253 ? 3.562 34.906 14.289 1 94.62 253 GLY B C 1
ATOM 5923 O O . GLY B 1 253 ? 4.781 35.062 14.18 1 94.62 253 GLY B O 1
ATOM 5924 N N . THR B 1 254 ? 2.99 34.531 15.383 1 95.31 254 THR B N 1
ATOM 5925 C CA . THR B 1 254 ? 3.814 34.281 16.562 1 95.31 254 THR B CA 1
ATOM 5926 C C . THR B 1 254 ? 4.652 33.031 16.406 1 95.31 254 THR B C 1
ATOM 5928 O O . THR B 1 254 ? 5.75 32.938 16.938 1 95.31 254 THR B O 1
ATOM 5931 N N . GLY B 1 255 ? 4.125 32.094 15.656 1 92.44 255 GLY B N 1
ATOM 5932 C CA . GLY B 1 255 ? 4.953 30.969 15.289 1 92.44 255 GLY B CA 1
ATOM 5933 C C . GLY B 1 255 ? 6.168 31.359 14.461 1 92.44 255 GLY B C 1
ATOM 5934 O O . GLY B 1 255 ? 7.258 30.812 14.656 1 92.44 255 GLY B O 1
ATOM 5935 N N . MET B 1 256 ? 5.984 32.281 13.555 1 94.31 256 MET B N 1
ATOM 5936 C CA . MET B 1 256 ? 7.082 32.781 12.734 1 94.31 256 MET B CA 1
ATOM 5937 C C . MET B 1 256 ? 8.102 33.5 13.586 1 94.31 256 MET B C 1
ATOM 5939 O O . MET B 1 256 ? 9.312 33.406 13.344 1 94.31 256 MET B O 1
ATOM 5943 N N . ILE B 1 257 ? 7.625 34.219 14.578 1 94.94 257 ILE B N 1
ATOM 5944 C CA . ILE B 1 257 ? 8.508 34.875 15.516 1 94.94 257 ILE B CA 1
ATOM 5945 C C . ILE B 1 257 ? 9.336 33.875 16.297 1 94.94 257 ILE B C 1
ATOM 5947 O O . ILE B 1 257 ? 10.555 34 16.422 1 94.94 257 ILE B O 1
ATOM 5951 N N . ALA B 1 258 ? 8.688 32.844 16.75 1 92.75 258 ALA B N 1
ATOM 5952 C CA . ALA B 1 258 ? 9.305 31.812 17.594 1 92.75 258 ALA B CA 1
ATOM 5953 C C . ALA B 1 258 ? 10.367 31.047 16.812 1 92.75 258 ALA B C 1
ATOM 5955 O O . ALA B 1 258 ? 11.195 30.344 17.406 1 92.75 258 ALA B O 1
ATOM 5956 N N . THR B 1 259 ? 10.398 31.219 15.508 1 91.38 259 THR B N 1
ATOM 5957 C CA . THR B 1 259 ? 11.344 30.469 14.68 1 91.38 259 THR B CA 1
ATOM 5958 C C . THR B 1 259 ? 12.242 31.438 13.898 1 91.38 259 THR B C 1
ATOM 5960 O O . THR B 1 259 ? 13 31.016 13.023 1 91.38 259 THR B O 1
ATOM 5963 N N . ASN B 1 260 ? 12.117 32.688 14.172 1 92.44 260 ASN B N 1
ATOM 5964 C CA . ASN B 1 260 ? 12.883 33.75 13.492 1 92.44 260 ASN B CA 1
ATOM 5965 C C . ASN B 1 260 ? 12.719 33.656 11.977 1 92.44 260 ASN B C 1
ATOM 5967 O O . ASN B 1 260 ? 13.703 33.75 11.234 1 92.44 260 ASN B O 1
ATOM 5971 N N . SER B 1 261 ? 11.539 33.438 11.539 1 93.38 261 SER B N 1
ATOM 5972 C CA . SER B 1 261 ? 11.219 33.312 10.125 1 93.38 261 SER B CA 1
ATOM 5973 C C . SER B 1 261 ? 10.336 34.469 9.656 1 93.38 261 SER B C 1
ATOM 5975 O O . SER B 1 261 ? 9.211 34.25 9.188 1 93.38 261 SER B O 1
ATOM 5977 N N . ILE B 1 262 ? 10.891 35.688 9.742 1 95.31 262 ILE B N 1
ATOM 5978 C CA . ILE B 1 262 ? 10.062 36.844 9.414 1 95.31 262 ILE B CA 1
ATOM 5979 C C . ILE B 1 262 ? 10.719 37.656 8.297 1 95.31 262 ILE B C 1
ATOM 5981 O O . ILE B 1 262 ? 10.18 38.656 7.852 1 95.31 262 ILE B O 1
ATOM 5985 N N . ARG B 1 263 ? 11.914 37.219 7.801 1 95.56 263 ARG B N 1
ATOM 5986 C CA . ARG B 1 263 ? 12.609 37.906 6.707 1 95.56 263 ARG B CA 1
ATOM 5987 C C . ARG B 1 263 ? 12.25 37.281 5.363 1 95.56 263 ARG B C 1
ATOM 5989 O O . ARG B 1 263 ? 11.938 36.094 5.289 1 95.56 263 ARG B O 1
ATOM 5996 N N . PRO B 1 264 ? 12.32 38.094 4.324 1 95.31 264 PRO B N 1
ATOM 5997 C CA . PRO B 1 264 ? 12.109 37.5 3 1 95.31 264 PRO B CA 1
ATOM 5998 C C . PRO B 1 264 ? 13.008 36.312 2.73 1 95.31 264 PRO B C 1
ATOM 6000 O O . PRO B 1 264 ? 14.172 36.312 3.156 1 95.31 264 PRO B O 1
ATOM 6003 N N . ARG B 1 265 ? 12.469 35.281 2.062 1 95.19 265 ARG B N 1
ATOM 6004 C CA . ARG B 1 265 ? 13.148 34.062 1.608 1 95.19 265 ARG B CA 1
ATOM 6005 C C . ARG B 1 265 ? 13.352 33.094 2.76 1 95.19 265 ARG B C 1
ATOM 6007 O O . ARG B 1 265 ? 14.102 32.125 2.631 1 95.19 265 ARG B O 1
ATOM 6014 N N . THR B 1 266 ? 12.75 33.375 3.877 1 94.44 266 THR B N 1
ATOM 6015 C CA . THR B 1 266 ? 12.711 32.438 4.969 1 94.44 266 THR B CA 1
ATOM 6016 C C . THR B 1 266 ? 11.32 31.797 5.086 1 94.44 266 THR B C 1
ATOM 6018 O O . THR B 1 266 ? 10.352 32.344 4.543 1 94.44 266 THR B O 1
ATOM 6021 N N . ALA B 1 267 ? 11.328 30.688 5.73 1 95 267 ALA B N 1
ATOM 6022 C CA . ALA B 1 267 ? 10.055 30.016 5.934 1 95 267 ALA B CA 1
ATOM 6023 C C . ALA B 1 267 ? 10.078 29.188 7.215 1 95 267 ALA B C 1
ATOM 6025 O O . ALA B 1 267 ? 11.148 28.781 7.684 1 95 267 ALA B O 1
ATOM 6026 N N . ASN B 1 268 ? 8.992 29.078 7.812 1 94.25 268 ASN B N 1
ATOM 6027 C CA . ASN B 1 268 ? 8.812 28.062 8.852 1 94.25 268 ASN B CA 1
ATOM 6028 C C . ASN B 1 268 ? 7.844 26.969 8.414 1 94.25 268 ASN B C 1
ATOM 6030 O O . ASN B 1 268 ? 6.883 27.25 7.691 1 94.25 268 ASN B O 1
ATOM 6034 N N . VAL B 1 269 ? 8.148 25.766 8.781 1 93.81 269 VAL B N 1
ATOM 6035 C CA . VAL B 1 269 ? 7.332 24.609 8.445 1 93.81 269 VAL B CA 1
ATOM 6036 C C . VAL B 1 269 ? 6.898 23.891 9.719 1 93.81 269 VAL B C 1
ATOM 6038 O O . VAL B 1 269 ? 7.73 23.562 10.57 1 93.81 269 VAL B O 1
ATOM 6041 N N . SER B 1 270 ? 5.645 23.812 9.93 1 90.69 270 SER B N 1
ATOM 6042 C CA . SER B 1 270 ? 5.082 22.953 10.969 1 90.69 270 SER B CA 1
ATOM 6043 C C . SER B 1 270 ? 4.535 21.656 10.383 1 90.69 270 SER B C 1
ATOM 6045 O O . SER B 1 270 ? 3.648 21.688 9.523 1 90.69 270 SER B O 1
ATOM 6047 N N . ALA B 1 271 ? 5.074 20.547 10.82 1 92.19 271 ALA B N 1
ATOM 6048 C CA . ALA B 1 271 ? 4.684 19.266 10.25 1 92.19 271 ALA B CA 1
ATOM 6049 C C . ALA B 1 271 ? 4.34 18.266 11.344 1 92.19 271 ALA B C 1
ATOM 6051 O O . ALA B 1 271 ? 5.195 17.891 12.148 1 92.19 271 ALA B O 1
ATOM 6052 N N . GLY B 1 272 ? 3.074 17.859 11.445 1 90.25 272 GLY B N 1
ATOM 6053 C CA . GLY B 1 272 ? 2.5 16.812 12.273 1 90.25 272 GLY B CA 1
ATOM 6054 C C . GLY B 1 272 ? 1.487 15.953 11.539 1 90.25 272 GLY B C 1
ATOM 6055 O O . GLY B 1 272 ? 1.789 15.398 10.484 1 90.25 272 GLY B O 1
ATOM 6056 N N . THR B 1 273 ? 0.211 16.047 12.016 1 85.69 273 THR B N 1
ATOM 6057 C CA . THR B 1 273 ? -0.845 15.367 11.266 1 85.69 273 THR B CA 1
ATOM 6058 C C . THR B 1 273 ? -1.084 16.062 9.93 1 85.69 273 THR B C 1
ATOM 6060 O O . THR B 1 273 ? -1.239 15.391 8.898 1 85.69 273 THR B O 1
ATOM 6063 N N . SER B 1 274 ? -1.051 17.359 9.961 1 88 274 SER B N 1
ATOM 6064 C CA . SER B 1 274 ? -1.035 18.219 8.781 1 88 274 SER B CA 1
ATOM 6065 C C . SER B 1 274 ? 0.256 19.031 8.695 1 88 274 SER B C 1
ATOM 6067 O O . SER B 1 274 ? 1.082 18.984 9.609 1 88 274 SER B O 1
ATOM 6069 N N . ALA B 1 275 ? 0.492 19.547 7.551 1 92 275 ALA B N 1
ATOM 6070 C CA . ALA B 1 275 ? 1.687 20.375 7.391 1 92 275 ALA B CA 1
ATOM 6071 C C . ALA B 1 275 ? 1.343 21.719 6.762 1 92 275 ALA B C 1
ATOM 6073 O O . ALA B 1 275 ? 0.426 21.828 5.941 1 92 275 ALA B O 1
ATOM 6074 N N . PHE B 1 276 ? 2.025 22.797 7.168 1 91.38 276 PHE B N 1
ATOM 6075 C CA . PHE B 1 276 ? 1.938 24.062 6.449 1 91.38 276 PHE B CA 1
ATOM 6076 C C . PHE B 1 276 ? 3.291 24.766 6.426 1 91.38 276 PHE B C 1
ATOM 6078 O O . PHE B 1 276 ? 4.082 24.625 7.359 1 91.38 276 PHE B O 1
ATOM 6085 N N . ALA B 1 277 ? 3.584 25.328 5.438 1 94.62 277 ALA B N 1
ATOM 6086 C CA . ALA B 1 277 ? 4.754 26.172 5.223 1 94.62 277 ALA B CA 1
ATOM 6087 C C . ALA B 1 277 ? 4.348 27.641 5.027 1 94.62 277 ALA B C 1
ATOM 6089 O O . ALA B 1 277 ? 3.453 27.938 4.234 1 94.62 277 ALA B O 1
ATOM 6090 N N . MET B 1 278 ? 4.945 28.469 5.832 1 95.31 278 MET B N 1
ATOM 6091 C CA . MET B 1 278 ? 4.758 29.922 5.695 1 95.31 278 MET B CA 1
ATOM 6092 C C . MET B 1 278 ? 6 30.578 5.105 1 95.31 278 MET B C 1
ATOM 6094 O O . MET B 1 278 ? 7.016 30.719 5.793 1 95.31 278 MET B O 1
ATOM 6098 N N . VAL B 1 279 ? 5.859 30.969 3.908 1 95.69 279 VAL B N 1
ATOM 6099 C CA . VAL B 1 279 ? 6.977 31.547 3.166 1 95.69 279 VAL B CA 1
ATOM 6100 C C . VAL B 1 279 ? 6.875 33.062 3.166 1 95.69 279 VAL B C 1
ATOM 6102 O O . VAL B 1 279 ? 5.875 33.625 2.713 1 95.69 279 VAL B O 1
ATOM 6105 N N . VAL B 1 280 ? 7.938 33.719 3.676 1 96.5 280 VAL B N 1
ATOM 6106 C CA . VAL B 1 280 ? 7.977 35.156 3.609 1 96.5 280 VAL B CA 1
ATOM 6107 C C . VAL B 1 280 ? 8.438 35.594 2.223 1 96.5 280 VAL B C 1
ATOM 6109 O O . VAL B 1 280 ? 9.555 35.281 1.805 1 96.5 280 VAL B O 1
ATOM 6112 N N . LEU B 1 281 ? 7.621 36.344 1.59 1 94.81 281 LEU B N 1
ATOM 6113 C CA . LEU B 1 281 ? 7.832 36.688 0.188 1 94.81 281 LEU B CA 1
ATOM 6114 C C . LEU B 1 281 ? 8.656 37.969 0.058 1 94.81 281 LEU B C 1
ATOM 6116 O O . LEU B 1 281 ? 8.602 38.844 0.93 1 94.81 281 LEU B O 1
ATOM 6120 N N . GLU B 1 282 ? 9.406 38.062 -1.014 1 93.31 282 GLU B N 1
ATOM 6121 C CA . GLU B 1 282 ? 10.117 39.281 -1.341 1 93.31 282 GLU B CA 1
ATOM 6122 C C . GLU B 1 282 ? 9.156 40.344 -1.872 1 93.31 282 GLU B C 1
ATOM 6124 O O . GLU B 1 282 ? 9.375 41.531 -1.665 1 93.31 282 GLU B O 1
ATOM 6129 N N . GLN B 1 283 ? 8.133 39.875 -2.564 1 88.75 283 GLN B N 1
ATOM 6130 C CA . GLN B 1 283 ? 7.078 40.719 -3.115 1 88.75 283 GLN B CA 1
ATOM 6131 C C . GLN B 1 283 ? 5.715 40.031 -2.973 1 88.75 283 GLN B C 1
ATOM 6133 O O . GLN B 1 283 ? 5.621 38.812 -2.93 1 88.75 283 GLN B O 1
ATOM 6138 N N . PRO B 1 284 ? 4.711 40.875 -2.885 1 86.56 284 PRO B N 1
ATOM 6139 C CA . PRO B 1 284 ? 3.379 40.281 -2.859 1 86.56 284 PRO B CA 1
ATOM 6140 C C . PRO B 1 284 ? 3.104 39.406 -4.082 1 86.56 284 PRO B C 1
ATOM 6142 O O . PRO B 1 284 ? 3.676 39.625 -5.152 1 86.56 284 PRO B O 1
ATOM 6145 N N . LEU B 1 285 ? 2.26 38.438 -3.916 1 86.69 285 LEU B N 1
ATOM 6146 C CA . LEU B 1 285 ? 1.907 37.562 -5.02 1 86.69 285 LEU B CA 1
ATOM 6147 C C . LEU B 1 285 ? 1.293 38.344 -6.172 1 86.69 285 LEU B C 1
ATOM 6149 O O . LEU B 1 285 ? 0.563 39.312 -5.949 1 86.69 285 LEU B O 1
ATOM 6153 N N . SER B 1 286 ? 1.586 37.906 -7.371 1 83.88 286 SER B N 1
ATOM 6154 C CA . SER B 1 286 ? 1.081 38.594 -8.562 1 83.88 286 SER B CA 1
ATOM 6155 C C . SER B 1 286 ? -0.367 38.219 -8.844 1 83.88 286 SER B C 1
ATOM 6157 O O . SER B 1 286 ? -1.107 38.969 -9.477 1 83.88 286 SER B O 1
ATOM 6159 N N . GLY B 1 287 ? -0.767 37.031 -8.398 1 78.56 287 GLY B N 1
ATOM 6160 C CA . GLY B 1 287 ? -2.117 36.531 -8.641 1 78.56 287 GLY B CA 1
ATOM 6161 C C . GLY B 1 287 ? -2.645 35.656 -7.535 1 78.56 287 GLY B C 1
ATOM 6162 O O . GLY B 1 287 ? -1.931 35.344 -6.574 1 78.56 287 GLY B O 1
ATOM 6163 N N . HIS B 1 288 ? -3.918 35.344 -7.812 1 78.5 288 HIS B N 1
ATOM 6164 C CA . HIS B 1 288 ? -4.598 34.5 -6.852 1 78.5 288 HIS B CA 1
ATOM 6165 C C . HIS B 1 288 ? -4.336 33 -7.148 1 78.5 288 HIS B C 1
ATOM 6167 O O . HIS B 1 288 ? -4.402 32.594 -8.305 1 78.5 288 HIS B O 1
ATOM 6173 N N . HIS B 1 289 ? -3.936 32.312 -6.113 1 81.69 289 HIS B N 1
ATOM 6174 C CA . HIS B 1 289 ? -3.783 30.859 -6.188 1 81.69 289 HIS B CA 1
ATOM 6175 C C . HIS B 1 289 ? -4.691 30.156 -5.18 1 81.69 289 HIS B C 1
ATOM 6177 O O . HIS B 1 289 ? -4.559 30.359 -3.971 1 81.69 289 HIS B O 1
ATOM 6183 N N . GLU B 1 290 ? -5.617 29.359 -5.578 1 74.19 290 GLU B N 1
ATOM 6184 C CA . GLU B 1 290 ? -6.672 28.766 -4.762 1 74.19 290 GLU B CA 1
ATOM 6185 C C . GLU B 1 290 ? -6.09 27.984 -3.59 1 74.19 290 GLU B C 1
ATOM 6187 O O . GLU B 1 290 ? -6.664 27.969 -2.5 1 74.19 290 GLU B O 1
ATOM 6192 N N . ALA B 1 291 ? -4.984 27.422 -3.752 1 77.81 291 ALA B N 1
ATOM 6193 C CA . ALA B 1 291 ? -4.48 26.531 -2.711 1 77.81 291 ALA B CA 1
ATOM 6194 C C . ALA B 1 291 ? -3.455 27.234 -1.83 1 77.81 291 ALA B C 1
ATOM 6196 O O . ALA B 1 291 ? -2.877 26.625 -0.927 1 77.81 291 ALA B O 1
ATOM 6197 N N . ILE B 1 292 ? -3.318 28.578 -1.979 1 86.06 292 ILE B N 1
ATOM 6198 C CA . ILE B 1 292 ? -2.318 29.344 -1.24 1 86.06 292 ILE B CA 1
ATOM 6199 C C . ILE B 1 292 ? -3.004 30.453 -0.441 1 86.06 292 ILE B C 1
ATOM 6201 O O . ILE B 1 292 ? -3.766 31.25 -0.997 1 86.06 292 ILE B O 1
ATOM 6205 N N . ASP B 1 293 ? -2.793 30.453 0.833 1 86 293 ASP B N 1
ATOM 6206 C CA . ASP B 1 293 ? -3.273 31.531 1.683 1 86 293 ASP B CA 1
ATOM 6207 C C . ASP B 1 293 ? -2.221 32.625 1.822 1 86 293 ASP B C 1
ATOM 6209 O O . ASP B 1 293 ? -1.02 32.344 1.807 1 86 293 ASP B O 1
ATOM 6213 N N . VAL B 1 294 ? -2.721 33.812 1.971 1 89.44 294 VAL B N 1
ATOM 6214 C CA . VAL B 1 294 ? -1.788 34.938 2.08 1 89.44 294 VAL B CA 1
ATOM 6215 C C . VAL B 1 294 ? -2.117 35.781 3.316 1 89.44 294 VAL B C 1
ATOM 6217 O O . VAL B 1 294 ? -3.289 36 3.629 1 89.44 294 VAL B O 1
ATOM 6220 N N . PHE B 1 295 ? -1.115 36.125 4.035 1 92.94 295 PHE B N 1
ATOM 6221 C CA . PHE B 1 295 ? -1.198 37.094 5.148 1 92.94 295 PHE B CA 1
ATOM 6222 C C . PHE B 1 295 ? 0.122 37.812 5.332 1 92.94 295 PHE B C 1
ATOM 6224 O O . PHE B 1 295 ? 0.969 37.812 4.434 1 92.94 295 PHE B O 1
ATOM 6231 N N . LEU B 1 296 ? 0.264 38.594 6.422 1 96 296 LEU B N 1
ATOM 6232 C CA . LEU B 1 296 ? 1.49 39.344 6.676 1 96 296 LEU B CA 1
ATOM 6233 C C . LEU B 1 296 ? 2.166 38.844 7.957 1 96 296 LEU B C 1
ATOM 6235 O O . LEU B 1 296 ? 1.499 38.344 8.867 1 96 296 LEU B O 1
ATOM 6239 N N . THR B 1 297 ? 3.504 38.938 8.008 1 96.5 297 THR B N 1
ATOM 6240 C CA . THR B 1 297 ? 4.207 38.781 9.273 1 96.5 297 THR B CA 1
ATOM 6241 C C . THR B 1 297 ? 3.861 39.906 10.227 1 96.5 297 THR B C 1
ATOM 6243 O O . THR B 1 297 ? 3.33 40.938 9.812 1 96.5 297 THR B O 1
ATOM 6246 N N . PRO B 1 298 ? 4.223 39.719 11.539 1 95.75 298 PRO B N 1
ATOM 6247 C CA . PRO B 1 298 ? 4.062 40.844 12.445 1 95.75 298 PRO B CA 1
ATOM 6248 C C . PRO B 1 298 ? 4.875 42.062 12.016 1 95.75 298 PRO B C 1
ATOM 6250 O O . PRO B 1 298 ? 4.555 43.219 12.406 1 95.75 298 PRO B O 1
ATOM 6253 N N . ASP B 1 299 ? 5.844 41.875 11.211 1 95.06 299 ASP B N 1
ATOM 6254 C CA . ASP B 1 299 ? 6.711 42.969 10.711 1 95.06 299 ASP B CA 1
ATOM 6255 C C . ASP B 1 299 ? 6.188 43.5 9.383 1 95.06 299 ASP B C 1
ATOM 6257 O O . ASP B 1 299 ? 6.836 44.344 8.766 1 95.06 299 ASP B O 1
ATOM 6261 N N . GLY B 1 300 ? 5.113 42.938 8.867 1 94.56 300 GLY B N 1
ATOM 6262 C CA . GLY B 1 300 ? 4.434 43.531 7.723 1 94.56 300 GLY B CA 1
ATOM 6263 C C . GLY B 1 300 ? 4.906 42.969 6.395 1 94.56 300 GLY B C 1
ATOM 6264 O O . GLY B 1 300 ? 4.68 43.594 5.344 1 94.56 300 GLY B O 1
ATOM 6265 N N . LYS B 1 301 ? 5.578 41.906 6.434 1 95.31 301 LYS B N 1
ATOM 6266 C CA . LYS B 1 301 ? 6.016 41.25 5.195 1 95.31 301 LYS B CA 1
ATOM 6267 C C . LYS B 1 301 ? 4.984 40.25 4.711 1 95.31 301 LYS B C 1
ATOM 6269 O O . LYS B 1 301 ? 4.383 39.531 5.516 1 95.31 301 LYS B O 1
ATOM 6274 N N . SER B 1 302 ? 4.82 40.188 3.379 1 94.44 302 SER B N 1
ATOM 6275 C CA . SER B 1 302 ? 3.867 39.25 2.791 1 94.44 302 SER B CA 1
ATOM 6276 C C . SER B 1 302 ? 4.305 37.812 3.004 1 94.44 302 SER B C 1
ATOM 6278 O O . SER B 1 302 ? 5.48 37.469 2.844 1 94.44 302 SER B O 1
ATOM 6280 N N . VAL B 1 303 ? 3.311 37.031 3.383 1 95.38 303 VAL B N 1
ATOM 6281 C CA . VAL B 1 303 ? 3.555 35.594 3.619 1 95.38 303 VAL B CA 1
ATOM 6282 C C . VAL B 1 303 ? 2.596 34.75 2.779 1 95.38 303 VAL B C 1
ATOM 6284 O O . VAL B 1 303 ? 1.415 35.094 2.656 1 95.38 303 VAL B O 1
ATOM 6287 N N . ALA B 1 304 ? 3.094 33.812 2.139 1 93.62 304 ALA B N 1
ATOM 6288 C CA . ALA B 1 304 ? 2.285 32.781 1.479 1 93.62 304 ALA B CA 1
ATOM 6289 C C . ALA B 1 304 ? 2.32 31.469 2.258 1 93.62 304 ALA B C 1
ATOM 6291 O O . ALA B 1 304 ? 3.391 31 2.652 1 93.62 304 ALA B O 1
ATOM 6292 N N . MET B 1 305 ? 1.186 30.969 2.516 1 92.62 305 MET B N 1
ATOM 6293 C CA . MET B 1 305 ? 1.104 29.719 3.27 1 92.62 305 MET B CA 1
ATOM 6294 C C . MET B 1 305 ? 0.625 28.578 2.381 1 92.62 305 MET B C 1
ATOM 6296 O O . MET B 1 305 ? -0.411 28.688 1.724 1 92.62 305 MET B O 1
ATOM 6300 N N . ALA B 1 306 ? 1.374 27.547 2.273 1 92.12 306 ALA B N 1
ATOM 6301 C CA . ALA B 1 306 ? 0.968 26.266 1.681 1 92.12 306 ALA B CA 1
ATOM 6302 C C . ALA B 1 306 ? 0.626 25.25 2.76 1 92.12 306 ALA B C 1
ATOM 6304 O O . ALA B 1 306 ? 1.492 24.844 3.543 1 92.12 306 ALA B O 1
ATOM 6305 N N . HIS B 1 307 ? -0.623 24.859 2.77 1 90.88 307 HIS B N 1
ATOM 6306 C CA . HIS B 1 307 ? -1.113 23.953 3.801 1 90.88 307 HIS B CA 1
ATOM 6307 C C . HIS B 1 307 ? -1.481 22.594 3.209 1 90.88 307 HIS B C 1
ATOM 6309 O O . HIS B 1 307 ? -2.213 22.531 2.219 1 90.88 307 HIS B O 1
ATOM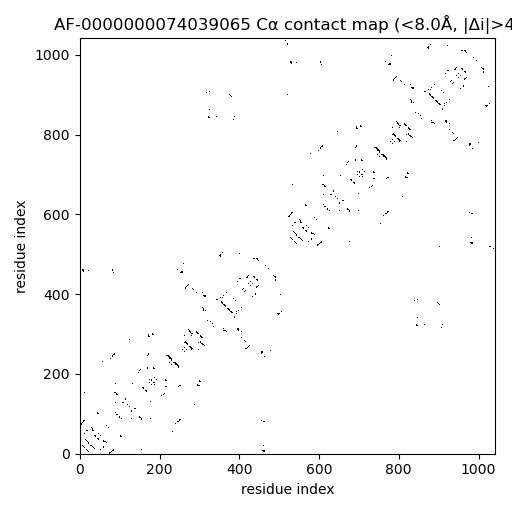 6315 N N . SER B 1 308 ? -0.939 21.531 3.752 1 93.5 308 SER B N 1
ATOM 6316 C CA . SER B 1 308 ? -1.312 20.172 3.387 1 93.5 308 SER B CA 1
ATOM 6317 C C . SER B 1 308 ? -2.133 19.5 4.488 1 93.5 308 SER B C 1
ATOM 6319 O O . SER B 1 308 ? -1.751 19.531 5.66 1 93.5 308 SER B O 1
ATOM 6321 N N . ASN B 1 309 ? -3.246 18.906 4.133 1 88.12 309 ASN B N 1
ATOM 6322 C CA . ASN B 1 309 ? -4.117 18.234 5.094 1 88.12 309 ASN B CA 1
ATOM 6323 C C . ASN B 1 309 ? -3.52 16.922 5.574 1 88.12 309 ASN B C 1
ATOM 6325 O O . ASN B 1 309 ? -3.863 16.438 6.652 1 88.12 309 ASN B O 1
ATOM 6329 N N . ASN B 1 310 ? -2.768 16.328 4.727 1 93.56 310 ASN B N 1
ATOM 6330 C CA . ASN B 1 310 ? -2.213 15.008 4.984 1 93.56 310 ASN B CA 1
ATOM 6331 C C . ASN B 1 310 ? -0.693 15.055 5.117 1 93.56 310 ASN B C 1
ATOM 6333 O O . ASN B 1 310 ? 0.006 15.43 4.176 1 93.56 310 ASN B O 1
ATOM 6337 N N . CYS B 1 311 ? -0.209 14.703 6.297 1 95.81 311 CYS B N 1
ATOM 6338 C CA . CYS B 1 311 ? 1.234 14.688 6.5 1 95.81 311 CYS B CA 1
ATOM 6339 C C . CYS B 1 311 ? 1.68 13.391 7.168 1 95.81 311 CYS B C 1
ATOM 6341 O O . CYS B 1 311 ? 1.862 12.375 6.5 1 95.81 311 CYS B O 1
ATOM 6343 N N . THR B 1 312 ? 1.669 13.289 8.539 1 95.75 312 THR B N 1
ATOM 6344 C CA . THR B 1 312 ? 2.309 12.141 9.172 1 95.75 312 THR B CA 1
ATOM 6345 C C . THR B 1 312 ? 1.269 11.102 9.578 1 95.75 312 THR B C 1
ATOM 6347 O O . THR B 1 312 ? 1.618 10.016 10.062 1 95.75 312 THR B O 1
ATOM 6350 N N . SER B 1 313 ? -0.006 11.359 9.398 1 92.62 313 SER B N 1
ATOM 6351 C CA . SER B 1 313 ? -1.041 10.453 9.883 1 92.62 313 SER B CA 1
ATOM 6352 C C . SER B 1 313 ? -0.854 9.047 9.312 1 92.62 313 SER B C 1
ATOM 6354 O O . SER B 1 313 ? -0.952 8.055 10.047 1 92.62 313 SER B O 1
ATOM 6356 N N . ASP B 1 314 ? -0.604 8.969 8.039 1 97 314 ASP B N 1
ATOM 6357 C CA . ASP B 1 314 ? -0.404 7.656 7.434 1 97 314 ASP B CA 1
ATOM 6358 C C . ASP B 1 314 ? 0.871 7 7.957 1 97 314 ASP B C 1
ATOM 6360 O O . ASP B 1 314 ? 0.904 5.789 8.18 1 97 314 ASP B O 1
ATOM 6364 N N . LEU B 1 315 ? 1.934 7.77 8.062 1 97.38 315 LEU B N 1
ATOM 6365 C CA . LEU B 1 315 ? 3.162 7.258 8.664 1 97.38 315 LEU B CA 1
ATOM 6366 C C . LEU B 1 315 ? 2.895 6.688 10.047 1 97.38 315 LEU B C 1
ATOM 6368 O O . LEU B 1 315 ? 3.398 5.613 10.391 1 97.38 315 LEU B O 1
ATOM 6372 N N . ASN B 1 316 ? 2.117 7.387 10.852 1 95.5 316 ASN B N 1
ATOM 6373 C CA . ASN B 1 316 ? 1.768 6.926 12.195 1 95.5 316 ASN B CA 1
ATOM 6374 C C . ASN B 1 316 ? 1.044 5.582 12.148 1 95.5 316 ASN B C 1
ATOM 6376 O O . ASN B 1 316 ? 1.301 4.707 12.984 1 95.5 316 ASN B O 1
ATOM 6380 N N . ASP B 1 317 ? 0.118 5.418 11.227 1 96.56 317 ASP B N 1
ATOM 6381 C CA . ASP B 1 317 ? -0.584 4.152 11.062 1 96.56 317 ASP B CA 1
ATOM 6382 C C . ASP B 1 317 ? 0.395 3.016 10.766 1 96.56 317 ASP B C 1
ATOM 6384 O O . ASP B 1 317 ? 0.261 1.917 11.305 1 96.56 317 ASP B O 1
ATOM 6388 N N . TRP B 1 318 ? 1.356 3.262 9.898 1 98 318 TRP B N 1
ATOM 6389 C CA . TRP B 1 318 ? 2.344 2.252 9.523 1 98 318 TRP B CA 1
ATOM 6390 C C . TRP B 1 318 ? 3.221 1.887 10.719 1 98 318 TRP B C 1
ATOM 6392 O O . TRP B 1 318 ? 3.486 0.708 10.969 1 98 318 TRP B O 1
ATOM 6402 N N . ILE B 1 319 ? 3.643 2.904 11.469 1 97.19 319 ILE B N 1
ATOM 6403 C CA . ILE B 1 319 ? 4.461 2.648 12.656 1 97.19 319 ILE B CA 1
ATOM 6404 C C . ILE B 1 319 ? 3.666 1.815 13.656 1 97.19 319 ILE B C 1
ATOM 6406 O O . ILE B 1 319 ? 4.207 0.897 14.273 1 97.19 319 ILE B O 1
ATOM 6410 N N . SER B 1 320 ? 2.41 2.168 13.812 1 96.06 320 SER B N 1
ATOM 6411 C CA . SER B 1 320 ? 1.55 1.391 14.695 1 96.06 320 SER B CA 1
ATOM 6412 C C . SER B 1 320 ? 1.466 -0.065 14.25 1 96.06 320 SER B C 1
ATOM 6414 O O . SER B 1 320 ? 1.569 -0.979 15.07 1 96.06 320 SER B O 1
ATOM 6416 N N . LEU B 1 321 ? 1.273 -0.323 12.969 1 97.5 321 LEU B N 1
ATOM 6417 C CA . LEU B 1 321 ? 1.198 -1.675 12.43 1 97.5 321 LEU B CA 1
ATOM 6418 C C . LEU B 1 321 ? 2.51 -2.422 12.648 1 97.5 321 LEU B C 1
ATOM 6420 O O . LEU B 1 321 ? 2.504 -3.586 13.055 1 97.5 321 LEU B O 1
ATOM 6424 N N . LEU B 1 322 ? 3.631 -1.793 12.305 1 96.88 322 LEU B N 1
ATOM 6425 C CA . LEU B 1 322 ? 4.941 -2.416 12.453 1 96.88 322 LEU B CA 1
ATOM 6426 C C . LEU B 1 322 ? 5.227 -2.744 13.914 1 96.88 322 LEU B C 1
ATOM 6428 O O . LEU B 1 322 ? 5.824 -3.779 14.219 1 96.88 322 LEU B O 1
ATOM 6432 N N . THR B 1 323 ? 4.777 -1.854 14.797 1 95.81 323 THR B N 1
ATOM 6433 C CA . THR B 1 323 ? 4.914 -2.102 16.219 1 95.81 323 THR B CA 1
ATOM 6434 C C . THR B 1 323 ? 4.086 -3.311 16.641 1 95.81 323 THR B C 1
ATOM 6436 O O . THR B 1 323 ? 4.566 -4.18 17.375 1 95.81 323 THR B O 1
ATOM 6439 N N . GLU B 1 324 ? 2.857 -3.332 16.203 1 95.44 324 GLU B N 1
ATOM 6440 C CA . GLU B 1 324 ? 1.949 -4.434 16.5 1 95.44 324 GLU B CA 1
ATOM 6441 C C . GLU B 1 324 ? 2.537 -5.77 16.062 1 95.44 324 GLU B C 1
ATOM 6443 O O . GLU B 1 324 ? 2.502 -6.75 16.812 1 95.44 324 GLU B O 1
ATOM 6448 N N . THR B 1 325 ? 3.066 -5.867 14.836 1 95.25 325 THR B N 1
ATOM 6449 C CA . THR B 1 325 ? 3.613 -7.113 14.305 1 95.25 325 THR B CA 1
ATOM 6450 C C . THR B 1 325 ? 4.887 -7.504 15.055 1 95.25 325 THR B C 1
ATOM 6452 O O . THR B 1 325 ? 5.137 -8.688 15.281 1 95.25 325 THR B O 1
ATOM 6455 N N . SER B 1 326 ? 5.684 -6.504 15.383 1 94 326 SER B N 1
ATOM 6456 C CA . SER B 1 326 ? 6.875 -6.781 16.172 1 94 326 SER B CA 1
ATOM 6457 C C . SER B 1 326 ? 6.508 -7.375 17.531 1 94 326 SER B C 1
ATOM 6459 O O . SER B 1 326 ? 7.168 -8.297 18.016 1 94 326 SER B O 1
ATOM 6461 N N . CYS B 1 327 ? 5.492 -6.816 18.156 1 94.12 327 CYS B N 1
ATOM 6462 C CA . CYS B 1 327 ? 5.023 -7.348 19.422 1 94.12 327 CYS B CA 1
ATOM 6463 C C . CYS B 1 327 ? 4.559 -8.789 19.281 1 94.12 327 CYS B C 1
ATOM 6465 O O . CYS B 1 327 ? 4.871 -9.641 20.109 1 94.12 327 CYS B O 1
ATOM 6467 N N . ALA B 1 328 ? 3.859 -9.078 18.25 1 94.06 328 ALA B N 1
ATOM 6468 C CA . ALA B 1 328 ? 3.385 -10.438 17.969 1 94.06 328 ALA B CA 1
ATOM 6469 C C . ALA B 1 328 ? 4.551 -11.398 17.781 1 94.06 328 ALA B C 1
ATOM 6471 O O . ALA B 1 328 ? 4.465 -12.57 18.156 1 94.06 328 ALA B O 1
ATOM 6472 N N . LEU B 1 329 ? 5.656 -10.914 17.234 1 93.44 329 LEU B N 1
ATOM 6473 C CA . LEU B 1 329 ? 6.816 -11.742 16.938 1 93.44 329 LEU B CA 1
ATOM 6474 C C . LEU B 1 329 ? 7.77 -11.797 18.125 1 93.44 329 LEU B C 1
ATOM 6476 O O . LEU B 1 329 ? 8.859 -12.367 18.016 1 93.44 329 LEU B O 1
ATOM 6480 N N . GLY B 1 330 ? 7.367 -11.133 19.234 1 88.62 330 GLY B N 1
ATOM 6481 C CA . GLY B 1 330 ? 8.094 -11.336 20.484 1 88.62 330 GLY B CA 1
ATOM 6482 C C . GLY B 1 330 ? 8.969 -10.156 20.859 1 88.62 330 GLY B C 1
ATOM 6483 O O . GLY B 1 330 ? 9.875 -10.289 21.688 1 88.62 330 GLY B O 1
ATOM 6484 N N . ALA B 1 331 ? 8.789 -9.078 20.219 1 82.06 331 ALA B N 1
ATOM 6485 C CA . ALA B 1 331 ? 9.516 -7.863 20.594 1 82.06 331 ALA B CA 1
ATOM 6486 C C . ALA B 1 331 ? 8.562 -6.781 21.094 1 82.06 331 ALA B C 1
ATOM 6488 O O . ALA B 1 331 ? 8.062 -5.977 20.312 1 82.06 331 ALA B O 1
ATOM 6489 N N . PRO B 1 332 ? 8.398 -6.789 22.359 1 84.5 332 PRO B N 1
ATOM 6490 C CA . PRO B 1 332 ? 7.551 -5.688 22.828 1 84.5 332 PRO B CA 1
ATOM 6491 C C . PRO B 1 332 ? 8.188 -4.316 22.609 1 84.5 332 PRO B C 1
ATOM 6493 O O . PRO B 1 332 ? 9.352 -4.113 22.953 1 84.5 332 PRO B O 1
ATOM 6496 N N . ALA B 1 333 ? 7.602 -3.512 21.859 1 85.56 333 ALA B N 1
ATOM 6497 C CA . ALA B 1 333 ? 8.062 -2.154 21.578 1 85.56 333 ALA B CA 1
ATOM 6498 C C . ALA B 1 333 ? 6.934 -1.142 21.781 1 85.56 333 ALA B C 1
ATOM 6500 O O . ALA B 1 333 ? 5.766 -1.444 21.531 1 85.56 333 ALA B O 1
ATOM 6501 N N . SER B 1 334 ? 7.297 0.006 22.312 1 90 334 SER B N 1
ATOM 6502 C CA . SER B 1 334 ? 6.363 1.126 22.344 1 90 334 SER B CA 1
ATOM 6503 C C . SER B 1 334 ? 6.359 1.896 21.031 1 90 334 SER B C 1
ATOM 6505 O O . SER B 1 334 ? 7.277 1.753 20.219 1 90 334 SER B O 1
ATOM 6507 N N . THR B 1 335 ? 5.367 2.658 20.859 1 87.69 335 THR B N 1
ATOM 6508 C CA . THR B 1 335 ? 5.281 3.488 19.656 1 87.69 335 THR B CA 1
ATOM 6509 C C . THR B 1 335 ? 6.488 4.418 19.562 1 87.69 335 THR B C 1
ATOM 6511 O O . THR B 1 335 ? 7.051 4.598 18.484 1 87.69 335 THR B O 1
ATOM 6514 N N . ASN B 1 336 ? 6.871 4.945 20.625 1 87.44 336 ASN B N 1
ATOM 6515 C CA . ASN B 1 336 ? 8.016 5.852 20.641 1 87.44 336 ASN B CA 1
ATOM 6516 C C . ASN B 1 336 ? 9.305 5.133 20.281 1 87.44 336 ASN B C 1
ATOM 6518 O O . ASN B 1 336 ? 10.156 5.691 19.594 1 87.44 336 ASN B O 1
ATOM 6522 N N . ASP B 1 337 ? 9.43 3.955 20.75 1 90.56 337 ASP B N 1
ATOM 6523 C CA . ASP B 1 337 ? 10.594 3.143 20.406 1 90.56 337 ASP B CA 1
ATOM 6524 C C . ASP B 1 337 ? 10.633 2.838 18.922 1 90.56 337 ASP B C 1
ATOM 6526 O O . ASP B 1 337 ? 11.703 2.852 18.312 1 90.56 337 ASP B O 1
ATOM 6530 N N . SER B 1 338 ? 9.492 2.555 18.453 1 94.06 338 SER B N 1
ATOM 6531 C CA . SER B 1 338 ? 9.414 2.236 17.031 1 94.06 338 SER B CA 1
ATOM 6532 C C . SER B 1 338 ? 9.797 3.436 16.172 1 94.06 338 SER B C 1
ATOM 6534 O O . SER B 1 338 ? 10.539 3.295 15.195 1 94.06 338 SER B O 1
ATOM 6536 N N . PHE B 1 339 ? 9.328 4.617 16.578 1 94.12 339 PHE B N 1
ATOM 6537 C CA . PHE B 1 339 ? 9.695 5.82 15.844 1 94.12 339 PHE B CA 1
ATOM 6538 C C . PHE B 1 339 ? 11.203 6.035 15.875 1 94.12 339 PHE B C 1
ATOM 6540 O O . PHE B 1 339 ? 11.836 6.25 14.836 1 94.12 339 PHE B O 1
ATOM 6547 N N . SER B 1 340 ? 11.789 5.938 17.062 1 93.69 340 SER B N 1
ATOM 6548 C CA . SER B 1 340 ? 13.195 6.246 17.266 1 93.69 340 SER B CA 1
ATOM 6549 C C . SER B 1 340 ? 14.094 5.23 16.578 1 93.69 340 SER B C 1
ATOM 6551 O O . SER B 1 340 ? 15.227 5.547 16.203 1 93.69 340 SER B O 1
ATOM 6553 N N . THR B 1 341 ? 13.562 4.074 16.391 1 95.25 341 THR B N 1
ATOM 6554 C CA . THR B 1 341 ? 14.367 3.014 15.797 1 95.25 341 THR B CA 1
ATOM 6555 C C . THR B 1 341 ? 14.18 2.971 14.281 1 95.25 341 THR B C 1
ATOM 6557 O O . THR B 1 341 ? 15.141 2.805 13.531 1 95.25 341 THR B O 1
ATOM 6560 N N . LEU B 1 342 ? 12.984 3.115 13.789 1 97 342 LEU B N 1
ATOM 6561 C CA . LEU B 1 342 ? 12.68 2.844 12.383 1 97 342 LEU B CA 1
ATOM 6562 C C . LEU B 1 342 ? 12.914 4.082 11.531 1 97 342 LEU B C 1
ATOM 6564 O O . LEU B 1 342 ? 13.344 3.975 10.383 1 97 342 LEU B O 1
ATOM 6568 N N . LEU B 1 343 ? 12.648 5.305 12.016 1 97.31 343 LEU B N 1
ATOM 6569 C CA . LEU B 1 343 ? 12.695 6.5 11.18 1 97.31 343 LEU B CA 1
ATOM 6570 C C . LEU B 1 343 ? 14.125 6.785 10.727 1 97.31 343 LEU B C 1
ATOM 6572 O O . LEU B 1 343 ? 14.352 7.18 9.586 1 97.31 343 LEU B O 1
ATOM 6576 N N . PRO B 1 344 ? 15.156 6.543 11.633 1 97.06 344 PRO B N 1
ATOM 6577 C CA . PRO B 1 344 ? 16.531 6.785 11.188 1 97.06 344 PRO B CA 1
ATOM 6578 C C . PRO B 1 344 ? 16.938 5.883 10.023 1 97.06 344 PRO B C 1
ATOM 6580 O O . PRO B 1 344 ? 17.844 6.223 9.258 1 97.06 344 PRO B O 1
ATOM 6583 N N . LEU B 1 345 ? 16.281 4.75 9.867 1 97.56 345 LEU B N 1
ATOM 6584 C CA . LEU B 1 345 ? 16.578 3.852 8.75 1 97.56 345 LEU B CA 1
ATOM 6585 C C . LEU B 1 345 ? 16.359 4.551 7.414 1 97.56 345 LEU B C 1
ATOM 6587 O O . LEU B 1 345 ? 16.969 4.176 6.406 1 97.56 345 LEU B O 1
ATOM 6591 N N . ALA B 1 346 ? 15.445 5.562 7.398 1 97.88 346 ALA B N 1
ATOM 6592 C CA . ALA B 1 346 ? 15.133 6.297 6.176 1 97.88 346 ALA B CA 1
ATOM 6593 C C . ALA B 1 346 ? 16.406 6.855 5.531 1 97.88 346 ALA B C 1
ATOM 6595 O O . ALA B 1 346 ? 16.484 6.969 4.305 1 97.88 346 ALA B O 1
ATOM 6596 N N . LEU B 1 347 ? 17.391 7.191 6.363 1 96.94 347 LEU B N 1
ATOM 6597 C CA . LEU B 1 347 ? 18.625 7.812 5.875 1 96.94 347 LEU B CA 1
ATOM 6598 C C . LEU B 1 347 ? 19.562 6.766 5.301 1 96.94 347 LEU B C 1
ATOM 6600 O O . LEU B 1 347 ? 20.547 7.109 4.633 1 96.94 347 LEU B O 1
ATOM 6604 N N . GLN B 1 348 ? 19.234 5.516 5.461 1 97.25 348 GLN B N 1
ATOM 6605 C CA . GLN B 1 348 ? 20.047 4.418 4.941 1 97.25 348 GLN B CA 1
ATOM 6606 C C . GLN B 1 348 ? 19.438 3.846 3.662 1 97.25 348 GLN B C 1
ATOM 6608 O O . GLN B 1 348 ? 20.047 2.998 3.004 1 97.25 348 GLN B O 1
ATOM 6613 N N . GLY B 1 349 ? 18.25 4.227 3.322 1 97.56 349 GLY B N 1
ATOM 6614 C CA . GLY B 1 349 ? 17.578 3.736 2.133 1 97.56 349 GLY B CA 1
ATOM 6615 C C . GLY B 1 349 ? 18.109 4.348 0.849 1 97.56 349 GLY B C 1
ATOM 6616 O O . GLY B 1 349 ? 18.938 5.262 0.886 1 97.56 349 GLY B O 1
ATOM 6617 N N . ASP B 1 350 ? 17.594 3.824 -0.285 1 98.44 350 ASP B N 1
ATOM 6618 C CA . ASP B 1 350 ? 17.906 4.414 -1.583 1 98.44 350 ASP B CA 1
ATOM 6619 C C . ASP B 1 350 ? 17.422 5.863 -1.66 1 98.44 350 ASP B C 1
ATOM 6621 O O . ASP B 1 350 ? 16.391 6.203 -1.102 1 98.44 350 ASP B O 1
ATOM 6625 N N . SER B 1 351 ? 18.125 6.77 -2.33 1 98.19 351 SER B N 1
ATOM 6626 C CA . SER B 1 351 ? 17.859 8.203 -2.346 1 98.19 351 SER B CA 1
ATOM 6627 C C . SER B 1 351 ? 16.453 8.492 -2.898 1 98.19 351 SER B C 1
ATOM 6629 O O . SER B 1 351 ? 15.836 9.492 -2.539 1 98.19 351 SER B O 1
ATOM 6631 N N . ASP B 1 352 ? 15.945 7.625 -3.799 1 98.44 352 ASP B N 1
ATOM 6632 C CA . ASP B 1 352 ? 14.625 7.832 -4.375 1 98.44 352 ASP B CA 1
ATOM 6633 C C . ASP B 1 352 ? 13.578 6.961 -3.678 1 98.44 352 ASP B C 1
ATOM 6635 O O . ASP B 1 352 ? 12.516 6.684 -4.238 1 98.44 352 ASP B O 1
ATOM 6639 N N . ALA B 1 353 ? 13.969 6.324 -2.527 1 98.62 353 ALA B N 1
ATOM 6640 C CA . ALA B 1 353 ? 13.109 5.445 -1.731 1 98.62 353 ALA B CA 1
ATOM 6641 C C . ALA B 1 353 ? 12.898 4.105 -2.428 1 98.62 353 ALA B C 1
ATOM 6643 O O . ALA B 1 353 ? 11.859 3.467 -2.258 1 98.62 353 ALA B O 1
ATOM 6644 N N . GLY B 1 354 ? 13.727 3.65 -3.32 1 98.5 354 GLY B N 1
ATOM 6645 C CA . GLY B 1 354 ? 13.797 2.309 -3.877 1 98.5 354 GLY B CA 1
ATOM 6646 C C . GLY B 1 354 ? 12.648 1.996 -4.82 1 98.5 354 GLY B C 1
ATOM 6647 O O . GLY B 1 354 ? 12.266 0.835 -4.973 1 98.5 354 GLY B O 1
ATOM 6648 N N . GLY B 1 355 ? 11.992 3.014 -5.359 1 98.31 355 GLY B N 1
ATOM 6649 C CA . GLY B 1 355 ? 10.883 2.771 -6.27 1 98.31 355 GLY B CA 1
ATOM 6650 C C . GLY B 1 355 ? 9.547 2.662 -5.562 1 98.31 355 GLY B C 1
ATOM 6651 O O . GLY B 1 355 ? 8.523 2.379 -6.191 1 98.31 355 GLY B O 1
ATOM 6652 N N . LEU B 1 356 ? 9.531 2.871 -4.227 1 98.69 356 LEU B N 1
ATOM 6653 C CA . LEU B 1 356 ? 8.289 2.877 -3.457 1 98.69 356 LEU B CA 1
ATOM 6654 C C . LEU B 1 356 ? 7.594 4.23 -3.557 1 98.69 356 LEU B C 1
ATOM 6656 O O . LEU B 1 356 ? 8.25 5.273 -3.541 1 98.69 356 LEU B O 1
ATOM 6660 N N . THR B 1 357 ? 6.285 4.277 -3.721 1 98.69 357 THR B N 1
ATOM 6661 C CA . THR B 1 357 ? 5.488 5.5 -3.756 1 98.69 357 THR B CA 1
ATOM 6662 C C . THR B 1 357 ? 4.312 5.41 -2.787 1 98.69 357 THR B C 1
ATOM 6664 O O . THR B 1 357 ? 3.553 4.441 -2.814 1 98.69 357 THR B O 1
ATOM 6667 N N . VAL B 1 358 ? 4.234 6.391 -1.935 1 98.62 358 VAL B N 1
ATOM 6668 C CA . VAL B 1 358 ? 3.16 6.477 -0.95 1 98.62 358 VAL B CA 1
ATOM 6669 C C . VAL B 1 358 ? 2.322 7.727 -1.205 1 98.62 358 VAL B C 1
ATOM 6671 O O . VAL B 1 358 ? 2.861 8.828 -1.342 1 98.62 358 VAL B O 1
ATOM 6674 N N . ILE B 1 359 ? 1.029 7.613 -1.381 1 98.5 359 ILE B N 1
ATOM 6675 C CA . ILE B 1 359 ? 0.07 8.711 -1.271 1 98.5 359 ILE B CA 1
ATOM 6676 C C . ILE B 1 359 ? -0.644 8.633 0.077 1 98.5 359 ILE B C 1
ATOM 6678 O O . ILE B 1 359 ? -1.461 7.738 0.305 1 98.5 359 ILE B O 1
ATOM 6682 N N . PRO B 1 360 ? -0.364 9.531 0.918 1 97.88 360 PRO B N 1
ATOM 6683 C CA . PRO B 1 360 ? -0.765 9.359 2.316 1 97.88 360 PRO B CA 1
ATOM 6684 C C . PRO B 1 360 ? -2.15 9.93 2.609 1 97.88 360 PRO B C 1
ATOM 6686 O O . PRO B 1 360 ? -2.48 10.195 3.768 1 97.88 360 PRO B O 1
ATOM 6689 N N . TYR B 1 361 ? -3.088 10.102 1.696 1 96.25 361 TYR B N 1
ATOM 6690 C CA . TYR B 1 361 ? -4.324 10.852 1.863 1 96.25 361 TYR B CA 1
ATOM 6691 C C . TYR B 1 361 ? -5.328 10.078 2.707 1 96.25 361 TYR B C 1
ATOM 6693 O O . TYR B 1 361 ? -5.91 9.094 2.242 1 96.25 361 TYR B O 1
ATOM 6701 N N . ARG B 1 362 ? -5.473 10.445 3.912 1 92.31 362 ARG B N 1
ATOM 6702 C CA . ARG B 1 362 ? -6.555 9.938 4.75 1 92.31 362 ARG B CA 1
ATOM 6703 C C . ARG B 1 362 ? -7.824 10.766 4.562 1 92.31 362 ARG B C 1
ATOM 6705 O O . ARG B 1 362 ? -8.922 10.305 4.879 1 92.31 362 ARG B O 1
ATOM 6712 N N . SER B 1 363 ? -7.645 11.969 4.102 1 87.5 363 SER B N 1
ATOM 6713 C CA . SER B 1 363 ? -8.695 12.914 3.75 1 87.5 363 SER B CA 1
ATOM 6714 C C . SER B 1 363 ? -8.383 13.625 2.434 1 87.5 363 SER B C 1
ATOM 6716 O O . SER B 1 363 ? -7.34 13.383 1.825 1 87.5 363 SER B O 1
ATOM 6718 N N . GLY B 1 364 ? -9.266 14.43 2.016 1 88.94 364 GLY B N 1
ATOM 6719 C CA . GLY B 1 364 ? -9 15.211 0.818 1 88.94 364 GLY B CA 1
ATOM 6720 C C . GLY B 1 364 ? -7.73 16.047 0.913 1 88.94 364 GLY B C 1
ATOM 6721 O O . GLY B 1 364 ? -7.238 16.312 2.01 1 88.94 364 GLY B O 1
ATOM 6722 N N . GLU B 1 365 ? -7.145 16.375 -0.213 1 92.06 365 GLU B N 1
ATOM 6723 C CA . GLU B 1 365 ? -5.945 17.188 -0.332 1 92.06 365 GLU B CA 1
ATOM 6724 C C . GLU B 1 365 ? -6.102 18.25 -1.421 1 92.06 365 GLU B C 1
ATOM 6726 O O . GLU B 1 365 ? -5.867 17.969 -2.6 1 92.06 365 GLU B O 1
ATOM 6731 N N . HIS B 1 366 ? -6.395 19.422 -1.057 1 85.31 366 HIS B N 1
ATOM 6732 C CA . HIS B 1 366 ? -6.746 20.484 -1.997 1 85.31 366 HIS B CA 1
ATOM 6733 C C . HIS B 1 366 ? -5.543 20.891 -2.84 1 85.31 366 HIS B C 1
ATOM 6735 O O . HIS B 1 366 ? -5.699 21.328 -3.986 1 85.31 366 HIS B O 1
ATOM 6741 N N . LEU B 1 367 ? -4.289 20.781 -2.311 1 89.19 367 LEU B N 1
ATOM 6742 C CA . LEU B 1 367 ? -3.094 21.156 -3.061 1 89.19 367 LEU B CA 1
ATOM 6743 C C . LEU B 1 367 ? -2.939 20.297 -4.309 1 89.19 367 LEU B C 1
ATOM 6745 O O . LEU B 1 367 ? -2.273 20.703 -5.266 1 89.19 367 LEU B O 1
ATOM 6749 N N . THR B 1 368 ? -3.584 19.094 -4.266 1 93.56 368 THR B N 1
ATOM 6750 C CA . THR B 1 368 ? -3.492 18.188 -5.402 1 93.56 368 THR B CA 1
ATOM 6751 C C . THR B 1 368 ? -4.871 17.938 -6.004 1 93.56 368 THR B C 1
ATOM 6753 O O . THR B 1 368 ? -5.043 17.016 -6.812 1 93.56 368 THR B O 1
ATOM 6756 N N . GLY B 1 369 ? -5.844 18.641 -5.516 1 88.69 369 GLY B N 1
ATOM 6757 C CA . GLY B 1 369 ? -7.156 18.656 -6.148 1 88.69 369 GLY B CA 1
ATOM 6758 C C . GLY B 1 369 ? -8.047 17.516 -5.688 1 88.69 369 GLY B C 1
ATOM 6759 O O . GLY B 1 369 ? -8.938 17.078 -6.422 1 88.69 369 GLY B O 1
ATOM 6760 N N . PHE B 1 370 ? -7.816 16.938 -4.523 1 91.75 370 PHE B N 1
ATOM 6761 C CA . PHE B 1 370 ? -8.617 15.828 -4.031 1 91.75 370 PHE B CA 1
ATOM 6762 C C . PHE B 1 370 ? -9.594 16.297 -2.957 1 91.75 370 PHE B C 1
ATOM 6764 O O . PHE B 1 370 ? -9.195 16.938 -1.98 1 91.75 370 PHE B O 1
ATOM 6771 N N . THR B 1 371 ? -10.891 15.984 -3.119 1 85.62 371 THR B N 1
ATOM 6772 C CA . THR B 1 371 ? -11.898 16.281 -2.109 1 85.62 371 THR B CA 1
ATOM 6773 C C . THR B 1 371 ? -11.969 15.172 -1.071 1 85.62 371 THR B C 1
ATOM 6775 O O . THR B 1 371 ? -12.422 15.398 0.056 1 85.62 371 THR B O 1
ATOM 6778 N N . ASP B 1 372 ? -11.633 14 -1.492 1 90.25 372 ASP B N 1
ATOM 6779 C CA . ASP B 1 372 ? -11.516 12.82 -0.645 1 90.25 372 ASP B CA 1
ATOM 6780 C C . ASP B 1 372 ? -10.195 12.102 -0.884 1 90.25 372 ASP B C 1
ATOM 6782 O O . ASP B 1 372 ? -9.492 12.391 -1.853 1 90.25 372 ASP B O 1
ATOM 6786 N N . GLY B 1 373 ? -9.891 11.234 0.044 1 94.31 373 GLY B N 1
ATOM 6787 C CA . GLY B 1 373 ? -8.648 10.5 -0.125 1 94.31 373 GLY B CA 1
ATOM 6788 C C . GLY B 1 373 ? -8.656 9.148 0.558 1 94.31 373 GLY B C 1
ATOM 6789 O O . GLY B 1 373 ? -9.469 8.898 1.451 1 94.31 373 GLY B O 1
ATOM 6790 N N . LEU B 1 374 ? -7.941 8.258 0.127 1 96.56 374 LEU B N 1
ATOM 6791 C CA . LEU B 1 374 ? -7.609 7.008 0.795 1 96.56 374 LEU B CA 1
ATOM 6792 C C . LEU B 1 374 ? -6.129 6.684 0.631 1 96.56 374 LEU B C 1
ATOM 6794 O O . LEU B 1 374 ? -5.547 6.922 -0.431 1 96.56 374 LEU B O 1
ATOM 6798 N N . PRO B 1 375 ? -5.48 6.188 1.649 1 97.94 375 PRO B N 1
ATOM 6799 C CA . PRO B 1 375 ? -4.055 5.875 1.564 1 97.94 375 PRO B CA 1
ATOM 6800 C C . PRO B 1 375 ? -3.744 4.824 0.5 1 97.94 375 PRO B C 1
ATOM 6802 O O . PRO B 1 375 ? -4.441 3.812 0.403 1 97.94 375 PRO B O 1
ATOM 6805 N N . LEU B 1 376 ? -2.791 5.113 -0.345 1 98.25 376 LEU B N 1
ATOM 6806 C CA . LEU B 1 376 ? -2.373 4.277 -1.464 1 98.25 376 LEU B CA 1
ATOM 6807 C C . LEU B 1 376 ? -0.874 4 -1.405 1 98.25 376 LEU B C 1
ATOM 6809 O O . LEU B 1 376 ? -0.079 4.914 -1.162 1 98.25 376 LEU B O 1
ATOM 6813 N N . PHE B 1 377 ? -0.433 2.736 -1.466 1 98.69 377 PHE B N 1
ATOM 6814 C CA . PHE B 1 377 ? 0.962 2.314 -1.491 1 98.69 377 PHE B CA 1
ATOM 6815 C C . PHE B 1 377 ? 1.257 1.494 -2.742 1 98.69 377 PHE B C 1
ATOM 6817 O O . PHE B 1 377 ? 0.599 0.483 -2.996 1 98.69 377 PHE B O 1
ATOM 6824 N N . LEU B 1 378 ? 2.256 1.972 -3.578 1 98.38 378 LEU B N 1
ATOM 6825 C CA . LEU B 1 378 ? 2.617 1.343 -4.844 1 98.38 378 LEU B CA 1
ATOM 6826 C C . LEU B 1 378 ? 4.094 0.962 -4.863 1 98.38 378 LEU B C 1
ATOM 6828 O O . LEU B 1 378 ? 4.926 1.665 -4.285 1 98.38 378 LEU B O 1
ATOM 6832 N N . ARG B 1 379 ? 4.402 -0.098 -5.488 1 98.25 379 ARG B N 1
ATOM 6833 C CA . ARG B 1 379 ? 5.781 -0.517 -5.715 1 98.25 379 ARG B CA 1
ATOM 6834 C C . ARG B 1 379 ? 6.062 -0.706 -7.199 1 98.25 379 ARG B C 1
ATOM 6836 O O . ARG B 1 379 ? 5.527 -1.625 -7.824 1 98.25 379 ARG B O 1
ATOM 6843 N N . SER B 1 380 ? 6.891 0.178 -7.738 1 96.94 380 SER B N 1
ATOM 6844 C CA . SER B 1 380 ? 7.234 0.098 -9.156 1 96.94 380 SER B CA 1
ATOM 6845 C C . SER B 1 380 ? 7.984 -1.193 -9.469 1 96.94 380 SER B C 1
ATOM 6847 O O . SER B 1 380 ? 8.539 -1.831 -8.57 1 96.94 380 SER B O 1
ATOM 6849 N N . PRO B 1 381 ? 7.945 -1.629 -10.781 1 90.31 381 PRO B N 1
ATOM 6850 C CA . PRO B 1 381 ? 8.727 -2.814 -11.141 1 90.31 381 PRO B CA 1
ATOM 6851 C C . PRO B 1 381 ? 10.188 -2.709 -10.719 1 90.31 381 PRO B C 1
ATOM 6853 O O . PRO B 1 381 ? 10.836 -1.683 -10.945 1 90.31 381 PRO B O 1
ATOM 6856 N N . GLY B 1 382 ? 10.641 -3.664 -10.031 1 91.25 382 GLY B N 1
ATOM 6857 C CA . GLY B 1 382 ? 12.023 -3.672 -9.586 1 91.25 382 GLY B CA 1
ATOM 6858 C C . GLY B 1 382 ? 12.234 -2.924 -8.281 1 91.25 382 GLY B C 1
ATOM 6859 O O . GLY B 1 382 ? 13.375 -2.746 -7.844 1 91.25 382 GLY B O 1
ATOM 6860 N N . ALA B 1 383 ? 11.141 -2.471 -7.691 1 97 383 ALA B N 1
ATOM 6861 C CA . ALA B 1 383 ? 11.258 -1.739 -6.434 1 97 383 ALA B CA 1
ATOM 6862 C C . ALA B 1 383 ? 11.961 -2.578 -5.371 1 97 383 ALA B C 1
ATOM 6864 O O . ALA B 1 383 ? 11.82 -3.805 -5.348 1 97 383 ALA B O 1
ATOM 6865 N N . ARG B 1 384 ? 12.766 -2.004 -4.543 1 97.75 384 ARG B N 1
ATOM 6866 C CA . ARG B 1 384 ? 13.438 -2.627 -3.406 1 97.75 384 ARG B CA 1
ATOM 6867 C C . ARG B 1 384 ? 12.664 -2.381 -2.113 1 97.75 384 ARG B C 1
ATOM 6869 O O . ARG B 1 384 ? 12.875 -1.365 -1.444 1 97.75 384 ARG B O 1
ATOM 6876 N N . PHE B 1 385 ? 11.789 -3.277 -1.743 1 98.12 385 PHE B N 1
ATOM 6877 C CA . PHE B 1 385 ? 10.859 -3.193 -0.624 1 98.12 385 PHE B CA 1
ATOM 6878 C C . PHE B 1 385 ? 11.555 -3.545 0.687 1 98.12 385 PHE B C 1
ATOM 6880 O O . PHE B 1 385 ? 11.594 -4.711 1.082 1 98.12 385 PHE B O 1
ATOM 6887 N N . SER B 1 386 ? 12.109 -2.555 1.366 1 98.06 386 SER B N 1
ATOM 6888 C CA . SER B 1 386 ? 12.836 -2.689 2.627 1 98.06 386 SER B CA 1
ATOM 6889 C C . SER B 1 386 ? 12.328 -1.688 3.662 1 98.06 386 SER B C 1
ATOM 6891 O O . SER B 1 386 ? 11.625 -0.737 3.32 1 98.06 386 SER B O 1
ATOM 6893 N N . ALA B 1 387 ? 12.711 -1.922 4.914 1 98 387 ALA B N 1
ATOM 6894 C CA . ALA B 1 387 ? 12.32 -1.021 5.992 1 98 387 ALA B CA 1
ATOM 6895 C C . ALA B 1 387 ? 12.859 0.387 5.758 1 98 387 ALA B C 1
ATOM 6897 O O . ALA B 1 387 ? 12.141 1.372 5.945 1 98 387 ALA B O 1
ATOM 6898 N N . ALA B 1 388 ? 14.094 0.491 5.344 1 98.56 388 ALA B N 1
ATOM 6899 C CA . ALA B 1 388 ? 14.742 1.777 5.094 1 98.56 388 ALA B CA 1
ATOM 6900 C C . ALA B 1 388 ? 14.016 2.551 3.994 1 98.56 388 ALA B C 1
ATOM 6902 O O . ALA B 1 388 ? 13.703 3.73 4.164 1 98.56 388 ALA B O 1
ATOM 6903 N N . ASN B 1 389 ? 13.734 1.874 2.879 1 98.81 389 ASN B N 1
ATOM 6904 C CA . ASN B 1 389 ? 13.062 2.521 1.76 1 98.81 389 ASN B CA 1
ATOM 6905 C C . ASN B 1 389 ? 11.617 2.879 2.105 1 98.81 389 ASN B C 1
ATOM 6907 O O . ASN B 1 389 ? 11.102 3.9 1.649 1 98.81 389 ASN B O 1
ATOM 6911 N N . LEU B 1 390 ? 10.969 2.033 2.914 1 98.81 390 LEU B N 1
ATOM 6912 C CA . LEU B 1 390 ? 9.602 2.314 3.33 1 98.81 390 LEU B CA 1
ATOM 6913 C C . LEU B 1 390 ? 9.539 3.58 4.18 1 98.81 390 LEU B C 1
ATOM 6915 O O . LEU B 1 390 ? 8.664 4.43 3.973 1 98.81 390 LEU B O 1
ATOM 6919 N N . MET B 1 391 ? 10.43 3.73 5.129 1 98.56 391 MET B N 1
ATOM 6920 C CA . MET B 1 391 ? 10.461 4.922 5.977 1 98.56 391 MET B CA 1
ATOM 6921 C C . MET B 1 391 ? 10.742 6.168 5.148 1 98.56 391 MET B C 1
ATOM 6923 O O . MET B 1 391 ? 10.094 7.199 5.324 1 98.56 391 MET B O 1
ATOM 6927 N N . ARG B 1 392 ? 11.719 6.078 4.246 1 98.62 392 ARG B N 1
ATOM 6928 C CA . ARG B 1 392 ? 12.055 7.227 3.412 1 98.62 392 ARG B CA 1
ATOM 6929 C C . ARG B 1 392 ? 10.867 7.633 2.545 1 98.62 392 ARG B C 1
ATOM 6931 O O . ARG B 1 392 ? 10.578 8.82 2.398 1 98.62 392 ARG B O 1
ATOM 6938 N N . ALA B 1 393 ? 10.18 6.637 1.943 1 98.81 393 ALA B N 1
ATOM 6939 C CA . ALA B 1 393 ? 9.016 6.918 1.109 1 98.81 393 ALA B CA 1
ATOM 6940 C C . ALA B 1 393 ? 7.93 7.641 1.907 1 98.81 393 ALA B C 1
ATOM 6942 O O . ALA B 1 393 ? 7.293 8.57 1.404 1 98.81 393 ALA B O 1
ATOM 6943 N N . HIS B 1 394 ? 7.699 7.234 3.145 1 98.62 394 HIS B N 1
ATOM 6944 C CA . HIS B 1 394 ? 6.668 7.848 3.975 1 98.62 394 HIS B CA 1
ATOM 6945 C C . HIS B 1 394 ? 7.051 9.266 4.367 1 98.62 394 HIS B C 1
ATOM 6947 O O . HIS B 1 394 ? 6.195 10.156 4.418 1 98.62 394 HIS B O 1
ATOM 6953 N N . LEU B 1 395 ? 8.281 9.438 4.66 1 98.38 395 LEU B N 1
ATOM 6954 C CA . LEU B 1 395 ? 8.719 10.781 5.012 1 98.38 395 LEU B CA 1
ATOM 6955 C C . LEU B 1 395 ? 8.648 11.711 3.805 1 98.38 395 LEU B C 1
ATOM 6957 O O . LEU B 1 395 ? 8.203 12.852 3.922 1 98.38 395 LEU B O 1
ATOM 6961 N N . PHE B 1 396 ? 9.086 11.234 2.629 1 98.69 396 PHE B N 1
ATOM 6962 C CA . PHE B 1 396 ? 8.922 12 1.402 1 98.69 396 PHE B CA 1
ATOM 6963 C C . PHE B 1 396 ? 7.453 12.344 1.169 1 98.69 396 PHE B C 1
ATOM 6965 O O . PHE B 1 396 ? 7.109 13.5 0.918 1 98.69 396 PHE B O 1
ATOM 6972 N N . SER B 1 397 ? 6.625 11.344 1.273 1 98.44 397 SER B N 1
ATOM 6973 C CA . SER B 1 397 ? 5.207 11.5 0.957 1 98.44 397 SER B CA 1
ATOM 6974 C C . SER B 1 397 ? 4.547 12.523 1.875 1 98.44 397 SER B C 1
ATOM 6976 O O . SER B 1 397 ? 3.652 13.258 1.453 1 98.44 397 SER B O 1
ATOM 6978 N N . ALA B 1 398 ? 4.957 12.602 3.107 1 97.81 398 ALA B N 1
ATOM 6979 C CA . ALA B 1 398 ? 4.367 13.469 4.121 1 97.81 398 ALA B CA 1
ATOM 6980 C C . ALA B 1 398 ? 4.484 14.938 3.715 1 97.81 398 ALA B C 1
ATOM 6982 O O . ALA B 1 398 ? 3.623 15.75 4.055 1 97.81 398 ALA B O 1
ATOM 6983 N N . LEU B 1 399 ? 5.539 15.281 2.926 1 97.88 399 LEU B N 1
ATOM 6984 C CA . LEU B 1 399 ? 5.797 16.688 2.641 1 97.88 399 LEU B CA 1
ATOM 6985 C C . LEU B 1 399 ? 5.578 16.984 1.161 1 97.88 399 LEU B C 1
ATOM 6987 O O . LEU B 1 399 ? 5.691 18.141 0.735 1 97.88 399 LEU B O 1
ATOM 6991 N N . THR B 1 400 ? 5.246 15.969 0.369 1 98.31 400 THR B N 1
ATOM 6992 C CA . THR B 1 400 ? 5.254 16.141 -1.08 1 98.31 400 THR B CA 1
ATOM 6993 C C . THR B 1 400 ? 4.086 17 -1.532 1 98.31 400 THR B C 1
ATOM 6995 O O . THR B 1 400 ? 4.23 17.812 -2.451 1 98.31 400 THR B O 1
ATOM 6998 N N . ALA B 1 401 ? 2.891 16.812 -0.937 1 96.38 401 ALA B N 1
ATOM 6999 C CA . ALA B 1 401 ? 1.781 17.688 -1.285 1 96.38 401 ALA B CA 1
ATOM 7000 C C . ALA B 1 401 ? 2.139 19.156 -1.015 1 96.38 401 ALA B C 1
ATOM 7002 O O . ALA B 1 401 ? 1.849 20.031 -1.83 1 96.38 401 ALA B O 1
ATOM 7003 N N . MET B 1 402 ? 2.783 19.391 0.111 1 95.69 402 MET B N 1
ATOM 7004 C CA . MET B 1 402 ? 3.23 20.75 0.435 1 95.69 402 MET B CA 1
ATOM 7005 C C . MET B 1 402 ? 4.223 21.25 -0.604 1 95.69 402 MET B C 1
ATOM 7007 O O . MET B 1 402 ? 4.168 22.422 -1.01 1 95.69 402 MET B O 1
ATOM 7011 N N . ARG B 1 403 ? 5.121 20.406 -1.023 1 96.81 403 ARG B N 1
ATOM 7012 C CA . ARG B 1 403 ? 6.082 20.766 -2.064 1 96.81 403 ARG B CA 1
ATOM 7013 C C . ARG B 1 403 ? 5.367 21.203 -3.336 1 96.81 403 ARG B C 1
ATOM 7015 O O . ARG B 1 403 ? 5.797 22.156 -3.994 1 96.81 403 ARG B O 1
ATOM 7022 N N . ILE B 1 404 ? 4.355 20.547 -3.686 1 95.31 404 ILE B N 1
ATOM 7023 C CA . ILE B 1 404 ? 3.586 20.938 -4.867 1 95.31 404 ILE B CA 1
ATOM 7024 C C . ILE B 1 404 ? 3.057 22.359 -4.707 1 95.31 404 ILE B C 1
ATOM 7026 O O . ILE B 1 404 ? 3.096 23.141 -5.648 1 95.31 404 ILE B O 1
ATOM 7030 N N . GLY B 1 405 ? 2.607 22.672 -3.518 1 92.12 405 GLY B N 1
ATOM 7031 C CA . GLY B 1 405 ? 2.205 24.047 -3.236 1 92.12 405 GLY B CA 1
ATOM 7032 C C . GLY B 1 405 ? 3.35 25.031 -3.342 1 92.12 405 GLY B C 1
ATOM 7033 O O . GLY B 1 405 ? 3.182 26.125 -3.887 1 92.12 405 GLY B O 1
ATOM 7034 N N . LEU B 1 406 ? 4.492 24.672 -2.848 1 94.31 406 LEU B N 1
ATOM 7035 C CA . LEU B 1 406 ? 5.668 25.531 -2.896 1 94.31 406 LEU B CA 1
ATOM 7036 C C . LEU B 1 406 ? 6.137 25.734 -4.332 1 94.31 406 LEU B C 1
ATOM 7038 O O . LEU B 1 406 ? 6.645 26.812 -4.684 1 94.31 406 LEU B O 1
ATOM 7042 N N . ASP B 1 407 ? 5.969 24.75 -5.117 1 94.69 407 ASP B N 1
ATOM 7043 C CA . ASP B 1 407 ? 6.328 24.844 -6.527 1 94.69 407 ASP B CA 1
ATOM 7044 C C . ASP B 1 407 ? 5.477 25.906 -7.234 1 94.69 407 ASP B C 1
ATOM 7046 O O . ASP B 1 407 ? 5.961 26.594 -8.133 1 94.69 407 ASP B O 1
ATOM 7050 N N . VAL B 1 408 ? 4.246 25.984 -6.867 1 89.69 408 VAL B N 1
ATOM 7051 C CA . VAL B 1 408 ? 3.379 27.016 -7.43 1 89.69 408 VAL B CA 1
ATOM 7052 C C . VAL B 1 408 ? 3.943 28.391 -7.105 1 89.69 408 VAL B C 1
ATOM 7054 O O . VAL B 1 408 ? 3.998 29.266 -7.973 1 89.69 408 VAL B O 1
ATOM 7057 N N . LEU B 1 409 ? 4.398 28.594 -5.875 1 90.94 409 LEU B N 1
ATOM 7058 C CA . LEU B 1 409 ? 4.969 29.859 -5.438 1 90.94 409 LEU B CA 1
ATOM 7059 C C . LEU B 1 409 ? 6.266 30.172 -6.188 1 90.94 409 LEU B C 1
ATOM 7061 O O . LEU B 1 409 ? 6.496 31.297 -6.602 1 90.94 409 LEU B O 1
ATOM 7065 N N . ARG B 1 410 ? 7.008 29.172 -6.352 1 92.44 410 ARG B N 1
ATOM 7066 C CA . ARG B 1 410 ? 8.281 29.328 -7.043 1 92.44 410 ARG B CA 1
ATOM 7067 C C . ARG B 1 410 ? 8.07 29.578 -8.531 1 92.44 410 ARG B C 1
ATOM 7069 O O . ARG B 1 410 ? 8.562 30.562 -9.086 1 92.44 410 ARG B O 1
ATOM 7076 N N . ASP B 1 411 ? 7.348 28.734 -9.172 1 92 411 ASP B N 1
ATOM 7077 C CA . ASP B 1 411 ? 7.254 28.703 -10.633 1 92 411 ASP B CA 1
ATOM 7078 C C . ASP B 1 411 ? 6.359 29.828 -11.148 1 92 411 ASP B C 1
ATOM 7080 O O . ASP B 1 411 ? 6.617 30.391 -12.211 1 92 411 ASP B O 1
ATOM 7084 N N . ARG B 1 412 ? 5.359 30.172 -10.43 1 87.62 412 ARG B N 1
ATOM 7085 C CA . ARG B 1 412 ? 4.402 31.156 -10.914 1 87.62 412 ARG B CA 1
ATOM 7086 C C . ARG B 1 412 ? 4.691 32.531 -10.336 1 87.62 412 ARG B C 1
ATOM 7088 O O . ARG B 1 412 ? 4.359 33.562 -10.945 1 87.62 412 ARG B O 1
ATOM 7095 N N . GLU B 1 413 ? 5.32 32.594 -9.18 1 89.38 413 GLU B N 1
ATOM 7096 C CA . GLU B 1 413 ? 5.461 33.875 -8.477 1 89.38 413 GLU B CA 1
ATOM 7097 C C . GLU B 1 413 ? 6.93 34.219 -8.273 1 89.38 413 GLU B C 1
ATOM 7099 O O . GLU B 1 413 ? 7.246 35.312 -7.805 1 89.38 413 GLU B O 1
ATOM 7104 N N . GLY B 1 414 ? 7.801 33.281 -8.609 1 90 414 GLY B N 1
ATOM 7105 C CA . GLY B 1 414 ? 9.227 33.531 -8.492 1 90 414 GLY B CA 1
ATOM 7106 C C . GLY B 1 414 ? 9.719 33.594 -7.055 1 90 414 GLY B C 1
ATOM 7107 O O . GLY B 1 414 ? 10.742 34.188 -6.762 1 90 414 GLY B O 1
ATOM 7108 N N . ALA B 1 415 ? 9 33.031 -6.164 1 89.56 415 ALA B N 1
ATOM 7109 C CA . ALA B 1 415 ? 9.398 33.031 -4.758 1 89.56 415 ALA B CA 1
ATOM 7110 C C . ALA B 1 415 ? 10.656 32.188 -4.555 1 89.56 415 ALA B C 1
ATOM 7112 O O . ALA B 1 415 ? 10.758 31.078 -5.09 1 89.56 415 ALA B O 1
ATOM 7113 N N . ALA B 1 416 ? 11.602 32.719 -3.926 1 90.56 416 ALA B N 1
ATOM 7114 C CA . ALA B 1 416 ? 12.828 32 -3.592 1 90.56 416 ALA B CA 1
ATOM 7115 C C . ALA B 1 416 ? 12.883 31.656 -2.104 1 90.56 416 ALA B C 1
ATOM 7117 O O . ALA B 1 416 ? 12.422 32.438 -1.269 1 90.56 416 ALA B O 1
ATOM 7118 N N . LEU B 1 417 ? 13.359 30.5 -1.808 1 93.06 417 LEU B N 1
ATOM 7119 C CA . LEU B 1 417 ? 13.508 30.062 -0.425 1 93.06 417 LEU B CA 1
ATOM 7120 C C . LEU B 1 417 ? 14.969 29.766 -0.101 1 93.06 417 LEU B C 1
ATOM 7122 O O . LEU B 1 417 ? 15.633 29.016 -0.815 1 93.06 417 LEU B O 1
ATOM 7126 N N . GLU B 1 418 ? 15.453 30.375 0.924 1 92.44 418 GLU B N 1
ATOM 7127 C CA . GLU B 1 418 ? 16.844 30.172 1.34 1 92.44 418 GLU B CA 1
ATOM 7128 C C . GLU B 1 418 ? 16.922 29.203 2.508 1 92.44 418 GLU B C 1
ATOM 7130 O O . GLU B 1 418 ? 17.859 28.406 2.592 1 92.44 418 GLU B O 1
ATOM 7135 N N . ARG B 1 419 ? 16.031 29.297 3.363 1 94 419 ARG B N 1
ATOM 7136 C CA . ARG B 1 419 ? 16.062 28.453 4.551 1 94 419 ARG B CA 1
ATOM 7137 C C . ARG B 1 419 ? 14.648 28.219 5.098 1 94 419 ARG B C 1
ATOM 7139 O O . ARG B 1 419 ? 13.812 29.125 5.07 1 94 419 ARG B O 1
ATOM 7146 N N . ILE B 1 420 ? 14.516 27.047 5.637 1 95.06 420 ILE B N 1
ATOM 7147 C CA . ILE B 1 420 ? 13.273 26.75 6.352 1 95.06 420 ILE B CA 1
ATOM 7148 C C . ILE B 1 420 ? 13.594 26.312 7.781 1 95.06 420 ILE B C 1
ATOM 7150 O O . ILE B 1 420 ? 14.641 25.719 8.039 1 95.06 420 ILE B O 1
ATOM 7154 N N . THR B 1 421 ? 12.797 26.703 8.672 1 94.12 421 THR B N 1
ATOM 7155 C CA . THR B 1 421 ? 12.867 26.234 10.047 1 94.12 421 THR B CA 1
ATOM 7156 C C . THR B 1 421 ? 11.688 25.312 10.375 1 94.12 421 THR B C 1
ATOM 7158 O O . THR B 1 421 ? 10.531 25.719 10.258 1 94.12 421 THR B O 1
ATOM 7161 N N . GLY B 1 422 ? 12.078 24.141 10.773 1 92.5 422 GLY B N 1
ATOM 7162 C CA . GLY B 1 422 ? 11.047 23.141 10.984 1 92.5 422 GLY B CA 1
ATOM 7163 C C . GLY B 1 422 ? 10.711 22.922 12.445 1 92.5 422 GLY B C 1
ATOM 7164 O O . GLY B 1 422 ? 11.594 23 13.305 1 92.5 422 GLY B O 1
ATOM 7165 N N . HIS B 1 423 ? 9.453 22.625 12.711 1 88 423 HIS B N 1
ATOM 7166 C CA . HIS B 1 423 ? 9 22.156 14.023 1 88 423 HIS B CA 1
ATOM 7167 C C . HIS B 1 423 ? 7.82 21.203 13.891 1 88 423 HIS B C 1
ATOM 7169 O O . HIS B 1 423 ? 7.23 21.078 12.812 1 88 423 HIS B O 1
ATOM 7175 N N . GLY B 1 424 ? 7.449 20.484 15.023 1 86.12 424 GLY B N 1
ATOM 7176 C CA . GLY B 1 424 ? 6.383 19.5 15.008 1 86.12 424 GLY B CA 1
ATOM 7177 C C . GLY B 1 424 ? 6.887 18.062 15.109 1 86.12 424 GLY B C 1
ATOM 7178 O O . GLY B 1 424 ? 8.094 17.828 15.156 1 86.12 424 GLY B O 1
ATOM 7179 N N . GLY B 1 425 ? 5.969 17.172 15.039 1 86.25 425 GLY B N 1
ATOM 7180 C CA . GLY B 1 425 ? 6.281 15.758 15.242 1 86.25 425 GLY B CA 1
ATOM 7181 C C . GLY B 1 425 ? 7.195 15.195 14.172 1 86.25 425 GLY B C 1
ATOM 7182 O O . GLY B 1 425 ? 7.996 14.297 14.445 1 86.25 425 GLY B O 1
ATOM 7183 N N . PHE B 1 426 ? 7.16 15.727 12.969 1 93.69 426 PHE B N 1
ATOM 7184 C CA . PHE B 1 426 ? 7.98 15.281 11.844 1 93.69 426 PHE B CA 1
ATOM 7185 C C . PHE B 1 426 ? 9.461 15.469 12.148 1 93.69 426 PHE B C 1
ATOM 7187 O O . PHE B 1 426 ? 10.305 14.719 11.648 1 93.69 426 PHE B O 1
ATOM 7194 N N . PHE B 1 427 ? 9.781 16.438 13.031 1 91.81 427 PHE B N 1
ATOM 7195 C CA . PHE B 1 427 ? 11.164 16.828 13.266 1 91.81 427 PHE B CA 1
ATOM 7196 C C . PHE B 1 427 ? 11.648 16.312 14.609 1 91.81 427 PHE B C 1
ATOM 7198 O O . PHE B 1 427 ? 12.703 16.734 15.102 1 91.81 427 PHE B O 1
ATOM 7205 N N . THR B 1 428 ? 10.922 15.438 15.227 1 83.88 428 THR B N 1
ATOM 7206 C CA . THR B 1 428 ? 11.242 14.992 16.578 1 83.88 428 THR B CA 1
ATOM 7207 C C . THR B 1 428 ? 12.492 14.109 16.578 1 83.88 428 THR B C 1
ATOM 7209 O O . THR B 1 428 ? 13.281 14.141 17.516 1 83.88 428 THR B O 1
ATOM 7212 N N . THR B 1 429 ? 12.609 13.258 15.531 1 85.44 429 THR B N 1
ATOM 7213 C CA . THR B 1 429 ? 13.82 12.453 15.422 1 85.44 429 THR B CA 1
ATOM 7214 C C . THR B 1 429 ? 14.977 13.281 14.875 1 85.44 429 THR B C 1
ATOM 7216 O O . THR B 1 429 ? 14.891 13.82 13.773 1 85.44 429 THR B O 1
ATOM 7219 N N . PRO B 1 430 ? 16.031 13.312 15.625 1 83.94 430 PRO B N 1
ATOM 7220 C CA . PRO B 1 430 ? 17.125 14.203 15.234 1 83.94 430 PRO B CA 1
ATOM 7221 C C . PRO B 1 430 ? 17.625 13.93 13.82 1 83.94 430 PRO B C 1
ATOM 7223 O O . PRO B 1 430 ? 17.812 12.773 13.43 1 83.94 430 PRO B O 1
ATOM 7226 N N . VAL B 1 431 ? 17.781 14.945 13.07 1 92.12 431 VAL B N 1
ATOM 7227 C CA . VAL B 1 431 ? 18.453 15.008 11.773 1 92.12 431 VAL B CA 1
ATOM 7228 C C . VAL B 1 431 ? 17.531 14.445 10.688 1 92.12 431 VAL B C 1
ATOM 7230 O O . VAL B 1 431 ? 17.531 14.938 9.555 1 92.12 431 VAL B O 1
ATOM 7233 N N . VAL B 1 432 ? 16.734 13.406 11.008 1 95.56 432 VAL B N 1
ATOM 7234 C CA . VAL B 1 432 ? 15.977 12.672 10 1 95.56 432 VAL B CA 1
ATOM 7235 C C . VAL B 1 432 ? 15 13.617 9.297 1 95.56 432 VAL B C 1
ATOM 7237 O O . VAL B 1 432 ? 15.047 13.773 8.078 1 95.56 432 VAL B O 1
ATOM 7240 N N . GLY B 1 433 ? 14.148 14.25 10.117 1 95.75 433 GLY B N 1
ATOM 7241 C CA . GLY B 1 433 ? 13.18 15.172 9.555 1 95.75 433 GLY B CA 1
ATOM 7242 C C . GLY B 1 433 ? 13.82 16.328 8.789 1 95.75 433 GLY B C 1
ATOM 7243 O O . GLY B 1 433 ? 13.344 16.703 7.727 1 95.75 433 GLY B O 1
ATOM 7244 N N . GLN B 1 434 ? 14.938 16.812 9.281 1 95.88 434 GLN B N 1
ATOM 7245 C CA . GLN B 1 434 ? 15.633 17.938 8.664 1 95.88 434 GLN B CA 1
ATOM 7246 C C . GLN B 1 434 ? 16.203 17.547 7.297 1 95.88 434 GLN B C 1
ATOM 7248 O O . GLN B 1 434 ? 16.078 18.312 6.332 1 95.88 434 GLN B O 1
ATOM 7253 N N . ARG B 1 435 ? 16.828 16.438 7.301 1 97.12 435 ARG B N 1
ATOM 7254 C CA . ARG B 1 435 ? 17.438 15.977 6.059 1 97.12 435 ARG B CA 1
ATOM 7255 C C . ARG B 1 435 ? 16.375 15.766 4.98 1 97.12 435 ARG B C 1
ATOM 7257 O O . ARG B 1 435 ? 16.578 16.125 3.822 1 97.12 435 ARG B O 1
ATOM 7264 N N . ILE B 1 436 ? 15.297 15.156 5.395 1 98 436 ILE B N 1
ATOM 7265 C CA . ILE B 1 436 ? 14.227 14.875 4.453 1 98 436 ILE B CA 1
ATOM 7266 C C . ILE B 1 436 ? 13.594 16.188 3.979 1 98 436 ILE B C 1
ATOM 7268 O O . ILE B 1 436 ? 13.375 16.375 2.781 1 98 436 ILE B O 1
ATOM 7272 N N . ALA B 1 437 ? 13.281 17.062 4.914 1 97.62 437 ALA B N 1
ATOM 7273 C CA . ALA B 1 437 ? 12.68 18.344 4.566 1 97.62 437 ALA B CA 1
ATOM 7274 C C . ALA B 1 437 ? 13.586 19.156 3.648 1 97.62 437 ALA B C 1
ATOM 7276 O O . ALA B 1 437 ? 13.117 19.766 2.691 1 97.62 437 ALA B O 1
ATOM 7277 N N . ALA B 1 438 ? 14.906 19.156 3.951 1 97.5 438 ALA B N 1
ATOM 7278 C CA . ALA B 1 438 ? 15.859 19.859 3.107 1 97.5 438 ALA B CA 1
ATOM 7279 C C . ALA B 1 438 ? 15.836 19.328 1.68 1 97.5 438 ALA B C 1
ATOM 7281 O O . ALA B 1 438 ? 15.883 20.094 0.718 1 97.5 438 ALA B O 1
ATOM 7282 N N . ALA B 1 439 ? 15.766 18.078 1.583 1 97.81 439 ALA B N 1
ATOM 7283 C CA . ALA B 1 439 ? 15.727 17.438 0.268 1 97.81 439 ALA B CA 1
ATOM 7284 C C . ALA B 1 439 ? 14.43 17.781 -0.465 1 97.81 439 ALA B C 1
ATOM 7286 O O . ALA B 1 439 ? 14.445 18.062 -1.664 1 97.81 439 ALA B O 1
ATOM 7287 N N . VAL B 1 440 ? 13.312 17.75 0.215 1 97.81 440 VAL B N 1
ATOM 7288 C CA . VAL B 1 440 ? 11.992 17.953 -0.38 1 97.81 440 VAL B CA 1
ATOM 7289 C C . VAL B 1 440 ? 11.836 19.406 -0.812 1 97.81 440 VAL B C 1
ATOM 7291 O O . VAL B 1 440 ? 11.359 19.688 -1.913 1 97.81 440 VAL B O 1
ATOM 7294 N N . ILE B 1 441 ? 12.242 20.266 0.025 1 95.81 441 ILE B N 1
ATOM 7295 C CA . ILE B 1 441 ? 12.023 21.688 -0.229 1 95.81 441 ILE B CA 1
ATOM 7296 C C . ILE B 1 441 ? 13.164 22.25 -1.077 1 95.81 441 ILE B C 1
ATOM 7298 O O . ILE B 1 441 ? 12.969 23.188 -1.853 1 95.81 441 ILE B O 1
ATOM 7302 N N . GLY B 1 442 ? 14.375 21.641 -0.955 1 95.5 442 GLY B N 1
ATOM 7303 C CA . GLY B 1 442 ? 15.5 22.047 -1.783 1 95.5 442 GLY B CA 1
ATOM 7304 C C . GLY B 1 442 ? 16.297 23.203 -1.202 1 95.5 442 GLY B C 1
ATOM 7305 O O . GLY B 1 442 ? 16.844 24.016 -1.944 1 95.5 442 GLY B O 1
ATOM 7306 N N . CYS B 1 443 ? 16.297 23.375 0.114 1 95.31 443 CYS B N 1
ATOM 7307 C CA . CYS B 1 443 ? 17.062 24.422 0.789 1 95.31 443 CYS B CA 1
ATOM 7308 C C . CYS B 1 443 ? 17.453 23.984 2.197 1 95.31 443 CYS B C 1
ATOM 7310 O O . CYS B 1 443 ? 17.156 22.875 2.613 1 95.31 443 CYS B O 1
ATOM 7312 N N . ASP B 1 444 ? 18.156 24.812 2.906 1 96.19 444 ASP B N 1
ATOM 7313 C CA . ASP B 1 444 ? 18.609 24.516 4.262 1 96.19 444 ASP B CA 1
ATOM 7314 C C . ASP B 1 444 ? 17.422 24.359 5.211 1 96.19 444 ASP B C 1
ATOM 7316 O O . ASP B 1 444 ? 16.453 25.125 5.121 1 96.19 444 ASP B O 1
ATOM 7320 N N . CYS B 1 445 ? 17.484 23.344 6.012 1 96.06 445 CYS B N 1
ATOM 7321 C CA . CYS B 1 445 ? 16.453 23.125 7.023 1 96.06 445 CYS B CA 1
ATOM 7322 C C . CYS B 1 445 ? 17.047 23.172 8.422 1 96.06 445 CYS B C 1
ATOM 7324 O O . CYS B 1 445 ? 17.953 22.406 8.734 1 96.06 445 CYS B O 1
ATOM 7326 N N . SER B 1 446 ? 16.516 24.016 9.195 1 93.44 446 SER B N 1
ATOM 7327 C CA . SER B 1 446 ? 16.984 24.172 10.57 1 93.44 446 SER B CA 1
ATOM 7328 C C . SER B 1 446 ? 15.914 23.734 11.57 1 93.44 446 SER B C 1
ATOM 7330 O O . SER B 1 446 ? 14.719 23.828 11.289 1 93.44 446 SER B O 1
ATOM 7332 N N . VAL B 1 447 ? 16.344 23.172 12.648 1 90.88 447 VAL B N 1
ATOM 7333 C CA . VAL B 1 447 ? 15.5 22.906 13.805 1 90.88 447 VAL B CA 1
ATOM 7334 C C . VAL B 1 447 ? 16.109 23.547 15.047 1 90.88 447 VAL B C 1
ATOM 7336 O O . VAL B 1 447 ? 17.328 23.609 15.188 1 90.88 447 VAL B O 1
ATOM 7339 N N . MET B 1 448 ? 15.219 24.078 15.812 1 85.81 448 MET B N 1
ATOM 7340 C CA . MET B 1 448 ? 15.656 24.75 17.031 1 85.81 448 MET B CA 1
ATOM 7341 C C . MET B 1 448 ? 15.055 24.094 18.266 1 85.81 448 MET B C 1
ATOM 7343 O O . MET B 1 448 ? 13.898 23.672 18.25 1 85.81 448 MET B O 1
ATOM 7347 N N . GLU B 1 449 ? 15.805 23.984 19.328 1 75.94 449 GLU B N 1
ATOM 7348 C CA . GLU B 1 449 ? 15.328 23.422 20.594 1 75.94 449 GLU B CA 1
ATOM 7349 C C . GLU B 1 449 ? 14.172 24.25 21.156 1 75.94 449 GLU B C 1
ATOM 7351 O O . GLU B 1 449 ? 13.258 23.688 21.766 1 75.94 449 GLU B O 1
ATOM 7356 N N . THR B 1 450 ? 14.195 25.438 20.875 1 65.12 450 THR B N 1
ATOM 7357 C CA . THR B 1 450 ? 13.234 26.359 21.453 1 65.12 450 THR B CA 1
ATOM 7358 C C . THR B 1 450 ? 11.93 26.359 20.672 1 65.12 450 THR B C 1
ATOM 7360 O O . THR B 1 450 ? 10.914 26.906 21.125 1 65.12 450 THR B O 1
ATOM 7363 N N . ALA B 1 451 ? 11.914 25.797 19.609 1 61.22 451 ALA B N 1
ATOM 7364 C CA . ALA B 1 451 ? 10.727 25.797 18.75 1 61.22 451 ALA B CA 1
ATOM 7365 C C . ALA B 1 451 ? 9.547 25.125 19.453 1 61.22 451 ALA B C 1
ATOM 7367 O O . ALA B 1 451 ? 8.391 25.469 19.188 1 61.22 451 ALA B O 1
ATOM 7368 N N . GLY B 1 452 ? 9.875 24.312 20.266 1 62.34 452 GLY B N 1
ATOM 7369 C CA . GLY B 1 452 ? 8.836 23.609 20.984 1 62.34 452 GLY B CA 1
ATOM 7370 C C . GLY B 1 452 ? 8.031 24.516 21.906 1 62.34 452 GLY B C 1
ATOM 7371 O O . GLY B 1 452 ? 6.898 24.188 22.266 1 62.34 452 GLY B O 1
ATOM 7372 N N . GLU B 1 453 ? 8.609 25.672 22.172 1 68.38 453 GLU B N 1
ATOM 7373 C CA . GLU B 1 453 ? 7.867 26.594 23.016 1 68.38 453 GLU B CA 1
ATOM 7374 C C . GLU B 1 453 ? 6.664 27.172 22.266 1 68.38 453 GLU B C 1
ATOM 7376 O O . GLU B 1 453 ? 5.645 27.5 22.891 1 68.38 453 GLU B O 1
ATOM 7381 N N . GLY B 1 454 ? 6.789 27.344 20.969 1 80.81 454 GLY B N 1
ATOM 7382 C CA . GLY B 1 454 ? 5.652 27.594 20.094 1 80.81 454 GLY B CA 1
ATOM 7383 C C . GLY B 1 454 ? 5.195 29.047 20.109 1 80.81 454 GLY B C 1
ATOM 7384 O O . GLY B 1 454 ? 6.016 29.953 20.188 1 80.81 454 GLY B O 1
ATOM 7385 N N . GLY B 1 455 ? 3.928 29.312 19.859 1 88.81 455 GLY B N 1
ATOM 7386 C CA . GLY B 1 455 ? 3.344 30.609 19.609 1 88.81 455 GLY B CA 1
ATOM 7387 C C . GLY B 1 455 ? 3.312 31.5 20.844 1 88.81 455 GLY B C 1
ATOM 7388 O O . GLY B 1 455 ? 3.471 32.719 20.75 1 88.81 455 GLY B O 1
ATOM 7389 N N . SER B 1 456 ? 3.223 30.828 22.078 1 94.75 456 SER B N 1
ATOM 7390 C CA . SER B 1 456 ? 3.209 31.625 23.297 1 94.75 456 SER B CA 1
ATOM 7391 C C . SER B 1 456 ? 4.562 32.281 23.547 1 94.75 456 SER B C 1
ATOM 7393 O O . SER B 1 456 ? 4.633 33.406 24 1 94.75 456 SER B O 1
ATOM 7395 N N . TRP B 1 457 ? 5.578 31.578 23.266 1 95.25 457 TRP B N 1
ATOM 7396 C CA . TRP B 1 457 ? 6.91 32.156 23.391 1 95.25 457 TRP B CA 1
ATOM 7397 C C . TRP B 1 457 ? 7.121 33.25 22.375 1 95.25 457 TRP B C 1
ATOM 7399 O O . TRP B 1 457 ? 7.66 34.312 22.703 1 95.25 457 TRP B O 1
ATOM 7409 N N . GLY B 1 458 ? 6.711 33 21.156 1 95.69 458 GLY B N 1
ATOM 7410 C CA . GLY B 1 458 ? 6.77 34.031 20.141 1 95.69 458 GLY B CA 1
ATOM 7411 C C . GLY B 1 458 ? 6.055 35.312 20.562 1 95.69 458 GLY B C 1
ATOM 7412 O O . GLY B 1 458 ? 6.543 36.406 20.312 1 95.69 458 GLY B O 1
ATOM 7413 N N . MET B 1 459 ? 4.934 35.125 21.172 1 97.38 459 MET B N 1
ATOM 7414 C CA . MET B 1 459 ? 4.176 36.281 21.625 1 97.38 459 MET B CA 1
ATOM 7415 C C . MET B 1 459 ? 4.906 37 22.766 1 97.38 459 MET B C 1
ATOM 7417 O O . MET B 1 459 ? 4.895 38.219 22.844 1 97.38 459 MET B O 1
ATOM 7421 N N . ALA B 1 460 ? 5.512 36.219 23.656 1 97.19 460 ALA B N 1
ATOM 7422 C CA . ALA B 1 460 ? 6.305 36.781 24.734 1 97.19 460 ALA B CA 1
ATOM 7423 C C . ALA B 1 460 ? 7.449 37.625 24.172 1 97.19 460 ALA B C 1
ATOM 7425 O O . ALA B 1 460 ? 7.77 38.688 24.703 1 97.19 460 ALA B O 1
ATOM 7426 N N . LEU B 1 461 ? 8.055 37.156 23.156 1 96.31 461 LEU B N 1
ATOM 7427 C CA . LEU B 1 461 ? 9.141 37.906 22.531 1 96.31 461 LEU B CA 1
ATOM 7428 C C . LEU B 1 461 ? 8.656 39.219 21.969 1 96.31 461 LEU B C 1
ATOM 7430 O O . LEU B 1 461 ? 9.328 40.25 22.094 1 96.31 461 LEU B O 1
ATOM 7434 N N . LEU B 1 462 ? 7.523 39.188 21.297 1 97.19 462 LEU B N 1
ATOM 7435 C CA . LEU B 1 462 ? 6.953 40.438 20.781 1 97.19 462 LEU B CA 1
ATOM 7436 C C . LEU B 1 462 ? 6.641 41.406 21.906 1 97.19 462 LEU B C 1
ATOM 7438 O O . LEU B 1 462 ? 6.852 42.625 21.766 1 97.19 462 LEU B O 1
ATOM 7442 N N . ALA B 1 463 ? 6.141 40.875 23 1 97.5 463 ALA B N 1
ATOM 7443 C CA . ALA B 1 463 ? 5.867 41.719 24.156 1 97.5 463 ALA B CA 1
ATOM 7444 C C . ALA B 1 463 ? 7.156 42.312 24.719 1 97.5 463 ALA B C 1
ATOM 7446 O O . ALA B 1 463 ? 7.203 43.5 25.078 1 97.5 463 ALA B O 1
ATOM 7447 N N . ALA B 1 464 ? 8.148 41.469 24.812 1 96.56 464 ALA B N 1
ATOM 7448 C CA . ALA B 1 464 ? 9.438 41.938 25.312 1 96.56 464 ALA B CA 1
ATOM 7449 C C . ALA B 1 464 ? 10.031 43 24.422 1 96.56 464 ALA B C 1
ATOM 7451 O O . ALA B 1 464 ? 10.734 43.906 24.891 1 96.56 464 ALA B O 1
ATOM 7452 N N . PHE B 1 465 ? 9.758 42.969 23.203 1 97 465 PHE B N 1
ATOM 7453 C CA . PHE B 1 465 ? 10.273 43.938 22.219 1 97 465 PHE B CA 1
ATOM 7454 C C . PHE B 1 465 ? 9.773 45.344 22.516 1 97 465 PHE B C 1
ATOM 7456 O O . PHE B 1 465 ? 10.359 46.312 22.047 1 97 465 PHE B O 1
ATOM 7463 N N . LEU B 1 466 ? 8.648 45.469 23.234 1 94.56 466 LEU B N 1
ATOM 7464 C CA . LEU B 1 466 ? 8.141 46.781 23.625 1 94.56 466 LEU B CA 1
ATOM 7465 C C . LEU B 1 466 ? 9.227 47.625 24.297 1 94.56 466 LEU B C 1
ATOM 7467 O O . LEU B 1 466 ? 9.219 48.844 24.234 1 94.56 466 LEU B O 1
ATOM 7471 N N . LYS B 1 467 ? 10.086 46.875 24.953 1 89 467 LYS B N 1
ATOM 7472 C CA . LYS B 1 467 ? 11.133 47.562 25.703 1 89 467 LYS B CA 1
ATOM 7473 C C . LYS B 1 467 ? 12.305 47.938 24.797 1 89 467 LYS B C 1
ATOM 7475 O O . LYS B 1 467 ? 13.188 48.688 25.203 1 89 467 LYS B O 1
ATOM 7480 N N . ASP B 1 468 ? 12.336 47.281 23.703 1 82.56 468 ASP B N 1
ATOM 7481 C CA . ASP B 1 468 ? 13.43 47.562 22.781 1 82.56 468 ASP B CA 1
ATOM 7482 C C . ASP B 1 468 ? 13.172 48.844 21.984 1 82.56 468 ASP B C 1
ATOM 7484 O O . ASP B 1 468 ? 13.094 48.812 20.75 1 82.56 468 ASP B O 1
ATOM 7488 N N . ARG B 1 469 ? 13.07 50.031 22.562 1 73.06 469 ARG B N 1
ATOM 7489 C CA . ARG B 1 469 ? 12.703 51.375 22.094 1 73.06 469 ARG B CA 1
ATOM 7490 C C . ARG B 1 469 ? 13.469 51.719 20.812 1 73.06 469 ARG B C 1
ATOM 7492 O O . ARG B 1 469 ? 14.602 52.188 20.891 1 73.06 469 ARG B O 1
ATOM 7499 N N . GLY B 1 470 ? 12.75 51.5 19.688 1 71.06 470 GLY B N 1
ATOM 7500 C CA . GLY B 1 470 ? 13.336 52 18.453 1 71.06 470 GLY B CA 1
ATOM 7501 C C . GLY B 1 470 ? 14.086 50.938 17.672 1 71.06 470 GLY B C 1
ATOM 7502 O O . GLY B 1 470 ? 14.703 51.25 16.641 1 71.06 470 GLY B O 1
ATOM 7503 N N . GLY B 1 471 ? 14.07 49.812 18.125 1 85.19 471 GLY B N 1
ATOM 7504 C CA . GLY B 1 471 ? 14.805 48.781 17.438 1 85.19 471 GLY B CA 1
ATOM 7505 C C . GLY B 1 471 ? 14.031 48.156 16.297 1 85.19 471 GLY B C 1
ATOM 7506 O O . GLY B 1 471 ? 12.852 48.469 16.094 1 85.19 471 GLY B O 1
ATOM 7507 N N . ASN B 1 472 ? 14.867 47.438 15.492 1 92.88 472 ASN B N 1
ATOM 7508 C CA . ASN B 1 472 ? 14.344 46.656 14.383 1 92.88 472 ASN B CA 1
ATOM 7509 C C . ASN B 1 472 ? 14.047 45.219 14.805 1 92.88 472 ASN B C 1
ATOM 7511 O O . ASN B 1 472 ? 14.891 44.562 15.43 1 92.88 472 ASN B O 1
ATOM 7515 N N . LEU B 1 473 ? 12.742 44.781 14.523 1 95.75 473 LEU B N 1
ATOM 7516 C CA . LEU B 1 473 ? 12.312 43.5 15.023 1 95.75 473 LEU B CA 1
ATOM 7517 C C . LEU B 1 473 ? 13.234 42.375 14.516 1 95.75 473 LEU B C 1
ATOM 7519 O O . LEU B 1 473 ? 13.68 41.531 15.297 1 95.75 473 LEU B O 1
ATOM 7523 N N . PRO B 1 474 ? 13.633 42.312 13.219 1 95.12 474 PRO B N 1
ATOM 7524 C CA . PRO B 1 474 ? 14.547 41.281 12.758 1 95.12 474 PRO B CA 1
ATOM 7525 C C . PRO B 1 474 ? 15.875 41.281 13.508 1 95.12 474 PRO B C 1
ATOM 7527 O O . PRO B 1 474 ? 16.375 40.219 13.875 1 95.12 474 PRO B O 1
ATOM 7530 N N . ASP B 1 475 ? 16.422 42.438 13.797 1 94.88 475 ASP B N 1
ATOM 7531 C CA . ASP B 1 475 ? 17.672 42.531 14.531 1 94.88 475 ASP B CA 1
ATOM 7532 C C . ASP B 1 475 ? 17.5 42.062 15.977 1 94.88 475 ASP B C 1
ATOM 7534 O O . ASP B 1 475 ? 18.391 41.438 16.531 1 94.88 475 ASP B O 1
ATOM 7538 N N . TYR B 1 476 ? 16.438 42.469 16.531 1 95.44 476 TYR B N 1
ATOM 7539 C CA . TYR B 1 476 ? 16.109 42.031 17.891 1 95.44 476 TYR B CA 1
ATOM 7540 C C . TYR B 1 476 ? 16.078 40.531 17.969 1 95.44 476 TYR B C 1
ATOM 7542 O O . TYR B 1 476 ? 16.656 39.906 18.859 1 95.44 476 TYR B O 1
ATOM 7550 N N . LEU B 1 477 ? 15.391 39.906 17 1 94.25 477 LEU B N 1
ATOM 7551 C CA . LEU B 1 477 ? 15.273 38.438 16.984 1 94.25 477 LEU B CA 1
ATOM 7552 C C . LEU B 1 477 ? 16.641 37.781 16.781 1 94.25 477 LEU B C 1
ATOM 7554 O O . LEU B 1 477 ? 16.906 36.719 17.312 1 94.25 477 LEU B O 1
ATOM 7558 N N . ASP B 1 478 ? 17.5 38.406 16.047 1 93.25 478 ASP B N 1
ATOM 7559 C CA . ASP B 1 478 ? 18.859 37.875 15.883 1 93.25 478 ASP B CA 1
ATOM 7560 C C . ASP B 1 478 ? 19.562 37.781 17.234 1 93.25 478 ASP B C 1
ATOM 7562 O O . ASP B 1 478 ? 20.312 36.844 17.484 1 93.25 478 ASP B O 1
ATOM 7566 N N . ARG B 1 479 ? 19.375 38.75 18.047 1 92.81 479 ARG B N 1
ATOM 7567 C CA . ARG B 1 479 ? 19.969 38.75 19.375 1 92.81 479 ARG B CA 1
ATOM 7568 C C . ARG B 1 479 ? 19.344 37.625 20.234 1 92.81 479 ARG B C 1
ATOM 7570 O O . ARG B 1 479 ? 20.062 36.938 20.953 1 92.81 479 ARG B O 1
ATOM 7577 N N . VAL B 1 480 ? 18.047 37.5 20.188 1 91.75 480 VAL B N 1
ATOM 7578 C CA . VAL B 1 480 ? 17.344 36.5 20.953 1 91.75 480 VAL B CA 1
ATOM 7579 C C . VAL B 1 480 ? 17.859 35.094 20.594 1 91.75 480 VAL B C 1
ATOM 7581 O O . VAL B 1 480 ? 18.062 34.25 21.469 1 91.75 480 VAL B O 1
ATOM 7584 N N . PHE B 1 481 ? 18.109 34.906 19.297 1 90.5 481 PHE B N 1
ATOM 7585 C CA . PHE B 1 481 ? 18.406 33.562 18.812 1 90.5 481 PHE B CA 1
ATOM 7586 C C . PHE B 1 481 ? 19.922 33.375 18.672 1 90.5 481 PHE B C 1
ATOM 7588 O O . PHE B 1 481 ? 20.375 32.344 18.203 1 90.5 481 PHE B O 1
ATOM 7595 N N . ALA B 1 482 ? 20.734 34.344 18.969 1 87.19 482 ALA B N 1
ATOM 7596 C CA . ALA B 1 482 ? 22.188 34.281 18.844 1 87.19 482 ALA B CA 1
ATOM 7597 C C . ALA B 1 482 ? 22.75 33.094 19.609 1 87.19 482 ALA B C 1
ATOM 7599 O O . ALA B 1 482 ? 23.688 32.438 19.141 1 87.19 482 ALA B O 1
ATOM 7600 N N . GLY B 1 483 ? 22.281 32.75 20.75 1 78.06 483 GLY B N 1
ATOM 7601 C CA . GLY B 1 483 ? 22.828 31.656 21.547 1 78.06 483 GLY B CA 1
ATOM 7602 C C . GLY B 1 483 ? 22.031 30.359 21.406 1 78.06 483 GLY B C 1
ATOM 7603 O O . GLY B 1 483 ? 22.344 29.359 22.062 1 78.06 483 GLY B O 1
ATOM 7604 N N . ALA B 1 484 ? 21.125 30.422 20.5 1 77.62 484 ALA B N 1
ATOM 7605 C CA . ALA B 1 484 ? 20.281 29.234 20.359 1 77.62 484 ALA B CA 1
ATOM 7606 C C . ALA B 1 484 ? 21.016 28.125 19.625 1 77.62 484 ALA B C 1
ATOM 7608 O O . ALA B 1 484 ? 21.797 28.391 18.703 1 77.62 484 ALA B O 1
ATOM 7609 N N . SER B 1 485 ? 20.906 26.953 20.125 1 80.25 485 SER B N 1
ATOM 7610 C CA . SER B 1 485 ? 21.406 25.781 19.406 1 80.25 485 SER B CA 1
ATOM 7611 C C . SER B 1 485 ? 20.562 25.469 18.188 1 80.25 485 SER B C 1
ATOM 7613 O O . SER B 1 485 ? 19.422 25.016 18.312 1 80.25 485 SER B O 1
ATOM 7615 N N . ILE B 1 486 ? 20.969 25.922 17.016 1 83.94 486 ILE B N 1
ATOM 7616 C CA . ILE B 1 486 ? 20.328 25.672 15.734 1 83.94 486 ILE B CA 1
ATOM 7617 C C . ILE B 1 486 ? 21.094 24.594 14.969 1 83.94 486 ILE B C 1
ATOM 7619 O O . ILE B 1 486 ? 22.312 24.703 14.789 1 83.94 486 ILE B O 1
ATOM 7623 N N . GLN B 1 487 ? 20.391 23.531 14.766 1 89.44 487 GLN B N 1
ATOM 7624 C CA . GLN B 1 487 ? 20.969 22.516 13.906 1 89.44 487 GLN B CA 1
ATOM 7625 C C . GLN B 1 487 ? 20.453 22.625 12.477 1 89.44 487 GLN B C 1
ATOM 7627 O O . GLN B 1 487 ? 19.25 22.531 12.242 1 89.44 487 GLN B O 1
ATOM 7632 N N . THR B 1 488 ? 21.344 22.906 11.57 1 93.44 488 THR B N 1
ATOM 7633 C CA . THR B 1 488 ? 20.969 23.094 10.172 1 93.44 488 THR B CA 1
ATOM 7634 C C . THR B 1 488 ? 21.531 21.969 9.305 1 93.44 488 THR B C 1
ATOM 7636 O O . THR B 1 488 ? 22.656 21.531 9.5 1 93.44 488 THR B O 1
ATOM 7639 N N . VAL B 1 489 ? 20.656 21.469 8.438 1 95.62 489 VAL B N 1
ATOM 7640 C CA . VAL B 1 489 ? 21.062 20.453 7.469 1 95.62 489 VAL B CA 1
ATOM 7641 C C . VAL B 1 489 ? 20.828 20.984 6.051 1 95.62 489 VAL B C 1
ATOM 7643 O O . VAL B 1 489 ? 19.766 21.516 5.742 1 95.62 489 VAL B O 1
ATOM 7646 N N . SER B 1 490 ? 21.859 20.922 5.246 1 96.62 490 SER B N 1
ATOM 7647 C CA . SER B 1 490 ? 21.734 21.25 3.83 1 96.62 490 SER B CA 1
ATOM 7648 C C . SER B 1 490 ? 21.438 20.016 2.994 1 96.62 490 SER B C 1
ATOM 7650 O O . SER B 1 490 ? 21.953 18.922 3.281 1 96.62 490 SER B O 1
ATOM 7652 N N . PRO B 1 491 ? 20.625 20.172 2.018 1 96.44 491 PRO B N 1
ATOM 7653 C CA . PRO B 1 491 ? 20.375 19.016 1.169 1 96.44 491 PRO B CA 1
ATOM 7654 C C . PRO B 1 491 ? 21.609 18.594 0.369 1 96.44 491 PRO B C 1
ATOM 7656 O O . PRO B 1 491 ? 22.375 19.453 -0.085 1 96.44 491 PRO B O 1
ATOM 7659 N N . THR B 1 492 ? 21.828 17.375 0.227 1 96.81 492 THR B N 1
ATOM 7660 C CA . THR B 1 492 ? 22.906 16.859 -0.617 1 96.81 492 THR B CA 1
ATOM 7661 C C . THR B 1 492 ? 22.422 16.703 -2.059 1 96.81 492 THR B C 1
ATOM 7663 O O . THR B 1 492 ? 21.234 16.516 -2.309 1 96.81 492 THR B O 1
ATOM 7666 N N . PRO B 1 493 ? 23.375 16.766 -2.98 1 97.62 493 PRO B N 1
ATOM 7667 C CA . PRO B 1 493 ? 22.984 16.531 -4.367 1 97.62 493 PRO B CA 1
ATOM 7668 C C . PRO B 1 493 ? 22.266 15.188 -4.555 1 97.62 493 PRO B C 1
ATOM 7670 O O . PRO B 1 493 ? 21.312 15.094 -5.332 1 97.62 493 PRO B O 1
ATOM 7673 N N . GLU B 1 494 ? 22.672 14.203 -3.869 1 97.62 494 GLU B N 1
ATOM 7674 C CA . GLU B 1 494 ? 22.078 12.867 -3.961 1 97.62 494 GLU B CA 1
ATOM 7675 C C . GLU B 1 494 ? 20.641 12.867 -3.455 1 97.62 494 GLU B C 1
ATOM 7677 O O . GLU B 1 494 ? 19.766 12.273 -4.078 1 97.62 494 GLU B O 1
ATOM 7682 N N . ASP B 1 495 ? 20.406 13.516 -2.355 1 96.94 495 ASP B N 1
ATOM 7683 C CA . ASP B 1 495 ? 19.062 13.594 -1.801 1 96.94 495 ASP B CA 1
ATOM 7684 C C . ASP B 1 495 ? 18.125 14.367 -2.727 1 96.94 495 ASP B C 1
ATOM 7686 O O . ASP B 1 495 ? 16.953 14.016 -2.879 1 96.94 495 ASP B O 1
ATOM 7690 N N . LEU B 1 496 ? 18.703 15.461 -3.326 1 98.12 496 LEU B N 1
ATOM 7691 C CA . LEU B 1 496 ? 17.906 16.281 -4.238 1 98.12 496 LEU B CA 1
ATOM 7692 C C . LEU B 1 496 ? 17.516 15.477 -5.473 1 98.12 496 LEU B C 1
ATOM 7694 O O . LEU B 1 496 ? 16.344 15.508 -5.891 1 98.12 496 LEU B O 1
ATOM 7698 N N . GLU B 1 497 ? 18.438 14.75 -6.004 1 98.38 497 GLU B N 1
ATOM 7699 C CA . GLU B 1 497 ? 18.141 13.922 -7.168 1 98.38 497 GLU B CA 1
ATOM 7700 C C . GLU B 1 497 ? 17.188 12.797 -6.82 1 98.38 497 GLU B C 1
ATOM 7702 O O . GLU B 1 497 ? 16.281 12.477 -7.602 1 98.38 497 GLU B O 1
ATOM 7707 N N . GLY B 1 498 ? 17.469 12.141 -5.754 1 98.56 498 GLY B N 1
ATOM 7708 C CA . GLY B 1 498 ? 16.578 11.078 -5.289 1 98.56 498 GLY B CA 1
ATOM 7709 C C . GLY B 1 498 ? 15.148 11.547 -5.102 1 98.56 498 GLY B C 1
ATOM 7710 O O . GLY B 1 498 ? 14.211 10.883 -5.551 1 98.56 498 GLY B O 1
ATOM 7711 N N . PHE B 1 499 ? 14.961 12.641 -4.48 1 98.62 499 PHE B N 1
ATOM 7712 C CA . PHE B 1 499 ? 13.609 13.148 -4.289 1 98.62 499 PHE B CA 1
ATOM 7713 C C . PHE B 1 499 ? 12.977 13.523 -5.625 1 98.62 499 PHE B C 1
ATOM 7715 O O . PHE B 1 499 ? 11.773 13.32 -5.828 1 98.62 499 PHE B O 1
ATOM 7722 N N . ALA B 1 500 ? 13.742 14.148 -6.469 1 98.62 500 ALA B N 1
ATOM 7723 C CA . ALA B 1 500 ? 13.188 14.5 -7.773 1 98.62 500 ALA B CA 1
ATOM 7724 C C . ALA B 1 500 ? 12.57 13.281 -8.453 1 98.62 500 ALA B C 1
ATOM 7726 O O . ALA B 1 500 ? 11.508 13.383 -9.07 1 98.62 500 ALA B O 1
ATOM 7727 N N . LYS B 1 501 ? 13.234 12.125 -8.391 1 98.44 501 LYS B N 1
ATOM 7728 C CA . LYS B 1 501 ? 12.703 10.883 -8.945 1 98.44 501 LYS B CA 1
ATOM 7729 C C . LYS B 1 501 ? 11.445 10.445 -8.211 1 98.44 501 LYS B C 1
ATOM 7731 O O . LYS B 1 501 ? 10.453 10.055 -8.836 1 98.44 501 LYS B O 1
ATOM 7736 N N . TYR B 1 502 ? 11.492 10.477 -6.941 1 98.69 502 TYR B N 1
ATOM 7737 C CA . TYR B 1 502 ? 10.328 10.141 -6.137 1 98.69 502 TYR B CA 1
ATOM 7738 C C . TYR B 1 502 ? 9.156 11.062 -6.461 1 98.69 502 TYR B C 1
ATOM 7740 O O . TYR B 1 502 ? 8.016 10.602 -6.594 1 98.69 502 TYR B O 1
ATOM 7748 N N . TYR B 1 503 ? 9.484 12.352 -6.555 1 98.69 503 TYR B N 1
ATOM 7749 C CA . TYR B 1 503 ? 8.492 13.383 -6.844 1 98.69 503 TYR B CA 1
ATOM 7750 C C . TYR B 1 503 ? 7.785 13.109 -8.164 1 98.69 503 TYR B C 1
ATOM 7752 O O . TYR B 1 503 ? 6.559 13.219 -8.25 1 98.69 503 TYR B O 1
ATOM 7760 N N . SER B 1 504 ? 8.508 12.773 -9.133 1 98.25 504 SER B N 1
ATOM 7761 C CA . SER B 1 504 ? 7.938 12.43 -10.438 1 98.25 504 SER B CA 1
ATOM 7762 C C . SER B 1 504 ? 7 11.234 -10.328 1 98.25 504 SER B C 1
ATOM 7764 O O . SER B 1 504 ? 5.918 11.234 -10.914 1 98.25 504 SER B O 1
ATOM 7766 N N . ARG B 1 505 ? 7.383 10.188 -9.648 1 98.19 505 ARG B N 1
ATOM 7767 C CA . ARG B 1 505 ? 6.535 9.023 -9.438 1 98.19 505 ARG B CA 1
ATOM 7768 C C . ARG B 1 505 ? 5.266 9.391 -8.68 1 98.19 505 ARG B C 1
ATOM 7770 O O . ARG B 1 505 ? 4.18 8.898 -8.992 1 98.19 505 ARG B O 1
ATOM 7777 N N . TYR B 1 506 ? 5.465 10.188 -7.633 1 98.56 506 TYR B N 1
ATOM 7778 C CA . TYR B 1 506 ? 4.336 10.648 -6.828 1 98.56 506 TYR B CA 1
ATOM 7779 C C . TYR B 1 506 ? 3.291 11.336 -7.691 1 98.56 506 TYR B C 1
ATOM 7781 O O . TYR B 1 506 ? 2.104 11 -7.625 1 98.56 506 TYR B O 1
ATOM 7789 N N . LYS B 1 507 ? 3.68 12.273 -8.484 1 97.88 507 LYS B N 1
ATOM 7790 C CA . LYS B 1 507 ? 2.766 13 -9.359 1 97.88 507 LYS B CA 1
ATOM 7791 C C . LYS B 1 507 ? 2.078 12.055 -10.344 1 97.88 507 LYS B C 1
ATOM 7793 O O . LYS B 1 507 ? 0.875 12.172 -10.586 1 97.88 507 LYS B O 1
ATOM 7798 N N . ALA B 1 508 ? 2.809 11.125 -10.891 1 97.81 508 ALA B N 1
ATOM 7799 C CA . ALA B 1 508 ? 2.234 10.148 -11.812 1 97.81 508 ALA B CA 1
ATOM 7800 C C . ALA B 1 508 ? 1.208 9.266 -11.102 1 97.81 508 ALA B C 1
ATOM 7802 O O . ALA B 1 508 ? 0.174 8.922 -11.68 1 97.81 508 ALA B O 1
ATOM 7803 N N . ALA B 1 509 ? 1.479 8.914 -9.891 1 98.12 509 ALA B N 1
ATOM 7804 C CA . ALA B 1 509 ? 0.641 8.008 -9.109 1 98.12 509 ALA B CA 1
ATOM 7805 C C . ALA B 1 509 ? -0.677 8.672 -8.719 1 98.12 509 ALA B C 1
ATOM 7807 O O . ALA B 1 509 ? -1.628 7.992 -8.328 1 98.12 509 ALA B O 1
ATOM 7808 N N . LEU B 1 510 ? -0.766 10 -8.797 1 97.94 510 LEU B N 1
ATOM 7809 C CA . LEU B 1 510 ? -1.988 10.703 -8.422 1 97.94 510 LEU B CA 1
ATOM 7810 C C . LEU B 1 510 ? -3.158 10.258 -9.297 1 97.94 510 LEU B C 1
ATOM 7812 O O . LEU B 1 510 ? -4.309 10.281 -8.859 1 97.94 510 LEU B O 1
ATOM 7816 N N . ALA B 1 511 ? -2.891 9.867 -10.523 1 97.62 511 ALA B N 1
ATOM 7817 C CA . ALA B 1 511 ? -3.953 9.328 -11.375 1 97.62 511 ALA B CA 1
ATOM 7818 C C . ALA B 1 511 ? -4.559 8.07 -10.766 1 97.62 511 ALA B C 1
ATOM 7820 O O . ALA B 1 511 ? -5.773 7.863 -10.828 1 97.62 511 ALA B O 1
ATOM 7821 N N . SER B 1 512 ? -3.699 7.195 -10.289 1 97.75 512 SER B N 1
ATOM 7822 C CA . SER B 1 512 ? -4.16 5.988 -9.609 1 97.75 512 SER B CA 1
ATOM 7823 C C . SER B 1 512 ? -4.977 6.336 -8.367 1 97.75 512 SER B C 1
ATOM 7825 O O . SER B 1 512 ? -5.984 5.688 -8.078 1 97.75 512 SER B O 1
ATOM 7827 N N . GLU B 1 513 ? -4.516 7.312 -7.598 1 98.12 513 GLU B N 1
ATOM 7828 C CA . GLU B 1 513 ? -5.262 7.785 -6.438 1 98.12 513 GLU B CA 1
ATOM 7829 C C . GLU B 1 513 ? -6.652 8.273 -6.832 1 98.12 513 GLU B C 1
ATOM 7831 O O . GLU B 1 513 ? -7.637 7.996 -6.141 1 98.12 513 GLU B O 1
ATOM 7836 N N . ARG B 1 514 ? -6.742 9.008 -7.902 1 97.25 514 ARG B N 1
ATOM 7837 C CA . ARG B 1 514 ? -8.031 9.5 -8.367 1 97.25 514 ARG B CA 1
ATOM 7838 C C . ARG B 1 514 ? -8.977 8.344 -8.688 1 97.25 514 ARG B C 1
ATOM 7840 O O . ARG B 1 514 ? -10.148 8.367 -8.312 1 97.25 514 ARG B O 1
ATOM 7847 N N . SER B 1 515 ? -8.477 7.312 -9.383 1 97.56 515 SER B N 1
ATOM 7848 C CA . SER B 1 515 ? -9.273 6.137 -9.711 1 97.56 515 SER B CA 1
ATOM 7849 C C . SER B 1 515 ? -9.727 5.406 -8.453 1 97.56 515 SER B C 1
ATOM 7851 O O . SER B 1 515 ? -10.852 4.914 -8.383 1 97.56 515 SER B O 1
ATOM 7853 N N . ALA B 1 516 ? -8.82 5.281 -7.504 1 97.19 516 ALA B N 1
ATOM 7854 C CA . ALA B 1 516 ? -9.148 4.617 -6.242 1 97.19 516 ALA B CA 1
ATOM 7855 C C . ALA B 1 516 ? -10.258 5.359 -5.504 1 97.19 516 ALA B C 1
ATOM 7857 O O . ALA B 1 516 ? -11.203 4.742 -5.004 1 97.19 516 ALA B O 1
ATOM 7858 N N . VAL B 1 517 ? -10.094 6.699 -5.395 1 95.38 517 VAL B N 1
ATOM 7859 C CA . VAL B 1 517 ? -11.078 7.52 -4.703 1 95.38 517 VAL B CA 1
ATOM 7860 C C . VAL B 1 517 ? -12.438 7.395 -5.391 1 95.38 517 VAL B C 1
ATOM 7862 O O . VAL B 1 517 ? -13.461 7.223 -4.727 1 95.38 517 VAL B O 1
ATOM 7865 N N . ASP B 1 518 ? -12.477 7.402 -6.66 1 94.75 518 ASP B N 1
ATOM 7866 C CA . ASP B 1 518 ? -13.711 7.277 -7.43 1 94.75 518 ASP B CA 1
ATOM 7867 C C . ASP B 1 518 ? -14.367 5.914 -7.203 1 94.75 518 ASP B C 1
ATOM 7869 O O . ASP B 1 518 ? -15.594 5.812 -7.125 1 94.75 518 ASP B O 1
ATOM 7873 N N . ALA B 1 519 ? -13.539 4.93 -7.062 1 94.31 519 ALA B N 1
ATOM 7874 C CA . ALA B 1 519 ? -14.039 3.561 -7.027 1 94.31 519 ALA B CA 1
ATOM 7875 C C . ALA B 1 519 ? -14.438 3.158 -5.613 1 94.31 519 ALA B C 1
ATOM 7877 O O . ALA B 1 519 ? -15.352 2.35 -5.422 1 94.31 519 ALA B O 1
ATOM 7878 N N . LEU B 1 520 ? -13.82 3.701 -4.605 1 94.88 520 LEU B N 1
ATOM 7879 C CA . LEU B 1 520 ? -13.914 3.084 -3.287 1 94.88 520 LEU B CA 1
ATOM 7880 C C . LEU B 1 520 ? -14.453 4.074 -2.262 1 94.88 520 LEU B C 1
ATOM 7882 O O . LEU B 1 520 ? -14.609 3.736 -1.085 1 94.88 520 LEU B O 1
ATOM 7886 N N . THR B 1 521 ? -14.523 5.355 -2.609 1 87.62 521 THR B N 1
ATOM 7887 C CA . THR B 1 521 ? -15.117 6.324 -1.693 1 87.62 521 THR B CA 1
ATOM 7888 C C . THR B 1 521 ? -16.531 6.695 -2.135 1 87.62 521 THR B C 1
ATOM 7890 O O . THR B 1 521 ? -16.859 6.598 -3.316 1 87.62 521 THR B O 1
#

Foldseek 3Di:
DAEFEWAKFWEAEAFKTKIFIAGPLLHTQFMFMDGDHWDDDPNATADDLVVVVVRLLRGLQRRVVRNCVRCVPYQYAYQEYEYAYAAAWKFFAAPVRDTLDGIHALPDQPLVVLQVVLCVLVLHGDGSRAHRSVLVSCLVVVPPSQQRGQAIAHSRQSVVCVFFVAREAFLQRQCRHANADLVVSGHDPVSQVSVQVVCVVSPHPDGDVRHYHHYDAFLDFRGWGAQVCQCSSPVPCSRDTRNTYTGYHYQVQLLCLLQLQQDAQEWEWEADQKIKIKHFHPDDFPHDDPQWDWGHHSNRTIIIMHIWNGACVQVLVVLVVVQVVCVVVPDHDDSVRSCQPQLVLLVVAQLLLQQKAKQRFCAATVLLPGRGFDIDIDHPVRGDDDSNSVSNNRNLNRCLSSLSVVVCCCVVGVGHHAEYEYDYPLCPHPPSSQQSCQLSNVHKYKYWPSSVVGSSSSRSQSGVCNVVPPDDSSVSSCSSCVPTDIDIDHYDPSNNVSSVNNSVVHSVCVVVRVVCVVVPD/DAEFEWAKFWEAEAFKIKIFIAGPLLHTQFMFMDGDHWDDDPNATADDLVVVVVGLLRGLQRRVVRNCVRCVPYQYAYQEYEYAYAAAWKFFAAPVRDTLDGIHALPDQPLVVLQVVLCVLVLHGDGSRAHVSVLVSCLVVVPPSQQRGQAIAHSRQSVVCVFFVAREAFLQRQCRHANADLVVSGHDPVSQVSVQVVCVVSVHPDGPVRHYHHYDAFLDFRGWGAQVCQCSSPVVCSRDTRNTYTGYHYQVQLLCLLQLQQDAQEWEWEADQKIKIKHFFPDDFPHDDPQWDWGHHSNRTIIIMHIWNGACVQVLVVLVVVQVVCVVVPDHDDSVRSCQPQLVLLVVAQLLLQQKAKQRFCAATVLLPGRGFDIDIDHPVRGDDDSNSVSNNRNLNRCLSSLSVVVCCCVVGVGHHAEYEYDYPLPPHPPSSQQSCQLSNVHKYKYWPSSVVGSSSSRSQSGVSNVVPPDDSSVSSCSSCVPTDIDIDHYDPSNNVSSVNNSVVNSVCVVVRVVCVVVP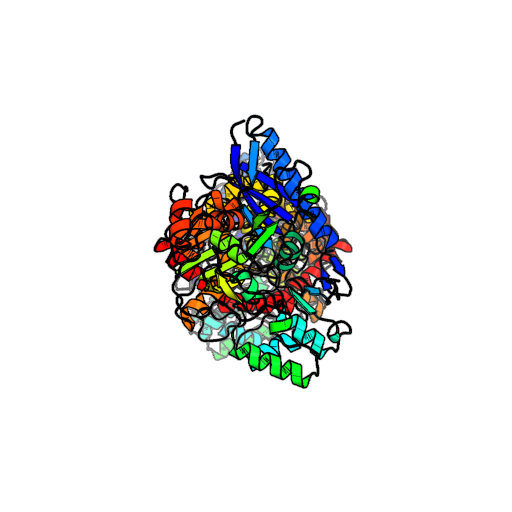D

Sequence (1042 aa):
MNKQELVLGIELGSTRIKTVLIDSDWKPVASGSYTWQDSQVDGFWSYPLDDAWQGLKTSVQTLLGNYAKCCPDKTPRIAAAGISGMMHGYLPLDARDNLLAPFRTWRNNRTQKASQELSEIFQFPIPQRWSIAHLYEAILNKESHVPHLARLTTLAGYIHYKLTGRFALGINEASGMFPVDPETMTYNTTYVNLFDSLLEKANVPFRLLDILPEVLPHGTEAGRLLDSVAPDLDPTGTVSAETPLCPPEGDAGTGMIATNSIRPRTANVSAGTSAFAMVVLEQPLSGHHEAIDVFLTPDGKSVAMAHSNNCTSDLNDWISLLTETSCALGAPASTNDSFSTLLPLALQGDSDAGGLTVIPYRSGEHLTGFTDGLPLFLRSPGARFSAANLMRAHLFSALTAMRIGLDVLRDREGAALERITGHGGFFTTPVVGQRIAAAVIGCDCSVMETAGEGGSWGMALLAAFLKDRGGNLPDYLDRVFAGASIQTVSPTPEDLEGFAKYYSRYKAALASERSAVDALTMNKQELVLGIELGSTRIKTVLIDSDWKPVASGSYTWQDSQVDGFWSYPLDDAWQGLKTSVQTLLGNYAKCCPDKTPRIAAAGISGMMHGYLPLDARDNLLAPFRTWRNNRTQKASQELSEIFQFPIPQRWSIAHLYEAILNKESHVPHLARLTTLAGYIHYKLTGRFALGINEASGMFPVDPETMTYNTTYVNLFDSLLEKANVPFRLLDILPEVLPHGTEAGRLLDSVAPDLDPTGTVSAETPLCPPEGDAGTGMIATNSIRPRTANVSAGTSAFAMVVLEQPLSGHHEAIDVFLTPDGKSVAMAHSNNCTSDLNDWISLLTETSCALGAPASTNDSFSTLLPLALQGDSDAGGLTVIPYRSGEHLTGFTDGLPLFLRSPGARFSAANLMRAHLFSALTAMRIGLDVLRDREGAALERITGHGGFFTTPVVGQRIAAAVIGCDCSVMETAGEGGSWGMALLAAFLKDRGGNLPDYLDRVFAGASIQTVSPTPEDLEGFAKYYSRYKAALASERSAVDALT

pLDDT: mean 93.58, std 5.84, range [44.69, 98.81]

Organism: NCBI:txid159291

Secondary structure (DSSP, 8-state):
-EEEEEEEEEEE-SSEEEEEEE-TTS-EEEEEEEE---EEETTEEE--HHHHHHHHHHHHHHHHHHHHHH-TTEEEEEEEEEEEE-S--BEEE-TT--B-S--B-TT----HHHHHHHHHHHTS---TTSHHHHHHHHHHTT-TTGGG--EEE-HHHHHHHHHHS--EEEHHHHHTTS-EETTTTEE-HHHHHHHHHHHHHHT-SS-HHHHSPEEE-TTS--EE--TTTHHHH-TTS-S-TT-EEPPPEEHHHHHHHHTT--STTEEEEEESSSEEEEEEPSS--SS--TTEEEEE-TTS-EEEEEEES-SSHHHHHHHHHHHHHHHHTT----HHHHHHHHGGGGGGS-TTGGGEEEE--SS-BGGGTBSS---EEEE-TT----HHHHHHHHHHHHHHHHHHHHHHHHHHH-----EEEEESGGG-STTHHHHHHHHHHTSEEEEEGGGGGHHHHHHHHHHHGGGSTT--HHHHHHHHHTTS-EEEEPPPHHHHHHHHHHHHHHHHHHHHHHHHHHHH-/-EEEEEEEEEEE-SSEEEEEEE-TTS-EEEEEEEE---EEETTEEE--HHHHHHHHHHHHHHHHHHHHHH-TTEEEEEEEEEEEE-S--BEEE-TT--B-S--B-TT----HHHHHHHHHHHTS---TTSHHHHHHHHHHTT-TTGGG--EEE-HHHHHHHHHHS--EEEHHHHHTTS-EETTTTEE-HHHHHHHHHHHHHHT-SS-HHHHSPEEE-TTS---B--TTTHHHH-TTS-S-TT-BBPPPEEHHHHHHHHTT--STTEEEEEESSSEEEEEEPSS--SS--TTEEEEE-TTS-EEEEEEES-SSHHHHHHHHHHHHHHHHTT----HHHHHHHHGGGGGGS-TTGGGEEEE--SS-BGGGTBSS---EEEE-TT----HHHHHHHHHHHHHHHHHHHHHHHHHHH-----EEEEESGGG-STTHHHHHHHHHHTSEEEEEGGGGGHHHHHHHHHHHGGGSTT--HHHHHHHHHTTS-EEEEPPPHHHHHHHHHHHHHHHHHHHHHHHHHHHH-

Radius of gyration: 39.21 Å; Cα contacts (8 Å, |Δi|>4): 2513; chains: 2; bounding box: 54×115×96 Å